Protein AF-A0A3M2DYI6-F1 (afdb_monomer)

Sequence (764 aa):
MIARLRATGTVRYMPRTTVFGAYDDGSFGAFERVSAHLAERPPGAPHEAFWRIRARRAVLAAGALERPIAFPDNDRPGVMLASAVRAYLHRYGVQAGRRVAVFANNDDGAHTARALSSAGIEVAALIDARPGAHSQGAGGSVPEGIPVFPGGRVIGTRGRLGLRSVTVETGGAIHRIEADCLAVAGGWNPNVHLSCHLNGRPKWDEGIMAFVPTPGAVPGLEAAGAVAGVFSTAGCLASGAEVAARALEALGARPPKLSLPVAGGGDAGSSPAPFWHVEGKGRAWVDFQNDVTVKDIALAVTENFRSVEHMKRYTTQGMATDQGKNSNVLALAVLAELTGRSIPETGTTTFRPPFTAVPLGAIGTHGRGAGFAPERRTTSDARARALGAPMVEAGLWFRPSWFPAPGETSWRESCDREVAMVREAVGVVDVSTLGKIDIQGPDAPAFLDFVYANRFSTLKPGR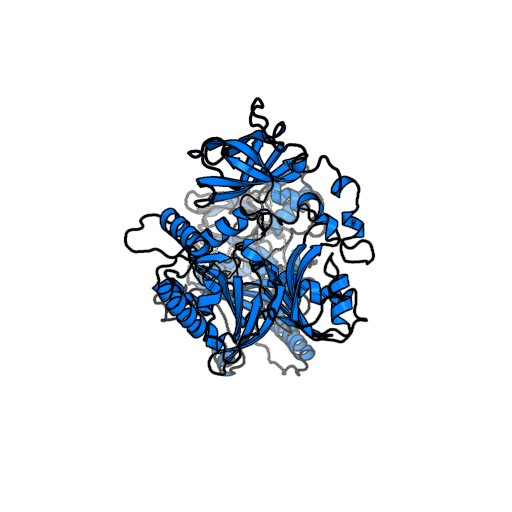ARYGIMLREDGHVMDDGTTACLGPGHFLMTTTTAAAGTVMRHLEFVLQGLRPDLDVRIASATEGWAQFAVAGPRAPELLDGLLDRPPGPGDLPFMGVFEASISGVPVRVFRISFSGEWGVEIAVGASHGAALFDLLLDRARALGGGPYGMEALNVLRIEKGFLTHAEMHGRTTAFDLGLERMIAADKDCIGKTMAAREGLVDPARERLVGLRAVDPAAQLLAGAFLFAEDARPVRENAQGYVTSAAWSPTVGRPIALGFLARGPERRGEILTMVDHLRGERARVEVVPPCFFDPEGGRARG

Solvent-accessible surface area (backbone atoms only — not comparable to full-atom values): 40119 Å² total; per-residue (Å²): 109,70,68,64,46,47,71,67,76,79,48,87,86,66,94,56,48,44,74,24,35,46,53,76,90,33,28,29,38,31,43,30,54,68,31,72,85,47,96,69,69,62,88,90,58,54,55,54,45,64,42,81,46,74,40,89,56,46,76,43,66,70,28,54,43,72,28,62,53,26,13,16,47,56,81,45,51,37,53,41,48,28,69,55,46,51,42,34,38,75,76,67,72,35,76,76,39,68,30,28,29,29,38,15,31,31,50,58,30,36,51,45,49,42,56,37,47,76,71,72,34,45,54,57,30,41,31,29,48,43,70,67,57,67,41,99,92,42,76,61,81,64,61,87,92,50,50,71,35,48,38,17,40,60,55,30,54,43,64,90,95,33,36,46,28,42,31,34,37,35,95,92,43,82,45,80,45,66,20,38,16,38,30,27,27,40,47,52,38,27,49,36,53,63,42,17,41,65,77,25,65,61,41,73,38,81,78,58,67,29,47,25,55,44,87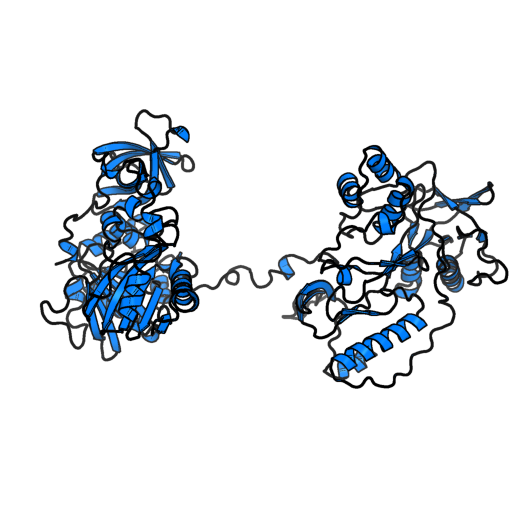,64,31,36,70,56,46,45,66,20,16,30,17,54,69,32,72,20,64,51,49,22,56,51,36,41,52,53,51,4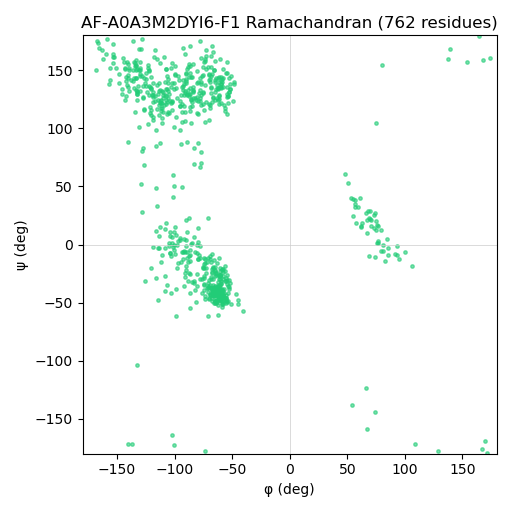9,32,55,50,30,44,80,69,77,38,84,61,76,93,76,87,77,81,87,58,76,90,82,50,68,66,60,62,57,53,101,58,53,67,45,87,66,79,66,57,22,48,46,27,82,86,61,72,26,29,58,66,51,55,51,48,32,47,73,74,64,35,80,47,50,66,47,34,25,68,75,50,45,52,41,68,45,92,71,55,24,77,57,18,44,69,53,50,40,45,54,50,9,61,80,66,76,46,52,56,72,76,52,47,80,73,88,52,60,67,56,70,52,90,74,63,66,68,48,75,45,68,64,58,52,77,83,52,50,55,74,81,43,69,55,62,46,45,71,59,43,47,74,50,61,24,52,68,41,77,51,76,53,33,52,41,51,31,37,48,64,54,95,89,59,88,48,76,61,56,29,25,46,51,34,40,49,28,23,70,73,16,16,26,38,34,85,53,33,62,33,18,29,35,40,34,33,30,85,35,30,32,60,52,43,26,34,52,22,36,29,83,46,63,83,58,53,60,40,26,42,46,78,42,43,26,35,32,69,76,18,24,37,63,51,46,36,45,36,31,22,76,36,95,32,30,33,41,36,37,30,48,51,72,46,29,68,59,51,52,53,47,55,50,46,40,39,71,74,74,41,65,85,56,54,59,48,75,45,82,43,29,78,55,33,23,30,36,37,35,27,7,78,41,30,67,65,56,51,56,91,48,42,77,63,66,74,59,96,78,67,65,44,70,37,17,39,47,81,42,26,45,91,84,43,65,31,40,40,33,31,48,56,71,56,50,30,29,25,35,31,46,32,31,49,32,94,48,23,40,62,52,49,52,55,51,38,56,46,23,42,78,59,71,21,30,68,39,20,51,54,23,52,52,36,32,15,49,35,48,44,57,82,50,64,66,66,48,68,62,83,33,30,40,53,27,65,74,43,47,84,44,48,42,87,93,56,71,32,48,12,53,78,42,35,68,36,65,88,57,63,41,73,72,44,52,17,55,25,13,36,34,43,71,49,56,88,48,70,63,55,52,75,18,34,30,24,54,71,88,52,70,95,44,82,93,50,52,46,33,36,28,45,39,48,37,67,32,76,90,81,65,30,25,36,30,38,26,32,24,47,36,25,81,84,40,58,72,42,66,29,31,38,40,29,83,90,82,70,44,72,30,51,27,30,31,40,65,37,42,75,48,67,78,86,41,56,59,36,56,107

Secondary structure (DSSP, 8-state):
-HHHHHTTSS----TTEEEEEEEGGGEEEEEE-SSTT-SSPPTT--SSEEEEEE-SSEEE---EEE---B-BTTTSTTEEEHHHHHHHHHHH---S-SEEEEEESSTHHHHHHHHHHHTT-EEEEEEESSTTTTSTTSSSPPPTT--EEET-EEEEEE-SSS--EEEEEETTEEEEEE-SEEEEE--EEE--HHHHTTSPPPEEETTTTEEEPPTTSSTTEEE-GGGGT--SHHHHHHHHHHHHHHHHHTTT-PPPP--PPPPPTT-PPP------B--SSS-BEEETTTTEEHHHHHHHHHTT--SHHHHHHHH-TT-STTTTTTTHHHHHHHHHHHHT--HHHH-PPPP-S-SS---HHHHTTT-SGGGSS--EE-TTHHHHHHTT--EEEETTEEEE---PPTT--SHHHHHHHHHHHHHHS-EEEE-TTSEEEEEESTTHHHHHHHHBSS--TT--TTEEEEEEEE-TTSBEEEEEEEEEEETTEEEEEE-TTTHHHHHHHHHHIIIII-TTS--EEEE-TTTEEEEEEESTTHHHHHTTTSSSPPPTTSS-TTBEEEEEETTEEEEEE---SSSSSEEEEEEEGGGHHHHHHHHHHHHHHTT-EE--HHHHHHHHHHTT---TTT-SSS-BTTTTT-GGGS-TTS--TTHHHHTSHHHH-TTSEEEEEEEESSTT----TT-EEEETTS-SSGGG--EEEEEEEEETTTTEEEEEEEEETGGGGTT-EEEEEETTTTEEEEEEEE-S--S-TT-HHHH-

Mean predicted aligned error: 7.26 Å

Nearest PDB structures (foldseek):
  1v5v-assembly1_B  TM=8.763E-01  e=1.516E-33  Pyrococcus horikoshii
  1pj6-assembly1_A  TM=7.788E-01  e=1.947E-35  Arthrobacter globiformis
  3gsi-assembly1_A  TM=7.745E-01  e=6.220E-35  Arthrobacter globiformis
  5l46-assembly2_B  TM=8.314E-01  e=1.912E-33  Homo sapiens
  3gir-assembly1_A  TM=9.114E-01  e=9.000E-31  Bartonella henselae

pLDDT: mean 94.25, std 6.94, range [48.34, 98.81]

Structure (mmCIF, N/CA/C/O backbone):
data_AF-A0A3M2DYI6-F1
#
_entry.id   AF-A0A3M2DYI6-F1
#
loop_
_atom_site.group_PDB
_atom_site.id
_atom_site.type_symbol
_atom_site.label_atom_id
_atom_site.label_alt_id
_atom_site.label_comp_id
_atom_site.label_asym_id
_atom_site.label_entity_id
_atom_site.label_seq_id
_atom_site.pdbx_PDB_ins_code
_atom_site.Cartn_x
_atom_site.Cartn_y
_atom_site.Cartn_z
_atom_site.occupancy
_atom_site.B_iso_or_equiv
_atom_site.auth_seq_id
_atom_site.auth_comp_id
_atom_site.auth_asym_id
_atom_site.auth_atom_id
_atom_site.pdbx_PDB_model_num
ATOM 1 N N . MET A 1 1 ? 13.033 -28.408 -32.841 1.00 80.25 1 MET A N 1
ATOM 2 C CA . MET A 1 1 ? 13.676 -28.243 -31.513 1.00 80.25 1 MET A CA 1
ATOM 3 C C . MET A 1 1 ? 12.671 -27.967 -30.393 1.00 80.25 1 MET A C 1
ATOM 5 O O . MET A 1 1 ? 12.601 -28.768 -29.475 1.00 80.25 1 MET A O 1
ATOM 9 N N . ILE A 1 2 ? 11.854 -26.907 -30.469 1.00 85.81 2 ILE A N 1
ATOM 10 C CA . ILE A 1 2 ? 10.895 -26.526 -29.403 1.00 85.81 2 ILE A CA 1
ATOM 11 C C . ILE A 1 2 ? 9.934 -27.662 -29.013 1.00 85.81 2 ILE A C 1
ATOM 13 O O . ILE A 1 2 ? 9.741 -27.908 -27.828 1.00 85.81 2 ILE A O 1
ATOM 17 N N . ALA A 1 3 ? 9.379 -28.398 -29.984 1.00 88.44 3 ALA A N 1
ATOM 18 C CA . ALA A 1 3 ? 8.521 -29.554 -29.702 1.00 88.44 3 ALA A CA 1
ATOM 19 C C . ALA A 1 3 ? 9.239 -30.635 -28.870 1.00 88.44 3 ALA A C 1
ATOM 21 O O . ALA A 1 3 ? 8.658 -31.170 -27.933 1.00 88.44 3 ALA A O 1
ATOM 22 N N . ARG A 1 4 ? 10.529 -30.885 -29.147 1.00 88.19 4 ARG A N 1
ATOM 23 C CA . ARG A 1 4 ? 11.359 -31.823 -28.372 1.00 88.19 4 ARG A CA 1
ATOM 24 C C . ARG A 1 4 ? 11.590 -31.334 -26.942 1.00 88.19 4 ARG A C 1
ATOM 26 O O . ARG A 1 4 ? 11.531 -32.144 -26.032 1.00 88.19 4 ARG A O 1
ATOM 33 N N . LEU A 1 5 ? 11.819 -30.031 -26.744 1.00 88.69 5 LEU A N 1
ATOM 34 C CA . LEU A 1 5 ? 11.954 -29.443 -25.404 1.00 88.69 5 LEU A CA 1
ATOM 35 C C . LEU A 1 5 ? 10.644 -29.539 -24.615 1.00 88.69 5 LEU A C 1
ATOM 37 O O . LEU A 1 5 ? 10.656 -29.912 -23.454 1.00 88.69 5 LEU A O 1
ATOM 41 N N . ARG A 1 6 ? 9.500 -29.258 -25.248 1.00 89.50 6 ARG A N 1
ATOM 42 C CA . ARG A 1 6 ? 8.187 -29.396 -24.596 1.00 89.50 6 ARG A CA 1
ATOM 43 C C . ARG A 1 6 ? 7.879 -30.843 -24.211 1.00 89.50 6 ARG A C 1
ATOM 45 O O . ARG A 1 6 ? 7.336 -31.076 -23.138 1.00 89.50 6 ARG A O 1
ATOM 52 N N . ALA A 1 7 ? 8.257 -31.802 -25.056 1.00 91.56 7 ALA A N 1
ATOM 53 C CA . ALA A 1 7 ? 8.038 -33.224 -24.810 1.00 91.56 7 ALA A CA 1
ATOM 54 C C . ALA A 1 7 ? 8.781 -33.763 -23.572 1.00 91.56 7 ALA A C 1
ATOM 56 O O . ALA A 1 7 ? 8.423 -34.830 -23.088 1.00 91.56 7 ALA A O 1
ATOM 57 N N . THR A 1 8 ? 9.774 -33.045 -23.026 1.00 90.38 8 THR A N 1
ATOM 58 C CA . THR A 1 8 ? 10.443 -33.469 -21.784 1.00 90.38 8 THR A CA 1
ATOM 59 C C . THR A 1 8 ? 9.578 -33.270 -20.539 1.00 90.38 8 THR A C 1
ATOM 61 O O . THR A 1 8 ? 9.933 -33.777 -19.481 1.00 90.38 8 THR A O 1
ATOM 64 N N . GLY A 1 9 ? 8.501 -32.474 -20.613 1.00 91.38 9 GLY A N 1
ATOM 65 C CA . GLY A 1 9 ? 7.667 -32.096 -19.462 1.00 91.38 9 GLY A CA 1
ATOM 66 C C . GLY A 1 9 ? 8.348 -31.161 -18.449 1.00 91.38 9 GLY A C 1
ATOM 67 O O . GLY A 1 9 ? 7.685 -30.607 -17.579 1.00 91.38 9 GLY A O 1
ATOM 68 N N . THR A 1 10 ? 9.658 -30.938 -18.579 1.00 89.88 10 THR A N 1
ATOM 69 C CA . THR A 1 10 ? 10.488 -30.158 -17.646 1.00 89.88 10 THR A CA 1
ATOM 70 C C . THR A 1 10 ? 10.836 -28.760 -18.153 1.00 89.88 10 THR A C 1
ATOM 72 O O . THR A 1 10 ? 11.348 -27.941 -17.391 1.00 89.88 10 THR A O 1
ATOM 75 N N . VAL A 1 11 ? 10.556 -28.456 -19.426 1.00 92.88 11 VAL A N 1
ATOM 76 C CA . VAL A 1 11 ? 10.846 -27.153 -20.039 1.00 92.88 11 VAL A CA 1
ATOM 77 C C . VAL A 1 11 ? 9.555 -26.413 -20.366 1.00 92.88 11 VAL A C 1
ATOM 79 O O . VAL A 1 11 ? 8.744 -26.857 -21.181 1.00 92.88 11 VAL A O 1
ATOM 82 N N . ARG A 1 12 ? 9.402 -25.215 -19.794 1.00 93.19 12 ARG A N 1
ATOM 83 C CA . ARG A 1 12 ? 8.348 -24.267 -20.170 1.00 93.19 12 ARG A CA 1
ATOM 84 C C . ARG A 1 12 ? 8.893 -23.260 -21.183 1.00 93.19 12 ARG A C 1
ATOM 86 O O . ARG A 1 12 ? 9.816 -22.511 -20.887 1.00 93.19 12 ARG A O 1
ATOM 93 N N . TYR A 1 13 ? 8.303 -23.233 -22.377 1.00 93.44 13 TYR A N 1
ATOM 94 C CA . TYR A 1 13 ? 8.668 -22.305 -23.453 1.00 93.44 13 TYR A CA 1
ATOM 95 C C . TYR A 1 13 ? 7.593 -21.229 -23.650 1.00 93.44 13 TYR A C 1
ATOM 97 O O . TYR A 1 13 ? 6.452 -21.571 -23.970 1.00 93.44 13 TYR A O 1
ATOM 105 N N . MET A 1 14 ? 7.975 -19.954 -23.505 1.00 94.38 14 MET A N 1
ATOM 106 C CA . MET A 1 14 ? 7.065 -18.798 -23.456 1.00 94.38 14 MET A CA 1
ATOM 107 C C . MET A 1 14 ? 7.487 -17.700 -24.468 1.00 94.38 14 MET A C 1
ATOM 109 O O . MET A 1 14 ? 8.164 -16.742 -24.103 1.00 94.38 14 MET A O 1
ATOM 113 N N . PRO A 1 15 ? 7.146 -17.830 -25.767 1.00 91.81 15 PRO A N 1
ATOM 114 C CA . PRO A 1 15 ? 7.691 -16.997 -26.853 1.00 91.81 15 PRO A CA 1
ATOM 115 C C . PRO A 1 15 ? 7.208 -15.538 -26.889 1.00 91.81 15 PRO A C 1
ATOM 117 O O . PRO A 1 15 ? 7.788 -14.726 -27.605 1.00 91.81 15 PRO A O 1
ATOM 120 N N . ARG A 1 16 ? 6.131 -15.198 -26.170 1.00 95.88 16 ARG A N 1
ATOM 121 C CA . ARG A 1 16 ? 5.535 -13.848 -26.126 1.00 95.88 16 ARG A CA 1
ATOM 122 C C . ARG A 1 16 ? 5.635 -13.238 -24.729 1.00 95.88 16 ARG A C 1
ATOM 124 O O . ARG A 1 16 ? 4.750 -12.493 -24.305 1.00 95.88 16 ARG A O 1
ATOM 131 N N . THR A 1 17 ? 6.721 -13.579 -24.044 1.00 97.56 17 THR A N 1
ATOM 132 C CA . THR A 1 17 ? 6.988 -13.188 -22.664 1.00 97.56 17 THR A CA 1
ATOM 133 C C . THR A 1 17 ? 8.226 -12.327 -22.598 1.00 97.56 17 THR A C 1
ATOM 135 O O . THR A 1 17 ? 9.307 -12.735 -23.016 1.00 97.56 17 THR A O 1
ATOM 138 N N . THR A 1 18 ? 8.072 -11.133 -22.046 1.00 97.75 18 THR A N 1
ATOM 139 C CA . THR A 1 18 ? 9.179 -10.217 -21.818 1.00 97.75 18 THR A CA 1
ATOM 140 C C . THR A 1 18 ? 9.559 -10.267 -20.350 1.00 97.75 18 THR A C 1
ATOM 142 O O . THR A 1 18 ? 8.768 -9.869 -19.498 1.00 97.75 18 THR A O 1
ATOM 145 N N . VAL A 1 19 ? 10.773 -10.732 -20.049 1.00 98.00 19 VAL A N 1
ATOM 146 C CA . VAL A 1 19 ? 11.380 -10.501 -18.732 1.00 98.00 19 VAL A CA 1
ATOM 147 C C . VAL A 1 19 ? 11.709 -9.017 -18.660 1.00 98.00 19 VAL A C 1
ATOM 149 O O . VAL A 1 19 ? 12.588 -8.535 -19.372 1.00 98.00 19 VAL A O 1
ATOM 152 N N . PHE A 1 20 ? 10.944 -8.278 -17.866 1.00 97.12 20 PHE A N 1
ATOM 153 C CA . PHE A 1 20 ? 11.025 -6.824 -17.827 1.00 97.12 20 PHE A CA 1
ATOM 154 C C . PHE A 1 20 ? 11.888 -6.314 -16.672 1.00 97.12 20 PHE A C 1
ATOM 156 O O . PHE A 1 20 ? 12.341 -5.175 -16.722 1.00 97.12 20 PHE A O 1
ATOM 163 N N . GLY A 1 21 ? 12.119 -7.125 -15.638 1.00 97.56 21 GLY A N 1
ATOM 164 C CA . GLY A 1 21 ? 12.828 -6.707 -14.433 1.00 97.56 21 GLY A CA 1
ATOM 165 C C . GLY A 1 21 ? 13.619 -7.841 -13.800 1.00 97.56 21 GLY A C 1
ATOM 166 O O . GLY A 1 21 ? 13.193 -8.994 -13.849 1.00 97.56 21 GLY A O 1
ATOM 167 N N . ALA A 1 22 ? 14.757 -7.486 -13.208 1.00 97.75 22 ALA A N 1
ATOM 168 C CA . ALA A 1 22 ? 15.565 -8.352 -12.359 1.00 97.75 22 ALA A CA 1
ATOM 169 C C . ALA A 1 22 ? 15.645 -7.675 -10.989 1.00 97.75 22 ALA A C 1
ATOM 171 O O . ALA A 1 22 ? 15.819 -6.458 -10.920 1.00 97.75 22 ALA A O 1
ATOM 172 N N . TYR A 1 23 ? 15.455 -8.463 -9.942 1.00 97.00 23 TYR A N 1
ATOM 173 C CA . TYR A 1 23 ? 15.302 -8.039 -8.557 1.00 97.00 23 TYR A CA 1
ATOM 174 C C . TYR A 1 23 ? 16.132 -8.956 -7.653 1.00 97.00 23 TYR A C 1
ATOM 176 O O . TYR A 1 23 ? 16.718 -9.942 -8.111 1.00 97.00 23 TYR A O 1
ATOM 184 N N . ASP A 1 24 ? 16.165 -8.631 -6.368 1.00 95.38 24 ASP A N 1
ATOM 185 C CA . ASP A 1 24 ? 16.884 -9.372 -5.338 1.00 95.38 24 ASP A CA 1
ATOM 186 C C . ASP A 1 24 ? 16.499 -10.867 -5.287 1.00 95.38 24 ASP A C 1
ATOM 188 O O . ASP A 1 24 ? 15.434 -11.301 -5.747 1.00 95.38 24 ASP A O 1
ATOM 192 N N . ASP A 1 25 ? 17.402 -11.682 -4.737 1.00 94.06 25 ASP A N 1
ATOM 193 C CA . ASP A 1 25 ? 17.217 -13.122 -4.498 1.00 94.06 25 ASP A CA 1
ATOM 194 C C . ASP A 1 25 ? 16.870 -13.972 -5.734 1.00 94.06 25 ASP A C 1
ATOM 196 O O . ASP A 1 25 ? 16.155 -14.982 -5.643 1.00 94.06 25 ASP A O 1
ATOM 200 N N . GLY A 1 26 ? 17.389 -13.573 -6.901 1.00 94.88 26 GLY A N 1
ATOM 201 C CA . GLY A 1 26 ? 17.160 -14.271 -8.168 1.00 94.88 26 GLY A CA 1
ATOM 202 C C . GLY A 1 26 ? 15.719 -14.137 -8.659 1.00 94.88 26 GLY A C 1
ATOM 203 O O . GLY A 1 26 ? 15.198 -15.051 -9.307 1.00 94.88 26 GLY A O 1
ATOM 204 N N . SER A 1 27 ? 15.057 -13.032 -8.312 1.00 97.62 27 SER A N 1
ATOM 205 C CA . SER A 1 27 ? 13.667 -12.764 -8.672 1.00 97.62 27 SER A CA 1
ATOM 206 C C . SER A 1 27 ? 13.574 -11.960 -9.966 1.00 97.62 27 SER A C 1
ATOM 208 O O . SER A 1 27 ? 14.280 -10.978 -10.175 1.00 97.62 27 SER A O 1
ATOM 210 N N . PHE A 1 28 ? 12.652 -12.345 -10.841 1.00 98.06 28 PHE A N 1
ATOM 211 C CA . PHE A 1 28 ? 12.430 -11.723 -12.138 1.00 98.06 28 PHE A CA 1
ATOM 212 C C . PHE A 1 28 ? 10.946 -11.449 -12.349 1.00 98.06 28 PHE A C 1
ATOM 214 O O . PHE A 1 28 ? 10.089 -12.297 -12.084 1.00 98.06 28 PHE A O 1
ATOM 221 N N . GLY A 1 29 ? 10.653 -10.260 -12.864 1.00 97.25 29 GLY A N 1
ATOM 222 C CA . GLY A 1 29 ? 9.330 -9.901 -13.351 1.00 97.25 29 GLY A CA 1
ATOM 223 C C . GLY A 1 29 ? 9.227 -10.216 -14.838 1.00 97.25 29 GLY A C 1
ATOM 224 O O . GLY A 1 29 ? 10.083 -9.792 -15.619 1.00 97.25 29 GLY A O 1
ATOM 225 N N . ALA A 1 30 ? 8.185 -10.941 -15.239 1.00 97.56 30 ALA A N 1
ATOM 226 C CA . ALA A 1 30 ? 7.900 -11.236 -16.638 1.00 97.56 30 ALA A CA 1
ATOM 227 C C . ALA A 1 30 ? 6.455 -10.889 -17.008 1.00 97.56 30 ALA A C 1
ATOM 229 O O . ALA A 1 30 ? 5.535 -11.055 -16.214 1.00 97.56 30 ALA A O 1
ATOM 230 N N . PHE A 1 31 ? 6.261 -10.419 -18.234 1.00 96.81 31 PHE A N 1
ATOM 231 C CA . PHE A 1 31 ? 4.953 -10.083 -18.782 1.00 96.81 31 PHE A CA 1
ATOM 232 C C . PHE A 1 31 ? 4.693 -10.905 -20.041 1.00 96.81 31 PHE A C 1
ATOM 234 O O . PHE A 1 31 ? 5.440 -10.802 -21.014 1.00 96.81 31 PHE A O 1
ATOM 241 N N . GLU A 1 32 ? 3.649 -11.728 -20.013 1.00 95.94 32 GLU A N 1
ATOM 242 C CA . GLU A 1 32 ? 3.263 -12.617 -21.105 1.00 95.94 32 GLU A CA 1
ATOM 243 C C . GLU A 1 32 ? 1.986 -12.137 -21.792 1.00 95.94 32 GLU A C 1
ATOM 245 O O . GLU A 1 32 ? 0.951 -11.940 -21.157 1.00 95.94 32 GLU A O 1
ATOM 250 N N . ARG A 1 33 ? 2.038 -12.033 -23.122 1.00 95.25 33 ARG A N 1
ATOM 251 C CA . ARG A 1 33 ? 0.859 -11.818 -23.970 1.00 95.25 33 ARG A CA 1
ATOM 252 C C . ARG A 1 33 ? 0.268 -13.174 -24.353 1.00 95.25 33 ARG A C 1
ATOM 254 O O . ARG A 1 33 ? 0.643 -13.745 -25.380 1.00 95.25 33 ARG A O 1
ATOM 261 N N . VAL A 1 34 ? -0.625 -13.686 -23.506 1.00 93.62 34 VAL A N 1
ATOM 262 C CA . VAL A 1 34 ? -1.131 -15.067 -23.575 1.00 93.62 34 VAL A CA 1
ATOM 263 C C . VAL A 1 34 ? -2.058 -15.265 -24.771 1.00 93.62 34 VAL A C 1
ATOM 265 O O . VAL A 1 34 ? -1.742 -16.047 -25.662 1.00 93.62 34 VAL A O 1
ATOM 268 N N . SER A 1 35 ? -3.175 -14.536 -24.826 1.00 93.81 35 SER A N 1
ATOM 269 C CA . SER A 1 35 ? -4.185 -14.687 -25.890 1.00 93.81 35 SER A CA 1
ATOM 270 C C . SER A 1 35 ? -4.407 -13.427 -26.725 1.00 93.81 35 SER A C 1
ATOM 272 O O . SER A 1 35 ? -5.114 -13.493 -27.722 1.00 93.81 35 SER A O 1
ATOM 274 N N . ALA A 1 36 ? -3.727 -12.318 -26.411 1.00 89.81 36 ALA A N 1
ATOM 275 C CA . ALA A 1 36 ? -3.840 -11.038 -27.127 1.00 89.81 36 ALA A CA 1
ATOM 276 C C . ALA A 1 36 ? -3.548 -11.096 -28.644 1.00 89.81 36 ALA A C 1
ATOM 278 O O . ALA A 1 36 ? -3.880 -10.176 -29.379 1.00 89.81 36 ALA A O 1
ATOM 279 N N . HIS A 1 37 ? -2.880 -12.151 -29.115 1.00 92.81 37 HIS A N 1
ATOM 280 C CA . HIS A 1 37 ? -2.506 -12.340 -30.519 1.00 92.81 37 HIS A CA 1
ATOM 281 C C . HIS A 1 37 ? -3.427 -13.312 -31.273 1.00 92.81 37 HIS A C 1
ATOM 283 O O . HIS A 1 37 ? -3.184 -13.582 -32.448 1.00 92.81 37 HIS A O 1
ATOM 289 N N . LEU A 1 38 ? -4.408 -13.904 -30.589 1.00 94.12 38 LEU A N 1
ATOM 290 C CA . LEU A 1 38 ? -5.360 -14.837 -31.177 1.00 94.12 38 LEU A CA 1
ATOM 291 C C . LEU A 1 38 ? -6.584 -14.056 -31.655 1.00 94.12 38 LEU A C 1
ATOM 293 O O . LEU A 1 38 ? -7.059 -13.172 -30.947 1.00 94.12 38 LEU A O 1
ATOM 297 N N . ALA A 1 39 ? -7.099 -14.400 -32.836 1.00 94.06 39 ALA A N 1
ATOM 298 C CA . ALA A 1 39 ? -8.341 -13.818 -33.343 1.00 94.06 39 ALA A CA 1
ATOM 299 C C . ALA A 1 39 ? -9.533 -14.166 -32.435 1.00 94.06 39 ALA A C 1
ATOM 301 O O . ALA A 1 39 ? -10.376 -13.319 -32.159 1.00 94.06 39 ALA A O 1
ATOM 302 N N . GLU A 1 40 ? -9.549 -15.397 -31.917 1.00 92.62 40 GLU A N 1
ATOM 303 C CA . GLU A 1 40 ? -10.537 -15.881 -30.960 1.00 92.62 40 GLU A CA 1
ATOM 304 C C . GLU A 1 40 ? -9.848 -16.308 -29.666 1.00 92.62 40 GLU A C 1
ATOM 306 O O . GLU A 1 40 ? -8.884 -17.082 -29.662 1.00 92.62 40 GLU A O 1
ATOM 311 N N . ARG A 1 41 ? -10.341 -15.787 -28.542 1.00 91.00 41 ARG A N 1
ATOM 312 C CA . ARG A 1 41 ? -9.791 -16.075 -27.219 1.00 91.00 41 ARG A CA 1
ATOM 313 C C . ARG A 1 41 ? -10.415 -17.358 -26.660 1.00 91.00 41 ARG A C 1
ATOM 315 O O . ARG A 1 41 ? -11.635 -17.400 -26.506 1.00 91.00 41 ARG A O 1
ATOM 322 N N . PRO A 1 42 ? -9.612 -18.365 -26.267 1.00 92.25 42 PRO A N 1
ATOM 323 C CA . PRO A 1 42 ? -10.145 -19.560 -25.625 1.00 92.25 42 PRO A CA 1
ATOM 324 C C . PRO A 1 42 ? -10.891 -19.217 -24.323 1.00 92.25 42 PRO A C 1
ATOM 326 O O . PRO A 1 42 ? -10.407 -18.369 -23.558 1.00 92.25 42 PRO A O 1
ATOM 329 N N . PRO A 1 43 ? -12.026 -19.877 -24.022 1.00 91.31 43 PRO A N 1
ATOM 330 C CA . PRO A 1 43 ? -12.749 -19.676 -22.771 1.00 91.31 43 PRO A CA 1
ATOM 331 C C . PRO A 1 43 ? -11.836 -19.850 -21.553 1.00 91.31 43 PRO A C 1
ATOM 333 O O . PRO A 1 43 ? -11.072 -20.808 -21.461 1.00 91.31 43 PRO A O 1
ATOM 336 N N . GLY A 1 44 ? -11.881 -18.893 -20.625 1.00 87.31 44 GLY A N 1
ATOM 337 C CA . GLY A 1 44 ? -11.078 -18.917 -19.396 1.00 87.31 44 GLY A CA 1
ATOM 338 C C . GLY A 1 44 ? -9.582 -18.607 -19.561 1.00 87.31 44 GLY A C 1
ATOM 339 O O . GLY A 1 44 ? -8.917 -18.352 -18.559 1.00 87.31 44 GLY A O 1
ATOM 340 N N . ALA A 1 45 ? -9.030 -18.553 -20.780 1.00 88.88 45 ALA A N 1
ATOM 341 C CA . ALA A 1 45 ? -7.624 -18.193 -20.973 1.00 88.88 45 ALA A CA 1
ATOM 342 C C . ALA A 1 45 ? -7.395 -16.717 -20.613 1.00 88.88 45 ALA A C 1
ATOM 344 O O . ALA A 1 45 ? -8.184 -15.876 -21.045 1.00 88.88 45 ALA A O 1
ATOM 345 N N . PRO A 1 46 ? -6.341 -16.338 -19.870 1.00 89.25 46 PRO A N 1
ATOM 346 C CA . PRO A 1 46 ? -6.048 -14.933 -19.592 1.00 89.25 46 PRO A CA 1
ATOM 347 C C . PRO A 1 46 ? -5.675 -14.175 -20.878 1.00 89.25 46 PRO A C 1
ATOM 349 O O . PRO A 1 46 ? -5.135 -14.753 -21.822 1.00 89.25 46 PRO A O 1
ATOM 352 N N . HIS A 1 47 ? -5.976 -12.874 -20.931 1.00 89.81 47 HIS A N 1
ATOM 353 C CA . HIS A 1 47 ? -5.538 -12.003 -22.033 1.00 89.81 47 HIS A CA 1
ATOM 354 C C . HIS A 1 47 ? -4.012 -11.837 -21.990 1.00 89.81 47 HIS A C 1
ATOM 356 O O . HIS A 1 47 ? -3.302 -12.079 -22.969 1.00 89.81 47 HIS A O 1
ATOM 362 N N . GLU A 1 48 ? -3.527 -11.522 -20.792 1.00 92.06 48 GLU A N 1
ATOM 363 C CA . GLU A 1 48 ? -2.141 -11.267 -20.425 1.00 92.06 48 GLU A CA 1
ATOM 364 C C . GLU A 1 48 ? -1.866 -11.879 -19.049 1.00 92.06 48 GLU A C 1
ATOM 366 O O . GLU A 1 48 ? -2.794 -12.069 -18.259 1.00 92.06 48 GLU A O 1
ATOM 371 N N . ALA A 1 49 ? -0.602 -12.172 -18.752 1.00 92.62 49 ALA A N 1
ATOM 372 C CA . ALA A 1 49 ? -0.191 -12.708 -17.462 1.00 92.62 49 ALA A CA 1
ATOM 373 C C . ALA A 1 49 ? 1.060 -12.004 -16.927 1.00 92.62 49 ALA A C 1
ATOM 375 O O . ALA A 1 49 ? 2.049 -11.812 -17.639 1.00 92.62 49 ALA A O 1
ATOM 376 N N . PHE A 1 50 ? 1.008 -11.651 -15.644 1.00 94.25 50 PHE A N 1
ATOM 377 C CA . PHE A 1 50 ? 2.151 -11.171 -14.881 1.00 94.25 50 PHE A CA 1
ATOM 378 C C . PHE A 1 50 ? 2.788 -12.336 -14.125 1.00 94.25 50 PHE A C 1
ATOM 380 O O . PHE A 1 50 ? 2.136 -13.014 -13.330 1.00 94.25 50 PHE A O 1
ATOM 387 N N . TRP A 1 51 ? 4.075 -12.552 -14.361 1.00 94.94 51 TRP A N 1
ATOM 388 C CA . TRP A 1 51 ? 4.849 -13.636 -13.780 1.00 94.94 51 TRP A CA 1
ATOM 389 C C . TRP A 1 51 ? 5.873 -13.096 -12.788 1.00 94.94 51 TRP A C 1
ATOM 391 O O . TRP A 1 51 ? 6.647 -12.191 -13.101 1.00 94.94 51 TRP A O 1
ATOM 401 N N . ARG A 1 52 ? 5.920 -13.726 -11.611 1.00 95.75 52 ARG A N 1
ATOM 402 C CA . ARG A 1 52 ? 7.037 -13.628 -10.668 1.00 95.75 52 ARG A CA 1
ATOM 403 C C . ARG A 1 52 ? 7.827 -14.923 -10.760 1.00 95.75 52 ARG A C 1
ATOM 405 O O . ARG A 1 52 ? 7.305 -15.983 -10.426 1.00 95.75 52 ARG A O 1
ATOM 412 N N . ILE A 1 53 ? 9.053 -14.842 -11.258 1.00 97.25 53 ILE A N 1
ATOM 413 C CA . ILE A 1 53 ? 9.920 -15.999 -11.480 1.00 97.25 53 ILE A CA 1
ATOM 414 C C . ILE A 1 53 ? 11.077 -15.907 -10.497 1.00 97.25 53 ILE A C 1
ATOM 416 O O . ILE A 1 53 ? 11.825 -14.940 -10.537 1.00 97.25 53 ILE A O 1
ATOM 420 N N . ARG A 1 54 ? 11.258 -16.919 -9.649 1.00 97.62 54 ARG A N 1
ATOM 421 C CA . ARG A 1 54 ? 12.471 -17.066 -8.839 1.00 97.62 54 ARG A CA 1
ATOM 422 C C . ARG A 1 54 ? 13.346 -18.143 -9.460 1.00 97.62 54 ARG A C 1
ATOM 424 O O . ARG A 1 54 ? 12.894 -19.275 -9.630 1.00 97.62 54 ARG A O 1
ATOM 431 N N . ALA A 1 55 ? 14.577 -17.799 -9.815 1.00 96.81 55 ALA A N 1
ATOM 432 C CA . ALA A 1 55 ? 15.505 -18.704 -10.478 1.00 96.81 55 ALA A CA 1
ATOM 433 C C . ALA A 1 55 ? 16.772 -18.893 -9.638 1.00 96.81 55 ALA A C 1
ATOM 435 O O . ALA A 1 55 ? 17.369 -17.928 -9.176 1.00 96.81 55 ALA A O 1
ATOM 436 N N . ARG A 1 56 ? 17.215 -20.149 -9.479 1.00 96.38 56 ARG A N 1
ATOM 437 C CA . ARG A 1 56 ? 18.508 -20.466 -8.838 1.00 96.38 56 ARG A CA 1
ATOM 438 C C . ARG A 1 56 ? 19.696 -20.039 -9.702 1.00 96.38 56 ARG A C 1
ATOM 440 O O . ARG A 1 56 ? 20.733 -19.651 -9.182 1.00 96.38 56 ARG A O 1
ATOM 447 N N . ARG A 1 57 ? 19.540 -20.155 -11.023 1.00 97.12 57 ARG A N 1
ATOM 448 C CA . ARG A 1 57 ? 20.480 -19.696 -12.050 1.00 97.12 57 ARG A CA 1
ATOM 449 C C . ARG A 1 57 ? 19.692 -19.140 -13.219 1.00 97.12 57 ARG A C 1
ATOM 451 O O . ARG A 1 57 ? 18.633 -19.674 -13.552 1.00 97.12 57 ARG A O 1
ATOM 458 N N . ALA A 1 58 ? 20.222 -18.101 -13.841 1.00 97.44 58 ALA A N 1
ATOM 459 C CA . ALA A 1 58 ? 19.639 -17.474 -15.009 1.00 97.44 58 ALA A CA 1
ATOM 460 C C . ALA A 1 58 ? 20.714 -17.242 -16.075 1.00 97.44 58 ALA A C 1
ATOM 462 O O . ALA A 1 58 ? 21.858 -16.913 -15.771 1.00 97.44 58 ALA A O 1
ATOM 463 N N . VAL A 1 59 ? 20.327 -17.413 -17.336 1.00 97.88 59 VAL A N 1
ATOM 464 C CA . VAL A 1 59 ? 21.184 -17.138 -18.490 1.00 97.88 59 VAL A CA 1
ATOM 465 C C . VAL A 1 59 ? 20.557 -15.995 -19.273 1.00 97.88 59 VAL A C 1
ATOM 467 O O . VAL A 1 59 ? 19.440 -16.118 -19.778 1.00 97.88 59 VAL A O 1
ATOM 470 N N . LEU A 1 60 ? 21.260 -14.870 -19.358 1.00 97.81 60 LEU A N 1
ATOM 471 C CA . LEU A 1 60 ? 20.869 -13.724 -20.160 1.00 97.81 60 LEU A CA 1
ATOM 472 C C . LEU A 1 60 ? 21.374 -13.930 -21.589 1.00 97.81 60 LEU A C 1
ATOM 474 O O . LEU A 1 60 ? 22.551 -13.749 -21.869 1.00 97.81 60 LEU A O 1
ATOM 478 N N . ALA A 1 61 ? 20.467 -14.275 -22.498 1.00 97.56 61 ALA A N 1
ATOM 479 C CA . ALA A 1 61 ? 20.732 -14.382 -23.935 1.00 97.56 61 ALA A CA 1
ATOM 480 C C . ALA A 1 61 ? 19.909 -13.338 -24.715 1.00 97.56 61 ALA A C 1
ATOM 482 O O . ALA A 1 61 ? 19.205 -13.658 -25.669 1.00 97.56 61 ALA A O 1
ATOM 483 N N . ALA A 1 62 ? 19.942 -12.078 -24.262 1.00 96.50 62 ALA A N 1
ATOM 484 C CA . ALA A 1 62 ? 19.080 -10.998 -24.762 1.00 96.50 62 ALA A CA 1
ATOM 485 C C . ALA A 1 62 ? 19.543 -10.361 -26.089 1.00 96.50 62 ALA A C 1
ATOM 487 O O . ALA A 1 62 ? 18.909 -9.425 -26.575 1.00 96.50 62 ALA A O 1
ATOM 488 N N . GLY A 1 63 ? 20.635 -10.852 -26.678 1.00 96.38 63 GLY A N 1
ATOM 489 C CA . GLY A 1 63 ? 21.175 -10.338 -27.935 1.00 96.38 63 GLY A CA 1
ATOM 490 C C . GLY A 1 63 ? 21.734 -8.911 -27.842 1.00 96.38 63 GLY A C 1
ATOM 491 O O . GLY A 1 63 ? 22.068 -8.421 -26.761 1.00 96.38 63 GLY A O 1
ATOM 492 N N . ALA A 1 64 ? 21.820 -8.249 -28.992 1.00 95.88 64 ALA A N 1
ATOM 493 C CA . ALA A 1 64 ? 22.229 -6.857 -29.144 1.00 95.88 64 ALA A CA 1
ATOM 494 C C . ALA A 1 64 ? 21.275 -6.133 -30.110 1.00 95.88 64 ALA A C 1
ATOM 496 O O . ALA A 1 64 ? 20.651 -6.774 -30.957 1.00 95.88 64 ALA A O 1
ATOM 497 N N . LEU A 1 65 ? 21.147 -4.815 -29.972 1.00 95.44 65 LEU A N 1
ATOM 498 C CA . LEU A 1 65 ? 20.365 -3.952 -30.860 1.00 95.44 65 LEU A CA 1
ATOM 499 C C . LEU A 1 65 ? 21.302 -3.192 -31.794 1.00 95.44 65 LEU A C 1
ATOM 501 O O . LEU A 1 65 ? 22.318 -2.667 -31.344 1.00 95.44 65 LEU A O 1
ATOM 505 N N . GLU A 1 66 ? 20.970 -3.120 -33.078 1.00 95.56 66 GLU A N 1
ATOM 506 C CA . GLU A 1 66 ? 21.729 -2.292 -34.014 1.00 95.56 66 GLU A CA 1
ATOM 507 C C . GLU A 1 66 ? 21.474 -0.810 -33.718 1.00 95.56 66 GLU A C 1
ATOM 509 O O . GLU A 1 66 ? 20.355 -0.412 -33.384 1.00 95.56 66 GLU A O 1
ATOM 514 N N . ARG A 1 67 ? 22.515 0.011 -33.831 1.00 94.50 67 ARG A N 1
ATOM 515 C CA . ARG A 1 67 ? 22.447 1.458 -33.614 1.00 94.50 67 ARG A CA 1
ATOM 516 C C . ARG A 1 67 ? 22.547 2.221 -34.939 1.00 94.50 67 ARG A C 1
ATOM 518 O O . ARG A 1 67 ? 23.198 1.738 -35.869 1.00 94.50 67 ARG A O 1
ATOM 525 N N . PRO A 1 68 ? 21.936 3.412 -35.035 1.00 96.00 68 PRO A N 1
ATOM 526 C CA . PRO A 1 68 ? 22.053 4.264 -36.210 1.00 96.00 68 PRO A CA 1
ATOM 527 C C . PRO A 1 68 ? 23.399 5.008 -36.240 1.00 96.00 68 PRO A C 1
ATOM 529 O O . PRO A 1 68 ? 24.184 4.958 -35.293 1.00 96.00 68 PRO A O 1
ATOM 532 N N . ILE A 1 69 ? 23.627 5.734 -37.335 1.00 97.25 69 ILE A N 1
ATOM 533 C CA . ILE A 1 69 ? 24.629 6.801 -37.458 1.00 97.25 69 ILE A CA 1
ATOM 534 C C . ILE A 1 69 ? 23.839 8.107 -37.613 1.00 97.25 69 ILE A C 1
ATOM 536 O O . ILE A 1 69 ? 22.886 8.150 -38.397 1.00 97.25 69 ILE A O 1
ATOM 540 N N . ALA A 1 70 ? 24.191 9.158 -36.872 1.00 97.69 70 ALA A N 1
ATOM 541 C CA . ALA A 1 70 ? 23.554 10.465 -37.034 1.00 97.69 70 ALA A CA 1
ATOM 542 C C . ALA A 1 70 ? 24.099 11.174 -38.283 1.00 97.69 70 ALA A C 1
ATOM 544 O O . ALA A 1 70 ? 25.302 11.301 -38.457 1.00 97.69 70 ALA A O 1
ATOM 545 N N . PHE A 1 71 ? 23.238 11.652 -39.171 1.00 97.75 71 PHE A N 1
ATOM 546 C CA . PHE A 1 71 ? 23.648 12.455 -40.327 1.00 97.75 71 PHE A CA 1
ATOM 547 C C . PHE A 1 71 ? 22.504 13.378 -40.749 1.00 97.75 71 PHE A C 1
ATOM 549 O O . PHE A 1 71 ? 21.362 13.117 -40.363 1.00 97.75 71 PHE A O 1
ATOM 556 N N . PRO A 1 72 ? 22.768 14.452 -41.515 1.00 97.06 72 PRO A N 1
ATOM 557 C CA . PRO A 1 72 ? 21.717 15.371 -41.929 1.00 97.06 72 PRO A CA 1
ATOM 558 C C . PRO A 1 72 ? 20.545 14.666 -42.631 1.00 97.06 72 PRO A C 1
ATOM 560 O O . PRO A 1 72 ? 20.730 13.925 -43.598 1.00 97.06 72 PRO A O 1
ATOM 563 N N . ASP A 1 73 ? 19.331 14.927 -42.143 1.00 95.44 73 ASP A N 1
ATOM 564 C CA . ASP A 1 73 ? 18.066 14.387 -42.647 1.00 95.44 73 ASP A CA 1
ATOM 565 C C . ASP A 1 73 ? 17.959 12.846 -42.584 1.00 95.44 73 ASP A C 1
ATOM 567 O O . ASP A 1 73 ? 17.461 12.198 -43.514 1.00 95.44 73 ASP A O 1
ATOM 571 N N . ASN A 1 74 ? 18.446 12.238 -41.498 1.00 96.75 74 ASN A N 1
ATOM 572 C CA . ASN A 1 74 ? 18.403 10.788 -41.265 1.00 96.75 74 ASN A CA 1
ATOM 573 C C . ASN A 1 74 ? 17.057 10.242 -40.739 1.00 96.75 74 ASN A C 1
ATOM 575 O O . ASN A 1 74 ? 16.943 9.035 -40.546 1.00 96.75 74 ASN A O 1
ATOM 579 N N . ASP A 1 75 ? 16.037 11.077 -40.529 1.00 95.62 75 ASP A N 1
ATOM 580 C CA . ASP A 1 75 ? 14.690 10.681 -40.070 1.00 95.62 75 ASP A CA 1
ATOM 581 C C . ASP A 1 75 ? 13.717 10.340 -41.210 1.00 95.62 75 ASP A C 1
ATOM 583 O O . ASP A 1 75 ? 12.588 9.902 -40.984 1.00 95.62 75 ASP A O 1
ATOM 587 N N . ARG A 1 76 ? 14.130 10.566 -42.460 1.00 95.75 76 ARG A N 1
ATOM 588 C CA . ARG A 1 76 ? 13.234 10.485 -43.613 1.00 95.75 76 ARG A CA 1
ATOM 589 C C . ARG A 1 76 ? 12.672 9.063 -43.795 1.00 95.75 76 ARG A C 1
ATOM 591 O O . ARG A 1 76 ? 13.446 8.104 -43.777 1.00 95.75 76 ARG A O 1
ATOM 598 N N . PRO A 1 77 ? 11.366 8.894 -44.099 1.00 97.38 77 PRO A N 1
ATOM 599 C CA . PRO A 1 77 ? 10.810 7.582 -44.425 1.00 97.38 77 PRO A CA 1
ATOM 600 C C . PRO A 1 77 ? 11.596 6.902 -45.555 1.00 97.38 77 PRO A C 1
ATOM 602 O O . PRO A 1 77 ? 11.824 7.501 -46.606 1.00 97.38 77 PRO A O 1
ATOM 605 N N . GLY A 1 78 ? 12.031 5.663 -45.327 1.00 96.69 78 GLY A N 1
ATOM 606 C CA . GLY A 1 78 ? 12.949 4.927 -46.207 1.00 96.69 78 GLY A CA 1
ATOM 607 C C . GLY A 1 78 ? 14.373 4.815 -45.654 1.00 96.69 78 GLY A C 1
ATOM 608 O O . GLY A 1 78 ? 15.100 3.913 -46.062 1.00 96.69 78 GLY A O 1
ATOM 609 N N . VAL A 1 79 ? 14.768 5.652 -44.689 1.00 98.12 79 VAL A N 1
ATOM 610 C CA . VAL A 1 79 ? 15.974 5.422 -43.881 1.00 98.12 79 VAL A CA 1
ATOM 611 C C . VAL A 1 79 ? 15.642 4.402 -42.792 1.00 98.12 79 VAL A C 1
ATOM 613 O O . VAL A 1 79 ? 14.687 4.571 -42.037 1.00 98.12 79 VAL A O 1
ATOM 616 N N . MET A 1 80 ? 16.394 3.306 -42.737 1.00 98.44 80 MET A N 1
ATOM 617 C CA . MET A 1 80 ? 16.134 2.180 -41.841 1.00 98.44 80 MET A CA 1
ATOM 618 C C . MET A 1 80 ? 17.446 1.587 -41.336 1.00 98.44 80 MET A C 1
ATOM 620 O O . MET A 1 80 ? 18.456 1.616 -42.032 1.00 98.44 80 MET A O 1
ATOM 624 N N . LEU A 1 81 ? 17.427 0.984 -40.149 1.00 98.12 81 LEU A N 1
ATOM 625 C CA . LEU A 1 81 ? 18.533 0.146 -39.684 1.00 98.12 81 LEU A CA 1
ATOM 626 C C . LEU A 1 81 ? 18.751 -1.030 -40.651 1.00 98.12 81 LEU A C 1
ATOM 628 O O . LEU A 1 81 ? 17.785 -1.639 -41.123 1.00 98.12 81 LEU A O 1
ATOM 632 N N . ALA A 1 82 ? 20.002 -1.363 -40.957 1.00 97.19 82 ALA A N 1
ATOM 633 C CA . ALA A 1 82 ? 20.332 -2.386 -41.944 1.00 97.19 82 ALA A CA 1
ATOM 634 C C . ALA A 1 82 ? 19.834 -3.782 -41.528 1.00 97.19 82 ALA A C 1
ATOM 636 O O . ALA A 1 82 ? 19.261 -4.515 -42.337 1.00 97.19 82 ALA A O 1
ATOM 637 N N . SER A 1 83 ? 19.935 -4.120 -40.244 1.00 95.81 83 SER A N 1
ATOM 638 C CA . SER A 1 83 ? 19.335 -5.317 -39.651 1.00 95.81 83 SER A CA 1
ATOM 639 C C . SER A 1 83 ? 17.810 -5.343 -39.777 1.00 95.81 83 SER A C 1
ATOM 641 O O . SER A 1 83 ? 17.246 -6.414 -40.007 1.00 95.81 83 SER A O 1
ATOM 643 N N . ALA A 1 84 ? 17.132 -4.191 -39.695 1.00 97.62 84 ALA A N 1
ATOM 644 C CA . ALA A 1 84 ? 15.690 -4.106 -39.909 1.00 97.62 84 ALA A CA 1
ATOM 645 C C . ALA A 1 84 ? 15.338 -4.375 -41.377 1.00 97.62 84 ALA A C 1
ATOM 647 O O . ALA A 1 84 ? 14.429 -5.160 -41.639 1.00 97.62 84 ALA A O 1
ATOM 648 N N . VAL A 1 85 ? 16.094 -3.813 -42.329 1.00 98.25 85 VAL A N 1
ATOM 649 C CA . VAL A 1 85 ? 15.945 -4.113 -43.766 1.00 98.25 85 VAL A CA 1
ATOM 650 C C . VAL A 1 85 ? 16.117 -5.613 -44.028 1.00 98.25 85 VAL A C 1
ATOM 652 O O . VAL A 1 85 ? 15.253 -6.230 -44.652 1.00 98.25 85 VAL A O 1
ATOM 655 N N . ARG A 1 86 ? 17.169 -6.236 -43.475 1.00 96.25 86 ARG A N 1
ATOM 656 C CA . ARG A 1 86 ? 17.379 -7.695 -43.563 1.00 96.25 86 ARG A CA 1
ATOM 657 C C . ARG A 1 86 ? 16.239 -8.489 -42.915 1.00 96.25 86 ARG A C 1
ATOM 659 O O . ARG A 1 86 ? 15.835 -9.522 -43.445 1.00 96.25 86 ARG A O 1
ATOM 666 N N . ALA A 1 87 ? 15.698 -8.027 -41.787 1.00 97.38 87 ALA A N 1
ATOM 667 C CA . ALA A 1 87 ? 14.580 -8.684 -41.116 1.00 97.38 87 ALA A CA 1
ATOM 668 C C . ALA A 1 87 ? 13.286 -8.617 -41.944 1.00 97.38 87 ALA A C 1
ATOM 670 O O . ALA A 1 87 ? 12.610 -9.637 -42.074 1.00 97.38 87 ALA A O 1
ATOM 671 N N . TYR A 1 88 ? 12.956 -7.464 -42.539 1.00 98.06 88 TYR A N 1
ATOM 672 C CA . TYR A 1 88 ? 11.841 -7.339 -43.489 1.00 98.06 88 TYR A CA 1
ATOM 673 C C . TYR A 1 88 ? 11.987 -8.304 -44.660 1.00 98.06 88 TYR A C 1
ATOM 675 O O . TYR A 1 88 ? 11.048 -9.051 -44.945 1.00 98.06 88 TYR A O 1
ATOM 683 N N . LEU A 1 89 ? 13.187 -8.383 -45.235 1.00 97.25 89 LEU A N 1
ATOM 684 C CA . LEU A 1 89 ? 13.478 -9.285 -46.338 1.00 97.25 89 LEU A CA 1
ATOM 685 C C . LEU A 1 89 ? 13.302 -10.761 -45.949 1.00 97.25 89 LEU A C 1
ATOM 687 O O . LEU A 1 89 ? 12.474 -11.461 -46.525 1.00 97.25 89 LEU A O 1
ATOM 691 N N . HIS A 1 90 ? 14.057 -11.246 -44.962 1.00 95.81 90 HIS A N 1
ATOM 692 C CA . HIS A 1 90 ? 14.149 -12.683 -44.688 1.00 95.81 90 HIS A CA 1
ATOM 693 C C . HIS A 1 90 ? 13.012 -13.236 -43.830 1.00 95.81 90 HIS A C 1
ATOM 695 O O . HIS A 1 90 ? 12.636 -14.395 -43.989 1.00 95.81 90 HIS A O 1
ATOM 701 N N . ARG A 1 91 ? 12.475 -12.447 -42.891 1.00 96.75 91 ARG A N 1
ATOM 702 C CA . ARG A 1 91 ? 11.439 -12.924 -41.961 1.00 96.75 91 ARG A CA 1
ATOM 703 C C . ARG A 1 91 ? 10.031 -12.680 -42.483 1.00 96.75 91 ARG A C 1
ATOM 705 O O . ARG A 1 91 ? 9.148 -13.488 -42.209 1.00 96.75 91 ARG A O 1
ATOM 712 N N . TYR A 1 92 ? 9.824 -11.561 -43.171 1.00 97.25 92 TYR A N 1
ATOM 713 C CA . TYR A 1 92 ? 8.498 -11.126 -43.605 1.00 97.25 92 TYR A CA 1
ATOM 714 C C . TYR A 1 92 ? 8.305 -11.198 -45.125 1.00 97.25 92 TYR A C 1
ATOM 716 O O . TYR A 1 92 ? 7.176 -11.053 -45.580 1.00 97.25 92 TYR A O 1
ATOM 724 N N . GLY A 1 93 ? 9.363 -11.449 -45.908 1.00 96.56 93 GLY A N 1
ATOM 725 C CA . GLY A 1 93 ? 9.277 -11.502 -47.370 1.00 96.56 93 GLY A CA 1
ATOM 726 C C . GLY A 1 93 ? 8.983 -10.139 -48.003 1.00 96.56 93 GLY A C 1
ATOM 727 O O . GLY A 1 93 ? 8.344 -10.072 -49.048 1.00 96.56 93 GLY A O 1
ATOM 728 N N . VAL A 1 94 ? 9.400 -9.048 -47.352 1.00 97.69 94 VAL A N 1
ATOM 729 C CA . VAL A 1 94 ? 9.113 -7.668 -47.762 1.00 97.69 94 VAL A CA 1
ATOM 730 C C . VAL A 1 94 ? 10.407 -6.967 -48.161 1.00 97.69 94 VAL A C 1
ATOM 732 O O . VAL A 1 94 ? 11.332 -6.854 -47.359 1.00 97.69 94 VAL A O 1
ATOM 735 N N . GLN A 1 95 ? 10.457 -6.431 -49.381 1.00 96.38 95 GLN A N 1
ATOM 736 C CA . GLN A 1 95 ? 11.507 -5.490 -49.776 1.00 96.38 95 GLN A CA 1
ATOM 737 C C . GLN A 1 95 ? 11.201 -4.098 -49.204 1.00 96.38 95 GLN A C 1
ATOM 739 O O . GLN A 1 95 ? 10.112 -3.562 -49.413 1.00 96.38 95 GLN A O 1
ATOM 744 N N . ALA A 1 96 ? 12.152 -3.511 -48.475 1.00 96.44 96 ALA A N 1
ATOM 745 C CA . ALA A 1 96 ? 12.004 -2.173 -47.891 1.00 96.44 96 ALA A CA 1
ATOM 746 C C . ALA A 1 96 ? 12.077 -1.045 -48.940 1.00 96.44 96 ALA A C 1
ATOM 748 O O . ALA A 1 96 ? 11.527 0.034 -48.740 1.00 96.44 96 ALA A O 1
ATOM 749 N N . GLY A 1 97 ? 12.737 -1.314 -50.065 1.00 96.38 97 GLY A N 1
ATOM 750 C CA . GLY A 1 97 ? 12.851 -0.449 -51.233 1.00 96.38 97 GLY A CA 1
ATOM 751 C C . GLY A 1 97 ? 13.230 -1.288 -52.449 1.00 96.38 97 GLY A C 1
ATOM 752 O O . GLY A 1 97 ? 13.639 -2.442 -52.299 1.00 96.38 97 GLY A O 1
ATOM 753 N N . ARG A 1 98 ? 13.063 -0.735 -53.651 1.00 96.50 98 ARG A N 1
ATOM 754 C CA . ARG A 1 98 ? 13.473 -1.396 -54.901 1.00 96.50 98 ARG A CA 1
ATOM 755 C C . ARG A 1 98 ? 14.940 -1.139 -55.217 1.00 96.50 98 ARG A C 1
ATOM 757 O O . ARG A 1 98 ? 15.586 -1.999 -55.806 1.00 96.50 98 ARG A O 1
ATOM 764 N N . ARG A 1 99 ? 15.438 0.036 -54.822 1.00 97.81 99 ARG A N 1
ATOM 765 C CA . ARG A 1 99 ? 16.798 0.509 -55.066 1.00 97.81 99 ARG A CA 1
ATOM 766 C C . ARG A 1 99 ? 17.387 1.023 -53.758 1.00 97.81 99 ARG A C 1
ATOM 768 O O . ARG A 1 99 ? 17.074 2.127 -53.307 1.00 97.81 99 ARG A O 1
ATOM 775 N N . VAL A 1 100 ? 18.227 0.201 -53.138 1.00 98.38 100 VAL A N 1
ATOM 776 C CA . VAL A 1 100 ? 18.675 0.379 -51.754 1.00 98.38 100 VAL A CA 1
ATOM 777 C C . VAL A 1 100 ? 20.128 0.840 -51.716 1.00 98.38 100 VAL A C 1
ATOM 779 O O . VAL A 1 100 ? 21.010 0.172 -52.250 1.00 98.38 100 VAL A O 1
ATOM 782 N N . ALA A 1 101 ? 20.398 1.963 -51.056 1.00 98.50 101 ALA A N 1
ATOM 783 C CA . ALA A 1 101 ? 21.755 2.338 -50.666 1.00 98.50 101 ALA A CA 1
ATOM 784 C C . ALA A 1 101 ? 22.067 1.769 -49.274 1.00 98.50 101 ALA A C 1
ATOM 786 O O . ALA A 1 101 ? 21.181 1.682 -48.424 1.00 98.50 101 ALA A O 1
ATOM 787 N N . VAL A 1 102 ? 23.318 1.396 -49.021 1.00 98.19 102 VAL A N 1
ATOM 788 C CA . VAL A 1 102 ? 23.771 0.891 -47.719 1.00 98.19 102 VAL A CA 1
ATOM 789 C C . VAL A 1 102 ? 24.836 1.829 -47.171 1.00 98.19 102 VAL A C 1
ATOM 791 O O . VAL A 1 102 ? 25.808 2.100 -47.863 1.00 98.19 102 VAL A O 1
ATOM 794 N N . PHE A 1 103 ? 24.672 2.314 -45.942 1.00 98.12 103 PHE A N 1
ATOM 795 C CA . PHE A 1 103 ? 25.661 3.131 -45.242 1.00 98.12 103 PHE A CA 1
ATOM 796 C C . PHE A 1 103 ? 26.119 2.425 -43.971 1.00 98.12 103 PHE A C 1
ATOM 798 O O . PHE A 1 103 ? 25.295 2.090 -43.124 1.00 98.12 103 PHE A O 1
ATOM 805 N N . ALA A 1 104 ? 27.418 2.180 -43.832 1.00 95.62 104 ALA A N 1
ATOM 806 C CA . ALA A 1 104 ? 27.955 1.374 -42.746 1.00 95.62 104 ALA A CA 1
ATOM 807 C C . ALA A 1 104 ? 29.260 1.934 -42.176 1.00 95.62 104 ALA A C 1
ATOM 809 O O . ALA A 1 104 ? 30.018 2.612 -42.864 1.00 95.62 104 ALA A O 1
ATOM 810 N N . ASN A 1 105 ? 29.538 1.591 -40.918 1.00 93.88 105 ASN A N 1
ATOM 811 C CA . ASN A 1 105 ? 30.849 1.773 -40.283 1.00 93.88 105 ASN A CA 1
ATOM 812 C C . ASN A 1 105 ? 31.505 0.435 -39.891 1.00 93.88 105 ASN A C 1
ATOM 814 O O . ASN A 1 105 ? 32.454 0.418 -39.108 1.00 93.88 105 ASN A O 1
ATOM 818 N N . ASN A 1 106 ? 30.954 -0.680 -40.372 1.00 91.44 106 ASN A N 1
ATOM 819 C CA . ASN A 1 106 ? 31.348 -2.037 -40.020 1.00 91.44 106 ASN A CA 1
ATOM 820 C C . ASN A 1 106 ? 30.907 -3.042 -41.106 1.00 91.44 106 ASN A C 1
ATOM 822 O O . ASN A 1 106 ? 30.224 -2.688 -42.070 1.00 91.44 106 ASN A O 1
ATOM 826 N N . ASP A 1 107 ? 31.272 -4.313 -40.931 1.00 88.56 107 ASP A N 1
ATOM 827 C CA . ASP A 1 107 ? 31.103 -5.363 -41.947 1.00 88.56 107 ASP A CA 1
ATOM 828 C C . ASP A 1 107 ? 29.641 -5.765 -42.226 1.00 88.56 107 ASP A C 1
ATOM 830 O O . ASP A 1 107 ? 29.356 -6.388 -43.259 1.00 88.56 107 ASP A O 1
ATOM 834 N N . ASP A 1 108 ? 28.684 -5.342 -41.389 1.00 89.75 108 ASP A N 1
ATOM 835 C CA . ASP A 1 108 ? 27.257 -5.554 -41.652 1.00 89.75 108 ASP A CA 1
ATOM 836 C C . ASP A 1 108 ? 26.762 -4.796 -42.886 1.00 89.75 108 ASP A C 1
ATOM 838 O O . ASP A 1 108 ? 25.737 -5.181 -43.461 1.00 89.75 108 ASP A O 1
ATOM 842 N N . GLY A 1 109 ? 27.485 -3.768 -43.342 1.00 91.94 109 GLY A N 1
ATOM 843 C CA . GLY A 1 109 ? 27.213 -3.118 -44.622 1.00 91.94 109 GLY A CA 1
ATOM 844 C C . GLY A 1 109 ? 27.303 -4.107 -45.785 1.00 91.94 109 GLY A C 1
ATOM 845 O O . GLY A 1 109 ? 26.335 -4.306 -46.524 1.00 91.94 109 GLY A O 1
ATOM 846 N N . ALA A 1 110 ? 28.429 -4.816 -45.891 1.00 89.88 110 ALA A N 1
ATOM 847 C CA . ALA A 1 110 ? 28.639 -5.821 -46.931 1.00 89.88 110 ALA A CA 1
ATOM 848 C C . ALA A 1 110 ? 27.698 -7.025 -46.774 1.00 89.88 110 ALA A C 1
ATOM 850 O O . ALA A 1 110 ? 27.203 -7.553 -47.770 1.00 89.88 110 ALA A O 1
ATOM 851 N N . HIS A 1 111 ? 27.397 -7.441 -45.539 1.00 89.38 111 HIS A N 1
ATOM 852 C CA . HIS A 1 111 ? 26.387 -8.475 -45.288 1.00 89.38 111 HIS A CA 1
ATOM 853 C C . HIS A 1 111 ? 25.014 -8.052 -45.831 1.00 89.38 111 HIS A C 1
ATOM 855 O O . HIS A 1 111 ? 24.370 -8.809 -46.557 1.00 89.38 111 HIS A O 1
ATOM 861 N N . THR A 1 112 ? 24.584 -6.823 -45.553 1.00 93.62 112 THR A N 1
ATOM 862 C CA . THR A 1 112 ? 23.308 -6.296 -46.056 1.00 93.62 112 THR A CA 1
ATOM 863 C C . THR A 1 112 ? 23.288 -6.221 -47.577 1.00 93.62 112 THR A C 1
ATOM 865 O O . THR A 1 112 ? 22.319 -6.668 -48.188 1.00 93.62 112 THR A O 1
ATOM 868 N N . ALA A 1 113 ? 24.370 -5.746 -48.200 1.00 94.12 113 ALA A N 1
ATOM 869 C CA . ALA A 1 113 ? 24.495 -5.710 -49.654 1.00 94.12 113 ALA A CA 1
ATOM 870 C C . ALA A 1 113 ? 24.387 -7.115 -50.282 1.00 94.12 113 ALA A C 1
ATOM 872 O O . ALA A 1 113 ? 23.636 -7.302 -51.239 1.00 94.12 113 ALA A O 1
ATOM 873 N N . ARG A 1 114 ? 25.060 -8.127 -49.707 1.00 91.56 114 ARG A N 1
ATOM 874 C CA . ARG A 1 114 ? 24.942 -9.532 -50.145 1.00 91.56 114 ARG A CA 1
ATOM 875 C C . ARG A 1 114 ? 23.518 -10.062 -50.015 1.00 91.56 114 ARG A C 1
ATOM 877 O O . ARG A 1 114 ? 23.030 -10.698 -50.946 1.00 91.56 114 ARG A O 1
ATOM 884 N N . ALA A 1 115 ? 22.861 -9.809 -48.884 1.00 92.25 115 ALA A N 1
ATOM 885 C CA . ALA A 1 115 ? 21.499 -10.272 -48.629 1.00 92.25 115 ALA A CA 1
ATOM 886 C C . ALA A 1 115 ? 20.497 -9.694 -49.641 1.00 92.25 115 ALA A C 1
ATOM 888 O O . ALA A 1 115 ? 19.686 -10.432 -50.197 1.00 92.25 115 ALA A O 1
ATOM 889 N N . LEU A 1 116 ? 20.596 -8.391 -49.920 1.00 95.50 116 LEU A N 1
ATOM 890 C CA . LEU A 1 116 ? 19.754 -7.696 -50.895 1.00 95.50 116 LEU A CA 1
ATOM 891 C C . LEU A 1 116 ? 20.011 -8.193 -52.323 1.00 95.50 116 LEU A C 1
ATOM 893 O O . LEU A 1 116 ? 19.072 -8.586 -53.013 1.00 95.50 116 LEU A O 1
ATOM 897 N N . SER A 1 117 ? 21.281 -8.249 -52.736 1.00 93.94 117 SER A N 1
ATOM 898 C CA . SER A 1 117 ? 21.676 -8.711 -54.071 1.00 93.94 117 SER A CA 1
ATOM 899 C C . SER A 1 117 ? 21.256 -10.165 -54.325 1.00 93.94 117 SER A C 1
ATOM 901 O O . SER A 1 117 ? 20.686 -10.466 -55.371 1.00 93.94 117 SER A O 1
ATOM 903 N N . SER A 1 118 ? 21.424 -11.052 -53.336 1.00 92.50 118 SER A N 1
ATOM 904 C CA . SER A 1 118 ? 21.004 -12.462 -53.435 1.00 92.50 118 SER A CA 1
ATOM 905 C C . SER A 1 118 ? 19.486 -12.631 -53.551 1.00 92.50 118 SER A C 1
ATOM 907 O O . SER A 1 118 ? 19.018 -13.653 -54.046 1.00 92.50 118 SER A O 1
ATOM 909 N N . ALA A 1 119 ? 18.711 -11.642 -53.100 1.00 94.44 119 ALA A N 1
ATOM 910 C CA . ALA A 1 119 ? 17.261 -11.601 -53.254 1.00 94.44 119 ALA A CA 1
ATOM 911 C C . ALA A 1 119 ? 16.803 -10.866 -54.530 1.00 94.44 119 ALA A C 1
ATOM 913 O O . ALA A 1 119 ? 15.603 -10.678 -54.723 1.00 94.44 119 ALA A O 1
ATOM 914 N N . GLY A 1 120 ? 17.734 -10.439 -55.392 1.00 94.56 120 GLY A N 1
ATOM 915 C CA . GLY A 1 120 ? 17.435 -9.715 -56.630 1.00 94.56 120 GLY A CA 1
ATOM 916 C C . GLY A 1 120 ? 17.047 -8.246 -56.433 1.00 94.56 120 GLY A C 1
ATOM 917 O O . GLY A 1 120 ? 16.479 -7.648 -57.343 1.00 94.56 120 GLY A O 1
ATOM 918 N N . ILE A 1 121 ? 17.326 -7.660 -55.265 1.00 96.44 121 ILE A N 1
ATOM 919 C CA . ILE A 1 121 ? 17.075 -6.239 -54.988 1.00 96.44 121 ILE A CA 1
ATOM 920 C C . ILE A 1 121 ? 18.284 -5.419 -55.450 1.00 96.44 121 ILE A C 1
ATOM 922 O O . ILE A 1 121 ? 19.430 -5.778 -55.167 1.00 96.44 121 ILE A O 1
ATOM 926 N N . GLU A 1 122 ? 18.039 -4.303 -56.142 1.00 97.00 122 GLU A N 1
ATOM 927 C CA . GLU A 1 122 ? 19.107 -3.432 -56.634 1.00 97.00 122 GLU A CA 1
ATOM 928 C C . GLU A 1 122 ? 19.806 -2.729 -55.462 1.00 97.00 122 GLU A C 1
ATOM 930 O O . GLU A 1 122 ? 19.191 -1.959 -54.718 1.00 97.00 122 GLU A O 1
ATOM 935 N N . VAL A 1 123 ? 21.113 -2.959 -55.319 1.00 97.56 123 VAL A N 1
ATOM 936 C CA . VAL A 1 123 ? 21.958 -2.224 -54.373 1.00 97.56 123 VAL A CA 1
ATOM 937 C C . VAL A 1 123 ? 22.597 -1.050 -55.108 1.00 97.56 123 VAL A C 1
ATOM 939 O O . VAL A 1 123 ? 23.521 -1.227 -55.897 1.00 97.56 123 VAL A O 1
ATOM 942 N N . ALA A 1 124 ? 22.100 0.157 -54.844 1.00 97.38 124 ALA A N 1
ATOM 943 C CA . ALA A 1 124 ? 22.517 1.375 -55.535 1.00 97.38 124 ALA A CA 1
ATOM 944 C C . ALA A 1 124 ? 23.974 1.754 -55.237 1.00 97.38 124 ALA A C 1
ATOM 946 O O . ALA A 1 124 ? 24.675 2.265 -56.109 1.00 97.38 124 ALA A O 1
ATOM 947 N N . ALA A 1 125 ? 24.399 1.546 -53.989 1.00 97.19 125 ALA A N 1
ATOM 948 C CA . ALA A 1 125 ? 25.752 1.798 -53.513 1.00 97.19 125 ALA A CA 1
ATOM 949 C C . ALA A 1 125 ? 25.970 1.192 -52.120 1.00 97.19 125 ALA A C 1
ATOM 951 O O . ALA A 1 125 ? 25.046 1.168 -51.303 1.00 97.19 125 ALA A O 1
ATOM 952 N N . LEU A 1 126 ? 27.211 0.801 -51.831 1.00 96.44 126 LEU A N 1
ATOM 953 C CA . LEU A 1 126 ? 27.717 0.565 -50.481 1.00 96.44 126 LEU A CA 1
ATOM 954 C C . LEU A 1 126 ? 28.656 1.711 -50.089 1.00 96.44 126 LEU A C 1
ATOM 956 O O . LEU A 1 126 ? 29.736 1.868 -50.650 1.00 96.44 126 LEU A O 1
ATOM 960 N N . ILE A 1 127 ? 28.229 2.516 -49.125 1.00 97.19 127 ILE A N 1
ATOM 961 C CA . ILE A 1 127 ? 28.987 3.607 -48.528 1.00 97.19 127 ILE A CA 1
ATOM 962 C C . ILE A 1 127 ? 29.578 3.083 -47.220 1.00 97.19 127 ILE A C 1
ATOM 964 O O . ILE A 1 127 ? 28.838 2.846 -46.266 1.00 97.19 127 ILE A O 1
ATOM 968 N N . ASP A 1 128 ? 30.893 2.889 -47.170 1.00 94.88 128 ASP A N 1
ATOM 969 C CA . ASP A 1 128 ? 31.581 2.443 -45.956 1.00 94.88 128 ASP A CA 1
ATOM 970 C C . ASP A 1 128 ? 32.434 3.590 -45.416 1.00 94.88 128 ASP A C 1
ATOM 972 O O . ASP A 1 128 ? 33.311 4.103 -46.111 1.00 94.88 128 ASP A O 1
ATOM 976 N N . ALA A 1 129 ? 32.186 3.999 -44.173 1.00 94.81 129 ALA A N 1
ATOM 977 C CA . ALA A 1 129 ? 32.910 5.089 -43.524 1.00 94.81 129 ALA A CA 1
ATOM 978 C C . ALA A 1 129 ? 34.401 4.772 -43.287 1.00 94.81 129 ALA A C 1
ATOM 980 O O . ALA A 1 129 ? 35.181 5.676 -42.983 1.00 94.81 129 ALA A O 1
ATOM 981 N N . ARG A 1 130 ? 34.822 3.508 -43.426 1.00 91.88 130 ARG A N 1
ATOM 982 C CA . ARG A 1 130 ? 36.203 3.052 -43.225 1.00 91.88 130 ARG A CA 1
ATOM 983 C C . ARG A 1 130 ? 37.028 3.253 -44.510 1.00 91.88 130 ARG A C 1
ATOM 985 O O . ARG A 1 130 ? 36.721 2.627 -45.525 1.00 91.88 130 ARG A O 1
ATOM 992 N N . PRO A 1 131 ? 38.112 4.058 -44.496 1.00 85.56 131 PRO A N 1
ATOM 993 C CA . PRO A 1 131 ? 38.893 4.370 -45.704 1.00 85.56 131 PRO A CA 1
ATOM 994 C C . PRO A 1 131 ? 39.539 3.169 -46.414 1.00 85.56 131 PRO A C 1
ATOM 996 O O . PRO A 1 131 ? 39.782 3.234 -47.613 1.00 85.56 131 PRO A O 1
ATOM 999 N N . GLY A 1 132 ? 39.829 2.080 -45.690 1.00 77.44 132 GLY A N 1
ATOM 1000 C CA . GLY A 1 132 ? 40.468 0.867 -46.225 1.00 77.44 132 GLY A CA 1
ATOM 1001 C C . GLY A 1 132 ? 39.526 -0.323 -46.441 1.00 77.44 132 GLY A C 1
ATOM 1002 O O . GLY A 1 132 ? 40.007 -1.430 -46.703 1.00 77.44 132 GLY A O 1
ATOM 1003 N N . ALA A 1 133 ? 38.210 -0.133 -46.287 1.00 77.94 133 ALA A N 1
ATOM 1004 C CA . ALA A 1 133 ? 37.242 -1.217 -46.428 1.00 77.94 133 ALA A CA 1
ATOM 1005 C C . ALA A 1 133 ? 37.262 -1.827 -47.837 1.00 77.94 133 ALA A C 1
ATOM 1007 O O . ALA A 1 133 ? 37.439 -1.126 -48.832 1.00 77.94 133 ALA A O 1
ATOM 1008 N N . HIS A 1 134 ? 37.055 -3.146 -47.904 1.00 73.75 134 HIS A N 1
ATOM 1009 C CA . HIS A 1 134 ? 36.914 -3.917 -49.148 1.00 73.75 134 HIS A CA 1
ATOM 1010 C C . HIS A 1 134 ? 38.146 -3.920 -50.081 1.00 73.75 134 HIS A C 1
ATOM 1012 O O . HIS A 1 134 ? 38.035 -4.271 -51.255 1.00 73.75 134 HIS A O 1
ATOM 1018 N N . SER A 1 135 ? 39.331 -3.579 -49.562 1.00 63.78 135 SER A N 1
ATOM 1019 C CA . SER A 1 135 ? 40.625 -3.832 -50.215 1.00 63.78 135 SER A CA 1
ATOM 1020 C C . SER A 1 135 ? 41.010 -5.324 -50.147 1.00 63.78 135 SER A C 1
ATOM 1022 O O . SER A 1 135 ? 40.477 -6.066 -49.321 1.00 63.78 135 SER A O 1
ATOM 1024 N N . GLN A 1 136 ? 41.920 -5.800 -51.014 1.00 50.19 136 GLN A N 1
ATOM 1025 C CA . GLN A 1 136 ? 42.384 -7.200 -50.993 1.00 50.19 136 GLN A CA 1
ATOM 1026 C C . GLN A 1 136 ? 42.921 -7.573 -49.595 1.00 50.19 136 GLN A C 1
ATOM 1028 O O . GLN A 1 136 ? 43.943 -7.045 -49.164 1.00 50.19 136 GLN A O 1
ATOM 1033 N N . GLY A 1 137 ? 42.221 -8.470 -48.890 1.00 50.34 137 GLY A N 1
ATOM 1034 C CA . GLY A 1 137 ? 42.546 -8.895 -47.520 1.00 50.34 137 GLY A CA 1
ATOM 1035 C C . GLY A 1 137 ? 41.724 -8.237 -46.396 1.00 50.34 137 GLY A C 1
ATOM 1036 O O . GLY A 1 137 ? 41.826 -8.683 -45.256 1.00 50.34 137 GLY A O 1
ATOM 1037 N N . ALA A 1 138 ? 40.878 -7.240 -46.686 1.00 48.34 138 ALA A N 1
ATOM 1038 C CA . ALA A 1 138 ? 39.926 -6.657 -45.733 1.00 48.34 138 ALA A CA 1
ATOM 1039 C C . ALA A 1 138 ? 38.545 -7.346 -45.829 1.00 48.34 138 ALA A C 1
ATOM 1041 O O . ALA A 1 138 ? 38.097 -7.716 -46.912 1.00 48.34 138 ALA A O 1
ATOM 1042 N N . GLY A 1 139 ? 37.885 -7.555 -44.685 1.00 49.91 139 GLY A N 1
ATOM 1043 C CA . GLY A 1 139 ? 36.721 -8.436 -44.520 1.00 49.91 139 GLY A CA 1
ATOM 1044 C C . GLY A 1 139 ? 35.513 -8.193 -45.444 1.00 49.91 139 GLY A C 1
ATOM 1045 O O . GLY A 1 139 ? 35.182 -7.067 -45.809 1.00 49.91 139 GLY A O 1
ATOM 1046 N N . GLY A 1 140 ? 34.825 -9.300 -45.763 1.00 60.06 140 GLY A N 1
ATOM 1047 C CA . GLY A 1 140 ? 33.520 -9.372 -46.433 1.00 60.06 140 GLY A CA 1
ATOM 1048 C C . GLY A 1 140 ? 33.540 -9.076 -47.937 1.00 60.06 140 GLY A C 1
ATOM 1049 O O . GLY A 1 140 ? 33.561 -7.916 -48.334 1.00 60.06 140 GLY A O 1
ATOM 1050 N N . SER A 1 141 ? 33.418 -10.108 -48.783 1.00 68.50 141 SER A N 1
ATOM 1051 C CA . SER A 1 141 ? 33.260 -9.918 -50.232 1.00 68.50 141 SER A CA 1
ATOM 1052 C C . SER A 1 141 ? 31.976 -9.141 -50.543 1.00 68.50 141 SER A C 1
ATOM 1054 O O . SER A 1 141 ? 30.878 -9.509 -50.111 1.00 68.50 141 SER A O 1
ATOM 1056 N N . VAL A 1 142 ? 32.111 -8.037 -51.272 1.00 80.56 142 VAL A N 1
ATOM 1057 C CA . VAL A 1 142 ? 30.974 -7.307 -51.838 1.00 80.56 142 VAL A CA 1
ATOM 1058 C C . VAL A 1 142 ? 30.612 -7.983 -53.167 1.00 80.56 142 VAL A C 1
ATOM 1060 O O . VAL A 1 142 ? 31.529 -8.331 -53.912 1.00 80.56 142 VAL A O 1
ATOM 1063 N N . PRO A 1 143 ? 29.321 -8.221 -53.469 1.00 80.56 143 PRO A N 1
ATOM 1064 C CA . PRO A 1 143 ? 28.910 -8.737 -54.773 1.00 80.56 143 PRO A CA 1
ATOM 1065 C C . PRO A 1 143 ? 29.464 -7.901 -55.934 1.00 80.56 143 PRO A C 1
ATOM 1067 O O . PRO A 1 143 ? 29.541 -6.673 -55.839 1.00 80.56 143 PRO A O 1
ATOM 1070 N N . GLU A 1 144 ? 29.822 -8.563 -57.035 1.00 81.44 144 GLU A N 1
ATOM 1071 C CA . GLU A 1 144 ? 30.284 -7.883 -58.247 1.00 81.44 144 GLU A CA 1
ATOM 1072 C C . GLU A 1 144 ? 29.216 -6.913 -58.781 1.00 81.44 144 GLU A C 1
ATOM 1074 O O . GLU A 1 144 ? 28.016 -7.184 -58.724 1.00 81.44 144 GLU A O 1
ATOM 1079 N N . GLY A 1 145 ? 29.657 -5.765 -59.301 1.00 83.38 145 GLY A N 1
ATOM 1080 C CA . GLY A 1 145 ? 28.778 -4.762 -59.911 1.00 83.38 145 GLY A CA 1
ATOM 1081 C C . GLY A 1 145 ? 28.130 -3.760 -58.947 1.00 83.38 145 GLY A C 1
ATOM 1082 O O . GLY A 1 145 ? 27.464 -2.841 -59.416 1.00 83.38 145 GLY A O 1
ATOM 1083 N N . ILE A 1 146 ? 28.343 -3.873 -57.630 1.00 91.56 146 ILE A N 1
ATOM 1084 C CA . ILE A 1 146 ? 27.873 -2.872 -56.657 1.00 91.56 146 ILE A CA 1
ATOM 1085 C C . ILE A 1 146 ? 28.903 -1.735 -56.536 1.00 91.56 146 ILE A C 1
ATOM 1087 O O . ILE A 1 146 ? 30.057 -2.008 -56.198 1.00 91.56 146 ILE A O 1
ATOM 1091 N N . PRO A 1 147 ? 28.524 -0.457 -56.742 1.00 93.25 147 PRO A N 1
ATOM 1092 C CA . PRO A 1 147 ? 29.410 0.674 -56.469 1.00 93.25 147 PRO A CA 1
ATOM 1093 C C . PRO A 1 147 ? 29.775 0.758 -54.980 1.00 93.25 147 PRO A C 1
ATOM 1095 O O . PRO A 1 147 ? 28.886 0.822 -54.128 1.00 93.25 147 PRO A O 1
ATOM 1098 N N . VAL A 1 148 ? 31.072 0.791 -54.662 1.00 92.94 148 VAL A N 1
ATOM 1099 C CA . VAL A 1 148 ? 31.586 0.893 -53.284 1.00 92.94 148 VAL A CA 1
ATOM 1100 C C . VAL A 1 148 ? 32.306 2.225 -53.090 1.00 92.94 148 VAL A C 1
ATOM 1102 O O . VAL A 1 148 ? 33.182 2.580 -53.875 1.00 92.94 148 VAL A O 1
ATOM 1105 N N . PHE A 1 149 ? 31.955 2.943 -52.025 1.00 94.44 149 PHE A N 1
ATOM 1106 C CA . PHE A 1 149 ? 32.542 4.227 -51.641 1.00 94.44 149 PHE A CA 1
ATOM 1107 C C . PHE A 1 149 ? 33.261 4.081 -50.288 1.00 94.44 149 PHE A C 1
ATOM 1109 O O . PHE A 1 149 ? 32.644 4.343 -49.250 1.00 94.44 149 PHE A O 1
ATOM 1116 N N . PRO A 1 150 ? 34.533 3.636 -50.266 1.00 91.38 150 PRO A N 1
ATOM 1117 C CA . PRO A 1 150 ? 35.316 3.557 -49.034 1.00 91.38 150 PRO A CA 1
ATOM 1118 C C . PRO A 1 150 ? 35.635 4.961 -48.501 1.00 91.38 150 PRO A C 1
ATOM 1120 O O . PRO A 1 150 ? 35.809 5.913 -49.266 1.00 91.38 150 PRO A O 1
ATOM 1123 N N . GLY A 1 151 ? 35.671 5.104 -47.175 1.00 92.88 151 GLY A N 1
ATOM 1124 C CA . GLY A 1 151 ? 35.779 6.402 -46.498 1.00 92.88 151 GLY A CA 1
ATOM 1125 C C . GLY A 1 151 ? 34.602 7.350 -46.771 1.00 92.88 151 GLY A C 1
ATOM 1126 O O . GLY A 1 151 ? 34.724 8.553 -46.544 1.00 92.88 151 GLY A O 1
ATOM 1127 N N . GLY A 1 152 ? 33.489 6.832 -47.299 1.00 95.12 152 GLY A N 1
ATOM 1128 C CA . GLY A 1 152 ? 32.341 7.623 -47.717 1.00 95.12 152 GLY A CA 1
ATOM 1129 C C . GLY A 1 152 ? 31.433 8.018 -46.553 1.00 95.12 152 GLY A C 1
ATOM 1130 O O . GLY A 1 152 ? 31.293 7.290 -45.572 1.00 95.12 152 GLY A O 1
ATOM 1131 N N . ARG A 1 153 ? 30.776 9.173 -46.672 1.00 96.44 153 ARG A N 1
ATOM 1132 C CA . ARG A 1 153 ? 29.854 9.716 -45.664 1.00 96.44 153 ARG A CA 1
ATOM 1133 C C . ARG A 1 153 ? 28.548 10.125 -46.322 1.00 96.44 153 ARG A C 1
ATOM 1135 O O . ARG A 1 153 ? 28.565 10.828 -47.327 1.00 96.44 153 ARG A O 1
ATOM 1142 N N . VAL A 1 154 ? 27.411 9.729 -45.755 1.00 97.50 154 VAL A N 1
ATOM 1143 C CA . VAL A 1 154 ? 26.112 10.274 -46.178 1.00 97.50 154 VAL A CA 1
ATOM 1144 C C . VAL A 1 154 ? 25.938 11.645 -45.528 1.00 97.50 154 VAL A C 1
ATOM 1146 O O . VAL A 1 154 ? 25.798 11.735 -44.316 1.00 97.50 154 VAL A O 1
ATOM 1149 N N . ILE A 1 155 ? 25.955 12.709 -46.328 1.00 97.00 155 ILE A N 1
ATOM 1150 C CA . ILE A 1 155 ? 25.894 14.105 -45.855 1.00 97.00 155 ILE A CA 1
ATOM 1151 C C . ILE A 1 155 ? 24.504 14.737 -46.017 1.00 97.00 155 ILE A C 1
ATOM 1153 O O . ILE A 1 155 ? 24.313 15.912 -45.715 1.00 97.00 155 ILE A O 1
ATOM 1157 N N . GLY A 1 156 ? 23.529 13.985 -46.527 1.00 96.25 156 GLY A N 1
ATOM 1158 C CA . GLY A 1 156 ? 22.156 14.455 -46.666 1.00 96.25 156 GLY A CA 1
ATOM 1159 C C . GLY A 1 156 ? 21.256 13.474 -47.402 1.00 96.25 156 GLY A C 1
ATOM 1160 O O . GLY A 1 156 ? 21.716 12.615 -48.160 1.00 96.25 156 GLY A O 1
ATOM 1161 N N . THR A 1 157 ? 19.948 13.637 -47.226 1.00 97.00 157 THR A N 1
ATOM 1162 C CA . THR A 1 157 ? 18.934 12.859 -47.947 1.00 97.00 157 THR A CA 1
ATOM 1163 C C . THR A 1 157 ? 17.867 13.768 -48.544 1.00 97.00 157 THR A C 1
ATOM 1165 O O . THR A 1 157 ? 17.536 14.814 -47.989 1.00 97.00 157 THR A O 1
ATOM 1168 N N . ARG A 1 158 ? 17.266 13.369 -49.672 1.00 97.00 158 ARG A N 1
ATOM 1169 C CA . ARG A 1 158 ? 16.196 14.141 -50.328 1.00 97.00 158 ARG A CA 1
ATOM 1170 C C . ARG A 1 158 ? 14.951 13.295 -50.554 1.00 97.00 158 ARG A C 1
ATOM 1172 O O . ARG A 1 158 ? 15.044 12.158 -51.011 1.00 97.00 158 ARG A O 1
ATOM 1179 N N . GLY A 1 159 ? 13.786 13.897 -50.319 1.00 95.31 159 GLY A N 1
ATOM 1180 C CA . GLY A 1 159 ? 12.473 13.322 -50.614 1.00 95.31 159 GLY A CA 1
ATOM 1181 C C . GLY A 1 159 ? 11.374 13.890 -49.708 1.00 95.31 159 GLY A C 1
ATOM 1182 O O . GLY A 1 159 ? 11.680 14.417 -48.645 1.00 95.31 159 GLY A O 1
ATOM 1183 N N . ARG A 1 160 ? 10.100 13.833 -50.129 1.00 90.81 160 ARG A N 1
ATOM 1184 C CA . ARG A 1 160 ? 8.967 14.404 -49.361 1.00 90.81 160 ARG A CA 1
ATOM 1185 C C . ARG A 1 160 ? 8.217 13.353 -48.543 1.00 90.81 160 ARG A C 1
ATOM 1187 O O . ARG A 1 160 ? 8.178 13.447 -47.329 1.00 90.81 160 ARG A O 1
ATOM 1194 N N . LEU A 1 161 ? 7.633 12.361 -49.216 1.00 91.19 161 LEU A N 1
ATOM 1195 C CA . LEU A 1 161 ? 6.875 11.260 -48.591 1.00 91.19 161 LEU A CA 1
ATOM 1196 C C . LEU A 1 161 ? 7.690 9.960 -48.485 1.00 91.19 161 LEU A C 1
ATOM 1198 O O . LEU A 1 161 ? 7.142 8.895 -48.235 1.00 91.19 161 LEU A O 1
ATOM 1202 N N . GLY A 1 162 ? 8.989 10.045 -48.750 1.00 94.62 162 GLY A N 1
ATOM 1203 C CA . GLY A 1 162 ? 9.899 8.913 -48.819 1.00 94.62 162 GLY A CA 1
ATOM 1204 C C . GLY A 1 162 ? 11.230 9.335 -49.423 1.00 94.62 162 GLY A C 1
ATOM 1205 O O . GLY A 1 162 ? 11.297 10.367 -50.103 1.00 94.62 162 GLY A O 1
ATOM 1206 N N . LEU A 1 163 ? 12.275 8.558 -49.165 1.00 98.00 163 LEU A N 1
ATOM 1207 C CA . LEU A 1 163 ? 13.604 8.748 -49.724 1.00 98.00 163 LEU A CA 1
ATOM 1208 C C . LEU A 1 163 ? 13.566 8.669 -51.260 1.00 98.00 163 LEU A C 1
ATOM 1210 O O . LEU A 1 163 ? 12.845 7.865 -51.848 1.00 98.00 163 LEU A O 1
ATOM 1214 N N . ARG A 1 164 ? 14.307 9.563 -51.920 1.00 97.94 164 ARG A N 1
ATOM 1215 C CA . ARG A 1 164 ? 14.499 9.563 -53.381 1.00 97.94 164 ARG A CA 1
ATOM 1216 C C . ARG A 1 164 ? 15.964 9.564 -53.779 1.00 97.94 164 ARG A C 1
ATOM 1218 O O . ARG A 1 164 ? 16.310 9.058 -54.840 1.00 97.94 164 ARG A O 1
ATOM 1225 N N . SER A 1 165 ? 16.822 10.172 -52.968 1.00 98.06 165 SER A N 1
ATOM 1226 C CA . SER A 1 165 ? 18.263 10.133 -53.187 1.00 98.06 165 SER A CA 1
ATOM 1227 C C . SER A 1 165 ? 19.034 10.374 -51.900 1.00 98.06 165 SER A C 1
ATOM 1229 O O . SER A 1 165 ? 18.573 11.133 -51.041 1.00 98.06 165 SER A O 1
ATOM 1231 N N . VAL A 1 166 ? 20.233 9.806 -51.836 1.00 98.06 166 VAL A N 1
ATOM 1232 C CA . VAL A 1 166 ? 21.248 10.057 -50.811 1.00 98.06 166 VAL A CA 1
ATOM 1233 C C . VAL A 1 166 ? 22.395 10.863 -51.417 1.00 98.06 166 VAL A C 1
ATOM 1235 O O . VAL A 1 166 ? 22.778 10.646 -52.570 1.00 98.06 166 VAL A O 1
ATOM 1238 N N . THR A 1 167 ? 22.915 11.820 -50.657 1.00 97.75 167 THR A N 1
ATOM 1239 C CA . THR A 1 167 ? 24.091 12.610 -51.030 1.00 97.75 167 THR A CA 1
ATOM 1240 C C . THR A 1 167 ? 25.285 12.074 -50.255 1.00 97.75 167 THR A C 1
ATOM 1242 O O . THR A 1 167 ? 25.249 12.027 -49.026 1.00 97.75 167 THR A O 1
ATOM 1245 N N . VAL A 1 168 ? 26.324 11.656 -50.970 1.00 97.31 168 VAL A N 1
ATOM 1246 C CA . VAL A 1 168 ? 27.505 10.989 -50.418 1.00 97.31 168 VAL A CA 1
ATOM 1247 C C . VAL A 1 168 ? 28.740 11.820 -50.710 1.00 97.31 168 VAL A C 1
ATOM 1249 O O . VAL A 1 168 ? 28.953 12.221 -51.849 1.00 97.31 168 VAL A O 1
ATOM 1252 N N . GLU A 1 169 ? 29.558 12.052 -49.695 1.00 95.81 169 GLU A N 1
ATOM 1253 C CA . GLU A 1 169 ? 30.884 12.643 -49.833 1.00 95.81 169 GLU A CA 1
ATOM 1254 C C . GLU A 1 169 ? 31.951 11.555 -49.675 1.00 95.81 169 GLU A C 1
ATOM 1256 O O . GLU A 1 169 ? 31.918 10.788 -48.714 1.00 95.81 169 GLU A O 1
ATOM 1261 N N . THR A 1 170 ? 32.900 11.475 -50.607 1.00 92.88 170 THR A N 1
ATOM 1262 C CA . THR A 1 170 ? 34.107 10.645 -50.470 1.00 92.88 170 THR A CA 1
ATOM 1263 C C . THR A 1 170 ? 35.279 11.297 -51.198 1.00 92.88 170 THR A C 1
ATOM 1265 O O . THR A 1 170 ? 35.099 11.880 -52.265 1.00 92.88 170 THR A O 1
ATOM 1268 N N . GLY A 1 171 ? 36.479 11.268 -50.611 1.00 86.44 171 GLY A N 1
ATOM 1269 C CA . GLY A 1 171 ? 37.678 11.854 -51.230 1.00 86.44 171 GLY A CA 1
ATOM 1270 C C . GLY A 1 171 ? 37.543 13.334 -51.632 1.00 86.44 171 GLY A C 1
ATOM 1271 O O . GLY A 1 171 ? 38.219 13.770 -52.557 1.00 86.44 171 GLY A O 1
ATOM 1272 N N . GLY A 1 172 ? 36.644 14.092 -50.987 1.00 85.50 172 GLY A N 1
ATOM 1273 C CA . GLY A 1 172 ? 36.319 15.486 -51.328 1.00 85.50 172 GLY A CA 1
ATOM 1274 C C . GLY A 1 172 ? 35.330 15.674 -52.491 1.00 85.50 172 GLY A C 1
ATOM 1275 O O . GLY A 1 172 ? 34.986 16.809 -52.813 1.00 85.50 172 GLY A O 1
ATOM 1276 N N . ALA A 1 173 ? 34.850 14.596 -53.117 1.00 93.00 173 ALA A N 1
ATOM 1277 C CA . ALA A 1 173 ? 33.834 14.629 -54.166 1.00 93.00 173 ALA A CA 1
ATOM 1278 C C . ALA A 1 173 ? 32.431 14.360 -53.605 1.00 93.00 173 ALA A C 1
ATOM 1280 O O . ALA A 1 173 ? 32.255 13.539 -52.703 1.00 93.00 173 ALA A O 1
ATOM 1281 N N . ILE A 1 174 ? 31.423 15.023 -54.180 1.00 96.00 174 ILE A N 1
ATOM 1282 C CA . ILE A 1 174 ? 30.012 14.858 -53.814 1.00 96.00 174 ILE A CA 1
ATOM 1283 C C . ILE A 1 174 ? 29.287 14.071 -54.906 1.00 96.00 174 ILE A C 1
ATOM 1285 O O . ILE A 1 174 ? 29.215 14.491 -56.061 1.00 96.00 174 ILE A O 1
ATOM 1289 N N . HIS A 1 175 ? 28.684 12.955 -54.513 1.00 96.44 175 HIS A N 1
ATOM 1290 C CA . HIS A 1 175 ? 27.895 12.072 -55.358 1.00 96.44 175 HIS A CA 1
ATOM 1291 C C . HIS A 1 175 ? 26.434 12.101 -54.924 1.00 96.44 175 HIS A C 1
ATOM 1293 O O . HIS A 1 175 ? 26.119 12.065 -53.736 1.00 96.44 175 HIS A O 1
ATOM 1299 N N . ARG A 1 176 ? 25.515 12.115 -55.889 1.00 97.50 176 ARG A N 1
ATOM 1300 C CA . ARG A 1 176 ? 24.086 11.953 -55.621 1.00 97.50 176 ARG A CA 1
ATOM 1301 C C . ARG A 1 176 ? 23.615 10.627 -56.191 1.00 97.50 176 ARG A C 1
ATOM 1303 O O . ARG A 1 176 ? 23.659 10.427 -57.399 1.00 97.50 176 ARG A O 1
ATOM 1310 N N . ILE A 1 177 ? 23.153 9.744 -55.316 1.00 97.94 177 ILE A N 1
ATOM 1311 C CA . ILE A 1 177 ? 22.727 8.387 -55.661 1.00 97.94 177 ILE A CA 1
ATOM 1312 C C . ILE A 1 177 ? 21.219 8.314 -55.458 1.00 97.94 177 ILE A C 1
ATOM 1314 O O . ILE A 1 177 ? 20.725 8.640 -54.378 1.00 97.94 177 ILE A O 1
ATOM 1318 N N . GLU A 1 178 ? 20.464 7.928 -56.486 1.00 98.25 178 GLU A N 1
ATOM 1319 C CA . GLU A 1 178 ? 19.026 7.711 -56.307 1.00 98.25 178 GLU A CA 1
ATOM 1320 C C . GLU A 1 178 ? 18.792 6.392 -55.575 1.00 98.25 178 GLU A C 1
ATOM 1322 O O . GLU A 1 178 ? 19.342 5.356 -55.939 1.00 98.25 178 GLU A O 1
ATOM 1327 N N . ALA A 1 179 ? 17.978 6.443 -54.535 1.00 98.12 179 ALA A N 1
ATOM 1328 C CA . ALA A 1 179 ? 17.625 5.296 -53.718 1.00 98.12 179 ALA A CA 1
ATOM 1329 C C . ALA A 1 179 ? 16.279 5.585 -53.057 1.00 98.12 179 ALA A C 1
ATOM 1331 O O . ALA A 1 179 ? 16.017 6.726 -52.662 1.00 98.12 179 ALA A O 1
ATOM 1332 N N . ASP A 1 180 ? 15.430 4.570 -52.946 1.00 97.81 180 ASP A N 1
ATOM 1333 C CA . ASP A 1 180 ? 14.151 4.652 -52.235 1.00 97.81 180 ASP A CA 1
ATOM 1334 C C . ASP A 1 180 ? 14.220 4.063 -50.817 1.00 97.81 180 ASP A C 1
ATOM 1336 O O . ASP A 1 180 ? 13.314 4.284 -50.014 1.00 97.81 180 ASP A O 1
ATOM 1340 N N . CYS A 1 181 ? 15.337 3.414 -50.473 1.00 98.56 181 CYS A N 1
ATOM 1341 C CA . CYS A 1 181 ? 15.680 3.005 -49.117 1.00 98.56 181 CYS A CA 1
ATOM 1342 C C . CYS A 1 181 ? 17.179 3.215 -48.833 1.00 98.56 181 CYS A C 1
ATOM 1344 O O . CYS A 1 181 ? 18.024 3.015 -49.707 1.00 98.56 181 CYS A O 1
ATOM 1346 N N . LEU A 1 182 ? 17.504 3.620 -47.605 1.00 98.69 182 LEU A N 1
ATOM 1347 C CA . LEU A 1 182 ? 18.864 3.695 -47.079 1.00 98.69 182 LEU A CA 1
ATOM 1348 C C . LEU A 1 182 ? 18.968 2.785 -45.852 1.00 98.69 182 LEU A C 1
ATOM 1350 O O . LEU A 1 182 ? 18.383 3.079 -44.811 1.00 98.69 182 LEU A O 1
ATOM 1354 N N . ALA A 1 183 ? 19.724 1.698 -45.979 1.00 98.50 183 ALA A N 1
ATOM 1355 C CA . ALA A 1 183 ? 20.031 0.769 -44.900 1.00 98.50 183 ALA A CA 1
ATOM 1356 C C . ALA A 1 183 ? 21.268 1.251 -44.124 1.00 98.50 183 ALA A C 1
ATOM 1358 O O . ALA A 1 183 ? 22.350 1.344 -44.699 1.00 98.50 183 ALA A O 1
ATOM 1359 N N . VAL A 1 184 ? 21.128 1.543 -42.831 1.00 98.31 184 VAL A N 1
ATOM 1360 C CA . VAL A 1 184 ? 22.190 2.112 -41.985 1.00 98.31 184 VAL A CA 1
ATOM 1361 C C . VAL A 1 184 ? 22.695 1.077 -40.979 1.00 98.31 184 VAL A C 1
ATOM 1363 O O . VAL A 1 184 ? 21.927 0.613 -40.140 1.00 98.31 184 VAL A O 1
ATOM 1366 N N . ALA A 1 185 ? 23.985 0.749 -41.039 1.00 95.88 185 ALA A N 1
ATOM 1367 C CA . ALA A 1 185 ? 24.669 -0.173 -40.134 1.00 95.88 185 ALA A CA 1
ATOM 1368 C C . ALA A 1 185 ? 25.698 0.581 -39.274 1.00 95.88 185 ALA A C 1
ATOM 1370 O O . ALA A 1 185 ? 26.871 0.689 -39.637 1.00 95.88 185 ALA A O 1
ATOM 1371 N N . GLY A 1 186 ? 25.258 1.120 -38.131 1.00 94.75 186 GLY A N 1
ATOM 1372 C CA . GLY A 1 186 ? 26.101 1.907 -37.217 1.00 94.75 186 GLY A CA 1
ATOM 1373 C C . GLY A 1 186 ? 26.824 1.102 -36.134 1.00 94.75 186 GLY A C 1
ATOM 1374 O O . GLY A 1 186 ? 27.564 1.680 -35.333 1.00 94.75 186 GLY A O 1
ATOM 1375 N N . GLY A 1 187 ? 26.608 -0.215 -36.086 1.00 93.31 187 GLY A N 1
ATOM 1376 C CA . GLY A 1 187 ? 27.174 -1.140 -35.100 1.00 93.31 187 GLY A CA 1
ATOM 1377 C C . GLY A 1 187 ? 26.128 -1.658 -34.111 1.00 93.31 187 GLY A C 1
ATOM 1378 O O . GLY A 1 187 ? 24.933 -1.425 -34.280 1.00 93.31 187 GLY A O 1
ATOM 1379 N N . TRP A 1 188 ? 26.570 -2.365 -33.071 1.00 94.62 188 TRP A N 1
ATOM 1380 C CA . TRP A 1 188 ? 25.692 -3.142 -32.188 1.00 94.62 188 TRP A CA 1
ATOM 1381 C C . TRP A 1 188 ? 25.849 -2.764 -30.714 1.00 94.62 188 TRP A C 1
ATOM 1383 O O . TRP A 1 188 ? 26.959 -2.638 -30.207 1.00 94.62 188 TRP A O 1
ATOM 1393 N N . ASN A 1 189 ? 24.728 -2.639 -30.006 1.00 95.44 189 ASN A N 1
ATOM 1394 C CA . ASN A 1 189 ? 24.651 -2.376 -28.572 1.00 95.44 189 ASN A CA 1
ATOM 1395 C C . ASN A 1 189 ? 24.110 -3.617 -27.845 1.00 95.44 189 ASN A C 1
ATOM 1397 O O . ASN A 1 189 ? 22.920 -3.923 -27.973 1.00 95.44 189 ASN A O 1
ATOM 1401 N N . PRO A 1 190 ? 24.936 -4.346 -27.077 1.00 96.62 190 PRO A N 1
ATOM 1402 C CA . PRO A 1 190 ? 24.475 -5.446 -26.235 1.00 96.62 190 PRO A CA 1
ATOM 1403 C C . PRO A 1 190 ? 23.308 -5.043 -25.317 1.00 96.62 190 PRO A C 1
ATOM 1405 O O . PRO A 1 190 ? 23.304 -3.968 -24.715 1.00 96.62 190 PRO A O 1
ATOM 1408 N N . ASN A 1 191 ? 22.300 -5.912 -25.177 1.00 96.44 191 ASN A N 1
ATOM 1409 C CA . ASN A 1 191 ? 21.118 -5.649 -24.345 1.00 96.44 191 ASN A CA 1
ATOM 1410 C C . ASN A 1 191 ? 21.407 -5.834 -22.844 1.00 96.44 191 ASN A C 1
ATOM 1412 O O . ASN A 1 191 ? 20.902 -6.754 -22.200 1.00 96.44 191 ASN A O 1
ATOM 1416 N N . VAL A 1 192 ? 22.196 -4.927 -22.269 1.00 96.56 192 VAL A N 1
ATOM 1417 C CA . VAL A 1 192 ? 22.692 -5.018 -20.882 1.00 96.56 192 VAL A CA 1
ATOM 1418 C C . VAL A 1 192 ? 21.650 -4.711 -19.800 1.00 96.56 192 VAL A C 1
ATOM 1420 O O . VAL A 1 192 ? 21.890 -5.012 -18.635 1.00 96.56 192 VAL A O 1
ATOM 1423 N N . HIS A 1 193 ? 20.481 -4.171 -20.162 1.00 96.44 193 HIS A N 1
ATOM 1424 C CA . HIS A 1 193 ? 19.437 -3.678 -19.250 1.00 96.44 193 HIS A CA 1
ATOM 1425 C C . HIS A 1 193 ? 19.206 -4.565 -18.014 1.00 96.44 193 HIS A C 1
ATOM 1427 O O . HIS A 1 193 ? 19.382 -4.107 -16.888 1.00 96.44 193 HIS A O 1
ATOM 1433 N N . LEU A 1 194 ? 18.887 -5.853 -18.215 1.00 97.12 194 LEU A N 1
ATOM 1434 C CA . LEU A 1 194 ? 18.609 -6.777 -17.107 1.00 97.12 194 LEU A CA 1
ATOM 1435 C C . LEU A 1 194 ? 19.815 -6.970 -16.179 1.00 97.12 194 LEU A C 1
ATOM 1437 O O . LEU A 1 194 ? 19.628 -7.047 -14.970 1.00 97.12 194 LEU A O 1
ATOM 1441 N N . SER A 1 195 ? 21.038 -6.999 -16.717 1.00 96.88 195 SER A N 1
ATOM 1442 C CA . SER A 1 195 ? 22.266 -7.105 -15.912 1.00 96.88 195 SER A CA 1
ATOM 1443 C C . SER A 1 195 ? 22.597 -5.832 -15.122 1.00 96.88 195 SER A C 1
ATOM 1445 O O . SER A 1 195 ? 23.444 -5.865 -14.235 1.00 96.88 195 SER A O 1
ATOM 1447 N N . CYS A 1 196 ? 21.915 -4.721 -15.412 1.00 96.62 196 CYS A N 1
ATOM 1448 C CA . CYS A 1 196 ? 22.131 -3.425 -14.775 1.00 96.62 196 CYS A CA 1
ATOM 1449 C C . CYS A 1 196 ? 21.055 -3.052 -13.739 1.00 96.62 196 CYS A C 1
ATOM 1451 O O . CYS A 1 196 ? 21.217 -2.058 -13.035 1.00 96.62 196 CYS A O 1
ATOM 1453 N N . HIS A 1 197 ? 19.970 -3.826 -13.605 1.00 96.69 197 HIS A N 1
ATOM 1454 C CA . HIS A 1 197 ? 18.847 -3.482 -12.717 1.00 96.69 197 HIS A CA 1
ATOM 1455 C C . HIS A 1 197 ? 19.186 -3.507 -11.216 1.00 96.69 197 HIS A C 1
ATOM 1457 O O . HIS A 1 197 ? 18.503 -2.839 -10.444 1.00 96.69 197 HIS A O 1
ATOM 1463 N N . LEU A 1 198 ? 20.255 -4.203 -10.810 1.00 95.31 198 LEU A N 1
ATOM 1464 C CA . LEU A 1 198 ? 20.782 -4.203 -9.436 1.00 95.31 198 LEU A CA 1
ATOM 1465 C C . LEU A 1 198 ? 22.017 -3.297 -9.293 1.00 95.31 198 LEU A C 1
ATOM 1467 O O . LEU A 1 198 ? 23.001 -3.650 -8.653 1.00 95.31 198 LEU A O 1
ATOM 1471 N N . ASN A 1 199 ? 21.980 -2.121 -9.931 1.00 90.62 199 ASN A N 1
ATOM 1472 C CA . ASN A 1 199 ? 23.063 -1.124 -9.953 1.00 90.62 199 ASN A CA 1
ATOM 1473 C C . ASN A 1 199 ? 24.380 -1.601 -10.597 1.00 90.62 199 ASN A C 1
ATOM 1475 O O . ASN A 1 199 ? 25.419 -0.948 -10.467 1.00 90.62 199 ASN A O 1
ATOM 1479 N N . GLY A 1 200 ? 24.334 -2.705 -11.344 1.00 91.44 200 GLY A N 1
ATOM 1480 C CA . GLY A 1 200 ? 25.433 -3.162 -12.181 1.00 91.44 200 GLY A CA 1
ATOM 1481 C C . GLY A 1 200 ? 25.785 -2.141 -13.256 1.00 91.44 200 GLY A C 1
ATOM 1482 O O . GLY A 1 200 ? 24.952 -1.815 -14.100 1.00 91.44 200 GLY A O 1
ATOM 1483 N N . ARG A 1 201 ? 27.028 -1.655 -13.270 1.00 93.38 201 ARG A N 1
ATOM 1484 C CA . ARG A 1 201 ? 27.520 -0.778 -14.342 1.00 93.38 201 ARG A CA 1
ATOM 1485 C C . ARG A 1 201 ? 28.085 -1.632 -15.475 1.00 93.38 201 ARG A C 1
ATOM 1487 O O . ARG A 1 201 ? 28.914 -2.497 -15.184 1.00 93.38 201 ARG A O 1
ATOM 1494 N N . PRO A 1 202 ? 27.663 -1.444 -16.733 1.00 95.62 202 PRO A N 1
ATOM 1495 C CA . PRO A 1 202 ? 28.244 -2.188 -17.839 1.00 95.62 202 PRO A CA 1
ATOM 1496 C C . PRO A 1 202 ? 29.658 -1.669 -18.154 1.00 95.62 202 PRO A C 1
ATOM 1498 O O . PRO A 1 202 ? 30.005 -0.538 -17.810 1.00 95.62 202 PRO A O 1
ATOM 1501 N N . LYS A 1 203 ? 30.483 -2.497 -18.795 1.00 95.56 203 LYS A N 1
ATOM 1502 C CA . LYS A 1 203 ? 31.872 -2.176 -19.162 1.00 95.56 203 LYS A CA 1
ATOM 1503 C C . LYS A 1 203 ? 31.965 -1.838 -20.638 1.00 95.56 203 LYS A C 1
ATOM 1505 O O . LYS A 1 203 ? 31.324 -2.498 -21.444 1.00 95.56 203 LYS A O 1
ATOM 1510 N N . TRP A 1 204 ? 32.752 -0.828 -20.981 1.00 95.75 204 TRP A N 1
ATOM 1511 C CA . TRP A 1 204 ? 33.048 -0.510 -22.375 1.00 95.75 204 TRP A CA 1
ATOM 1512 C C . TRP A 1 204 ? 34.053 -1.515 -22.946 1.00 95.75 204 TRP A C 1
ATOM 1514 O O . TRP A 1 204 ? 35.067 -1.793 -22.307 1.00 95.75 204 TRP A O 1
ATOM 1524 N N . ASP A 1 205 ? 33.756 -2.056 -24.123 1.00 94.50 205 ASP A N 1
ATOM 1525 C CA . ASP A 1 205 ? 34.644 -2.905 -24.913 1.00 94.50 205 ASP A CA 1
ATOM 1526 C C . ASP A 1 205 ? 35.020 -2.156 -26.199 1.00 94.50 205 ASP A C 1
ATOM 1528 O O . ASP A 1 205 ? 34.171 -1.916 -27.062 1.00 94.50 205 ASP A O 1
ATOM 1532 N N . GLU A 1 206 ? 36.293 -1.767 -26.308 1.00 92.12 206 GLU A N 1
ATOM 1533 C CA . GLU A 1 206 ? 36.825 -1.006 -27.447 1.00 92.12 206 GLU A CA 1
ATOM 1534 C C . GLU A 1 206 ? 36.823 -1.812 -28.752 1.00 92.12 206 GLU A C 1
ATOM 1536 O O . GLU A 1 206 ? 36.674 -1.234 -29.827 1.00 92.12 206 GLU A O 1
ATOM 1541 N N . GLY A 1 207 ? 36.950 -3.143 -28.681 1.00 89.81 207 GLY A N 1
ATOM 1542 C CA . GLY A 1 207 ? 37.025 -4.000 -29.867 1.00 89.81 207 GLY A CA 1
ATOM 1543 C C . GLY A 1 207 ? 35.708 -4.052 -30.639 1.00 89.81 207 GLY A C 1
ATOM 1544 O O . GLY A 1 207 ? 35.703 -4.194 -31.860 1.00 89.81 207 GLY A O 1
ATOM 1545 N N . ILE A 1 208 ? 34.591 -3.889 -29.929 1.00 90.94 208 ILE A N 1
ATOM 1546 C CA . ILE A 1 208 ? 33.242 -3.848 -30.509 1.00 90.94 208 ILE A CA 1
ATOM 1547 C C . ILE A 1 208 ? 32.556 -2.482 -30.376 1.00 90.94 208 ILE A C 1
ATOM 1549 O O . ILE A 1 208 ? 31.439 -2.297 -30.869 1.00 90.94 208 ILE A O 1
ATOM 1553 N N . MET A 1 209 ? 33.217 -1.525 -29.719 1.00 92.75 209 MET A N 1
ATOM 1554 C CA . MET A 1 209 ? 32.726 -0.173 -29.440 1.00 92.75 209 MET A CA 1
ATOM 1555 C C . MET A 1 209 ? 31.331 -0.194 -28.813 1.00 92.75 209 MET A C 1
ATOM 1557 O O . MET A 1 209 ? 30.380 0.393 -29.345 1.00 92.75 209 MET A O 1
ATOM 1561 N N . ALA A 1 210 ? 31.181 -0.952 -27.728 1.00 94.19 210 ALA A N 1
ATOM 1562 C CA . ALA A 1 210 ? 29.899 -1.119 -27.061 1.00 94.19 210 ALA A CA 1
ATOM 1563 C C . ALA A 1 210 ? 30.042 -1.452 -25.573 1.00 94.19 210 ALA A C 1
ATOM 1565 O O . ALA A 1 210 ? 31.088 -1.886 -25.100 1.00 94.19 210 ALA A O 1
ATOM 1566 N N . PHE A 1 211 ? 28.948 -1.285 -24.831 1.00 96.38 211 PHE A N 1
ATOM 1567 C CA . PHE A 1 211 ? 28.867 -1.689 -23.432 1.00 96.38 211 PHE A CA 1
ATOM 1568 C C . PHE A 1 211 ? 28.457 -3.160 -23.295 1.00 96.38 211 PHE A C 1
ATOM 1570 O O . PHE A 1 211 ? 27.429 -3.557 -23.838 1.00 96.38 211 PHE A O 1
ATOM 1577 N N . VAL A 1 212 ? 29.204 -3.941 -22.514 1.00 96.69 212 VAL A N 1
ATOM 1578 C CA . VAL A 1 212 ? 28.912 -5.340 -22.159 1.00 96.69 212 VAL A CA 1
ATOM 1579 C C . VAL A 1 212 ? 28.575 -5.489 -20.665 1.00 96.69 212 VAL A C 1
ATOM 1581 O O . VAL A 1 212 ? 28.970 -4.648 -19.851 1.00 96.69 212 VAL A O 1
ATOM 1584 N N . PRO A 1 213 ? 27.841 -6.541 -20.257 1.00 96.94 213 PRO A N 1
ATOM 1585 C CA . PRO A 1 213 ? 27.526 -6.809 -18.859 1.00 96.94 213 PRO A CA 1
ATOM 1586 C C . PRO A 1 213 ? 28.776 -6.967 -17.991 1.00 96.94 213 PRO A C 1
ATOM 1588 O O . PRO A 1 213 ? 29.754 -7.597 -18.391 1.00 96.94 213 PRO A O 1
ATOM 1591 N N . THR A 1 214 ? 28.710 -6.476 -16.754 1.00 95.56 214 THR A N 1
ATOM 1592 C CA . THR A 1 214 ? 29.712 -6.806 -15.734 1.00 95.56 214 THR A CA 1
ATOM 1593 C C . THR A 1 214 ? 29.379 -8.164 -15.106 1.00 95.56 214 THR A C 1
ATOM 1595 O O . THR A 1 214 ? 28.263 -8.331 -14.602 1.00 95.56 214 THR A O 1
ATOM 1598 N N . PRO A 1 215 ? 30.312 -9.137 -15.088 1.00 93.31 215 PRO A N 1
ATOM 1599 C CA . PRO A 1 215 ? 30.098 -10.415 -14.411 1.00 93.31 215 PRO A CA 1
ATOM 1600 C C . PRO A 1 215 ? 29.710 -10.230 -12.940 1.00 93.31 215 PRO A C 1
ATOM 1602 O O . PRO A 1 215 ? 30.301 -9.412 -12.239 1.00 93.31 215 PRO A O 1
ATOM 1605 N N . GLY A 1 216 ? 28.710 -10.982 -12.476 1.00 92.69 216 GLY A N 1
ATOM 1606 C CA . GLY A 1 216 ? 28.244 -10.937 -11.085 1.00 92.69 216 GLY A CA 1
ATOM 1607 C C . GLY A 1 216 ? 27.394 -9.716 -10.710 1.00 92.69 216 GLY A C 1
ATOM 1608 O O . GLY A 1 216 ? 26.951 -9.634 -9.570 1.00 92.69 216 GLY A O 1
ATOM 1609 N N . ALA A 1 217 ? 27.116 -8.800 -11.645 1.00 94.50 217 ALA A N 1
ATOM 1610 C CA . ALA A 1 217 ? 26.283 -7.620 -11.396 1.00 94.50 217 ALA A CA 1
ATOM 1611 C C . ALA A 1 217 ? 24.853 -7.955 -10.930 1.00 94.50 217 ALA A C 1
ATOM 1613 O O . ALA A 1 217 ? 24.260 -7.214 -10.151 1.00 94.50 217 ALA A O 1
ATOM 1614 N N . VAL A 1 218 ? 24.311 -9.081 -11.394 1.00 96.25 218 VAL A N 1
ATOM 1615 C CA . VAL A 1 218 ? 23.092 -9.691 -10.858 1.00 96.25 218 VAL A CA 1
ATOM 1616 C C . VAL A 1 218 ? 23.469 -11.095 -10.381 1.00 96.25 218 VAL A C 1
ATOM 1618 O O . VAL A 1 218 ? 23.866 -11.918 -11.214 1.00 96.25 218 VAL A O 1
ATOM 1621 N N . PRO A 1 219 ? 23.383 -11.397 -9.071 1.00 94.75 219 PRO A N 1
ATOM 1622 C CA . PRO A 1 219 ? 23.761 -12.704 -8.544 1.00 94.75 219 PRO A CA 1
ATOM 1623 C C . PRO A 1 219 ? 23.036 -13.857 -9.251 1.00 94.75 219 PRO A C 1
ATOM 1625 O O . PRO A 1 219 ? 21.816 -13.848 -9.408 1.00 94.75 219 PRO A O 1
ATOM 1628 N N . GLY A 1 220 ? 23.800 -14.856 -9.702 1.00 94.69 220 GLY A N 1
ATOM 1629 C CA . GLY A 1 220 ? 23.267 -16.041 -10.382 1.00 94.69 220 GLY A CA 1
ATOM 1630 C C . GLY A 1 220 ? 22.841 -15.842 -11.845 1.00 94.69 220 GLY A C 1
ATOM 1631 O O . GLY A 1 220 ? 22.394 -16.815 -12.457 1.00 94.69 220 GLY A O 1
ATOM 1632 N N . LEU A 1 221 ? 22.993 -14.638 -12.415 1.00 97.25 221 LEU A N 1
ATOM 1633 C CA . LEU A 1 221 ? 22.737 -14.333 -13.827 1.00 97.25 221 LEU A CA 1
ATOM 1634 C C . LEU A 1 221 ? 24.054 -14.249 -14.619 1.00 97.25 221 LEU A C 1
ATOM 1636 O O . LEU A 1 221 ? 24.913 -13.423 -14.318 1.00 97.25 221 LEU A O 1
ATOM 1640 N N . GLU A 1 222 ? 24.183 -15.047 -15.678 1.00 97.62 222 GLU A N 1
ATOM 1641 C CA . GLU A 1 222 ? 25.330 -15.009 -16.599 1.00 97.62 222 GLU A CA 1
ATOM 1642 C C . GLU A 1 222 ? 24.900 -14.664 -18.026 1.00 97.62 222 GLU A C 1
ATOM 1644 O O . GLU A 1 222 ? 23.876 -15.149 -18.504 1.00 97.62 222 GLU A O 1
ATOM 1649 N N . ALA A 1 223 ? 25.680 -13.831 -18.718 1.00 97.88 223 ALA A N 1
ATOM 1650 C CA . ALA A 1 223 ? 25.383 -13.399 -20.082 1.00 97.88 223 ALA A CA 1
ATOM 1651 C C . ALA A 1 223 ? 26.001 -14.347 -21.124 1.00 97.88 223 ALA A C 1
ATOM 1653 O O . ALA A 1 223 ? 27.135 -14.790 -20.952 1.00 97.88 223 ALA A O 1
ATOM 1654 N N . ALA A 1 224 ? 25.275 -14.632 -22.208 1.00 98.12 224 ALA A N 1
ATOM 1655 C CA . ALA A 1 224 ? 25.721 -15.514 -23.287 1.00 98.12 224 ALA A CA 1
ATOM 1656 C C . ALA A 1 224 ? 25.373 -14.962 -24.680 1.00 98.12 224 ALA A C 1
ATOM 1658 O O . ALA A 1 224 ? 24.283 -14.428 -24.900 1.00 98.12 224 ALA A O 1
ATOM 1659 N N . GLY A 1 225 ? 26.279 -15.143 -25.643 1.00 96.38 225 GLY A N 1
ATOM 1660 C CA . GLY A 1 225 ? 26.121 -14.687 -27.029 1.00 96.38 225 GLY A CA 1
ATOM 1661 C C . GLY A 1 225 ? 26.288 -13.176 -27.202 1.00 96.38 225 GLY A C 1
ATOM 1662 O O . GLY A 1 225 ? 27.104 -12.562 -26.522 1.00 96.38 225 GLY A O 1
ATOM 1663 N N . ALA A 1 226 ? 25.516 -12.559 -28.099 1.00 95.88 226 ALA A N 1
ATOM 1664 C CA . ALA A 1 226 ? 25.705 -11.152 -28.478 1.00 95.88 226 ALA A CA 1
ATOM 1665 C C . ALA A 1 226 ? 25.561 -10.152 -27.319 1.00 95.88 226 ALA A C 1
ATOM 1667 O O . ALA A 1 226 ? 26.195 -9.100 -27.338 1.00 95.88 226 ALA A O 1
ATOM 1668 N N . VAL A 1 227 ? 24.796 -10.482 -26.270 1.00 97.31 227 VAL A N 1
ATOM 1669 C CA . VAL A 1 227 ? 24.751 -9.635 -25.066 1.00 97.31 227 VAL A CA 1
ATOM 1670 C C . VAL A 1 227 ? 26.088 -9.634 -24.310 1.00 97.31 227 VAL A C 1
ATOM 1672 O O . VAL A 1 227 ? 26.392 -8.673 -23.623 1.00 97.31 227 VAL A O 1
ATOM 1675 N N . ALA A 1 228 ? 26.906 -10.677 -24.456 1.00 96.56 228 ALA A N 1
ATOM 1676 C CA . ALA A 1 228 ? 28.261 -10.764 -23.915 1.00 96.56 228 ALA A CA 1
ATOM 1677 C C . ALA A 1 228 ? 29.332 -10.220 -24.886 1.00 96.56 228 ALA A C 1
ATOM 1679 O O . ALA A 1 228 ? 30.514 -10.452 -24.666 1.00 96.56 228 ALA A O 1
ATOM 1680 N N . GLY A 1 229 ? 28.933 -9.545 -25.974 1.00 94.06 229 GLY A N 1
ATOM 1681 C CA . GLY A 1 229 ? 29.847 -9.026 -27.000 1.00 94.06 229 GLY A CA 1
ATOM 1682 C C . GLY A 1 229 ? 30.242 -10.033 -28.088 1.00 94.06 229 GLY A C 1
ATOM 1683 O O . GLY A 1 229 ? 31.043 -9.715 -28.961 1.00 94.06 229 GLY A O 1
ATOM 1684 N N . VAL A 1 230 ? 29.673 -11.245 -28.086 1.00 93.25 230 VAL A N 1
ATOM 1685 C CA . VAL A 1 230 ? 29.988 -12.287 -29.078 1.00 93.25 230 VAL A CA 1
ATOM 1686 C C . VAL A 1 230 ? 28.969 -12.259 -30.217 1.00 93.25 230 VAL A C 1
ATOM 1688 O O . VAL A 1 230 ? 27.878 -12.803 -30.075 1.00 93.25 230 VAL A O 1
ATOM 1691 N N . PHE A 1 231 ? 29.299 -11.628 -31.347 1.00 89.44 231 PHE A N 1
ATOM 1692 C CA . PHE A 1 231 ? 28.321 -11.374 -32.420 1.00 89.44 231 PHE A CA 1
ATOM 1693 C C . PHE A 1 231 ? 28.200 -12.457 -33.493 1.00 89.44 231 PHE A C 1
ATOM 1695 O O . PHE A 1 231 ? 27.155 -12.542 -34.134 1.00 89.44 231 PHE A O 1
ATOM 1702 N N . SER A 1 232 ? 29.213 -13.305 -33.689 1.00 88.69 232 SER A N 1
ATOM 1703 C CA . SER A 1 232 ? 29.104 -14.375 -34.685 1.00 88.69 232 SER A CA 1
ATOM 1704 C C . SER A 1 232 ? 28.109 -15.449 -34.240 1.00 88.69 232 SER A C 1
ATOM 1706 O O . SER A 1 232 ? 28.029 -15.787 -33.053 1.00 88.69 232 SER A O 1
ATOM 1708 N N . THR A 1 233 ? 27.379 -16.048 -35.186 1.00 89.75 233 THR A N 1
ATOM 1709 C CA . THR A 1 233 ? 26.438 -17.137 -34.870 1.00 89.75 233 THR A CA 1
ATOM 1710 C C . THR A 1 233 ? 27.150 -18.332 -34.224 1.00 89.75 233 THR A C 1
ATOM 1712 O O . THR A 1 233 ? 26.677 -18.865 -33.218 1.00 89.75 233 THR A O 1
ATOM 1715 N N . ALA A 1 234 ? 28.321 -18.726 -34.743 1.00 90.44 234 ALA A N 1
ATOM 1716 C CA . ALA A 1 234 ? 29.136 -19.797 -34.161 1.00 90.44 234 ALA A CA 1
ATOM 1717 C C . ALA A 1 234 ? 29.569 -19.473 -32.720 1.00 90.44 234 ALA A C 1
ATOM 1719 O O . ALA A 1 234 ? 29.450 -20.317 -31.829 1.00 90.44 234 ALA A O 1
ATOM 1720 N N . GLY A 1 235 ? 30.015 -18.236 -32.479 1.00 91.81 235 GLY A N 1
ATOM 1721 C CA . GLY A 1 235 ? 30.406 -17.770 -31.153 1.00 91.81 235 GLY A CA 1
ATOM 1722 C C . GLY A 1 235 ? 29.229 -17.737 -30.178 1.00 91.81 235 GLY A C 1
ATOM 1723 O O . GLY A 1 235 ? 29.369 -18.172 -29.038 1.00 91.81 235 GLY A O 1
ATOM 1724 N N . CYS A 1 236 ? 28.045 -17.306 -30.624 1.00 93.81 236 CYS A N 1
ATOM 1725 C CA . CYS A 1 236 ? 26.824 -17.338 -29.817 1.00 93.81 236 CYS A CA 1
ATOM 1726 C C . CYS A 1 236 ? 26.455 -18.758 -29.370 1.00 93.81 236 CYS A C 1
ATOM 1728 O O . CYS A 1 236 ? 26.110 -18.962 -28.205 1.00 93.81 236 CYS A O 1
ATOM 1730 N N . LEU A 1 237 ? 26.539 -19.740 -30.276 1.00 93.56 237 LEU A N 1
ATOM 1731 C CA . LEU A 1 237 ? 26.261 -21.146 -29.964 1.00 93.56 237 LEU A CA 1
ATOM 1732 C C . LEU A 1 237 ? 27.261 -21.708 -28.945 1.00 93.56 237 LEU A C 1
ATOM 1734 O O . LEU A 1 237 ? 26.848 -22.371 -27.991 1.00 93.56 237 LEU A O 1
ATOM 1738 N N . ALA A 1 238 ? 28.552 -21.412 -29.116 1.00 94.12 238 ALA A N 1
ATOM 1739 C CA . ALA A 1 238 ? 29.599 -21.830 -28.186 1.00 94.12 238 ALA A CA 1
ATOM 1740 C C . ALA A 1 238 ? 29.429 -21.186 -26.802 1.00 94.12 238 ALA A C 1
ATOM 1742 O O . ALA A 1 238 ? 29.359 -21.894 -25.799 1.00 94.12 238 ALA A O 1
ATOM 1743 N N . SER A 1 239 ? 29.256 -19.862 -26.759 1.00 95.88 239 SER A N 1
ATOM 1744 C CA . SER A 1 239 ? 29.039 -19.094 -25.529 1.00 95.88 239 SER A CA 1
ATOM 1745 C C . SER A 1 239 ? 27.798 -19.571 -24.765 1.00 95.88 239 SER A C 1
ATOM 1747 O O . SER A 1 239 ? 27.849 -19.764 -23.551 1.00 95.88 239 SER A O 1
ATOM 1749 N N . GLY A 1 240 ? 26.689 -19.831 -25.469 1.00 95.94 240 GLY A N 1
ATOM 1750 C CA . GLY A 1 240 ? 25.469 -20.369 -24.867 1.00 95.94 240 GLY A CA 1
ATOM 1751 C C . GLY A 1 240 ? 25.673 -21.737 -24.215 1.00 95.94 240 GLY A C 1
ATOM 1752 O O . GLY A 1 240 ? 25.199 -21.958 -23.101 1.00 95.94 240 GLY A O 1
ATOM 1753 N N . ALA A 1 241 ? 26.395 -22.643 -24.878 1.00 95.62 241 ALA A N 1
ATOM 1754 C CA . ALA A 1 241 ? 26.689 -23.966 -24.335 1.00 95.62 241 ALA A CA 1
ATOM 1755 C C . ALA A 1 241 ? 27.625 -23.907 -23.119 1.00 95.62 241 ALA A C 1
ATOM 1757 O O . ALA A 1 241 ? 27.396 -24.609 -22.137 1.00 95.62 241 ALA A O 1
ATOM 1758 N N . GLU A 1 242 ? 28.637 -23.042 -23.160 1.00 96.06 242 GLU A N 1
ATOM 1759 C CA . GLU A 1 242 ? 29.602 -22.857 -22.074 1.00 96.06 242 GLU A CA 1
ATOM 1760 C C . GLU A 1 242 ? 28.939 -22.295 -20.805 1.00 96.06 242 GLU A C 1
ATOM 1762 O O . GLU A 1 242 ? 29.082 -22.851 -19.714 1.00 96.06 242 GLU A O 1
ATOM 1767 N N . VAL A 1 243 ? 28.138 -21.233 -20.949 1.00 97.06 243 VAL A N 1
ATOM 1768 C CA . VAL A 1 243 ? 27.394 -20.632 -19.832 1.00 97.06 243 VAL A CA 1
ATOM 1769 C C . VAL A 1 243 ? 26.356 -21.612 -19.282 1.00 97.06 243 VAL A C 1
ATOM 1771 O O . VAL A 1 243 ? 26.203 -21.738 -18.067 1.00 97.06 243 VAL A O 1
ATOM 1774 N N . ALA A 1 244 ? 25.664 -22.359 -20.150 1.00 95.44 244 ALA A N 1
ATOM 1775 C CA . ALA A 1 244 ? 24.731 -23.392 -19.711 1.00 95.44 244 ALA A CA 1
ATOM 1776 C C . ALA A 1 244 ? 25.432 -24.522 -18.937 1.00 95.44 244 ALA A C 1
ATOM 1778 O O . ALA A 1 244 ? 24.874 -25.017 -17.958 1.00 95.44 244 ALA A O 1
ATOM 1779 N N . ALA A 1 245 ? 26.653 -24.908 -19.323 1.00 96.12 245 ALA A N 1
ATOM 1780 C CA . ALA A 1 245 ? 27.428 -25.911 -18.598 1.00 96.12 245 ALA A CA 1
ATOM 1781 C C . ALA A 1 245 ? 27.758 -25.444 -17.172 1.00 96.12 245 ALA A C 1
ATOM 1783 O O . ALA A 1 245 ? 27.436 -26.149 -16.216 1.00 96.12 245 ALA A O 1
ATOM 1784 N N . ARG A 1 246 ? 28.254 -24.211 -17.007 1.00 96.31 246 ARG A N 1
ATOM 1785 C CA . ARG A 1 246 ? 28.482 -23.609 -15.679 1.00 96.31 246 ARG A CA 1
ATOM 1786 C C . ARG A 1 246 ? 27.198 -23.435 -14.869 1.00 96.31 246 ARG A C 1
ATOM 1788 O O . ARG A 1 246 ? 27.202 -23.545 -13.636 1.00 96.31 246 ARG A O 1
ATOM 1795 N N . ALA A 1 247 ? 26.085 -23.133 -15.543 1.00 96.19 247 ALA A N 1
ATOM 1796 C CA . ALA A 1 247 ? 24.770 -23.055 -14.918 1.00 96.19 247 ALA A CA 1
ATOM 1797 C C . ALA A 1 247 ? 24.379 -24.402 -14.294 1.00 96.19 247 ALA A C 1
ATOM 1799 O O . ALA A 1 247 ? 23.964 -24.439 -13.137 1.00 96.19 247 ALA A O 1
ATOM 1800 N N . LEU A 1 248 ? 24.567 -25.498 -15.034 1.00 95.44 248 LEU A N 1
ATOM 1801 C CA . LEU A 1 248 ? 24.304 -26.860 -14.568 1.00 95.44 248 LEU A CA 1
ATOM 1802 C C . LEU A 1 248 ? 25.255 -27.283 -13.444 1.00 95.44 248 LEU A C 1
ATOM 1804 O O . LEU A 1 248 ? 24.786 -27.800 -12.432 1.00 95.44 248 LEU A O 1
ATOM 1808 N N . GLU A 1 249 ? 26.552 -27.005 -13.571 1.00 96.12 249 GLU A N 1
ATOM 1809 C CA . GLU A 1 249 ? 27.556 -27.382 -12.569 1.00 96.12 249 GLU A CA 1
ATOM 1810 C C . GLU A 1 249 ? 27.256 -26.780 -11.198 1.00 96.12 249 GLU A C 1
ATOM 1812 O O . GLU A 1 249 ? 27.187 -27.512 -10.213 1.00 96.12 249 GLU A O 1
ATOM 1817 N N . ALA A 1 250 ? 26.967 -25.476 -11.113 1.00 95.12 250 ALA A N 1
ATOM 1818 C CA . ALA A 1 250 ? 26.600 -24.884 -9.819 1.00 95.12 250 ALA A CA 1
ATOM 1819 C C . ALA A 1 250 ? 25.150 -25.176 -9.382 1.00 95.12 250 ALA A C 1
ATOM 1821 O O . ALA A 1 250 ? 24.750 -24.793 -8.287 1.00 95.12 250 ALA A O 1
ATOM 1822 N N . LEU A 1 251 ? 24.364 -25.886 -10.199 1.00 96.19 251 LEU A N 1
ATOM 1823 C CA . LEU A 1 251 ? 23.138 -26.563 -9.756 1.00 96.19 251 LEU A CA 1
ATOM 1824 C C . LEU A 1 251 ? 23.403 -28.005 -9.279 1.00 96.19 251 LEU A C 1
ATOM 1826 O O . LEU A 1 251 ? 22.449 -28.708 -8.950 1.00 96.19 251 LEU A O 1
ATOM 1830 N N . GLY A 1 252 ? 24.663 -28.452 -9.246 1.00 96.44 252 GLY A N 1
ATOM 1831 C CA . GLY A 1 252 ? 25.054 -29.812 -8.871 1.00 96.44 252 GLY A CA 1
ATOM 1832 C C . GLY A 1 252 ? 24.814 -30.854 -9.969 1.00 96.44 252 GLY A C 1
ATOM 1833 O O . GLY A 1 252 ? 24.789 -32.048 -9.681 1.00 96.44 252 GLY A O 1
ATOM 1834 N N . ALA A 1 253 ? 24.608 -30.428 -11.219 1.00 94.50 253 ALA A N 1
ATOM 1835 C CA . ALA A 1 253 ? 24.367 -31.309 -12.357 1.00 94.50 253 ALA A CA 1
ATOM 1836 C C . ALA A 1 253 ? 25.597 -31.393 -13.271 1.00 94.50 253 ALA A C 1
ATOM 1838 O O . ALA A 1 253 ? 26.272 -30.400 -13.530 1.00 94.50 253 ALA A O 1
ATOM 1839 N N . ARG A 1 254 ? 25.866 -32.585 -13.818 1.00 93.88 254 ARG A N 1
ATOM 1840 C CA . ARG A 1 254 ? 26.951 -32.784 -14.786 1.00 93.88 254 ARG A CA 1
ATOM 1841 C C . ARG A 1 254 ? 26.518 -32.290 -16.175 1.00 93.88 254 ARG A C 1
ATOM 1843 O O . ARG A 1 254 ? 25.518 -32.798 -16.691 1.00 93.88 254 ARG A O 1
ATOM 1850 N N . PRO A 1 255 ? 27.250 -31.360 -16.812 1.00 91.81 255 PRO A N 1
ATOM 1851 C CA . PRO A 1 255 ? 26.896 -30.888 -18.142 1.00 91.81 255 PRO A CA 1
ATOM 1852 C C . PRO A 1 255 ? 27.099 -32.002 -19.184 1.00 91.81 255 PRO A C 1
ATOM 1854 O O . PRO A 1 255 ? 28.120 -32.699 -19.159 1.00 91.81 255 PRO A O 1
ATOM 1857 N N . PRO A 1 256 ? 26.141 -32.216 -20.104 1.00 89.12 256 PRO A N 1
ATOM 1858 C CA . PRO A 1 256 ? 26.295 -33.204 -21.163 1.00 89.12 256 PRO A CA 1
ATOM 1859 C C . PRO A 1 256 ? 27.297 -32.723 -22.219 1.00 89.12 256 PRO A C 1
ATOM 1861 O O . PRO A 1 256 ? 27.406 -31.529 -22.499 1.00 89.12 256 PRO A O 1
ATOM 1864 N N . LYS A 1 257 ? 27.987 -33.664 -22.876 1.00 87.06 257 LYS A N 1
ATOM 1865 C CA . LYS A 1 257 ? 28.799 -33.352 -24.059 1.00 87.06 257 LYS A CA 1
ATOM 1866 C C . LYS A 1 257 ? 27.866 -32.983 -25.216 1.00 87.06 257 LYS A C 1
ATOM 1868 O O . LYS A 1 257 ? 27.070 -33.815 -25.648 1.00 87.06 257 LYS A O 1
ATOM 1873 N N . LEU A 1 258 ? 27.964 -31.750 -25.709 1.00 87.81 258 LEU A N 1
ATOM 1874 C CA . LEU A 1 258 ? 27.101 -31.225 -26.766 1.00 87.81 258 LEU A CA 1
ATOM 1875 C C . LEU A 1 258 ? 27.887 -31.045 -28.071 1.00 87.81 258 LEU A C 1
ATOM 1877 O O . LEU A 1 258 ? 28.932 -30.400 -28.085 1.00 87.81 258 LEU A O 1
ATOM 1881 N N . SER A 1 259 ? 27.365 -31.580 -29.175 1.00 89.62 259 SER A N 1
ATOM 1882 C CA . SER A 1 259 ? 27.850 -31.265 -30.524 1.00 89.62 259 SER A CA 1
ATOM 1883 C C . SER A 1 259 ? 27.135 -30.016 -31.032 1.00 89.62 259 SER A C 1
ATOM 1885 O O . SER A 1 259 ? 25.914 -30.031 -31.206 1.00 89.62 259 SER A O 1
ATOM 1887 N N . LEU A 1 260 ? 27.880 -28.930 -31.244 1.00 89.50 260 LEU A N 1
ATOM 1888 C CA . LEU A 1 260 ? 27.315 -27.666 -31.716 1.00 89.50 260 LEU A CA 1
ATOM 1889 C C . LEU A 1 260 ? 27.027 -27.713 -33.227 1.00 89.50 260 LEU A C 1
ATOM 1891 O O . LEU A 1 260 ? 27.812 -28.301 -33.973 1.00 89.50 260 LEU A O 1
ATOM 1895 N N . PRO A 1 261 ? 25.930 -27.091 -33.698 1.00 88.12 261 PRO A N 1
ATOM 1896 C CA . PRO A 1 261 ? 25.693 -26.903 -35.125 1.00 88.12 261 PRO A CA 1
ATOM 1897 C C . PRO A 1 261 ? 26.815 -26.091 -35.787 1.00 88.12 261 PRO A C 1
ATOM 1899 O O . PRO A 1 261 ? 27.325 -25.139 -35.198 1.00 88.12 261 PRO A O 1
ATOM 1902 N N . VAL A 1 262 ? 27.153 -26.430 -37.033 1.00 85.12 262 VAL A N 1
ATOM 1903 C CA . VAL A 1 262 ? 28.073 -25.633 -37.857 1.00 85.12 262 VAL A CA 1
ATOM 1904 C C . VAL A 1 262 ? 27.319 -24.414 -38.389 1.00 85.12 262 VAL A C 1
ATOM 1906 O O . VAL A 1 262 ? 26.319 -24.565 -39.090 1.00 85.12 262 VAL A O 1
ATOM 1909 N N . ALA A 1 263 ? 27.782 -23.210 -38.054 1.00 81.94 263 ALA A N 1
ATOM 1910 C CA . ALA A 1 263 ? 27.274 -21.970 -38.636 1.00 81.94 263 ALA A CA 1
ATOM 1911 C C . ALA A 1 263 ? 28.081 -21.605 -39.895 1.00 81.94 263 ALA A C 1
ATOM 1913 O O . ALA A 1 263 ? 29.291 -21.827 -39.938 1.00 81.94 263 ALA A O 1
ATOM 1914 N N . GLY A 1 264 ? 27.421 -21.063 -40.924 1.00 62.88 264 GLY A N 1
ATOM 1915 C CA . GLY A 1 264 ? 28.083 -20.638 -42.162 1.00 62.88 264 GLY A CA 1
ATOM 1916 C C . GLY A 1 264 ? 29.076 -19.490 -41.930 1.00 62.88 264 GLY A C 1
ATOM 1917 O O . GLY A 1 264 ? 28.819 -18.599 -41.126 1.00 62.88 264 GLY A O 1
ATOM 1918 N N . GLY A 1 265 ? 30.204 -19.495 -42.651 1.00 51.41 265 GLY A N 1
ATOM 1919 C CA . GLY A 1 265 ? 31.338 -18.567 -42.481 1.00 51.41 265 GLY A CA 1
ATOM 1920 C C . GLY A 1 265 ? 31.117 -17.108 -42.918 1.00 51.41 265 GLY A C 1
ATOM 1921 O O . GLY A 1 265 ? 32.086 -16.423 -43.225 1.00 51.41 265 GLY A O 1
ATOM 1922 N N . GLY A 1 266 ? 29.868 -16.633 -42.980 1.00 52.09 266 GLY A N 1
ATOM 1923 C CA . GLY A 1 266 ? 29.525 -15.256 -43.362 1.00 52.09 266 GLY A CA 1
ATOM 1924 C C . GLY A 1 266 ? 29.543 -14.241 -42.211 1.00 52.09 266 GLY A C 1
ATOM 1925 O O . GLY A 1 266 ? 29.570 -13.042 -42.478 1.00 52.09 266 GLY A O 1
ATOM 1926 N N . ASP A 1 267 ? 29.568 -14.717 -40.962 1.00 55.31 267 ASP A N 1
ATOM 1927 C CA . ASP A 1 267 ? 29.506 -13.906 -39.737 1.00 55.31 267 ASP A CA 1
ATOM 1928 C C . ASP A 1 267 ? 30.900 -13.724 -39.108 1.00 55.31 267 ASP A C 1
ATOM 1930 O O . ASP A 1 267 ? 31.111 -14.010 -37.923 1.00 55.31 267 ASP A O 1
ATOM 1934 N N . ALA A 1 268 ? 31.894 -13.307 -39.899 1.00 52.84 268 ALA A N 1
ATOM 1935 C CA . ALA A 1 268 ? 33.129 -12.791 -39.309 1.00 52.84 268 ALA A CA 1
ATOM 1936 C C . ALA A 1 268 ? 32.752 -11.573 -38.447 1.00 52.84 268 ALA A C 1
ATOM 1938 O O . ALA A 1 268 ? 31.915 -10.774 -38.862 1.00 52.84 268 ALA A O 1
ATOM 1939 N N . GLY A 1 269 ? 33.285 -11.483 -37.224 1.00 57.53 269 GLY A N 1
ATOM 1940 C CA . GLY A 1 269 ? 32.905 -10.440 -36.268 1.00 57.53 269 GLY A CA 1
ATOM 1941 C C . GLY A 1 269 ? 32.912 -9.046 -36.901 1.00 57.53 269 GLY A C 1
ATOM 1942 O O . GLY A 1 269 ? 33.789 -8.736 -37.701 1.00 57.53 269 GLY A O 1
ATOM 1943 N N . SER A 1 270 ? 31.923 -8.220 -36.552 1.00 64.81 270 SER A N 1
ATOM 1944 C CA . SER A 1 270 ? 31.863 -6.827 -36.997 1.00 64.81 270 SER A CA 1
ATOM 1945 C C . SER A 1 270 ? 33.145 -6.124 -36.556 1.00 64.81 270 SER A C 1
ATOM 1947 O O . SER A 1 270 ? 33.388 -6.052 -35.355 1.00 64.81 270 SER A O 1
ATOM 1949 N N . SER A 1 271 ? 33.932 -5.600 -37.498 1.00 79.38 271 SER A N 1
ATOM 1950 C CA . SER A 1 271 ? 35.064 -4.708 -37.213 1.00 79.38 271 SER A CA 1
ATOM 1951 C C . SER A 1 271 ? 34.600 -3.245 -37.313 1.00 79.38 271 SER A C 1
ATOM 1953 O O . SER A 1 271 ? 34.669 -2.670 -38.408 1.00 79.38 271 SER A O 1
ATOM 1955 N N . PRO A 1 272 ? 34.047 -2.639 -36.239 1.00 87.38 272 PRO A N 1
ATOM 1956 C CA . PRO A 1 272 ? 33.507 -1.288 -36.303 1.00 87.38 272 PRO A CA 1
ATOM 1957 C C . PRO A 1 272 ? 34.607 -0.226 -36.327 1.00 87.38 272 PRO A C 1
ATOM 1959 O O . PRO A 1 272 ? 35.684 -0.406 -35.765 1.00 87.38 272 PRO A O 1
ATOM 1962 N N . ALA A 1 273 ? 34.298 0.918 -36.933 1.00 90.06 273 ALA A N 1
ATOM 1963 C CA . ALA A 1 273 ? 35.018 2.172 -36.729 1.00 90.06 273 ALA A CA 1
ATOM 1964 C C . ALA A 1 273 ? 34.217 3.120 -35.817 1.00 90.06 273 ALA A C 1
ATOM 1966 O O . ALA A 1 273 ? 32.981 3.058 -35.827 1.00 90.06 273 ALA A O 1
ATOM 1967 N N . PRO A 1 274 ? 34.880 4.024 -35.062 1.00 90.44 274 PRO A N 1
ATOM 1968 C CA . PRO A 1 274 ? 34.220 4.943 -34.136 1.00 90.44 274 PRO A CA 1
ATOM 1969 C C . PRO A 1 274 ? 33.597 6.113 -34.910 1.00 90.44 274 PRO A C 1
ATOM 1971 O O . PRO A 1 274 ? 34.044 7.253 -34.832 1.00 90.44 274 PRO A O 1
ATOM 1974 N N . PHE A 1 275 ? 32.587 5.805 -35.721 1.00 93.88 275 PHE A N 1
ATOM 1975 C CA . PHE A 1 275 ? 31.910 6.742 -36.607 1.00 93.88 275 PHE A CA 1
ATOM 1976 C C . PHE A 1 275 ? 30.452 6.881 -36.171 1.00 93.88 275 PHE A C 1
ATOM 1978 O O . PHE A 1 275 ? 29.625 6.011 -36.460 1.00 93.88 275 PHE A O 1
ATOM 1985 N N . TRP A 1 276 ? 30.167 7.950 -35.425 1.00 94.88 276 TRP A N 1
ATOM 1986 C CA . TRP A 1 276 ? 28.905 8.142 -34.703 1.00 94.88 276 TRP A CA 1
ATOM 1987 C C . TRP A 1 276 ? 27.975 9.127 -35.397 1.00 94.88 276 TRP A C 1
ATOM 1989 O O . TRP A 1 276 ? 26.772 8.881 -35.493 1.00 94.88 276 TRP A O 1
ATOM 1999 N N . HIS A 1 277 ? 28.528 10.229 -35.903 1.00 96.12 277 HIS A N 1
ATOM 2000 C CA . HIS A 1 277 ? 27.756 11.254 -36.587 1.00 96.12 277 HIS A CA 1
ATOM 2001 C C . HIS A 1 277 ? 28.526 11.904 -37.744 1.00 96.12 277 HIS A C 1
ATOM 2003 O O . HIS A 1 277 ? 29.747 11.792 -37.838 1.00 96.12 277 HIS A O 1
ATOM 2009 N N . VAL A 1 278 ? 27.787 12.534 -38.657 1.00 95.19 278 VAL A N 1
ATOM 2010 C CA . VAL A 1 278 ? 28.296 13.302 -39.796 1.00 95.19 278 VAL A CA 1
ATOM 2011 C C . VAL A 1 278 ? 27.994 14.776 -39.557 1.00 95.19 278 VAL A C 1
ATOM 2013 O O . VAL A 1 278 ? 26.828 15.176 -39.514 1.00 95.19 278 VAL A O 1
ATOM 2016 N N . GLU A 1 279 ? 29.042 15.588 -39.446 1.00 88.00 279 GLU A N 1
ATOM 2017 C CA . GLU A 1 279 ? 28.905 17.041 -39.403 1.00 88.00 279 GLU A CA 1
ATOM 2018 C C . GLU A 1 279 ? 28.360 17.576 -40.733 1.00 88.00 279 GLU A C 1
ATOM 2020 O O . GLU A 1 279 ? 28.748 17.130 -41.815 1.00 88.00 279 GLU A O 1
ATOM 2025 N N . GLY A 1 280 ? 27.461 18.558 -40.679 1.00 83.50 280 GLY A N 1
ATOM 2026 C CA . GLY A 1 280 ? 26.911 19.144 -41.894 1.00 83.50 280 GLY A CA 1
ATOM 2027 C C . GLY A 1 280 ? 25.755 20.105 -41.660 1.00 83.50 280 GLY A C 1
ATOM 2028 O O . GLY A 1 280 ? 25.335 20.369 -40.534 1.00 83.50 280 GLY A O 1
ATOM 2029 N N . LYS A 1 281 ? 25.228 20.642 -42.765 1.00 81.31 281 LYS A N 1
ATOM 2030 C CA . LYS A 1 281 ? 24.024 21.481 -42.760 1.00 81.31 281 LYS A CA 1
ATOM 2031 C C . LYS A 1 281 ? 22.784 20.588 -42.733 1.00 81.31 281 LYS A C 1
ATOM 2033 O O . LYS A 1 281 ? 22.604 19.781 -43.634 1.00 81.31 281 LYS A O 1
ATOM 2038 N N . GLY A 1 282 ? 21.914 20.786 -41.747 1.00 87.88 282 GLY A N 1
ATOM 2039 C CA . GLY A 1 282 ? 20.668 20.030 -41.584 1.00 87.88 282 GLY A CA 1
ATOM 2040 C C . GLY A 1 282 ? 20.529 19.471 -40.171 1.00 87.88 282 GLY A C 1
ATOM 2041 O O . GLY A 1 282 ? 21.362 19.741 -39.307 1.00 87.88 282 GLY A O 1
ATOM 2042 N N . ARG A 1 283 ? 19.452 18.725 -39.912 1.00 94.62 283 ARG A N 1
ATOM 2043 C CA . ARG A 1 283 ? 19.229 18.075 -38.612 1.00 94.62 283 ARG A CA 1
ATOM 2044 C C . ARG A 1 283 ? 19.775 16.656 -38.653 1.00 94.62 283 ARG A C 1
ATOM 2046 O O . ARG A 1 283 ? 19.334 15.868 -39.480 1.00 94.62 283 ARG A O 1
ATOM 2053 N N . ALA A 1 284 ? 20.717 16.347 -37.769 1.00 97.31 284 ALA A N 1
ATOM 2054 C CA . ALA A 1 284 ? 21.196 14.989 -37.547 1.00 97.31 284 ALA A CA 1
ATOM 2055 C C . ALA A 1 284 ? 20.522 14.433 -36.290 1.00 97.31 284 ALA A C 1
ATOM 2057 O O . ALA A 1 284 ? 20.881 14.808 -35.172 1.00 97.31 284 ALA A O 1
ATOM 2058 N N . TRP A 1 285 ? 19.498 13.605 -36.476 1.00 97.50 285 TRP A N 1
ATOM 2059 C CA . TRP A 1 285 ? 18.661 13.080 -35.403 1.00 97.50 285 TRP A CA 1
ATOM 2060 C C . TRP A 1 285 ? 19.364 11.952 -34.648 1.00 97.50 285 TRP A C 1
ATOM 2062 O O . TRP A 1 285 ? 20.031 11.100 -35.242 1.00 97.50 285 TRP A O 1
ATOM 2072 N N . VAL A 1 286 ? 19.198 11.966 -33.329 1.00 97.25 286 VAL A N 1
ATOM 2073 C CA . VAL A 1 286 ? 19.764 11.013 -32.370 1.00 97.25 286 VAL A CA 1
ATOM 2074 C C . VAL A 1 286 ? 18.644 10.214 -31.705 1.00 97.25 286 VAL A C 1
ATOM 2076 O O . VAL A 1 286 ? 18.715 8.987 -31.674 1.00 97.25 286 VAL A O 1
ATOM 2079 N N . ASP A 1 287 ? 17.592 10.887 -31.228 1.00 97.31 287 ASP A N 1
ATOM 2080 C CA . ASP A 1 287 ? 16.366 10.267 -30.714 1.00 97.31 287 ASP A CA 1
ATOM 2081 C C . ASP A 1 287 ? 15.181 10.717 -31.556 1.00 97.31 287 ASP A C 1
ATOM 2083 O O . ASP A 1 287 ? 14.772 11.874 -31.520 1.00 97.31 287 ASP A O 1
ATOM 2087 N N . PHE A 1 288 ? 14.652 9.779 -32.336 1.00 95.94 288 PHE A N 1
ATOM 2088 C CA . PHE A 1 288 ? 13.583 10.045 -33.290 1.00 95.94 288 PHE A CA 1
ATOM 2089 C C . PHE A 1 288 ? 12.221 10.251 -32.629 1.00 95.94 288 PHE A C 1
ATOM 2091 O O . PHE A 1 288 ? 11.362 10.887 -33.220 1.00 95.94 288 PHE A O 1
ATOM 2098 N N . GLN A 1 289 ? 11.974 9.678 -31.445 1.00 96.25 289 GLN A N 1
ATOM 2099 C CA . GLN A 1 289 ? 10.644 9.757 -30.834 1.00 96.25 289 GLN A CA 1
ATOM 2100 C C . GLN A 1 289 ? 10.457 11.075 -30.075 1.00 96.25 289 GLN A C 1
ATOM 2102 O O . GLN A 1 289 ? 9.342 11.590 -30.013 1.00 96.25 289 GLN A O 1
ATOM 2107 N N . ASN A 1 290 ? 11.544 11.609 -29.518 1.00 96.12 290 ASN A N 1
ATOM 2108 C CA . ASN A 1 290 ? 11.557 12.887 -28.807 1.00 96.12 290 ASN A CA 1
ATOM 2109 C C . ASN A 1 290 ? 12.168 14.032 -29.623 1.00 96.12 290 ASN A C 1
ATOM 2111 O O . ASN A 1 290 ? 12.419 15.100 -29.072 1.00 96.12 290 ASN A O 1
ATOM 2115 N N . ASP A 1 291 ? 12.404 13.820 -30.918 1.00 96.81 291 ASP A N 1
ATOM 2116 C CA . ASP A 1 291 ? 12.916 14.846 -31.818 1.00 96.81 291 ASP A CA 1
ATOM 2117 C C . ASP A 1 291 ? 14.261 15.470 -31.363 1.00 96.81 291 ASP A C 1
ATOM 2119 O O . ASP A 1 291 ? 14.507 16.665 -31.535 1.00 96.81 291 ASP A O 1
ATOM 2123 N N . VAL A 1 292 ? 15.172 14.659 -30.812 1.00 98.00 292 VAL A N 1
ATOM 2124 C CA . VAL A 1 292 ? 16.491 15.127 -30.347 1.00 98.00 292 VAL A CA 1
ATOM 2125 C C . VAL A 1 292 ? 17.539 14.980 -31.441 1.00 98.00 292 VAL A C 1
ATOM 2127 O O . VAL A 1 292 ? 17.686 13.915 -32.044 1.00 98.00 292 VAL A O 1
ATOM 2130 N N . THR A 1 293 ? 18.330 16.030 -31.652 1.00 98.12 293 THR A N 1
ATOM 2131 C CA . THR A 1 293 ? 19.417 16.087 -32.634 1.00 98.12 293 THR A CA 1
ATOM 2132 C C . THR A 1 293 ? 20.792 16.286 -31.990 1.00 98.12 293 THR A C 1
ATOM 2134 O O . THR A 1 293 ? 20.918 16.672 -30.827 1.00 98.12 293 THR A O 1
ATOM 2137 N N . VAL A 1 294 ? 21.857 16.098 -32.779 1.00 97.44 294 VAL A N 1
ATOM 2138 C CA . VAL A 1 294 ? 23.240 16.445 -32.392 1.00 97.44 294 VAL A CA 1
ATOM 2139 C C . VAL A 1 294 ? 23.349 17.908 -31.938 1.00 97.44 294 VAL A C 1
ATOM 2141 O O . VAL A 1 294 ? 24.070 18.211 -30.988 1.00 97.44 294 VAL A O 1
ATOM 2144 N N . LYS A 1 295 ? 22.587 18.818 -32.564 1.00 96.75 295 LYS A N 1
ATOM 2145 C CA . LYS A 1 295 ? 22.569 20.242 -32.204 1.00 96.75 295 LYS A CA 1
ATOM 2146 C C . LYS A 1 295 ? 22.030 20.469 -30.790 1.00 96.75 295 LYS A C 1
ATOM 2148 O O . LYS A 1 295 ? 22.548 21.333 -30.089 1.00 96.75 295 LYS A O 1
ATOM 2153 N N . ASP A 1 296 ? 21.025 19.710 -30.367 1.00 97.56 296 ASP A N 1
ATOM 2154 C CA . ASP A 1 296 ? 20.422 19.863 -29.038 1.00 97.56 296 ASP A CA 1
ATOM 2155 C C . ASP A 1 296 ? 21.382 19.383 -27.941 1.00 97.56 296 ASP A C 1
ATOM 2157 O O . ASP A 1 296 ? 21.500 20.015 -26.892 1.00 97.56 296 ASP A O 1
ATOM 2161 N N . ILE A 1 297 ? 22.155 18.325 -28.215 1.00 97.00 297 ILE A N 1
ATOM 2162 C CA . ILE A 1 297 ? 23.247 17.883 -27.335 1.00 97.00 297 ILE A CA 1
ATOM 2163 C C . ILE A 1 297 ? 24.349 18.951 -27.275 1.00 97.00 297 ILE A C 1
ATOM 2165 O O . ILE A 1 297 ? 24.818 19.286 -26.188 1.00 97.00 297 ILE A O 1
ATOM 2169 N N . ALA A 1 298 ? 24.735 19.530 -28.415 1.00 96.12 298 ALA A N 1
ATOM 2170 C CA . ALA A 1 298 ? 25.712 20.619 -28.458 1.00 96.12 298 ALA A CA 1
ATOM 2171 C C . ALA A 1 298 ? 25.251 21.855 -27.672 1.00 96.12 298 ALA A C 1
ATOM 2173 O O . ALA A 1 298 ? 26.040 22.435 -26.919 1.00 96.12 298 ALA A O 1
ATOM 2174 N N . LEU A 1 299 ? 23.971 22.219 -27.787 1.00 97.38 299 LEU A N 1
ATOM 2175 C CA . LEU A 1 299 ? 23.367 23.287 -26.996 1.00 97.38 299 LEU A CA 1
ATOM 2176 C C . LEU A 1 299 ? 23.422 22.963 -25.500 1.00 97.38 299 LEU A C 1
ATOM 2178 O O . LEU A 1 299 ? 23.874 23.802 -24.726 1.00 97.38 299 LEU A O 1
ATOM 2182 N N . ALA A 1 300 ? 23.073 21.737 -25.098 1.00 97.31 300 ALA A N 1
ATOM 2183 C CA . ALA A 1 300 ? 23.170 21.314 -23.703 1.00 97.31 300 ALA A CA 1
ATOM 2184 C C . ALA A 1 300 ? 24.608 21.459 -23.164 1.00 97.31 300 ALA A C 1
ATOM 2186 O O . ALA A 1 300 ? 24.824 21.950 -22.056 1.00 97.31 300 ALA A O 1
ATOM 2187 N N . VAL A 1 301 ? 25.615 21.094 -23.963 1.00 96.25 301 VAL A N 1
ATOM 2188 C CA . VAL A 1 301 ? 27.032 21.266 -23.605 1.00 96.25 301 VAL A CA 1
ATOM 2189 C C . VAL A 1 301 ? 27.420 22.746 -23.507 1.00 96.25 301 VAL A C 1
ATOM 2191 O O . VAL A 1 301 ? 28.135 23.119 -22.572 1.00 96.25 301 VAL A O 1
ATOM 2194 N N . THR A 1 302 ? 26.939 23.592 -24.424 1.00 97.19 302 THR A N 1
ATOM 2195 C CA . THR A 1 302 ? 27.149 25.055 -24.387 1.00 97.19 302 THR A CA 1
ATOM 2196 C C . THR A 1 302 ? 26.537 25.678 -23.135 1.00 97.19 302 THR A C 1
ATOM 2198 O O . THR A 1 302 ? 27.177 26.504 -22.490 1.00 97.19 302 THR A O 1
ATOM 2201 N N . GLU A 1 303 ? 25.361 25.211 -22.717 1.00 97.19 303 GLU A N 1
ATOM 2202 C CA . GLU A 1 303 ? 24.702 25.604 -21.463 1.00 97.19 303 GLU A CA 1
ATOM 2203 C C . GLU A 1 303 ? 25.268 24.893 -20.219 1.00 97.19 303 GLU A C 1
ATOM 2205 O O . GLU A 1 303 ? 24.708 24.960 -19.127 1.00 97.19 303 GLU A O 1
ATOM 2210 N N . ASN A 1 304 ? 26.431 24.252 -20.362 1.00 95.00 304 ASN A N 1
ATOM 2211 C CA . ASN A 1 304 ? 27.211 23.639 -19.292 1.00 95.00 304 ASN A CA 1
ATOM 2212 C C . ASN A 1 304 ? 26.595 22.377 -18.652 1.00 95.00 304 ASN A C 1
ATOM 2214 O O . ASN A 1 304 ? 26.997 21.950 -17.564 1.00 95.00 304 ASN A O 1
ATOM 2218 N N . PHE A 1 305 ? 25.690 21.689 -19.347 1.00 94.38 305 PHE A N 1
ATOM 2219 C CA . PHE A 1 305 ? 25.229 20.358 -18.957 1.00 94.38 305 PHE A CA 1
ATOM 2220 C C . PHE A 1 305 ? 26.252 19.284 -19.368 1.00 94.38 305 PHE A C 1
ATOM 2222 O O . PHE A 1 305 ? 26.177 18.688 -20.437 1.00 94.38 305 PHE A O 1
ATOM 2229 N N . ARG A 1 306 ? 27.238 19.026 -18.496 1.00 86.56 306 ARG A N 1
ATOM 2230 C CA . ARG A 1 306 ? 28.354 18.082 -18.751 1.00 86.56 306 ARG A CA 1
ATOM 2231 C C . ARG A 1 306 ? 28.064 16.619 -18.400 1.00 86.56 306 ARG A C 1
ATOM 2233 O O . ARG A 1 306 ? 28.717 15.715 -18.914 1.00 86.56 306 ARG A O 1
ATOM 2240 N N . SER A 1 307 ? 27.135 16.380 -17.476 1.00 91.75 307 SER A N 1
ATOM 2241 C CA . SER A 1 307 ? 26.729 15.030 -17.071 1.00 91.75 307 SER A CA 1
ATOM 2242 C C . SER A 1 307 ? 25.744 14.447 -18.080 1.00 91.75 307 SER A C 1
ATOM 2244 O O . SER A 1 307 ? 24.809 15.140 -18.486 1.00 91.75 307 SER A O 1
ATOM 2246 N N . VAL A 1 308 ? 25.882 13.158 -18.408 1.00 92.75 308 VAL A N 1
ATOM 2247 C CA . VAL A 1 308 ? 24.914 12.429 -19.245 1.00 92.75 308 VAL A CA 1
ATOM 2248 C C . VAL A 1 308 ? 23.488 12.521 -18.686 1.00 92.75 308 VAL A C 1
ATOM 2250 O O . VAL A 1 308 ? 22.524 12.635 -19.436 1.00 92.75 308 VAL A O 1
ATOM 2253 N N . GLU A 1 309 ? 23.343 12.553 -17.358 1.00 93.75 309 GLU A N 1
ATOM 2254 C CA . GLU A 1 309 ? 22.049 12.664 -16.682 1.00 93.75 309 GLU A CA 1
ATOM 2255 C C . GLU A 1 309 ? 21.433 14.066 -16.845 1.00 93.75 309 GLU A C 1
ATOM 2257 O O . GLU A 1 309 ? 20.210 14.194 -16.950 1.00 93.75 309 GLU A O 1
ATOM 2262 N N . HIS A 1 310 ? 22.256 15.118 -16.906 1.00 95.31 310 HIS A N 1
ATOM 2263 C CA . HIS A 1 310 ? 21.785 16.474 -17.195 1.00 95.31 310 HIS A CA 1
ATOM 2264 C C . HIS A 1 310 ? 21.416 16.635 -18.669 1.00 95.31 310 HIS A C 1
ATOM 2266 O O . HIS A 1 310 ? 20.320 17.108 -18.956 1.00 95.31 310 HIS A O 1
ATOM 2272 N N . MET A 1 311 ? 22.274 16.174 -19.587 1.00 95.50 311 MET A N 1
ATOM 2273 C CA . MET A 1 311 ? 21.993 16.187 -21.026 1.00 95.50 311 MET A CA 1
ATOM 2274 C C . MET A 1 311 ? 20.678 15.459 -21.329 1.00 95.50 311 MET A C 1
ATOM 2276 O O . MET A 1 311 ? 19.815 16.021 -22.000 1.00 95.50 311 MET A O 1
ATOM 2280 N N . LYS A 1 312 ? 20.468 14.272 -20.740 1.00 95.06 312 LYS A N 1
ATOM 2281 C CA . LYS A 1 312 ? 19.209 13.519 -20.837 1.00 95.06 312 LYS A CA 1
ATOM 2282 C C . LYS A 1 312 ? 17.990 14.337 -20.406 1.00 95.06 312 LYS A C 1
ATOM 2284 O O . LYS A 1 312 ? 16.993 14.356 -21.117 1.00 95.06 312 LYS A O 1
ATOM 2289 N N . ARG A 1 313 ? 18.043 14.994 -19.242 1.00 95.69 313 ARG A N 1
ATOM 2290 C CA . ARG A 1 313 ? 16.902 15.759 -18.699 1.00 95.69 313 ARG A CA 1
ATOM 2291 C C . ARG A 1 313 ? 16.626 17.035 -19.483 1.00 95.69 313 ARG A C 1
ATOM 2293 O O . ARG A 1 313 ? 15.467 17.384 -19.650 1.00 95.69 313 ARG A O 1
ATOM 2300 N N . TYR A 1 314 ? 17.679 17.700 -19.946 1.00 97.19 314 TYR A N 1
ATOM 2301 C CA . TYR A 1 314 ? 17.574 18.935 -20.711 1.00 97.19 314 TYR A CA 1
ATOM 2302 C C . TYR A 1 314 ? 16.999 18.687 -22.110 1.00 97.19 314 TYR A C 1
ATOM 2304 O O . TYR A 1 314 ? 16.075 19.367 -22.535 1.00 97.19 314 TYR A O 1
ATOM 2312 N N . THR A 1 315 ? 17.518 17.675 -22.809 1.00 96.75 315 THR A N 1
ATOM 2313 C CA . THR A 1 315 ? 17.133 17.375 -24.198 1.00 96.75 315 THR A CA 1
ATOM 2314 C C . THR A 1 315 ? 15.938 16.435 -24.314 1.00 96.75 315 THR A C 1
ATOM 2316 O O . THR A 1 315 ? 15.378 16.308 -25.392 1.00 96.75 315 THR A O 1
ATOM 2319 N N . THR A 1 316 ? 15.550 15.750 -23.233 1.00 96.50 316 THR A N 1
ATOM 2320 C CA . THR A 1 316 ? 14.610 14.608 -23.209 1.00 96.50 316 THR A CA 1
ATOM 2321 C C . THR A 1 316 ? 15.110 13.330 -23.903 1.00 96.50 316 THR A C 1
ATOM 2323 O O . THR A 1 316 ? 14.370 12.351 -24.031 1.00 96.50 316 THR A O 1
ATOM 2326 N N . GLN A 1 317 ? 16.388 13.286 -24.284 1.00 96.00 317 GLN A N 1
ATOM 2327 C CA . GLN A 1 317 ? 17.066 12.133 -24.878 1.00 96.00 317 GLN A CA 1
ATOM 2328 C C . GLN A 1 317 ? 16.840 10.831 -24.088 1.00 96.00 317 GLN A C 1
ATOM 2330 O O . GLN A 1 317 ? 17.163 10.735 -22.901 1.00 96.00 317 GLN A O 1
ATOM 2335 N N . GLY A 1 318 ? 16.324 9.792 -24.750 1.00 93.12 318 GLY A N 1
ATOM 2336 C CA . GLY A 1 318 ? 16.139 8.462 -24.165 1.00 93.12 318 GLY A CA 1
ATOM 2337 C C . GLY A 1 318 ? 15.028 8.369 -23.113 1.00 93.12 318 GLY A C 1
ATOM 2338 O O . GLY A 1 318 ? 14.998 7.412 -22.335 1.00 93.12 318 GLY A O 1
ATOM 2339 N N . MET A 1 319 ? 14.128 9.358 -23.055 1.00 95.12 319 MET A N 1
ATOM 2340 C CA . MET A 1 319 ? 12.955 9.366 -22.167 1.00 95.12 319 MET A CA 1
ATOM 2341 C C . MET A 1 319 ? 11.661 8.912 -22.855 1.00 95.12 319 MET A C 1
ATOM 2343 O O . MET A 1 319 ? 10.615 8.856 -22.208 1.00 95.12 319 MET A O 1
ATOM 2347 N N . ALA A 1 320 ? 11.719 8.579 -24.143 1.00 94.75 320 ALA A N 1
ATOM 2348 C CA . ALA A 1 320 ? 10.566 8.156 -24.920 1.00 94.75 320 ALA A CA 1
ATOM 2349 C C . ALA A 1 320 ? 10.101 6.723 -24.575 1.00 94.75 320 ALA A C 1
ATOM 2351 O O . ALA A 1 320 ? 10.642 6.050 -23.688 1.00 94.75 320 ALA A O 1
ATOM 2352 N N . THR A 1 321 ? 9.073 6.221 -25.270 1.00 95.44 321 THR A N 1
ATOM 2353 C CA . THR A 1 321 ? 8.505 4.885 -24.980 1.00 95.44 321 THR A CA 1
ATOM 2354 C C . THR A 1 321 ? 9.451 3.728 -25.304 1.00 95.44 321 THR A C 1
ATOM 2356 O O . THR A 1 321 ? 9.311 2.636 -24.752 1.00 95.44 321 THR A O 1
ATOM 2359 N N . ASP A 1 322 ? 10.443 3.960 -26.161 1.00 94.62 322 ASP A N 1
ATOM 2360 C CA . ASP A 1 322 ? 11.508 3.006 -26.459 1.00 94.62 322 ASP A CA 1
ATOM 2361 C C . ASP A 1 322 ? 12.615 2.984 -25.382 1.00 94.62 322 ASP A C 1
ATOM 2363 O O . ASP A 1 322 ? 13.409 2.039 -25.348 1.00 94.62 322 ASP A O 1
ATOM 2367 N N . GLN A 1 323 ? 12.626 3.964 -24.468 1.00 95.06 323 GLN A N 1
ATOM 2368 C CA . GLN A 1 323 ? 13.624 4.168 -23.411 1.00 95.06 323 GLN A CA 1
ATOM 2369 C C . GLN A 1 323 ? 15.060 4.308 -23.948 1.00 95.06 323 GLN A C 1
ATOM 2371 O O . GLN A 1 323 ? 16.020 3.842 -23.331 1.00 95.06 323 GLN A O 1
ATOM 2376 N N . GLY A 1 324 ? 15.212 4.922 -25.126 1.00 93.62 324 GLY A N 1
ATOM 2377 C CA . GLY A 1 324 ? 16.512 5.242 -25.713 1.00 93.62 324 GLY A CA 1
ATOM 2378 C C . GLY A 1 324 ? 17.330 4.037 -26.177 1.00 93.62 324 GLY A C 1
ATOM 2379 O O . GLY A 1 324 ? 18.555 4.122 -26.287 1.00 93.62 324 GLY A O 1
ATOM 2380 N N . LYS A 1 325 ? 16.672 2.905 -26.460 1.00 94.69 325 LYS A N 1
ATOM 2381 C CA . LYS A 1 325 ? 17.310 1.664 -26.937 1.00 94.69 325 LYS A CA 1
ATOM 2382 C C . LYS A 1 325 ? 18.206 1.879 -28.160 1.00 94.69 325 LYS A C 1
ATOM 2384 O O . LYS A 1 325 ? 19.274 1.274 -28.238 1.00 94.69 325 LYS A O 1
ATOM 2389 N N . ASN A 1 326 ? 17.798 2.772 -29.061 1.00 91.25 326 ASN A N 1
ATOM 2390 C CA . ASN A 1 326 ? 18.536 3.072 -30.289 1.00 91.25 326 ASN A CA 1
ATOM 2391 C C . ASN A 1 326 ? 19.297 4.406 -30.240 1.00 91.25 326 ASN A C 1
ATOM 2393 O O . ASN A 1 326 ? 20.073 4.681 -31.148 1.00 91.25 326 ASN A O 1
ATOM 2397 N N . SER A 1 327 ? 19.108 5.221 -29.199 1.00 94.94 327 SER A N 1
ATOM 2398 C CA . SER A 1 327 ? 19.619 6.597 -29.153 1.00 94.94 327 SER A CA 1
ATOM 2399 C C . SER A 1 327 ? 20.666 6.828 -28.055 1.00 94.94 327 SER A C 1
ATOM 2401 O O . SER A 1 327 ? 21.574 7.629 -28.244 1.00 94.94 327 SER A O 1
ATOM 2403 N N . ASN A 1 328 ? 20.631 6.090 -26.937 1.00 94.44 328 ASN A N 1
ATOM 2404 C CA . ASN A 1 328 ? 21.472 6.375 -25.764 1.00 94.44 328 ASN A CA 1
ATOM 2405 C C . ASN A 1 328 ? 22.981 6.291 -26.029 1.00 94.44 328 ASN A C 1
ATOM 2407 O O . ASN A 1 328 ? 23.716 7.182 -25.613 1.00 94.44 328 ASN A O 1
ATOM 2411 N N . VAL A 1 329 ? 23.459 5.237 -26.701 1.00 94.25 329 VAL A N 1
ATOM 2412 C CA . VAL A 1 329 ? 24.901 5.086 -26.991 1.00 94.25 329 VAL A CA 1
ATOM 2413 C C . VAL A 1 329 ? 25.365 6.133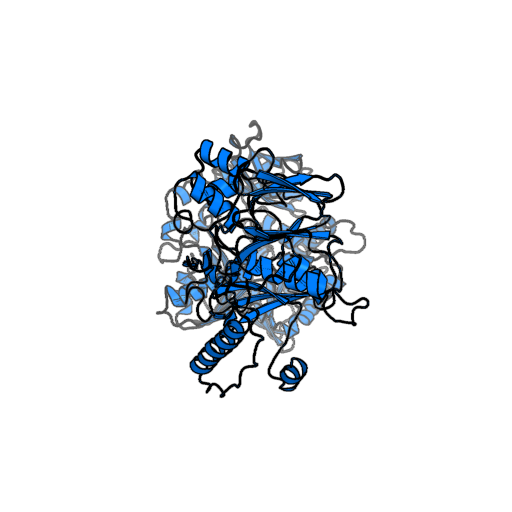 -28.001 1.00 94.25 329 VAL A C 1
ATOM 2415 O O . VAL A 1 329 ? 26.448 6.685 -27.843 1.00 94.25 329 VAL A O 1
ATOM 2418 N N . LEU A 1 330 ? 24.530 6.452 -28.993 1.00 95.31 330 LEU A N 1
ATOM 2419 C CA . LEU A 1 330 ? 24.826 7.498 -29.969 1.00 95.31 330 LEU A CA 1
ATOM 2420 C C . LEU A 1 330 ? 24.901 8.877 -29.298 1.00 95.31 330 LEU A C 1
ATOM 2422 O O . LEU A 1 330 ? 25.885 9.588 -29.473 1.00 95.31 330 LEU A O 1
ATOM 2426 N N . ALA A 1 331 ? 23.917 9.226 -28.467 1.00 96.00 331 ALA A N 1
ATOM 2427 C CA . ALA A 1 331 ? 23.922 10.470 -27.700 1.00 96.00 331 ALA A CA 1
ATOM 2428 C C . ALA A 1 331 ? 25.129 10.567 -26.761 1.00 96.00 331 ALA A C 1
ATOM 2430 O O . ALA A 1 331 ? 25.714 11.638 -26.606 1.00 96.00 331 ALA A O 1
ATOM 2431 N N . LEU A 1 332 ? 25.516 9.445 -26.149 1.00 95.56 332 LEU A N 1
ATOM 2432 C CA . LEU A 1 332 ? 26.690 9.374 -25.293 1.00 95.56 332 LEU A CA 1
ATOM 2433 C C . LEU A 1 332 ? 27.981 9.610 -26.078 1.00 95.56 332 LEU A C 1
ATOM 2435 O O . LEU A 1 332 ? 28.837 10.347 -25.603 1.00 95.56 332 LEU A O 1
ATOM 2439 N N . ALA A 1 333 ? 28.111 9.017 -27.265 1.00 95.00 333 ALA A N 1
ATOM 2440 C CA . ALA A 1 333 ? 29.268 9.220 -28.127 1.00 95.00 333 ALA A CA 1
ATOM 2441 C C . ALA A 1 333 ? 29.385 10.678 -28.594 1.00 95.00 333 ALA A C 1
ATOM 2443 O O . ALA A 1 333 ? 30.461 11.261 -28.498 1.00 95.00 333 ALA A O 1
ATOM 2444 N N . VAL A 1 334 ? 28.267 11.294 -28.993 1.00 95.56 334 VAL A N 1
ATOM 2445 C CA . VAL A 1 334 ? 28.209 12.721 -29.352 1.00 95.56 334 VAL A CA 1
ATOM 2446 C C . VAL A 1 334 ? 28.587 13.604 -28.156 1.00 95.56 334 VAL A C 1
ATOM 2448 O O . VAL A 1 334 ? 29.389 14.523 -28.290 1.00 95.56 334 VAL A O 1
ATOM 2451 N N . LEU A 1 335 ? 28.063 13.316 -26.960 1.00 96.00 335 LEU A N 1
ATOM 2452 C CA . LEU A 1 335 ? 28.419 14.050 -25.741 1.00 96.00 335 LEU A CA 1
ATOM 2453 C C . LEU A 1 335 ? 29.904 13.888 -25.380 1.00 96.00 335 LEU A C 1
ATOM 2455 O O . LEU A 1 335 ? 30.544 14.862 -24.986 1.00 96.00 335 LEU A O 1
ATOM 2459 N N . ALA A 1 336 ? 30.448 12.676 -25.503 1.00 94.94 336 ALA A N 1
ATOM 2460 C CA . ALA A 1 336 ? 31.849 12.371 -25.230 1.00 94.94 336 ALA A CA 1
ATOM 2461 C C . ALA A 1 336 ? 32.770 13.185 -26.153 1.00 94.94 336 ALA A C 1
ATOM 2463 O O . ALA A 1 336 ? 33.653 13.893 -25.671 1.00 94.94 336 ALA A O 1
ATOM 2464 N N . GLU A 1 337 ? 32.476 13.192 -27.455 1.00 94.31 337 GLU A N 1
ATOM 2465 C CA . GLU A 1 337 ? 33.189 13.987 -28.458 1.00 94.31 337 GLU A CA 1
ATOM 2466 C C . GLU A 1 337 ? 33.134 15.492 -28.148 1.00 94.31 337 GLU A C 1
ATOM 2468 O O . GLU A 1 337 ? 34.173 16.137 -28.019 1.00 94.31 337 GLU A O 1
ATOM 2473 N N . LEU A 1 338 ? 31.937 16.041 -27.912 1.00 93.75 338 LEU A N 1
ATOM 2474 C CA . LEU A 1 338 ? 31.733 17.470 -27.627 1.00 93.75 338 LEU A CA 1
ATOM 2475 C C . LEU A 1 338 ? 32.340 17.936 -26.295 1.00 93.75 338 LEU A C 1
ATOM 2477 O O . LEU A 1 338 ? 32.522 19.135 -26.075 1.00 93.75 338 LEU A O 1
ATOM 2481 N N . THR A 1 339 ? 32.616 17.010 -25.376 1.00 92.94 339 THR A N 1
ATOM 2482 C CA . THR A 1 339 ? 33.232 17.310 -24.075 1.00 92.94 339 THR A CA 1
ATOM 2483 C C . THR A 1 339 ? 34.704 16.915 -23.995 1.00 92.94 339 THR A C 1
ATOM 2485 O O . THR A 1 339 ? 35.324 17.173 -22.965 1.00 92.94 339 THR A O 1
ATOM 2488 N N . GLY A 1 340 ? 35.273 16.327 -25.055 1.00 91.94 340 GLY A N 1
ATOM 2489 C CA . GLY A 1 340 ? 36.659 15.855 -25.080 1.00 91.94 340 GLY A CA 1
ATOM 2490 C C . GLY A 1 340 ? 36.932 14.691 -24.121 1.00 91.94 340 GLY A C 1
ATOM 2491 O O . GLY A 1 340 ? 38.048 14.556 -23.626 1.00 91.94 340 GLY A O 1
ATOM 2492 N N . ARG A 1 341 ? 35.913 13.882 -23.813 1.00 92.25 341 ARG A N 1
ATOM 2493 C CA . ARG A 1 341 ? 35.989 12.727 -22.905 1.00 92.25 341 ARG A CA 1
ATOM 2494 C C . ARG A 1 341 ? 35.875 11.433 -23.693 1.00 92.25 341 ARG A C 1
ATOM 2496 O O . ARG A 1 341 ? 35.337 11.408 -24.796 1.00 92.25 341 ARG A O 1
ATOM 2503 N N . SER A 1 342 ? 36.305 10.328 -23.101 1.00 92.19 342 SER A N 1
ATOM 250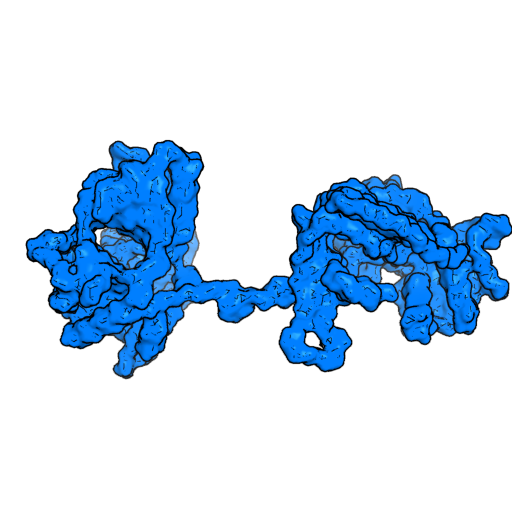4 C CA . SER A 1 342 ? 35.962 9.007 -23.623 1.00 92.19 342 SER A CA 1
ATOM 2505 C C . SER A 1 342 ? 34.495 8.645 -23.327 1.00 92.19 342 SER A C 1
ATOM 2507 O O . SER A 1 342 ? 33.861 9.147 -22.386 1.00 92.19 342 SER A O 1
ATOM 2509 N N . ILE A 1 343 ? 33.941 7.728 -24.124 1.00 92.38 343 ILE A N 1
ATOM 2510 C CA . ILE A 1 343 ? 32.602 7.158 -23.910 1.00 92.38 343 ILE A CA 1
ATOM 2511 C C . ILE A 1 343 ? 32.457 6.535 -22.505 1.00 92.38 343 ILE A C 1
ATOM 2513 O O . ILE A 1 343 ? 31.487 6.876 -21.819 1.00 92.38 343 ILE A O 1
ATOM 2517 N N . PRO A 1 344 ? 33.387 5.683 -22.014 1.00 91.56 344 PRO A N 1
ATOM 2518 C CA . PRO A 1 344 ? 33.283 5.139 -20.659 1.00 91.56 344 PRO A CA 1
ATOM 2519 C C . PRO A 1 344 ? 33.332 6.211 -19.563 1.00 91.56 344 PRO A C 1
ATOM 2521 O O . PRO A 1 344 ? 32.596 6.093 -18.584 1.00 91.56 344 PRO A O 1
ATOM 2524 N N . GLU A 1 345 ? 34.137 7.269 -19.716 1.00 89.50 345 GLU A N 1
ATOM 2525 C CA . GLU A 1 345 ? 34.198 8.358 -18.731 1.00 89.50 345 GLU A CA 1
ATOM 2526 C C . GLU A 1 345 ? 32.884 9.129 -18.646 1.00 89.50 345 GLU A C 1
ATOM 2528 O O . GLU A 1 345 ? 32.477 9.533 -17.557 1.00 89.50 345 GLU A O 1
ATOM 2533 N N . THR A 1 346 ? 32.212 9.337 -19.779 1.00 86.31 346 THR A N 1
ATOM 2534 C CA . THR A 1 346 ? 30.958 10.104 -19.839 1.00 86.31 346 THR A CA 1
ATOM 2535 C C . THR A 1 346 ? 29.828 9.414 -19.060 1.00 86.31 346 THR A C 1
ATOM 2537 O O . THR A 1 346 ? 28.970 10.090 -18.484 1.00 86.31 346 THR A O 1
ATOM 2540 N N . GLY A 1 347 ? 29.908 8.084 -18.939 1.00 81.25 347 GLY A N 1
ATOM 2541 C CA . GLY A 1 347 ? 29.026 7.247 -18.131 1.00 81.25 347 GLY A CA 1
ATOM 2542 C C . GLY A 1 347 ? 27.691 6.936 -18.808 1.00 81.25 347 GLY A C 1
ATOM 2543 O O . GLY A 1 347 ? 27.201 7.678 -19.651 1.00 81.25 347 GLY A O 1
ATOM 2544 N N . THR A 1 348 ? 27.068 5.820 -18.439 1.00 87.31 348 THR A N 1
ATOM 2545 C CA . THR A 1 348 ? 25.716 5.480 -18.905 1.00 87.31 348 THR A CA 1
ATOM 2546 C C . THR A 1 348 ? 24.658 6.089 -17.994 1.00 87.31 348 THR A C 1
ATOM 2548 O O . THR A 1 348 ? 24.893 6.280 -16.800 1.00 87.31 348 THR A O 1
ATOM 2551 N N . THR A 1 349 ? 23.455 6.311 -18.524 1.00 85.75 349 THR A N 1
ATOM 2552 C CA . THR A 1 349 ? 22.302 6.617 -17.667 1.00 85.75 349 THR A CA 1
ATOM 2553 C C . THR A 1 349 ? 21.840 5.373 -16.908 1.00 85.75 349 THR A C 1
ATOM 2555 O O . THR A 1 349 ? 22.197 4.240 -17.245 1.00 85.75 349 THR A O 1
ATOM 2558 N N . THR A 1 350 ? 21.058 5.574 -15.849 1.00 88.94 350 THR A N 1
ATOM 2559 C CA . THR A 1 350 ? 20.558 4.455 -15.036 1.00 88.94 350 THR A CA 1
ATOM 2560 C C . THR A 1 350 ? 19.576 3.574 -15.819 1.00 88.94 350 THR A C 1
ATOM 2562 O O . THR A 1 350 ? 18.548 4.059 -16.294 1.00 88.94 350 THR A O 1
ATOM 2565 N N . PHE A 1 351 ? 19.830 2.264 -15.868 1.00 93.12 351 PHE A N 1
ATOM 2566 C CA . PHE A 1 351 ? 18.891 1.271 -16.399 1.00 93.12 351 PHE A CA 1
ATOM 2567 C C . PHE A 1 351 ? 17.835 0.927 -15.345 1.00 93.12 351 PHE A C 1
ATOM 2569 O O . PHE A 1 351 ? 18.169 0.575 -14.213 1.00 93.12 351 PHE A O 1
ATOM 2576 N N . ARG A 1 352 ? 16.553 1.022 -15.704 1.00 94.75 352 ARG A N 1
ATOM 2577 C CA . ARG A 1 352 ? 15.433 0.764 -14.792 1.00 94.75 352 ARG A CA 1
ATOM 2578 C C . ARG A 1 352 ? 14.476 -0.270 -15.386 1.00 94.75 352 ARG A C 1
ATOM 2580 O O . ARG A 1 352 ? 14.219 -0.220 -16.590 1.00 94.75 352 ARG A O 1
ATOM 2587 N N . PRO A 1 353 ? 13.890 -1.157 -14.562 1.00 95.00 353 PRO A N 1
ATOM 2588 C CA . PRO A 1 353 ? 12.699 -1.875 -14.976 1.00 95.00 353 PRO A CA 1
ATOM 2589 C C . PRO A 1 353 ? 11.524 -0.886 -15.143 1.00 95.00 353 PRO A C 1
ATOM 2591 O O . PRO A 1 353 ? 11.458 0.108 -14.418 1.00 95.00 353 PRO A O 1
ATOM 2594 N N . PRO A 1 354 ? 10.564 -1.168 -16.037 1.00 96.38 354 PRO A N 1
ATOM 2595 C CA . PRO A 1 354 ? 10.520 -2.338 -16.905 1.00 96.38 354 PRO A CA 1
ATOM 2596 C C . PRO A 1 354 ? 11.326 -2.144 -18.210 1.00 96.38 354 PRO A C 1
ATOM 2598 O O . PRO A 1 354 ? 11.297 -1.075 -18.809 1.00 96.38 354 PRO A O 1
ATOM 2601 N N . PHE A 1 355 ? 11.985 -3.201 -18.707 1.00 96.12 355 PHE A N 1
ATOM 2602 C CA . PHE A 1 355 ? 12.710 -3.198 -19.996 1.00 96.12 355 PHE A CA 1
ATOM 2603 C C . PHE A 1 355 ? 11.837 -2.718 -21.172 1.00 96.12 355 PHE A C 1
ATOM 2605 O O . PHE A 1 355 ? 12.294 -1.988 -22.055 1.00 96.12 355 PHE A O 1
ATOM 2612 N N . THR A 1 356 ? 10.564 -3.114 -21.170 1.00 95.06 356 THR A N 1
ATOM 2613 C CA . THR A 1 356 ? 9.498 -2.578 -22.029 1.00 95.06 356 THR A CA 1
ATOM 2614 C C . THR A 1 356 ? 8.250 -2.376 -21.186 1.00 95.06 356 THR A C 1
ATOM 2616 O O . THR A 1 356 ? 8.027 -3.163 -20.269 1.00 95.06 356 THR A O 1
ATOM 2619 N N . ALA A 1 357 ? 7.414 -1.396 -21.529 1.00 94.69 357 ALA A N 1
ATOM 2620 C CA . ALA A 1 357 ? 6.196 -1.080 -20.786 1.00 94.69 357 ALA A CA 1
ATOM 2621 C C . ALA A 1 357 ? 5.329 -2.317 -20.465 1.00 94.69 357 ALA A C 1
ATOM 2623 O O . ALA A 1 357 ? 5.129 -3.197 -21.309 1.00 94.69 357 ALA A O 1
ATOM 2624 N N . VAL A 1 358 ? 4.805 -2.347 -19.237 1.00 94.44 358 VAL A N 1
ATOM 2625 C CA . VAL A 1 358 ? 3.888 -3.375 -18.725 1.00 94.44 358 VAL A CA 1
ATOM 2626 C C . VAL A 1 358 ? 2.567 -2.690 -18.358 1.00 94.44 358 VAL A C 1
ATOM 2628 O O . VAL A 1 358 ? 2.602 -1.701 -17.624 1.00 94.44 358 VAL A O 1
ATOM 2631 N N . PRO A 1 359 ? 1.405 -3.174 -18.834 1.00 92.06 359 PRO A N 1
ATOM 2632 C CA . PRO A 1 359 ? 0.111 -2.603 -18.468 1.00 92.06 359 PRO A CA 1
ATOM 2633 C C . PRO A 1 359 ? -0.155 -2.685 -16.958 1.00 92.06 359 PRO A C 1
ATOM 2635 O O . PRO A 1 359 ? 0.014 -3.745 -16.354 1.00 92.06 359 PRO A O 1
ATOM 2638 N N . LEU A 1 360 ? -0.657 -1.602 -16.350 1.00 90.75 360 LEU A N 1
ATOM 2639 C CA . LEU A 1 360 ? -1.010 -1.577 -14.918 1.00 90.75 360 LEU A CA 1
ATOM 2640 C C . LEU A 1 360 ? -2.032 -2.664 -14.551 1.00 90.75 360 LEU A C 1
ATOM 2642 O O . LEU A 1 360 ? -1.904 -3.312 -13.514 1.00 90.75 360 LEU A O 1
ATOM 2646 N N . GLY A 1 361 ? -2.999 -2.922 -15.438 1.00 87.31 361 GLY A N 1
ATOM 2647 C CA . GLY A 1 361 ? -4.007 -3.967 -15.244 1.00 87.31 361 GLY A CA 1
ATOM 2648 C C . GLY A 1 361 ? -3.424 -5.380 -15.140 1.00 87.31 361 GLY A C 1
ATOM 2649 O O . GLY A 1 361 ? -4.005 -6.219 -14.458 1.00 87.31 361 GLY A O 1
ATOM 2650 N N . ALA A 1 362 ? -2.259 -5.640 -15.746 1.00 87.31 362 ALA A N 1
ATOM 2651 C CA . ALA A 1 362 ? -1.569 -6.922 -15.620 1.00 87.31 362 ALA A CA 1
ATOM 2652 C C . ALA A 1 362 ? -0.896 -7.081 -14.245 1.00 87.31 362 ALA A C 1
ATOM 2654 O O . ALA A 1 362 ? -0.866 -8.182 -13.696 1.00 87.31 362 ALA A O 1
ATOM 2655 N N . ILE A 1 363 ? -0.403 -5.983 -13.663 1.00 87.00 363 ILE A N 1
ATOM 2656 C CA . ILE A 1 363 ? 0.214 -5.964 -12.328 1.00 87.00 363 ILE A CA 1
ATOM 2657 C C . ILE A 1 363 ? -0.867 -6.104 -11.242 1.00 87.00 363 ILE A C 1
ATOM 2659 O O . ILE A 1 363 ? -0.720 -6.899 -10.318 1.00 87.00 363 ILE A O 1
ATOM 2663 N N . GLY A 1 364 ? -1.977 -5.370 -11.377 1.00 81.12 364 GLY A N 1
ATOM 2664 C CA . GLY A 1 364 ? -3.061 -5.290 -10.389 1.00 81.12 364 GLY A CA 1
ATOM 2665 C C . GLY A 1 364 ? -4.187 -6.316 -10.549 1.00 81.12 364 GLY A C 1
ATOM 2666 O O . GLY A 1 364 ? -5.286 -6.073 -10.062 1.00 81.12 364 GLY A O 1
ATOM 2667 N N . THR A 1 365 ? -3.963 -7.443 -11.234 1.00 71.00 365 THR A N 1
ATOM 2668 C CA . THR A 1 365 ? -5.027 -8.395 -11.641 1.00 71.00 365 THR A CA 1
ATOM 2669 C C . THR A 1 365 ? -5.961 -8.858 -10.517 1.00 71.00 365 THR A C 1
ATOM 2671 O O . THR A 1 365 ? -7.144 -9.077 -10.773 1.00 71.00 365 THR A O 1
ATOM 2674 N N . HIS A 1 366 ? -5.458 -8.984 -9.287 1.00 67.62 366 HIS A N 1
ATOM 2675 C CA . HIS A 1 366 ? -6.243 -9.416 -8.125 1.00 67.62 366 HIS A CA 1
ATOM 2676 C C . HIS A 1 366 ? -6.842 -8.244 -7.331 1.00 67.62 366 HIS A C 1
ATOM 2678 O O . HIS A 1 366 ? -7.734 -8.458 -6.526 1.00 67.62 366 HIS A O 1
ATOM 2684 N N . GLY A 1 367 ? -6.409 -7.005 -7.578 1.00 76.19 367 GLY A N 1
ATOM 2685 C CA . GLY A 1 367 ? -6.775 -5.824 -6.796 1.00 76.19 367 GLY A CA 1
ATOM 2686 C C . GLY A 1 367 ? -7.969 -5.044 -7.352 1.00 76.19 367 GLY A C 1
ATOM 2687 O O . GLY A 1 367 ? -7.852 -3.838 -7.542 1.00 76.19 367 GLY A O 1
ATOM 2688 N N . ARG A 1 368 ? -9.097 -5.694 -7.678 1.00 78.81 368 ARG A N 1
ATOM 2689 C CA . ARG A 1 368 ? -10.280 -5.002 -8.239 1.00 78.81 368 ARG A CA 1
ATOM 2690 C C . ARG A 1 368 ? -11.597 -5.438 -7.600 1.00 78.81 368 ARG A C 1
ATOM 2692 O O . ARG A 1 368 ? -11.793 -6.625 -7.344 1.00 78.81 368 ARG A O 1
ATOM 2699 N N . GLY A 1 369 ? -12.520 -4.487 -7.426 1.00 82.94 369 GLY A N 1
ATOM 2700 C CA . GLY A 1 369 ? -13.841 -4.731 -6.832 1.00 82.94 369 GLY A CA 1
ATOM 2701 C C . GLY A 1 369 ? -13.732 -5.411 -5.465 1.00 82.94 369 GLY A C 1
ATOM 2702 O O . GLY A 1 369 ? -12.816 -5.109 -4.706 1.00 82.94 369 GLY A O 1
ATOM 2703 N N . ALA A 1 370 ? -14.594 -6.396 -5.202 1.00 78.75 370 ALA A N 1
ATOM 2704 C CA . ALA A 1 370 ? -14.561 -7.202 -3.975 1.00 78.75 370 ALA A CA 1
ATOM 2705 C C . ALA A 1 370 ? -13.258 -8.016 -3.775 1.00 78.75 370 ALA A C 1
ATOM 2707 O O . ALA A 1 370 ? -13.029 -8.561 -2.704 1.00 78.75 370 ALA A O 1
ATOM 2708 N N . GLY A 1 371 ? -12.389 -8.119 -4.791 1.00 76.56 371 GLY A N 1
ATOM 2709 C CA . GLY A 1 371 ? -11.064 -8.738 -4.664 1.00 76.56 371 GLY A CA 1
ATOM 2710 C C . GLY A 1 371 ? -9.964 -7.780 -4.190 1.00 76.56 371 GLY A C 1
ATOM 2711 O O . GLY A 1 371 ? -8.861 -8.233 -3.900 1.00 76.56 371 GLY A O 1
ATOM 2712 N N . PHE A 1 372 ? -10.237 -6.469 -4.118 1.00 86.00 372 PHE A N 1
ATOM 2713 C CA . PHE A 1 372 ? -9.236 -5.458 -3.758 1.00 86.00 372 PHE A CA 1
ATOM 2714 C C . PHE A 1 372 ? -8.701 -5.626 -2.332 1.00 86.00 372 PHE A C 1
ATOM 2716 O O . PHE A 1 372 ? -7.494 -5.530 -2.114 1.00 86.00 372 PHE A O 1
ATOM 2723 N N . ALA A 1 373 ? -9.589 -5.915 -1.384 1.00 88.12 373 ALA A N 1
ATOM 2724 C CA . ALA A 1 373 ? -9.256 -6.203 0.001 1.00 88.12 373 ALA A CA 1
ATOM 2725 C C . ALA A 1 373 ? -10.192 -7.300 0.538 1.00 88.12 373 ALA A C 1
ATOM 2727 O O . ALA A 1 373 ? -11.323 -7.406 0.066 1.00 88.12 373 ALA A O 1
ATOM 2728 N N . PRO A 1 374 ? -9.753 -8.120 1.511 1.00 89.62 374 PRO A N 1
ATOM 2729 C CA . PRO A 1 374 ? -10.627 -9.110 2.128 1.00 89.62 374 PRO A CA 1
ATOM 2730 C C . PRO A 1 374 ? -11.814 -8.456 2.846 1.00 89.62 374 PRO A C 1
ATOM 2732 O O . PRO A 1 374 ? -11.623 -7.546 3.649 1.00 89.62 374 PRO A O 1
ATOM 2735 N N . GLU A 1 375 ? -13.018 -8.980 2.626 1.00 91.75 375 GLU A N 1
ATOM 2736 C CA . GLU A 1 375 ? -14.209 -8.619 3.400 1.00 91.75 375 GLU A CA 1
ATOM 2737 C C . GLU A 1 375 ? -14.362 -9.569 4.595 1.00 91.75 375 GLU A C 1
ATOM 2739 O O . GLU A 1 375 ? -14.623 -10.762 4.423 1.00 91.75 375 GLU A O 1
ATOM 2744 N N . ARG A 1 376 ? -14.228 -9.057 5.821 1.00 94.75 376 ARG A N 1
ATOM 2745 C CA . ARG A 1 376 ? -14.480 -9.827 7.047 1.00 94.75 376 ARG A CA 1
ATOM 2746 C C . ARG A 1 376 ? -15.913 -9.587 7.513 1.00 94.75 376 ARG A C 1
ATOM 2748 O O . ARG A 1 376 ? -16.353 -8.445 7.653 1.00 94.75 376 ARG A O 1
ATOM 2755 N N . ARG A 1 377 ? -16.641 -10.673 7.766 1.00 96.12 377 ARG A N 1
ATOM 2756 C CA . ARG A 1 377 ? -18.062 -10.662 8.144 1.00 96.12 377 ARG A CA 1
ATOM 2757 C C . ARG A 1 377 ? -18.242 -11.337 9.491 1.00 96.12 377 ARG A C 1
ATOM 2759 O O . ARG A 1 377 ? -17.631 -12.377 9.734 1.00 96.12 377 ARG A O 1
ATOM 2766 N N . THR A 1 378 ? -19.042 -10.739 10.369 1.00 97.62 378 THR A N 1
ATOM 2767 C CA . THR A 1 378 ? -19.358 -11.353 11.662 1.00 97.62 378 THR A CA 1
ATOM 2768 C C . THR A 1 378 ? -20.312 -12.530 11.476 1.00 97.62 378 THR A C 1
ATOM 2770 O O . THR A 1 378 ? -20.918 -12.713 10.420 1.00 97.62 378 THR A O 1
ATOM 2773 N N . THR A 1 379 ? -20.474 -13.336 12.521 1.00 98.19 379 THR A N 1
ATOM 2774 C CA . THR A 1 379 ? -21.402 -14.476 12.518 1.00 98.19 379 THR A CA 1
ATOM 2775 C C . THR A 1 379 ? -22.865 -14.035 12.385 1.00 98.19 379 THR A C 1
ATOM 2777 O O . THR A 1 379 ? -23.688 -14.819 11.922 1.00 98.19 379 THR A O 1
ATOM 2780 N N . SER A 1 380 ? -23.186 -12.778 12.724 1.00 97.81 380 SER A N 1
ATOM 2781 C CA . SER A 1 380 ? -24.524 -12.193 12.587 1.00 97.81 380 SER A CA 1
ATOM 2782 C C . SER A 1 380 ? -24.767 -11.465 11.251 1.00 97.81 380 SER A C 1
ATOM 2784 O O . SER A 1 380 ? -25.903 -11.073 10.986 1.00 97.81 380 SER A O 1
ATOM 2786 N N . ASP A 1 381 ? -23.754 -11.313 10.380 1.00 98.06 381 ASP A N 1
ATOM 2787 C CA . ASP A 1 381 ? -23.819 -10.491 9.151 1.00 98.06 381 ASP A CA 1
ATOM 2788 C C . ASP A 1 381 ? -25.013 -10.858 8.257 1.00 98.06 381 ASP A C 1
ATOM 2790 O O . ASP A 1 381 ? -25.795 -9.986 7.872 1.00 98.06 381 ASP A O 1
ATOM 2794 N N . ALA A 1 382 ? -25.210 -12.153 7.988 1.00 97.94 382 ALA A N 1
ATOM 2795 C CA . ALA A 1 382 ? -26.312 -12.622 7.149 1.00 97.94 382 ALA A CA 1
ATOM 2796 C C . ALA A 1 382 ? -27.681 -12.232 7.732 1.00 97.94 382 ALA A C 1
ATOM 2798 O O . ALA A 1 382 ? -28.567 -11.783 7.001 1.00 97.94 382 ALA A O 1
ATOM 2799 N N . ARG A 1 383 ? -27.841 -12.352 9.056 1.00 97.75 383 ARG A N 1
ATOM 2800 C CA . ARG A 1 383 ? -29.073 -11.976 9.749 1.00 97.75 383 ARG A CA 1
ATOM 2801 C C . ARG A 1 383 ? -29.273 -10.466 9.753 1.00 97.75 383 ARG A C 1
ATOM 2803 O O . ARG A 1 383 ? -30.380 -10.014 9.479 1.00 97.75 383 ARG A O 1
ATOM 2810 N N . ALA A 1 384 ? -28.224 -9.689 10.008 1.00 98.06 384 ALA A N 1
ATOM 2811 C CA . ALA A 1 384 ? -28.306 -8.235 9.998 1.00 98.06 384 ALA A CA 1
ATOM 2812 C C . ALA A 1 384 ? -28.722 -7.693 8.620 1.00 98.06 384 ALA A C 1
ATOM 2814 O O . ALA A 1 384 ? -29.631 -6.870 8.529 1.00 98.06 384 ALA A O 1
ATOM 2815 N N . ARG A 1 385 ? -28.146 -8.228 7.536 1.00 98.19 385 ARG A N 1
ATOM 2816 C CA . ARG A 1 385 ? -28.540 -7.876 6.162 1.00 98.19 385 ARG A CA 1
ATOM 2817 C C . ARG A 1 385 ? -29.969 -8.296 5.833 1.00 98.19 385 ARG A C 1
ATOM 2819 O O . ARG A 1 385 ? -30.675 -7.549 5.165 1.00 98.19 385 ARG A O 1
ATOM 2826 N N . ALA A 1 386 ? -30.415 -9.456 6.318 1.00 97.94 386 ALA A N 1
ATOM 2827 C CA . ALA A 1 386 ? -31.805 -9.889 6.164 1.00 97.94 386 ALA A CA 1
ATOM 2828 C C . ALA A 1 386 ? -32.799 -8.963 6.893 1.00 97.94 386 ALA A C 1
ATOM 2830 O O . ALA A 1 386 ? -33.944 -8.847 6.470 1.00 97.94 386 ALA A O 1
ATOM 2831 N N . LEU A 1 387 ? -32.357 -8.280 7.954 1.00 96.88 387 LEU A N 1
ATOM 2832 C CA . LEU A 1 387 ? -33.107 -7.220 8.639 1.00 96.88 387 LEU A CA 1
ATOM 2833 C C . LEU A 1 387 ? -32.971 -5.845 7.956 1.00 96.88 387 LEU A C 1
ATOM 2835 O O . LEU A 1 387 ? -33.443 -4.850 8.494 1.00 96.88 387 LEU A O 1
ATOM 2839 N N . GLY A 1 388 ? -32.331 -5.774 6.785 1.00 96.88 388 GLY A N 1
ATOM 2840 C CA . GLY A 1 388 ? -32.176 -4.543 6.012 1.00 96.88 388 GLY A CA 1
ATOM 2841 C C . GLY A 1 388 ? -31.071 -3.610 6.509 1.00 96.88 388 GLY A C 1
ATOM 2842 O O . GLY A 1 388 ? -31.023 -2.466 6.066 1.00 96.88 388 GLY A O 1
ATOM 2843 N N . ALA A 1 389 ? -30.189 -4.065 7.406 1.00 97.88 389 ALA A N 1
ATOM 2844 C CA . ALA A 1 389 ? -29.131 -3.217 7.940 1.00 97.88 389 ALA A CA 1
ATOM 2845 C C . ALA A 1 389 ? -28.095 -2.853 6.856 1.00 97.88 389 ALA A C 1
ATOM 2847 O O . ALA A 1 389 ? -27.476 -3.754 6.271 1.00 97.88 389 ALA A O 1
ATOM 2848 N N . PRO A 1 390 ? -27.850 -1.558 6.590 1.00 97.31 390 PRO A N 1
ATOM 2849 C CA . PRO A 1 390 ? -26.696 -1.143 5.812 1.00 97.31 390 PRO A CA 1
ATOM 2850 C C . PRO A 1 390 ? -25.421 -1.374 6.618 1.00 97.31 390 PRO A C 1
ATOM 2852 O O . PRO A 1 390 ? -25.400 -1.250 7.844 1.00 97.31 390 PRO A O 1
ATOM 2855 N N . MET A 1 391 ? -24.346 -1.716 5.916 1.00 96.38 391 MET A N 1
ATOM 2856 C CA . MET A 1 391 ? -23.086 -2.106 6.540 1.00 96.38 391 MET A CA 1
ATOM 2857 C C . MET A 1 391 ? -22.044 -1.006 6.376 1.00 96.38 391 MET A C 1
ATOM 2859 O O . MET A 1 391 ? -21.857 -0.497 5.274 1.00 96.38 391 MET A O 1
ATOM 2863 N N . VAL A 1 392 ? -21.348 -0.682 7.462 1.00 95.50 392 VAL A N 1
ATOM 2864 C CA . VAL A 1 392 ? -20.226 0.262 7.490 1.00 95.50 392 VAL A CA 1
ATOM 2865 C C . VAL A 1 392 ? -18.905 -0.474 7.655 1.00 95.50 392 VAL A C 1
ATOM 2867 O O . VAL A 1 392 ? -18.823 -1.488 8.355 1.00 95.50 392 VAL A O 1
ATOM 2870 N N . GLU A 1 393 ? -17.867 0.045 7.011 1.00 93.94 393 GLU A N 1
ATOM 2871 C CA . GLU A 1 393 ? -16.514 -0.496 7.092 1.00 93.94 393 GLU A CA 1
ATOM 2872 C C . GLU A 1 393 ? -15.826 -0.061 8.394 1.00 93.94 393 GLU A C 1
ATOM 2874 O O . GLU A 1 393 ? -15.780 1.117 8.745 1.00 93.94 393 GLU A O 1
ATOM 2879 N N . ALA A 1 394 ? -15.251 -1.027 9.105 1.00 91.44 394 ALA A N 1
ATOM 2880 C CA . ALA A 1 394 ? -14.396 -0.832 10.269 1.00 91.44 394 ALA A CA 1
ATOM 2881 C C . ALA A 1 394 ? -13.082 -1.594 10.042 1.00 91.44 394 ALA A C 1
ATOM 2883 O O . ALA A 1 394 ? -12.911 -2.745 10.459 1.00 91.44 394 ALA A O 1
ATOM 2884 N N . GLY A 1 395 ? -12.156 -0.967 9.313 1.00 90.44 395 GLY A N 1
ATOM 2885 C CA . GLY A 1 395 ? -11.008 -1.670 8.742 1.00 90.44 395 GLY A CA 1
ATOM 2886 C C . GLY A 1 395 ? -11.484 -2.662 7.679 1.00 90.44 395 GLY A C 1
ATOM 2887 O O . GLY A 1 395 ? -12.170 -2.273 6.746 1.00 90.44 395 GLY A O 1
ATOM 2888 N N . LEU A 1 396 ? -11.151 -3.945 7.832 1.00 92.75 396 LEU A N 1
ATOM 2889 C CA . LEU A 1 396 ? -11.628 -5.005 6.929 1.00 92.75 396 LEU A CA 1
ATOM 2890 C C . LEU A 1 396 ? -12.999 -5.582 7.331 1.00 92.75 396 LEU A C 1
ATOM 2892 O O . LEU A 1 396 ? -13.516 -6.453 6.636 1.00 92.75 396 LEU A O 1
ATOM 2896 N N . TRP A 1 397 ? -13.560 -5.167 8.471 1.00 95.56 397 TRP A N 1
ATOM 2897 C CA . TRP A 1 397 ? -14.850 -5.659 8.957 1.00 95.56 397 TRP A CA 1
ATOM 2898 C C . TRP A 1 397 ? -16.017 -4.855 8.401 1.00 95.56 397 TRP A C 1
ATOM 2900 O O . TRP A 1 397 ? -15.946 -3.632 8.337 1.00 95.56 397 TRP A O 1
ATOM 2910 N N . PHE A 1 398 ? -17.127 -5.534 8.130 1.00 95.56 398 PHE A N 1
ATOM 2911 C CA . PHE A 1 398 ? -18.416 -4.907 7.848 1.00 95.56 398 PHE A CA 1
ATOM 2912 C C . PHE A 1 398 ? -19.322 -5.025 9.073 1.00 95.56 398 PHE A C 1
ATOM 2914 O O . PHE A 1 398 ? -19.571 -6.132 9.553 1.00 95.56 398 PHE A O 1
ATOM 2921 N N . ARG A 1 399 ? -19.817 -3.892 9.587 1.00 97.56 399 ARG A N 1
ATOM 2922 C CA . ARG A 1 399 ? -20.671 -3.829 10.786 1.00 97.56 399 ARG A CA 1
ATOM 2923 C C . ARG A 1 399 ? -22.039 -3.210 10.478 1.00 97.56 399 ARG A C 1
ATOM 2925 O O . ARG A 1 399 ? -22.082 -2.274 9.685 1.00 97.56 399 ARG A O 1
ATOM 2932 N N . PRO A 1 400 ? -23.137 -3.670 11.105 1.00 97.69 400 PRO A N 1
ATOM 2933 C CA . PRO A 1 400 ? -24.459 -3.066 10.928 1.00 97.69 400 PRO A CA 1
ATOM 2934 C C . PRO A 1 400 ? -24.483 -1.613 11.418 1.00 97.69 400 PRO A C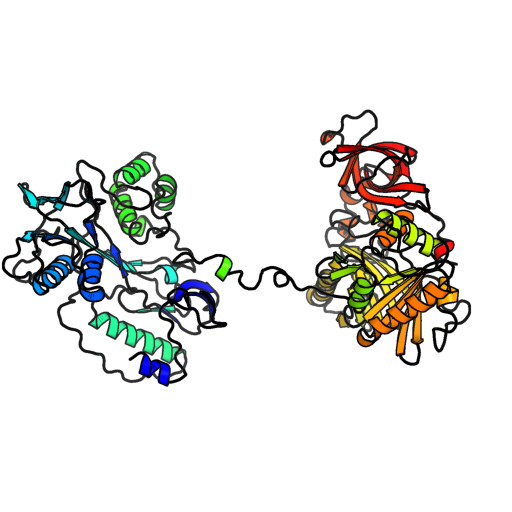 1
ATOM 2936 O O . PRO A 1 400 ? -24.146 -1.340 12.569 1.00 97.69 400 PRO A O 1
ATOM 2939 N N . SER A 1 401 ? -24.869 -0.675 10.557 1.00 97.88 401 SER A N 1
ATOM 2940 C CA . SER A 1 401 ? -24.887 0.758 10.873 1.00 97.88 401 SER A CA 1
ATOM 2941 C C . SER A 1 401 ? -26.145 1.157 11.649 1.00 97.88 401 SER A C 1
ATOM 2943 O O . SER A 1 401 ? -26.030 1.743 12.722 1.00 97.88 401 SER A O 1
ATOM 2945 N N . TRP A 1 402 ? -27.318 0.750 11.164 1.00 98.12 402 TRP A N 1
ATOM 2946 C CA . TRP A 1 402 ? -28.626 0.843 11.827 1.00 98.12 402 TRP A CA 1
ATOM 2947 C C . TRP A 1 402 ? -29.545 -0.270 11.296 1.00 98.12 402 TRP A C 1
ATOM 2949 O O . TRP A 1 402 ? -29.194 -0.970 10.345 1.00 98.12 402 TRP A O 1
ATOM 2959 N N . PHE A 1 403 ? -30.718 -0.442 11.890 1.00 98.25 403 PHE A N 1
ATOM 2960 C CA . PHE A 1 403 ? -31.734 -1.429 11.538 1.00 98.25 403 PHE A CA 1
ATOM 2961 C C . PHE A 1 403 ? -33.060 -0.717 11.236 1.00 98.25 403 PHE A C 1
ATOM 2963 O O . PHE A 1 403 ? -33.744 -0.301 12.173 1.00 98.25 403 PHE A O 1
ATOM 2970 N N . PRO A 1 404 ? -33.453 -0.568 9.959 1.00 97.06 404 PRO A N 1
ATOM 2971 C CA . PRO A 1 404 ? -34.668 0.158 9.598 1.00 97.06 404 PRO A CA 1
ATOM 2972 C C . PRO A 1 404 ? -35.946 -0.578 10.027 1.00 97.06 404 PRO A C 1
ATOM 2974 O O . PRO A 1 404 ? -36.057 -1.796 9.874 1.00 97.06 404 PRO A O 1
ATOM 2977 N N . ALA A 1 405 ? -36.937 0.170 10.517 1.00 95.31 405 ALA A N 1
ATOM 2978 C CA . ALA A 1 405 ? -38.294 -0.314 10.767 1.00 95.31 405 ALA A CA 1
ATOM 2979 C C . ALA A 1 405 ? -39.270 0.142 9.661 1.00 95.31 405 ALA A C 1
ATOM 2981 O O . ALA A 1 405 ? -39.027 1.151 8.992 1.00 95.31 405 ALA A O 1
ATOM 2982 N N . PRO A 1 406 ? -40.394 -0.573 9.442 1.00 94.25 406 PRO A N 1
ATOM 2983 C CA . PRO A 1 406 ? -41.403 -0.158 8.471 1.00 94.25 406 PRO A CA 1
ATOM 2984 C C . PRO A 1 406 ? -41.900 1.270 8.730 1.00 94.25 406 PRO A C 1
ATOM 2986 O O . PRO A 1 406 ? -42.345 1.582 9.831 1.00 94.25 406 PRO A O 1
ATOM 2989 N N . GLY A 1 407 ? -41.856 2.114 7.699 1.00 93.94 407 GLY A N 1
ATOM 2990 C CA . GLY A 1 407 ? -42.288 3.515 7.766 1.00 93.94 407 GLY A CA 1
ATOM 2991 C C . GLY A 1 407 ? -41.168 4.523 8.041 1.00 93.94 407 GLY A C 1
ATOM 2992 O O . GLY A 1 407 ? -41.386 5.708 7.815 1.00 93.94 407 GLY A O 1
ATOM 2993 N N . GLU A 1 408 ? -39.976 4.078 8.448 1.00 95.88 408 GLU A N 1
ATOM 2994 C CA . GLU A 1 408 ? -38.802 4.950 8.583 1.00 95.88 408 GLU A CA 1
ATOM 2995 C C . GLU A 1 408 ? -38.188 5.233 7.206 1.00 95.88 408 GLU A C 1
ATOM 2997 O O . GLU A 1 408 ? -37.984 4.328 6.392 1.00 95.88 408 GLU A O 1
ATOM 3002 N N . THR A 1 409 ? -37.897 6.502 6.934 1.00 92.94 409 THR A N 1
ATOM 3003 C CA . THR A 1 409 ? -37.402 6.997 5.640 1.00 92.94 409 THR A CA 1
ATOM 3004 C C . THR A 1 409 ? -35.957 7.481 5.699 1.00 92.94 409 THR A C 1
ATOM 3006 O O . THR A 1 409 ? -35.313 7.626 4.658 1.00 92.94 409 THR A O 1
ATOM 3009 N N . SER A 1 410 ? -35.420 7.703 6.900 1.00 94.81 410 SER A N 1
ATOM 3010 C CA . SER A 1 410 ? -34.040 8.140 7.101 1.00 94.81 410 SER A CA 1
ATOM 3011 C C . SER A 1 410 ? -33.303 7.277 8.123 1.00 94.81 410 SER A C 1
ATOM 3013 O O . SER A 1 410 ? -33.892 6.760 9.069 1.00 94.81 410 SER A O 1
ATOM 3015 N N . TRP A 1 411 ? -31.977 7.184 7.974 1.00 96.25 411 TRP A N 1
ATOM 3016 C CA . TRP A 1 411 ? -31.100 6.542 8.965 1.00 96.25 411 TRP A CA 1
ATOM 3017 C C . TRP A 1 411 ? -31.269 7.147 10.366 1.00 96.25 411 TRP A C 1
ATOM 3019 O O . TRP A 1 411 ? -31.067 6.475 11.376 1.00 96.25 411 TRP A O 1
ATOM 3029 N N . ARG A 1 412 ? -31.646 8.431 10.414 1.00 95.75 412 ARG A N 1
ATOM 3030 C CA . ARG A 1 412 ? -31.808 9.204 11.634 1.00 95.75 412 ARG A CA 1
ATOM 3031 C C . ARG A 1 412 ? -32.983 8.717 12.473 1.00 95.75 412 ARG A C 1
ATOM 3033 O O . ARG A 1 412 ? -32.814 8.523 13.669 1.00 95.75 412 ARG A O 1
ATOM 3040 N N . GLU A 1 413 ? -34.130 8.485 11.845 1.00 97.56 413 GLU A N 1
ATOM 3041 C CA . GLU A 1 413 ? -35.322 7.957 12.519 1.00 97.56 413 GLU A CA 1
ATOM 3042 C C . GLU A 1 413 ? -35.029 6.589 13.149 1.00 97.56 413 GLU A C 1
ATOM 3044 O O . GLU A 1 413 ? -35.312 6.385 14.330 1.00 97.56 413 GLU A O 1
ATOM 3049 N N . SER A 1 414 ? -34.360 5.695 12.407 1.00 98.06 414 SER A N 1
ATOM 3050 C CA . SER A 1 414 ? -33.940 4.390 12.930 1.00 98.06 414 SER A CA 1
ATOM 3051 C C . SER A 1 414 ? -32.974 4.519 14.105 1.00 98.06 414 SER A C 1
ATOM 3053 O O . SER A 1 414 ? -33.162 3.867 15.129 1.00 98.06 414 SER A O 1
ATOM 3055 N N . CYS A 1 415 ? -31.964 5.384 13.983 1.00 98.25 415 CYS A N 1
ATOM 3056 C CA . CYS A 1 415 ? -30.991 5.632 15.043 1.00 98.25 415 CYS A CA 1
ATOM 3057 C C . CYS A 1 415 ? -31.662 6.186 16.311 1.00 98.25 415 CYS A C 1
ATOM 3059 O O . CYS A 1 415 ? -31.427 5.675 17.404 1.00 98.25 415 CYS A O 1
ATOM 3061 N N . ASP A 1 416 ? -32.541 7.182 16.178 1.00 98.19 416 ASP A N 1
ATOM 3062 C CA . ASP A 1 416 ? -33.215 7.793 17.324 1.00 98.19 416 ASP A CA 1
ATOM 3063 C C . ASP A 1 416 ? -34.149 6.788 18.028 1.00 98.19 416 ASP A C 1
ATOM 3065 O O . ASP A 1 416 ? -34.133 6.703 19.261 1.00 98.19 416 ASP A O 1
ATOM 3069 N N . ARG A 1 417 ? -34.884 5.957 17.268 1.00 98.19 417 ARG A N 1
ATOM 3070 C CA . ARG A 1 417 ? -35.664 4.836 17.824 1.00 98.19 417 ARG A CA 1
ATOM 3071 C C . ARG A 1 417 ? -34.770 3.833 18.545 1.00 98.19 417 ARG A C 1
ATOM 3073 O O . ARG A 1 417 ? -35.113 3.392 19.636 1.00 98.19 417 ARG A O 1
ATOM 3080 N N . GLU A 1 418 ? -33.655 3.433 17.943 1.00 98.62 418 GLU A N 1
ATOM 3081 C CA . GLU A 1 418 ? -32.721 2.471 18.535 1.00 98.62 418 GLU A CA 1
ATOM 3082 C C . GLU A 1 418 ? -32.125 2.974 19.856 1.00 98.62 418 GLU A C 1
ATOM 3084 O O . GLU A 1 418 ? -32.029 2.211 20.819 1.00 98.62 418 GLU A O 1
ATOM 3089 N N . VAL A 1 419 ? -31.769 4.261 19.933 1.00 98.69 419 VAL A N 1
ATOM 3090 C CA . VAL A 1 419 ? -31.294 4.889 21.174 1.00 98.69 419 VAL A CA 1
ATOM 3091 C C . VAL A 1 419 ? -32.395 4.877 22.235 1.00 98.69 419 VAL A C 1
ATOM 3093 O O . VAL A 1 419 ? -32.143 4.427 23.354 1.00 98.69 419 VAL A O 1
ATOM 3096 N N . ALA A 1 420 ? -33.614 5.314 21.896 1.00 98.06 420 ALA A N 1
ATOM 3097 C CA . ALA A 1 420 ? -34.752 5.286 22.818 1.00 98.06 420 ALA A CA 1
ATOM 3098 C C . ALA A 1 420 ? -35.037 3.858 23.315 1.00 98.06 420 ALA A C 1
ATOM 3100 O O . ALA A 1 420 ? -35.149 3.624 24.515 1.00 98.06 420 ALA A O 1
ATOM 3101 N N . MET A 1 421 ? -35.017 2.878 22.412 1.00 97.94 421 MET A N 1
ATOM 3102 C CA . MET A 1 421 ? -35.204 1.460 22.715 1.00 97.94 421 MET A CA 1
ATOM 3103 C C . MET A 1 421 ? -34.178 0.932 23.730 1.00 97.94 421 MET A C 1
ATOM 3105 O O . MET A 1 421 ? -34.556 0.230 24.667 1.00 97.94 421 MET A O 1
ATOM 3109 N N . VAL A 1 422 ? -32.895 1.290 23.598 1.00 98.38 422 VAL A N 1
ATOM 3110 C CA . VAL A 1 422 ? -31.862 0.927 24.588 1.00 98.38 422 VAL A CA 1
ATOM 3111 C C . VAL A 1 422 ? -32.105 1.625 25.931 1.00 98.38 422 VAL A C 1
ATOM 3113 O O . VAL A 1 422 ? -31.910 1.020 26.983 1.00 98.38 422 VAL A O 1
ATOM 3116 N N . ARG A 1 423 ? -32.534 2.892 25.919 1.00 97.62 423 ARG A N 1
ATOM 3117 C CA . ARG A 1 423 ? -32.762 3.700 27.131 1.00 97.62 423 ARG A CA 1
ATOM 3118 C C . ARG A 1 423 ? -34.038 3.312 27.886 1.00 97.62 423 ARG A C 1
ATOM 3120 O O . ARG A 1 423 ? -34.084 3.494 29.101 1.00 97.62 423 ARG A O 1
ATOM 3127 N N . GLU A 1 424 ? -35.054 2.797 27.207 1.00 97.31 424 GLU A N 1
ATOM 3128 C CA . GLU A 1 424 ? -36.387 2.545 27.777 1.00 97.31 424 GLU A CA 1
ATOM 3129 C C . GLU A 1 424 ? -36.684 1.052 27.973 1.00 97.31 424 GLU A C 1
ATOM 3131 O O . GLU A 1 424 ? -37.431 0.689 28.881 1.00 97.31 424 GLU A O 1
ATOM 3136 N N . ALA A 1 425 ? -36.071 0.178 27.170 1.00 97.94 425 ALA A N 1
ATOM 3137 C CA . ALA A 1 425 ? -36.299 -1.262 27.201 1.00 97.94 425 ALA A CA 1
ATOM 3138 C C . ALA A 1 425 ? -34.974 -2.044 27.204 1.00 97.94 425 ALA A C 1
ATOM 3140 O O . ALA A 1 425 ? -34.321 -2.167 28.244 1.00 97.94 425 ALA A O 1
ATOM 3141 N N . VAL A 1 426 ? -34.597 -2.622 26.063 1.00 98.44 426 VAL A N 1
ATOM 3142 C CA . VAL A 1 426 ? -33.375 -3.408 25.885 1.00 98.44 426 VAL A CA 1
ATOM 3143 C C . VAL A 1 426 ? -32.966 -3.422 24.413 1.00 98.44 426 VAL A C 1
ATOM 3145 O O . VAL A 1 426 ? -33.797 -3.592 23.524 1.00 98.44 426 VAL A O 1
ATOM 3148 N N . GLY A 1 427 ? -31.675 -3.273 24.141 1.00 98.44 427 GLY A N 1
ATOM 3149 C CA . GLY A 1 427 ? -31.105 -3.426 22.810 1.00 98.44 427 GLY A CA 1
ATOM 3150 C C . GLY A 1 427 ? -30.005 -4.477 22.766 1.00 98.44 427 GLY A C 1
ATOM 3151 O O . GLY A 1 427 ? -29.337 -4.734 23.770 1.00 98.44 427 GLY A O 1
ATOM 3152 N N . VAL A 1 428 ? -29.801 -5.053 21.581 1.00 98.69 428 VAL A N 1
ATOM 3153 C CA . VAL A 1 428 ? -28.728 -6.010 21.283 1.00 98.69 428 VAL A CA 1
ATOM 3154 C C . VAL A 1 428 ? -27.861 -5.488 20.135 1.00 98.69 428 VAL A C 1
ATOM 3156 O O . VAL A 1 428 ? -28.385 -5.165 19.070 1.00 98.69 428 VAL A O 1
ATOM 3159 N N . VAL A 1 429 ? -26.540 -5.445 20.315 1.00 98.50 429 VAL A N 1
ATOM 3160 C CA . VAL A 1 429 ? -25.580 -5.053 19.263 1.00 98.50 429 VAL A CA 1
ATOM 3161 C C . VAL A 1 429 ? -24.450 -6.068 19.131 1.00 98.50 429 VAL A C 1
ATOM 3163 O O . VAL A 1 429 ? -23.987 -6.648 20.114 1.00 98.50 429 VAL A O 1
ATOM 3166 N N . ASP A 1 430 ? -23.981 -6.268 17.899 1.00 98.38 430 ASP A N 1
ATOM 3167 C CA . ASP A 1 430 ? -22.823 -7.110 17.601 1.00 98.38 430 ASP A CA 1
ATOM 3168 C C . ASP A 1 430 ? -21.501 -6.362 17.864 1.00 98.38 430 ASP A C 1
ATOM 3170 O O . ASP A 1 430 ? -21.136 -5.397 17.176 1.00 98.38 430 ASP A O 1
ATOM 3174 N N . VAL A 1 431 ? -20.760 -6.839 18.867 1.00 97.44 431 VAL A N 1
ATOM 3175 C CA . VAL A 1 431 ? -19.424 -6.358 19.258 1.00 97.44 431 VAL A CA 1
ATOM 3176 C C . VAL A 1 431 ? -18.336 -7.404 18.986 1.00 97.44 431 VAL A C 1
ATOM 3178 O O . VAL A 1 431 ? -17.196 -7.264 19.431 1.00 97.44 431 VAL A O 1
ATOM 3181 N N . SER A 1 432 ? -18.641 -8.430 18.185 1.00 98.12 432 SER A N 1
ATOM 3182 C CA . SER A 1 432 ? -17.726 -9.525 17.837 1.00 98.12 432 SER A CA 1
ATOM 3183 C C . SER A 1 432 ? -16.439 -9.040 17.172 1.00 98.12 432 SER A C 1
ATOM 3185 O O . SER A 1 432 ? -15.435 -9.744 17.206 1.00 98.12 432 SER A O 1
ATOM 3187 N N . THR A 1 433 ? -16.430 -7.842 16.588 1.00 97.56 433 THR A N 1
ATOM 3188 C CA . THR A 1 433 ? -15.268 -7.288 15.883 1.00 97.56 433 THR A CA 1
ATOM 3189 C C . THR A 1 433 ? -14.186 -6.730 16.806 1.00 97.56 433 THR A C 1
ATOM 3191 O O . THR A 1 433 ? -13.109 -6.393 16.318 1.00 97.56 433 THR A O 1
ATOM 3194 N N . LEU A 1 434 ? -14.440 -6.562 18.109 1.00 97.12 434 LEU A N 1
ATOM 3195 C CA . LEU A 1 434 ? -13.405 -6.153 19.067 1.00 97.12 434 LEU A CA 1
ATOM 3196 C C . LEU A 1 434 ? -12.258 -7.168 19.063 1.00 97.12 434 LEU A C 1
ATOM 3198 O O . LEU A 1 434 ? -12.498 -8.379 18.977 1.00 97.12 434 LEU A O 1
ATOM 3202 N N . GLY A 1 435 ? -11.018 -6.681 19.146 1.00 97.50 435 GLY A N 1
ATOM 3203 C CA . GLY A 1 435 ? -9.869 -7.566 19.285 1.00 97.50 435 GLY A CA 1
ATOM 3204 C C . GLY A 1 435 ? -9.947 -8.300 20.613 1.00 97.50 435 GLY A C 1
ATOM 3205 O O . GLY A 1 435 ? -10.394 -7.736 21.607 1.00 97.50 435 GLY A O 1
ATOM 3206 N N . LYS A 1 436 ? -9.567 -9.576 20.619 1.00 98.38 436 LYS A N 1
ATOM 3207 C CA . LYS A 1 436 ? -9.547 -10.412 21.824 1.00 98.38 436 LYS A CA 1
ATOM 3208 C C . LYS A 1 436 ? -8.209 -11.122 21.867 1.00 98.38 436 LYS A C 1
ATOM 3210 O O . LYS A 1 436 ? -7.844 -11.788 20.895 1.00 98.38 436 LYS A O 1
ATOM 3215 N N . ILE A 1 437 ? -7.476 -10.965 22.958 1.00 98.69 437 ILE A N 1
ATOM 3216 C CA . ILE A 1 437 ? -6.159 -11.569 23.149 1.00 98.69 437 ILE A CA 1
ATOM 3217 C C . ILE A 1 437 ? -6.200 -12.340 24.461 1.00 98.69 437 ILE A C 1
ATOM 3219 O O . ILE A 1 437 ? -6.431 -11.769 25.525 1.00 98.69 437 ILE A O 1
ATOM 3223 N N . ASP A 1 438 ? -6.026 -13.650 24.357 1.00 98.38 438 ASP A N 1
ATOM 3224 C CA . ASP A 1 438 ? -5.917 -14.548 25.495 1.00 98.38 438 ASP A CA 1
ATOM 3225 C C . ASP A 1 438 ? -4.459 -14.538 25.973 1.00 98.38 438 ASP A C 1
ATOM 3227 O O . ASP A 1 438 ? -3.539 -14.692 25.166 1.00 98.38 438 ASP A O 1
ATOM 3231 N N . ILE A 1 439 ? -4.250 -14.258 27.259 1.00 98.75 439 ILE A N 1
ATOM 3232 C CA . ILE A 1 439 ? -2.943 -14.021 27.877 1.00 98.75 439 ILE A CA 1
ATOM 3233 C C . ILE A 1 439 ? -2.823 -14.965 29.068 1.00 98.75 439 ILE A C 1
ATOM 3235 O O . ILE A 1 439 ? -3.579 -14.853 30.035 1.00 98.75 439 ILE A O 1
ATOM 3239 N N . GLN A 1 440 ? -1.872 -15.891 29.006 1.00 98.62 440 GLN A N 1
ATOM 3240 C CA . GLN A 1 440 ? -1.684 -16.933 30.010 1.00 98.62 440 GLN A CA 1
ATOM 3241 C C . GLN A 1 440 ? -0.236 -17.013 30.482 1.00 98.62 440 GLN A C 1
ATOM 3243 O O . GLN A 1 440 ? 0.686 -16.802 29.699 1.00 98.62 440 GLN A O 1
ATOM 3248 N N . GLY A 1 441 ? -0.036 -17.363 31.748 1.00 98.25 441 GLY A N 1
ATOM 3249 C CA . GLY A 1 441 ? 1.278 -17.594 32.345 1.00 98.25 441 GLY A CA 1
ATOM 3250 C C . GLY A 1 441 ? 1.395 -16.982 33.741 1.00 98.25 441 GLY A C 1
ATOM 3251 O O . GLY A 1 441 ? 0.614 -16.090 34.090 1.00 98.25 441 GLY A O 1
ATOM 3252 N N . PRO A 1 442 ? 2.348 -17.452 34.562 1.00 98.19 442 PRO A N 1
ATOM 3253 C CA . PRO A 1 442 ? 2.546 -16.938 35.917 1.00 98.19 442 PRO A CA 1
ATOM 3254 C C . PRO A 1 442 ? 2.881 -15.439 35.936 1.00 98.19 442 PRO A C 1
ATOM 3256 O O . PRO A 1 442 ? 2.478 -14.741 36.865 1.00 98.19 442 PRO A O 1
ATOM 3259 N N . ASP A 1 443 ? 3.525 -14.926 34.884 1.00 98.56 443 ASP A N 1
ATOM 3260 C CA . ASP A 1 443 ? 3.927 -13.522 34.783 1.00 98.56 443 ASP A CA 1
ATOM 3261 C C . ASP A 1 443 ? 2.926 -12.636 34.022 1.00 98.56 443 ASP A C 1
ATOM 3263 O O . ASP A 1 443 ? 3.179 -11.446 33.815 1.00 98.56 443 ASP A O 1
ATOM 3267 N N . ALA A 1 444 ? 1.760 -13.166 33.629 1.00 98.62 444 ALA A N 1
ATOM 3268 C CA . ALA A 1 444 ? 0.732 -12.392 32.928 1.00 98.62 444 ALA A CA 1
ATOM 3269 C C . ALA A 1 444 ? 0.319 -11.102 33.680 1.00 98.62 444 ALA A C 1
ATOM 3271 O O . ALA A 1 444 ? 0.229 -10.051 33.039 1.00 98.62 444 ALA A O 1
ATOM 3272 N N . PRO A 1 445 ? 0.151 -11.107 35.022 1.00 98.00 445 PRO A N 1
ATOM 3273 C CA . PRO A 1 445 ? -0.056 -9.889 35.809 1.00 98.00 445 PRO A CA 1
ATOM 3274 C C . PRO A 1 445 ? 1.035 -8.822 35.624 1.00 98.00 445 PRO A C 1
ATOM 3276 O O . PRO A 1 445 ? 0.726 -7.641 35.454 1.00 98.00 445 PRO A O 1
ATOM 3279 N N . ALA A 1 446 ? 2.308 -9.229 35.657 1.00 97.94 446 ALA A N 1
ATOM 3280 C CA . ALA A 1 446 ? 3.454 -8.330 35.535 1.00 97.94 446 ALA A CA 1
ATOM 3281 C C . ALA A 1 446 ? 3.602 -7.798 34.105 1.00 97.94 446 ALA A C 1
ATOM 3283 O O . ALA A 1 446 ? 3.917 -6.625 33.904 1.00 97.94 446 ALA A O 1
ATOM 3284 N N . PHE A 1 447 ? 3.322 -8.642 33.111 1.00 98.56 447 PHE A N 1
ATOM 3285 C CA . PHE A 1 447 ? 3.274 -8.243 31.711 1.00 98.56 447 PHE A CA 1
ATOM 3286 C C . PHE A 1 447 ? 2.189 -7.190 31.458 1.00 98.56 447 PHE A C 1
ATOM 3288 O O . PHE A 1 447 ? 2.474 -6.150 30.866 1.00 98.56 447 PHE A O 1
ATOM 3295 N N . LEU A 1 448 ? 0.971 -7.408 31.967 1.00 98.50 448 LEU A N 1
ATOM 3296 C CA . LEU A 1 448 ? -0.121 -6.438 31.860 1.00 98.50 448 LEU A CA 1
ATOM 3297 C C . LEU A 1 448 ? 0.213 -5.113 32.553 1.00 98.50 448 LEU A C 1
ATOM 3299 O O . LEU A 1 448 ? -0.047 -4.055 31.986 1.00 98.50 448 LEU A O 1
ATOM 3303 N N . ASP A 1 449 ? 0.836 -5.157 33.734 1.00 98.19 449 ASP A N 1
ATOM 3304 C CA . ASP A 1 449 ? 1.337 -3.961 34.422 1.00 98.19 449 ASP A CA 1
ATOM 3305 C C . ASP A 1 449 ? 2.405 -3.213 33.607 1.00 98.19 449 ASP A C 1
ATOM 3307 O O . ASP A 1 449 ? 2.552 -2.006 33.780 1.00 98.19 449 ASP A O 1
ATOM 3311 N N . PHE A 1 450 ? 3.143 -3.882 32.722 1.00 98.19 450 PHE A N 1
ATOM 3312 C CA . PHE A 1 450 ? 4.154 -3.239 31.885 1.00 98.19 450 PHE A CA 1
ATOM 3313 C C . PHE A 1 450 ? 3.558 -2.576 30.632 1.00 98.19 450 PHE A C 1
ATOM 3315 O O . PHE A 1 450 ? 3.989 -1.482 30.259 1.00 98.19 450 PHE A O 1
ATOM 3322 N N . VAL A 1 451 ? 2.560 -3.204 29.996 1.00 98.25 451 VAL A N 1
ATOM 3323 C CA . VAL A 1 451 ? 1.960 -2.712 28.736 1.00 98.25 451 VAL A CA 1
ATOM 3324 C C . VAL A 1 451 ? 0.800 -1.733 28.943 1.00 98.25 451 VAL A C 1
ATOM 3326 O O . VAL A 1 451 ? 0.617 -0.822 28.137 1.00 98.25 451 VAL A O 1
ATOM 3329 N N . TYR A 1 452 ? 0.030 -1.871 30.025 1.00 98.56 452 TYR A N 1
ATOM 3330 C CA . TYR A 1 452 ? -1.008 -0.907 30.391 1.00 98.56 452 TYR A CA 1
ATOM 3331 C C . TYR A 1 452 ? -0.458 0.191 31.299 1.00 98.56 452 TYR A C 1
ATOM 3333 O O . TYR A 1 452 ? 0.389 -0.048 32.157 1.00 98.56 452 TYR A O 1
ATOM 3341 N N . ALA A 1 453 ? -1.006 1.401 31.189 1.00 97.88 453 ALA A N 1
ATOM 3342 C CA . ALA A 1 453 ? -0.664 2.514 32.071 1.00 97.88 453 ALA A CA 1
ATOM 3343 C C . ALA A 1 453 ? -1.152 2.292 33.514 1.00 97.88 453 ALA A C 1
ATOM 3345 O O . ALA A 1 453 ? -0.447 2.612 34.476 1.00 97.88 453 ALA A O 1
ATOM 3346 N N . ASN A 1 454 ? -2.333 1.693 33.674 1.00 97.06 454 ASN A N 1
ATOM 3347 C CA . ASN A 1 454 ? -2.917 1.341 34.965 1.00 97.06 454 ASN A CA 1
ATOM 3348 C C . ASN A 1 454 ? -2.526 -0.075 35.409 1.00 97.06 454 ASN A C 1
ATOM 3350 O O . ASN A 1 454 ? -2.025 -0.885 34.635 1.00 97.06 454 ASN A O 1
ATOM 3354 N N . ARG A 1 455 ? -2.725 -0.366 36.699 1.00 96.81 455 ARG A N 1
ATOM 3355 C CA . ARG A 1 455 ? -2.380 -1.659 37.305 1.00 96.81 455 ARG A CA 1
ATOM 3356 C C . ARG A 1 455 ? -3.424 -2.720 36.949 1.00 96.81 455 ARG A C 1
ATOM 3358 O O . ARG A 1 455 ? -4.614 -2.442 37.054 1.00 96.81 455 ARG A O 1
ATOM 3365 N N . PHE A 1 456 ? -2.995 -3.933 36.626 1.00 96.94 456 PHE A N 1
ATOM 3366 C CA . PHE A 1 456 ? -3.792 -5.150 36.428 1.00 96.94 456 PHE A CA 1
ATOM 3367 C C . PHE A 1 456 ? -3.391 -6.277 37.383 1.00 96.94 456 PHE A C 1
ATOM 3369 O O . PHE A 1 456 ? -4.224 -7.129 37.675 1.00 96.94 456 PHE A O 1
ATOM 3376 N N . SER A 1 457 ? -2.190 -6.238 37.963 1.00 96.19 457 SER A N 1
ATOM 3377 C CA . SER A 1 457 ? -1.705 -7.284 38.877 1.00 96.19 457 SER A CA 1
ATOM 3378 C C . SER A 1 457 ? -2.534 -7.504 40.146 1.00 96.19 457 SER A C 1
ATOM 3380 O O . SER A 1 457 ? -2.489 -8.571 40.749 1.00 96.19 457 SER A O 1
ATOM 3382 N N . THR A 1 458 ? -3.338 -6.517 40.539 1.00 96.00 458 THR A N 1
ATOM 3383 C CA . THR A 1 458 ? -4.256 -6.590 41.688 1.00 96.00 458 THR A CA 1
ATOM 3384 C C . THR A 1 458 ? -5.691 -6.954 41.302 1.00 96.00 458 THR A C 1
ATOM 3386 O O . THR A 1 458 ? -6.593 -6.914 42.144 1.00 96.00 458 THR A O 1
ATOM 3389 N N . LEU A 1 459 ? -5.955 -7.228 40.021 1.00 96.94 459 LEU A N 1
ATOM 3390 C CA . LEU A 1 459 ? -7.288 -7.564 39.537 1.00 96.94 459 LEU A CA 1
ATOM 3391 C C . LEU A 1 459 ? -7.649 -8.994 39.954 1.00 96.94 459 LEU A C 1
ATOM 3393 O O . LEU A 1 459 ? -7.021 -9.960 39.530 1.00 96.94 459 LEU A O 1
ATOM 3397 N N . LYS A 1 460 ? -8.679 -9.122 40.793 1.00 95.88 460 LYS A N 1
ATOM 3398 C CA . LYS A 1 460 ? -9.160 -10.425 41.267 1.00 95.88 460 LYS A CA 1
ATOM 3399 C C . LYS A 1 460 ? -9.794 -11.230 40.118 1.00 95.88 460 LYS A C 1
ATOM 3401 O O . LYS A 1 460 ? -10.444 -10.611 39.271 1.00 95.88 460 LYS A O 1
ATOM 3406 N N . PRO A 1 461 ? -9.682 -12.572 40.114 1.00 95.81 461 PRO A N 1
ATOM 3407 C CA . PRO A 1 461 ? -10.445 -13.424 39.204 1.00 95.81 461 PRO A CA 1
ATOM 3408 C C . PRO A 1 461 ? -11.945 -13.113 39.234 1.00 95.81 461 PRO A C 1
ATOM 3410 O O . PRO A 1 461 ? -12.487 -12.737 40.277 1.00 95.81 461 PRO A O 1
ATOM 3413 N N . GLY A 1 462 ? -12.602 -13.230 38.081 1.00 95.00 462 GLY A N 1
ATOM 3414 C CA . GLY A 1 462 ? -14.009 -12.862 37.906 1.00 95.00 462 GLY A CA 1
ATOM 3415 C C . GLY A 1 462 ? -14.249 -11.351 37.834 1.00 95.00 462 GLY A C 1
ATOM 3416 O O . GLY A 1 462 ? -15.389 -10.899 37.932 1.00 95.00 462 GLY A O 1
ATOM 3417 N N . ARG A 1 463 ? -13.198 -10.534 37.677 1.00 96.50 463 ARG A N 1
ATOM 3418 C CA . ARG A 1 463 ? -13.310 -9.080 37.487 1.00 96.50 463 ARG A CA 1
ATOM 3419 C C . ARG A 1 463 ? -12.644 -8.640 36.198 1.00 96.50 463 ARG A C 1
ATOM 3421 O O . ARG A 1 463 ? -11.667 -9.226 35.742 1.00 96.50 463 ARG A O 1
ATOM 3428 N N . ALA A 1 464 ? -13.160 -7.551 35.653 1.00 97.38 464 ALA A N 1
ATOM 3429 C CA . ALA A 1 464 ? -12.590 -6.847 34.526 1.00 97.38 464 ALA A CA 1
ATOM 3430 C C . ALA A 1 464 ? -12.148 -5.439 34.930 1.00 97.38 464 ALA A C 1
ATOM 3432 O O . ALA A 1 464 ? -12.600 -4.878 35.932 1.00 97.38 464 ALA A O 1
ATOM 3433 N N . ARG A 1 465 ? -11.250 -4.852 34.144 1.00 97.69 465 ARG A N 1
ATOM 3434 C CA . ARG A 1 465 ? -10.789 -3.478 34.336 1.00 97.69 465 ARG A CA 1
ATOM 3435 C C . ARG A 1 465 ? -10.519 -2.835 32.983 1.00 97.69 465 ARG A C 1
ATOM 3437 O O . ARG A 1 465 ? -9.880 -3.442 32.129 1.00 97.69 465 ARG A O 1
ATOM 3444 N N . TYR A 1 466 ? -11.013 -1.614 32.816 1.00 97.44 466 TYR A N 1
ATOM 3445 C CA . TYR A 1 466 ? -10.673 -0.760 31.685 1.00 97.44 466 TYR A CA 1
ATOM 3446 C C . TYR A 1 466 ? -9.244 -0.231 31.855 1.00 97.44 466 TYR A C 1
ATOM 3448 O O . TYR A 1 466 ? -8.854 0.143 32.966 1.00 97.44 466 TYR A O 1
ATOM 3456 N N . GLY A 1 467 ? -8.461 -0.214 30.783 1.00 97.31 467 GLY A N 1
ATOM 3457 C CA . GLY A 1 467 ? -7.085 0.261 30.775 1.00 97.31 467 GLY A CA 1
ATOM 3458 C C . GLY A 1 467 ? -6.721 0.969 29.480 1.00 97.31 467 GLY A C 1
ATOM 3459 O O . GLY A 1 467 ? -7.332 0.733 28.442 1.00 97.31 467 GLY A O 1
ATOM 3460 N N . ILE A 1 468 ? -5.701 1.823 29.559 1.00 97.62 468 ILE A N 1
ATOM 3461 C CA . ILE A 1 468 ? -5.117 2.510 28.401 1.00 97.62 468 ILE A CA 1
ATOM 3462 C C . ILE A 1 468 ? -3.678 2.043 28.208 1.00 97.62 468 ILE A C 1
ATOM 3464 O O . ILE A 1 468 ? -2.931 1.908 29.180 1.00 97.62 468 ILE A O 1
ATOM 3468 N N . MET A 1 469 ? -3.292 1.786 26.967 1.00 98.00 469 MET A N 1
ATOM 3469 C CA . MET A 1 469 ? -1.912 1.498 26.588 1.00 98.00 469 MET A CA 1
ATOM 3470 C C . MET A 1 469 ? -1.300 2.759 25.990 1.00 98.00 469 MET A C 1
ATOM 3472 O O . MET A 1 469 ? -1.955 3.469 25.223 1.00 98.00 469 MET A O 1
ATOM 3476 N N . LEU A 1 470 ? -0.046 3.048 26.328 1.00 97.94 470 LEU A N 1
ATOM 3477 C CA . LEU A 1 470 ? 0.681 4.184 25.768 1.00 97.94 470 LEU A CA 1
ATOM 3478 C C . LEU A 1 470 ? 1.742 3.698 24.783 1.00 97.94 470 LEU A C 1
ATOM 3480 O O . LEU A 1 470 ? 2.301 2.613 24.915 1.00 97.94 470 LEU A O 1
ATOM 3484 N N . ARG A 1 471 ? 2.044 4.544 23.804 1.00 97.00 471 ARG A N 1
ATOM 3485 C CA . ARG A 1 471 ? 3.244 4.435 22.979 1.00 97.00 471 ARG A CA 1
ATOM 3486 C C . ARG A 1 471 ? 4.449 4.936 23.767 1.00 97.00 471 ARG A C 1
ATOM 3488 O O . ARG A 1 471 ? 4.312 5.734 24.691 1.00 97.00 471 ARG A O 1
ATOM 3495 N N . GLU A 1 472 ? 5.644 4.540 23.342 1.00 96.38 472 GLU A N 1
ATOM 3496 C CA . GLU A 1 472 ? 6.907 4.969 23.958 1.00 96.38 472 GLU A CA 1
ATOM 3497 C C . GLU A 1 472 ? 7.063 6.494 24.044 1.00 96.38 472 GLU A C 1
ATOM 3499 O O . GLU A 1 472 ? 7.732 6.973 24.948 1.00 96.38 472 GLU A O 1
ATOM 3504 N N . ASP A 1 473 ? 6.418 7.266 23.163 1.00 97.12 473 ASP A N 1
ATOM 3505 C CA . ASP A 1 473 ? 6.463 8.733 23.150 1.00 97.12 473 ASP A CA 1
ATOM 3506 C C . ASP A 1 473 ? 5.445 9.421 24.086 1.00 97.12 473 ASP A C 1
ATOM 3508 O O . ASP A 1 473 ? 5.414 10.656 24.144 1.00 97.12 473 ASP A O 1
ATOM 3512 N N . GLY A 1 474 ? 4.648 8.638 24.822 1.00 97.06 474 GLY A N 1
ATOM 3513 C CA . GLY A 1 474 ? 3.691 9.099 25.830 1.00 97.06 474 GLY A CA 1
ATOM 3514 C C . GLY A 1 474 ? 2.256 9.315 25.337 1.00 97.06 474 GLY A C 1
ATOM 3515 O O . GLY A 1 474 ? 1.392 9.667 26.141 1.00 97.06 474 GLY A O 1
ATOM 3516 N N . HIS A 1 475 ? 1.972 9.106 24.048 1.00 97.81 475 HIS A N 1
ATOM 3517 C CA . HIS A 1 475 ? 0.609 9.208 23.512 1.00 97.81 475 HIS A CA 1
ATOM 3518 C C . HIS A 1 475 ? -0.173 7.909 23.699 1.00 97.81 475 HIS A C 1
ATOM 3520 O O . HIS A 1 475 ? 0.405 6.826 23.776 1.00 97.81 475 HIS A O 1
ATOM 3526 N N . VAL A 1 476 ? -1.500 8.007 23.728 1.00 97.56 476 VAL A N 1
ATOM 3527 C CA . VAL A 1 476 ? -2.374 6.832 23.826 1.00 97.56 476 VAL A CA 1
ATOM 3528 C C . VAL A 1 476 ? -2.259 6.002 22.545 1.00 97.56 476 VAL A C 1
ATOM 3530 O O . VAL A 1 476 ? -2.374 6.532 21.439 1.00 97.56 476 VAL A O 1
ATOM 3533 N N . MET A 1 477 ? -1.975 4.709 22.705 1.00 96.75 477 MET A N 1
ATOM 3534 C CA . MET A 1 477 ? -1.873 3.736 21.617 1.00 96.75 477 MET A CA 1
ATOM 3535 C C . MET A 1 477 ? -3.239 3.142 21.283 1.00 96.75 477 MET A C 1
ATOM 3537 O O . MET A 1 477 ? -3.643 3.139 20.126 1.00 96.75 477 MET A O 1
ATOM 3541 N N . ASP A 1 478 ? -3.888 2.591 22.304 1.00 97.19 478 ASP A N 1
ATOM 3542 C CA . ASP A 1 478 ? -5.184 1.926 22.248 1.00 97.19 478 ASP A CA 1
ATOM 3543 C C . ASP A 1 478 ? -5.711 1.778 23.683 1.00 97.19 478 ASP A C 1
ATOM 3545 O O . ASP A 1 478 ? -4.971 1.973 24.658 1.00 97.19 478 ASP A O 1
ATOM 3549 N N . ASP A 1 479 ? -6.973 1.404 23.819 1.00 96.38 479 ASP A N 1
ATOM 3550 C CA . ASP A 1 479 ? -7.614 1.109 25.092 1.00 96.38 479 ASP A CA 1
ATOM 3551 C C . ASP A 1 479 ? -8.301 -0.259 25.070 1.00 96.38 479 ASP A C 1
ATOM 3553 O O . ASP A 1 479 ? -8.313 -0.987 24.074 1.00 96.38 479 ASP A O 1
ATOM 3557 N N . GLY A 1 480 ? -8.857 -0.637 26.215 1.00 93.94 480 GLY A N 1
ATOM 3558 C CA . GLY A 1 480 ? -9.771 -1.761 26.265 1.00 93.94 480 GLY A CA 1
ATOM 3559 C C . GLY A 1 480 ? -10.019 -2.279 27.664 1.00 93.94 480 GLY A C 1
ATOM 3560 O O . GLY A 1 480 ? -9.482 -1.785 28.657 1.00 93.94 480 GLY A O 1
ATOM 3561 N N . THR A 1 481 ? -10.862 -3.301 27.744 1.00 96.81 481 THR A N 1
ATOM 3562 C CA . THR A 1 481 ? -11.188 -3.968 29.001 1.00 96.81 481 THR A CA 1
ATOM 3563 C C . THR A 1 481 ? -10.488 -5.315 29.062 1.00 96.81 481 THR A C 1
ATOM 3565 O O . THR A 1 481 ? -10.665 -6.148 28.177 1.00 96.81 481 THR A O 1
ATOM 3568 N N . THR A 1 482 ? -9.726 -5.562 30.123 1.00 98.44 482 THR A N 1
ATOM 3569 C CA . THR A 1 482 ? -9.102 -6.870 30.355 1.00 98.44 482 THR A CA 1
ATOM 3570 C C . THR A 1 482 ? -9.766 -7.569 31.535 1.00 98.44 482 THR A C 1
ATOM 3572 O O . THR A 1 482 ? -9.887 -7.000 32.623 1.00 98.44 482 THR A O 1
ATOM 3575 N N . ALA A 1 483 ? -10.221 -8.798 31.300 1.00 98.00 483 ALA A N 1
ATOM 3576 C CA . ALA A 1 483 ? -10.834 -9.688 32.277 1.00 98.00 483 ALA A CA 1
ATOM 3577 C C . ALA A 1 483 ? -9.788 -10.613 32.904 1.00 98.00 483 ALA A C 1
ATOM 3579 O O . ALA A 1 483 ? -8.987 -11.199 32.185 1.00 98.00 483 ALA A O 1
ATOM 3580 N N . CYS A 1 484 ? -9.823 -10.780 34.225 1.00 97.94 484 CYS A N 1
ATOM 3581 C CA . CYS A 1 484 ? -9.062 -11.795 34.949 1.00 97.94 484 CYS A CA 1
ATOM 3582 C C . CYS A 1 484 ? -9.928 -13.057 35.071 1.00 97.94 484 CYS A C 1
ATOM 3584 O O . CYS A 1 484 ? -10.900 -13.071 35.828 1.00 97.94 484 CYS A O 1
ATOM 3586 N N . LEU A 1 485 ? -9.606 -14.093 34.297 1.00 96.69 485 LEU A N 1
ATOM 3587 C CA . LEU A 1 485 ? -10.298 -15.388 34.310 1.00 96.69 485 LEU A CA 1
ATOM 3588 C C . LEU A 1 485 ? -9.707 -16.330 35.371 1.00 96.69 485 LEU A C 1
ATOM 3590 O O . LEU A 1 485 ? -10.400 -17.186 35.909 1.00 96.69 485 LEU A O 1
ATOM 3594 N N . GLY A 1 486 ? -8.443 -16.116 35.734 1.00 96.19 486 GLY A N 1
ATOM 3595 C CA . GLY A 1 486 ? -7.740 -16.811 36.807 1.00 96.19 486 GLY A CA 1
ATOM 3596 C C . GLY A 1 486 ? -6.420 -16.107 37.145 1.00 96.19 486 GLY A C 1
ATOM 3597 O O . GLY A 1 486 ? -6.046 -15.165 36.450 1.00 96.19 486 GLY A O 1
ATOM 3598 N N . PRO A 1 487 ? -5.681 -16.550 38.180 1.00 94.12 487 PRO A N 1
ATOM 3599 C CA . PRO A 1 487 ? -4.484 -15.852 38.675 1.00 94.12 487 PRO A CA 1
ATOM 3600 C C . PRO A 1 487 ? -3.412 -15.531 37.618 1.00 94.12 487 PRO A C 1
ATOM 3602 O O . PRO A 1 487 ? -2.727 -14.520 37.730 1.00 94.12 487 PRO A O 1
ATOM 3605 N N . GLY A 1 488 ? -3.289 -16.367 36.587 1.00 97.06 488 GLY A N 1
ATOM 3606 C CA . GLY A 1 488 ? -2.391 -16.167 35.449 1.00 97.06 488 GLY A CA 1
ATOM 3607 C C . GLY A 1 488 ? -3.105 -16.302 34.108 1.00 97.06 488 GLY A C 1
ATOM 3608 O O . GLY A 1 488 ? -2.484 -16.734 33.147 1.00 97.06 488 GLY A O 1
ATOM 3609 N N . HIS A 1 489 ? -4.411 -16.019 34.044 1.00 98.31 489 HIS A N 1
ATOM 3610 C CA . HIS A 1 489 ? -5.203 -16.117 32.814 1.00 98.31 489 HIS A CA 1
ATOM 3611 C C . HIS A 1 489 ? -6.073 -14.878 32.649 1.00 98.31 489 HIS A C 1
ATOM 3613 O O . HIS A 1 489 ? -6.990 -14.632 33.435 1.00 98.31 489 HIS A O 1
ATOM 3619 N N . PHE A 1 490 ? -5.783 -14.105 31.610 1.00 98.62 490 PHE A N 1
ATOM 3620 C CA . PHE A 1 490 ? -6.471 -12.873 31.282 1.00 98.62 490 PHE A CA 1
ATOM 3621 C C . PHE A 1 490 ? -6.996 -12.906 29.851 1.00 98.62 490 PHE A C 1
ATOM 3623 O O . PHE A 1 490 ? -6.380 -13.481 28.958 1.00 98.62 490 PHE A O 1
ATOM 3630 N N . LEU A 1 491 ? -8.123 -12.237 29.632 1.00 98.38 491 LEU A N 1
ATOM 3631 C CA . LEU A 1 491 ? -8.656 -11.975 28.303 1.00 98.38 491 LEU A CA 1
ATOM 3632 C C . LEU A 1 491 ? -8.717 -10.467 28.096 1.00 98.38 491 LEU A C 1
ATOM 3634 O O . LEU A 1 491 ? -9.547 -9.780 28.693 1.00 98.38 491 LEU A O 1
ATOM 3638 N N . MET A 1 492 ? -7.817 -9.963 27.264 1.00 98.50 492 MET A N 1
ATOM 3639 C CA . MET A 1 492 ? -7.762 -8.566 26.865 1.00 98.50 492 MET A CA 1
ATOM 3640 C C . MET A 1 492 ? -8.718 -8.328 25.704 1.00 98.50 492 MET A C 1
ATOM 3642 O O . MET A 1 492 ? -8.686 -9.061 24.715 1.00 98.50 492 MET A O 1
ATOM 3646 N N . THR A 1 493 ? -9.526 -7.277 25.802 1.00 97.69 493 THR A N 1
ATOM 3647 C CA . THR A 1 493 ? -10.213 -6.700 24.646 1.00 97.69 493 THR A CA 1
ATOM 3648 C C . THR A 1 493 ? -9.458 -5.476 24.155 1.00 97.69 493 THR A C 1
ATOM 3650 O O . THR A 1 493 ? -8.869 -4.746 24.949 1.00 97.69 493 THR A O 1
ATOM 3653 N N . THR A 1 494 ? -9.480 -5.270 22.846 1.00 96.88 494 THR A N 1
ATOM 3654 C CA . THR A 1 494 ? -8.930 -4.093 22.173 1.00 96.88 494 THR A CA 1
ATOM 3655 C C . THR A 1 494 ? -9.993 -3.538 21.242 1.00 96.88 494 THR A C 1
ATOM 3657 O O . THR A 1 494 ? -10.979 -4.208 20.904 1.00 96.88 494 THR A O 1
ATOM 3660 N N . THR A 1 495 ? -9.765 -2.346 20.722 1.00 95.25 495 THR A N 1
ATOM 3661 C CA . THR A 1 495 ? -10.629 -1.814 19.671 1.00 95.25 495 THR A CA 1
ATOM 3662 C C . THR A 1 495 ? -10.540 -2.640 18.379 1.00 95.25 495 THR A C 1
ATOM 3664 O O . THR A 1 495 ? -9.577 -3.371 18.120 1.00 95.25 495 THR A O 1
ATOM 3667 N N . THR A 1 496 ? -11.577 -2.543 17.542 1.00 95.44 496 THR A N 1
ATOM 3668 C CA . THR A 1 496 ? -11.709 -3.352 16.318 1.00 95.44 496 THR A CA 1
ATOM 3669 C C . THR A 1 496 ? -10.570 -3.142 15.323 1.00 95.44 496 THR A C 1
ATOM 3671 O O . THR A 1 496 ? -10.037 -4.114 14.788 1.00 95.44 496 THR A O 1
ATOM 3674 N N . ALA A 1 497 ? -10.195 -1.889 15.059 1.00 91.19 497 ALA A N 1
ATOM 3675 C CA . ALA A 1 497 ? -9.180 -1.575 14.058 1.00 91.19 497 ALA A CA 1
ATOM 3676 C C . ALA A 1 497 ? -7.752 -1.827 14.572 1.00 91.19 497 ALA A C 1
ATOM 3678 O O . ALA A 1 497 ? -6.876 -2.186 13.783 1.00 91.19 497 ALA A O 1
ATOM 3679 N N . ALA A 1 498 ? -7.515 -1.687 15.882 1.00 93.25 498 ALA A N 1
ATOM 3680 C CA . ALA A 1 498 ? -6.184 -1.827 16.464 1.00 93.25 498 ALA A CA 1
ATOM 3681 C C . ALA A 1 498 ? -5.809 -3.269 16.839 1.00 93.25 498 ALA A C 1
ATOM 3683 O O . ALA A 1 498 ? -4.634 -3.516 17.095 1.00 93.25 498 ALA A O 1
ATOM 3684 N N . ALA A 1 499 ? -6.741 -4.232 16.806 1.00 95.19 499 ALA A N 1
ATOM 3685 C CA . ALA A 1 499 ? -6.517 -5.619 17.241 1.00 95.19 499 ALA A CA 1
ATOM 3686 C C . ALA A 1 499 ? -5.199 -6.245 16.743 1.00 95.19 499 ALA A C 1
ATOM 3688 O O . ALA A 1 499 ? -4.429 -6.802 17.526 1.00 95.19 499 ALA A O 1
ATOM 3689 N N . GLY A 1 500 ? -4.900 -6.119 15.444 1.00 95.50 500 GLY A N 1
ATOM 3690 C CA . GLY A 1 500 ? -3.652 -6.637 14.871 1.00 95.50 500 GLY A CA 1
ATOM 3691 C C . GLY A 1 500 ? -2.407 -5.854 15.306 1.00 95.50 500 GLY A C 1
ATOM 3692 O O . GLY A 1 500 ? -1.351 -6.443 15.534 1.00 95.50 500 GLY A O 1
ATOM 3693 N N . THR A 1 501 ? -2.525 -4.533 15.453 1.00 95.25 501 THR A N 1
ATOM 3694 C CA . THR A 1 501 ? -1.427 -3.668 15.909 1.00 95.25 501 THR A CA 1
ATOM 3695 C C . THR A 1 501 ? -1.099 -3.918 17.378 1.00 95.25 501 THR A C 1
ATOM 3697 O O . THR A 1 501 ? 0.082 -4.028 17.700 1.00 95.25 501 THR A O 1
ATOM 3700 N N . VAL A 1 502 ? -2.107 -4.075 18.244 1.00 97.50 502 VAL A N 1
ATOM 3701 C CA . VAL A 1 502 ? -1.911 -4.416 19.660 1.00 97.50 502 VAL A CA 1
ATOM 3702 C C . VAL A 1 502 ? -1.280 -5.796 19.792 1.00 97.50 502 VAL A C 1
ATOM 3704 O O . VAL A 1 502 ? -0.265 -5.910 20.466 1.00 97.50 502 VAL A O 1
ATOM 3707 N N . MET A 1 503 ? -1.779 -6.824 19.092 1.00 98.12 503 MET A N 1
ATOM 3708 C CA . MET A 1 503 ? -1.163 -8.160 19.128 1.00 98.12 503 MET A CA 1
ATOM 3709 C C . MET A 1 503 ? 0.321 -8.116 18.732 1.00 98.12 503 MET A C 1
ATOM 3711 O O . MET A 1 503 ? 1.169 -8.632 19.456 1.00 98.12 503 MET A O 1
ATOM 3715 N N . ARG A 1 504 ? 0.654 -7.427 17.630 1.00 98.25 504 ARG A N 1
ATOM 3716 C CA . ARG A 1 504 ? 2.048 -7.246 17.193 1.00 98.25 504 ARG A CA 1
ATOM 3717 C C . ARG A 1 504 ? 2.884 -6.486 18.226 1.00 98.25 504 ARG A C 1
ATOM 3719 O O . ARG A 1 504 ? 4.056 -6.801 18.407 1.00 98.25 504 ARG A O 1
ATOM 3726 N N . HIS A 1 505 ? 2.305 -5.483 18.883 1.00 97.94 505 HIS A N 1
ATOM 3727 C CA . HIS A 1 505 ? 2.982 -4.752 19.949 1.00 97.94 505 HIS A CA 1
ATOM 3728 C C . HIS A 1 505 ? 3.282 -5.665 21.143 1.00 97.94 505 HIS A C 1
ATOM 3730 O O . HIS A 1 505 ? 4.425 -5.714 21.581 1.00 97.94 505 HIS A O 1
ATOM 3736 N N . LEU A 1 506 ? 2.305 -6.442 21.617 1.00 98.44 506 LEU A N 1
ATOM 3737 C CA . LEU A 1 506 ? 2.501 -7.389 22.717 1.00 98.44 506 LEU A CA 1
ATOM 3738 C C . LEU A 1 506 ? 3.560 -8.454 22.381 1.00 98.44 506 LEU A C 1
ATOM 3740 O O . LEU A 1 506 ? 4.407 -8.746 23.223 1.00 98.44 506 LEU A O 1
ATOM 3744 N N . GLU A 1 507 ? 3.568 -8.985 21.152 1.00 98.25 507 GLU A N 1
ATOM 3745 C CA . GLU A 1 507 ? 4.619 -9.905 20.689 1.00 98.25 507 GLU A CA 1
ATOM 3746 C C . GLU A 1 507 ? 6.003 -9.251 20.697 1.00 98.25 507 GLU A C 1
ATOM 3748 O O . GLU A 1 507 ? 6.959 -9.858 21.176 1.00 98.25 507 GLU A O 1
ATOM 3753 N N . PHE A 1 508 ? 6.117 -8.012 20.208 1.00 98.19 508 PHE A N 1
ATOM 3754 C CA . PHE A 1 508 ? 7.373 -7.264 20.252 1.00 98.19 508 PHE A CA 1
ATOM 3755 C C . PHE A 1 508 ? 7.847 -7.041 21.690 1.00 98.19 508 PHE A C 1
ATOM 3757 O O . PHE A 1 508 ? 9.027 -7.233 21.976 1.00 98.19 508 PHE A O 1
ATOM 3764 N N . VAL A 1 509 ? 6.944 -6.686 22.608 1.00 98.12 509 VAL A N 1
ATOM 3765 C CA . VAL A 1 509 ? 7.292 -6.508 24.021 1.00 98.12 509 VAL A CA 1
ATOM 3766 C C . VAL A 1 509 ? 7.820 -7.816 24.603 1.00 98.12 509 VAL A C 1
ATOM 3768 O O . VAL A 1 509 ? 8.886 -7.797 25.208 1.00 98.12 509 VAL A O 1
ATOM 3771 N N . LEU A 1 510 ? 7.144 -8.948 24.389 1.00 97.88 510 LEU A N 1
ATOM 3772 C CA . LEU A 1 510 ? 7.597 -10.242 24.911 1.00 97.88 510 LEU A CA 1
ATOM 3773 C C . LEU A 1 510 ? 8.914 -10.710 24.284 1.00 97.88 510 LEU A C 1
ATOM 3775 O O . LEU A 1 510 ? 9.768 -11.222 24.991 1.00 97.88 510 LEU A O 1
ATOM 3779 N N . GLN A 1 511 ? 9.110 -10.538 22.977 1.00 97.75 511 GLN A N 1
ATOM 3780 C CA . GLN A 1 511 ? 10.318 -11.031 22.304 1.00 97.75 511 GLN A CA 1
ATOM 3781 C C . GLN A 1 511 ? 11.523 -10.099 22.478 1.00 97.75 511 GLN A C 1
ATOM 3783 O O . GLN A 1 511 ? 12.657 -10.565 22.552 1.00 97.75 511 GLN A O 1
ATOM 3788 N N . GLY A 1 512 ? 11.286 -8.786 22.496 1.00 97.56 512 GLY A N 1
ATOM 3789 C CA . GLY A 1 512 ? 12.331 -7.768 22.417 1.00 97.56 512 GLY A CA 1
ATOM 3790 C C . GLY A 1 512 ? 12.620 -7.034 23.723 1.00 97.56 512 GLY A C 1
ATOM 3791 O O . GLY A 1 512 ? 13.771 -6.678 23.957 1.00 97.56 512 GLY A O 1
ATOM 3792 N N . LEU A 1 513 ? 11.609 -6.792 24.566 1.00 97.31 513 LEU A N 1
ATOM 3793 C CA . LEU A 1 513 ? 11.762 -5.961 25.771 1.00 97.31 513 LEU A CA 1
ATOM 3794 C C . LEU A 1 513 ? 11.735 -6.771 27.065 1.00 97.31 513 LEU A C 1
ATOM 3796 O O . LEU A 1 513 ? 12.493 -6.476 27.984 1.00 97.31 513 LEU A O 1
ATOM 3800 N N . ARG A 1 514 ? 10.857 -7.773 27.138 1.00 97.69 514 ARG A N 1
ATOM 3801 C CA . ARG A 1 514 ? 10.611 -8.617 28.309 1.00 97.69 514 ARG A CA 1
ATOM 3802 C C . ARG A 1 514 ? 10.663 -10.121 27.986 1.00 97.69 514 ARG A C 1
ATOM 3804 O O . ARG A 1 514 ? 9.728 -10.841 28.344 1.00 97.69 514 ARG A O 1
ATOM 3811 N N . PRO A 1 515 ? 11.737 -10.619 27.334 1.00 97.69 515 PRO A N 1
ATOM 3812 C CA . PRO A 1 515 ? 11.899 -12.052 27.064 1.00 97.69 515 PRO A CA 1
ATOM 3813 C C . PRO A 1 515 ? 12.115 -12.885 28.335 1.00 97.69 515 PRO A C 1
ATOM 3815 O O . PRO A 1 515 ? 12.129 -14.111 28.267 1.00 97.69 515 PRO A O 1
ATOM 3818 N N . ASP A 1 516 ? 12.297 -12.227 29.483 1.00 98.19 516 ASP A N 1
ATOM 3819 C CA . ASP A 1 516 ? 12.400 -12.827 30.809 1.00 98.19 516 ASP A CA 1
ATOM 3820 C C . ASP A 1 516 ? 11.058 -13.321 31.375 1.00 98.19 516 ASP A C 1
ATOM 3822 O O . ASP A 1 516 ? 11.071 -14.157 32.274 1.00 98.19 516 ASP A O 1
ATOM 3826 N N . LEU A 1 517 ? 9.919 -12.827 30.873 1.00 98.25 517 LEU A N 1
ATOM 3827 C CA . LEU A 1 517 ? 8.598 -13.155 31.414 1.00 98.25 517 LEU A CA 1
ATOM 3828 C C . LEU A 1 517 ? 8.039 -14.471 30.855 1.00 98.25 517 LEU A C 1
ATOM 3830 O O . LEU A 1 517 ? 7.969 -14.667 29.638 1.00 98.25 517 LEU A O 1
ATOM 3834 N N . ASP A 1 518 ? 7.524 -15.335 31.732 1.00 98.31 518 ASP A N 1
ATOM 3835 C CA . ASP A 1 518 ? 6.788 -16.535 31.330 1.00 98.31 518 ASP A CA 1
ATOM 3836 C C . ASP A 1 518 ? 5.320 -16.203 31.036 1.00 98.31 518 ASP A C 1
ATOM 3838 O O . ASP A 1 518 ? 4.421 -16.318 31.875 1.00 98.31 518 ASP A O 1
ATOM 3842 N N . VAL A 1 519 ? 5.097 -15.729 29.808 1.00 98.56 519 VAL A N 1
ATOM 3843 C CA . VAL A 1 519 ? 3.777 -15.394 29.271 1.00 98.56 519 VAL A CA 1
ATOM 3844 C C . VAL A 1 519 ? 3.615 -15.968 27.866 1.00 98.56 519 VAL A C 1
ATOM 3846 O O . VAL A 1 519 ? 4.543 -16.010 27.052 1.00 98.56 519 VAL A O 1
ATOM 3849 N N . ARG A 1 520 ? 2.401 -16.420 27.566 1.00 98.25 520 ARG A N 1
ATOM 3850 C CA . ARG A 1 520 ? 1.933 -16.831 26.246 1.00 98.25 520 ARG A CA 1
ATOM 3851 C C . ARG A 1 520 ? 0.723 -15.989 25.887 1.00 98.25 520 ARG A C 1
ATOM 3853 O O . ARG A 1 520 ? -0.159 -15.775 26.715 1.00 98.25 520 ARG A O 1
ATOM 3860 N N . ILE A 1 521 ? 0.694 -15.524 24.647 1.00 98.50 521 ILE A N 1
ATOM 3861 C CA . ILE A 1 521 ? -0.415 -14.745 24.108 1.00 98.50 521 ILE A CA 1
ATOM 3862 C C . ILE A 1 521 ? -0.932 -15.402 22.836 1.00 98.50 521 ILE A C 1
ATOM 3864 O O . ILE A 1 521 ? -0.154 -15.921 22.037 1.00 98.50 521 ILE A O 1
ATOM 3868 N N . ALA A 1 522 ? -2.245 -15.375 22.642 1.00 98.31 522 ALA A N 1
ATOM 3869 C CA . ALA A 1 522 ? -2.889 -15.848 21.427 1.00 98.31 522 ALA A CA 1
ATOM 3870 C C . ALA A 1 522 ? -4.049 -14.924 21.062 1.00 98.31 522 ALA A C 1
ATOM 3872 O O . ALA A 1 522 ? -4.843 -14.534 21.920 1.00 98.31 522 ALA A O 1
ATOM 3873 N N . SER A 1 523 ? -4.193 -14.588 19.777 1.00 98.00 523 SER A N 1
ATOM 3874 C CA . SER A 1 523 ? -5.401 -13.886 19.348 1.00 98.00 523 SER A CA 1
ATOM 3875 C C . SER A 1 523 ? -6.595 -14.836 19.414 1.00 98.00 523 SER A C 1
ATOM 3877 O O . SER A 1 523 ? -6.628 -15.863 18.742 1.00 98.00 523 SER A O 1
ATOM 3879 N N . ALA A 1 524 ? -7.597 -14.458 20.199 1.00 97.19 524 ALA A N 1
ATOM 3880 C CA . ALA A 1 524 ? -8.886 -15.127 20.313 1.00 97.19 524 ALA A CA 1
ATOM 3881 C C . ALA A 1 524 ? -9.993 -14.380 19.539 1.00 97.19 524 ALA A C 1
ATOM 3883 O O . ALA A 1 524 ? -11.165 -14.736 19.637 1.00 97.19 524 ALA A O 1
ATOM 3884 N N . THR A 1 525 ? -9.637 -13.338 18.776 1.00 97.31 525 THR A N 1
ATOM 3885 C CA . THR A 1 525 ? -10.576 -12.394 18.138 1.00 97.31 525 THR A CA 1
ATOM 3886 C C . THR A 1 525 ? -11.676 -13.085 17.337 1.00 97.31 525 THR A C 1
ATOM 3888 O O . THR A 1 525 ? -12.846 -12.779 17.550 1.00 97.31 525 THR A O 1
ATOM 3891 N N . GLU A 1 526 ? -11.300 -14.007 16.445 1.00 96.31 526 GLU A N 1
ATOM 3892 C CA . GLU A 1 526 ? -12.228 -14.719 15.549 1.00 96.31 526 GLU A CA 1
ATOM 3893 C C . GLU A 1 526 ? -12.795 -16.008 16.156 1.00 96.31 526 GLU A C 1
ATOM 3895 O O . GLU A 1 526 ? -13.746 -16.573 15.624 1.00 96.31 526 GLU A O 1
ATOM 3900 N N . GLY A 1 527 ? -12.240 -16.473 17.279 1.00 97.00 527 GLY A N 1
ATOM 3901 C CA . GLY A 1 527 ? -12.742 -17.660 17.973 1.00 97.00 527 GLY A CA 1
ATOM 3902 C C . GLY A 1 527 ? -14.072 -17.416 18.692 1.00 97.00 527 GLY A C 1
ATOM 3903 O O . GLY A 1 527 ? -14.799 -18.369 18.970 1.00 97.00 527 GLY A O 1
ATOM 3904 N N . TRP A 1 528 ? -14.405 -16.149 18.962 1.00 97.50 528 TRP A N 1
ATOM 3905 C CA . TRP A 1 528 ? -15.551 -15.749 19.775 1.00 97.50 528 TRP A CA 1
ATOM 3906 C C . TRP A 1 528 ? -16.440 -14.734 19.055 1.00 97.50 528 TRP A C 1
ATOM 3908 O O . TRP A 1 528 ? -15.980 -13.663 18.653 1.00 97.50 528 TRP A O 1
ATOM 3918 N N . ALA A 1 529 ? -17.731 -15.051 18.967 1.00 98.44 529 ALA A N 1
ATOM 3919 C CA . ALA A 1 529 ? -18.780 -14.072 18.706 1.00 98.44 529 ALA A CA 1
ATOM 3920 C C . ALA A 1 529 ? -19.215 -13.446 20.034 1.00 98.44 529 ALA A C 1
ATOM 3922 O O . ALA A 1 529 ? -19.239 -14.137 21.052 1.00 98.44 529 ALA A O 1
ATOM 3923 N N . GLN A 1 530 ? -19.542 -12.156 20.039 1.00 98.38 530 GLN A N 1
ATOM 3924 C CA . GLN A 1 530 ? -19.873 -11.425 21.257 1.00 98.38 530 GLN A CA 1
ATOM 3925 C C . GLN A 1 530 ? -20.945 -10.372 20.993 1.00 98.38 530 GLN A C 1
ATOM 3927 O O . GLN A 1 530 ? -20.815 -9.558 20.077 1.00 98.38 530 GLN A O 1
ATOM 3932 N N . PHE A 1 531 ? -21.991 -10.379 21.816 1.00 98.62 531 PHE A N 1
ATOM 3933 C CA . PHE A 1 531 ? -23.131 -9.473 21.690 1.00 98.62 531 PHE A CA 1
ATOM 3934 C C . PHE A 1 531 ? -23.335 -8.703 22.986 1.00 98.62 531 PHE A C 1
ATOM 3936 O O . PHE A 1 531 ? -23.373 -9.306 24.059 1.00 98.62 531 PHE A O 1
ATOM 3943 N N . ALA A 1 532 ? -23.476 -7.384 22.884 1.00 98.19 532 ALA A N 1
ATOM 3944 C CA . ALA A 1 532 ? -23.828 -6.548 24.021 1.00 98.19 532 ALA A CA 1
ATOM 3945 C C . ALA A 1 532 ? -25.352 -6.453 24.129 1.00 98.19 532 ALA A C 1
ATOM 3947 O O . ALA A 1 532 ? -26.024 -6.135 23.150 1.00 98.19 532 ALA A O 1
ATOM 3948 N N . VAL A 1 533 ? -25.876 -6.725 25.320 1.00 98.31 533 VAL A N 1
ATOM 3949 C CA . VAL A 1 533 ? -27.279 -6.577 25.703 1.00 98.31 533 VAL A CA 1
ATOM 3950 C C . VAL A 1 533 ? -27.353 -5.450 26.721 1.00 98.31 533 VAL A C 1
ATOM 3952 O O . VAL A 1 533 ? -26.796 -5.576 27.813 1.00 98.31 533 VAL A O 1
ATOM 3955 N N . ALA A 1 534 ? -28.015 -4.348 26.377 1.00 98.00 534 ALA A N 1
ATOM 3956 C CA . ALA A 1 534 ? -28.021 -3.142 27.198 1.00 98.00 534 ALA A CA 1
ATOM 3957 C C . ALA A 1 534 ? -29.415 -2.526 27.327 1.00 98.00 534 ALA A C 1
ATOM 3959 O O . ALA A 1 534 ? -30.161 -2.472 26.355 1.00 98.00 534 ALA A O 1
ATOM 3960 N N . GLY A 1 535 ? -29.738 -2.033 28.521 1.00 97.44 535 GLY A N 1
ATOM 3961 C CA . GLY A 1 535 ? -30.983 -1.329 28.827 1.00 97.44 535 GLY A CA 1
ATOM 3962 C C . GLY A 1 535 ? -31.561 -1.722 30.188 1.00 97.44 535 GLY A C 1
ATOM 3963 O O . GLY A 1 535 ? -31.115 -2.704 30.788 1.00 97.44 535 GLY A O 1
ATOM 3964 N N . PRO A 1 536 ? -32.560 -0.988 30.702 1.00 96.31 536 PRO A N 1
ATOM 3965 C CA . PRO A 1 536 ? -33.169 -1.278 32.001 1.00 96.31 536 PRO A CA 1
ATOM 3966 C C . PRO A 1 536 ? -33.813 -2.674 32.088 1.00 96.31 536 PRO A C 1
ATOM 3968 O O . PRO A 1 536 ? -33.854 -3.248 33.172 1.00 96.31 536 PRO A O 1
ATOM 3971 N N . ARG A 1 537 ? -34.264 -3.255 30.964 1.00 96.69 537 ARG A N 1
ATOM 3972 C CA . ARG A 1 537 ? -34.844 -4.614 30.898 1.00 96.69 537 ARG A CA 1
ATOM 3973 C C . ARG A 1 537 ? -33.840 -5.704 30.518 1.00 96.69 537 ARG A C 1
ATOM 3975 O O . ARG A 1 537 ? -34.213 -6.865 30.374 1.00 96.69 537 ARG A O 1
ATOM 3982 N N . ALA A 1 538 ? -32.558 -5.379 30.368 1.00 95.50 538 ALA A N 1
ATOM 3983 C CA . ALA A 1 538 ? -31.539 -6.389 30.097 1.00 95.50 538 ALA A CA 1
ATOM 3984 C C . ALA A 1 538 ? -31.423 -7.475 31.195 1.00 95.50 538 ALA A C 1
ATOM 3986 O O . ALA A 1 538 ? -31.221 -8.626 30.814 1.00 95.50 538 ALA A O 1
ATOM 3987 N N . PRO A 1 539 ? -31.620 -7.209 32.508 1.00 92.88 539 PRO A N 1
ATOM 3988 C CA . PRO A 1 539 ? -31.713 -8.282 33.504 1.00 92.88 539 PRO A CA 1
ATOM 3989 C C . PRO A 1 539 ? -32.855 -9.267 33.219 1.00 92.88 539 PRO A C 1
ATOM 3991 O O . PRO A 1 539 ? -32.657 -10.472 33.318 1.00 92.88 539 PRO A O 1
ATOM 3994 N N . GLU A 1 540 ? -34.023 -8.758 32.814 1.00 94.25 540 GLU A N 1
ATOM 3995 C CA . GLU A 1 540 ? -35.204 -9.560 32.463 1.00 94.25 540 GLU A CA 1
ATOM 3996 C C . GLU A 1 540 ? -34.956 -10.404 31.203 1.00 94.25 540 GLU A C 1
ATOM 3998 O O . GLU A 1 540 ? -35.382 -11.551 31.134 1.00 94.25 540 GLU A O 1
ATOM 4003 N N . LEU A 1 541 ? -34.192 -9.890 30.230 1.00 94.69 541 LEU A N 1
ATOM 4004 C CA . LEU A 1 541 ? -33.792 -10.662 29.045 1.00 94.69 541 LEU A CA 1
ATOM 4005 C C . LEU A 1 541 ? -32.955 -11.895 29.415 1.00 94.69 541 LEU A C 1
ATOM 4007 O O . LEU A 1 541 ? -33.131 -12.969 28.825 1.00 94.69 541 LEU A O 1
ATOM 4011 N N . LEU A 1 542 ? -32.037 -11.729 30.373 1.00 91.94 542 LEU A N 1
ATOM 4012 C CA . LEU A 1 542 ? -31.154 -12.794 30.853 1.00 91.94 542 LEU A CA 1
ATOM 4013 C C . LEU A 1 542 ? -31.868 -13.807 31.749 1.00 91.94 542 LEU A C 1
ATOM 4015 O O . LEU A 1 542 ? -31.329 -14.898 31.962 1.00 91.94 542 LEU A O 1
ATOM 4019 N N . ASP A 1 543 ? -33.047 -13.470 32.272 1.00 90.25 543 ASP A N 1
ATOM 4020 C CA . ASP A 1 543 ? -33.790 -14.364 33.146 1.00 90.25 543 ASP A CA 1
ATOM 4021 C C . ASP A 1 543 ? -34.161 -15.661 32.408 1.00 90.25 543 ASP A C 1
ATOM 4023 O O . ASP A 1 543 ? -34.624 -15.666 31.261 1.00 90.25 543 ASP A O 1
ATOM 4027 N N . GLY A 1 544 ? -33.839 -16.796 33.026 1.00 86.06 544 GLY A N 1
ATOM 4028 C CA . GLY A 1 544 ? -33.963 -18.119 32.411 1.00 86.06 544 GLY A CA 1
ATOM 4029 C C . GLY A 1 544 ? -33.190 -18.314 31.092 1.00 86.06 544 GLY A C 1
ATOM 4030 O O . GLY A 1 544 ? -33.546 -19.203 30.318 1.00 86.06 544 GLY A O 1
ATOM 4031 N N . LEU A 1 545 ? -32.195 -17.476 30.764 1.00 93.00 545 LEU A N 1
ATOM 4032 C CA . LEU A 1 545 ? -31.308 -17.685 29.606 1.00 93.00 545 LEU A CA 1
ATOM 4033 C C . LEU A 1 545 ? -30.109 -18.570 29.961 1.00 93.00 545 LEU A C 1
ATOM 4035 O O . LEU A 1 545 ? -29.706 -19.413 29.163 1.00 93.00 545 LEU A O 1
ATOM 4039 N N . LEU A 1 546 ? -29.522 -18.341 31.137 1.00 92.56 546 LEU A N 1
ATOM 4040 C CA . LEU A 1 546 ? -28.341 -19.058 31.609 1.00 92.56 546 LEU A CA 1
ATOM 4041 C C . LEU A 1 546 ? -28.760 -20.324 32.359 1.00 92.56 546 LEU A C 1
ATOM 4043 O O . LEU A 1 546 ? -29.590 -20.253 33.263 1.00 92.56 546 LEU A O 1
ATOM 4047 N N . ASP A 1 547 ? -28.123 -21.457 32.058 1.00 90.00 547 ASP A N 1
ATOM 4048 C CA . ASP A 1 547 ? -28.399 -22.741 32.723 1.00 90.00 547 ASP A CA 1
ATOM 4049 C C . ASP A 1 547 ? -28.108 -22.674 34.238 1.00 90.00 547 ASP A C 1
ATOM 4051 O O . ASP A 1 547 ? -28.716 -23.380 35.043 1.00 90.00 547 ASP A O 1
ATOM 4055 N N . ARG A 1 548 ? -27.149 -21.821 34.629 1.00 83.81 548 ARG A N 1
ATOM 4056 C CA . ARG A 1 548 ? -26.777 -21.508 36.017 1.00 83.81 548 ARG A CA 1
ATOM 4057 C C . ARG A 1 548 ? -26.481 -20.011 36.134 1.00 83.81 548 ARG A C 1
ATOM 4059 O O . ARG A 1 548 ? -25.334 -19.615 35.912 1.00 83.81 548 ARG A O 1
ATOM 4066 N N . PRO A 1 549 ? -27.487 -19.165 36.399 1.00 81.75 549 PRO A N 1
ATOM 4067 C CA . PRO A 1 549 ? -27.264 -17.732 36.521 1.00 81.75 549 PRO A CA 1
ATOM 4068 C C . PRO A 1 549 ? -26.445 -17.408 37.786 1.00 81.75 549 PRO A C 1
ATOM 4070 O O . PRO A 1 549 ? -26.512 -18.159 38.764 1.00 81.75 549 PRO A O 1
ATOM 4073 N N . PRO A 1 550 ? -25.681 -16.300 37.792 1.00 75.50 550 PRO A N 1
ATOM 4074 C CA . PRO A 1 550 ? -25.054 -15.795 39.012 1.00 75.50 550 PRO A CA 1
ATOM 4075 C C . PRO A 1 550 ? -26.138 -15.417 40.036 1.00 75.50 550 PRO A C 1
ATOM 4077 O O . PRO A 1 550 ? -27.200 -14.915 39.659 1.00 75.50 550 PRO A O 1
ATOM 4080 N N . GLY A 1 551 ? -25.889 -15.652 41.326 1.00 71.69 551 GLY A N 1
ATOM 4081 C CA . GLY A 1 551 ? -26.798 -15.233 42.388 1.00 71.69 551 GLY A CA 1
ATOM 4082 C C . GLY A 1 551 ? -26.867 -13.703 42.535 1.00 71.69 551 GLY A C 1
ATOM 4083 O O . GLY A 1 551 ? -26.081 -12.964 41.929 1.00 71.69 551 GLY A O 1
ATOM 4084 N N . PRO A 1 552 ? -27.808 -13.181 43.343 1.00 65.69 552 PRO A N 1
ATOM 4085 C CA . PRO A 1 552 ? -27.903 -11.748 43.612 1.00 65.69 552 PRO A CA 1
ATOM 4086 C C . PRO A 1 552 ? -26.585 -11.192 44.177 1.00 65.69 552 PRO A C 1
ATOM 4088 O O . PRO A 1 552 ? -26.149 -11.588 45.253 1.00 65.69 552 PRO A O 1
ATOM 4091 N N . GLY A 1 553 ? -25.954 -10.261 43.454 1.00 68.38 553 GLY A N 1
ATOM 4092 C CA . GLY A 1 553 ? -24.660 -9.670 43.828 1.00 68.38 553 GLY A CA 1
ATOM 4093 C C . GLY A 1 553 ? -23.421 -10.384 43.267 1.00 68.38 553 GLY A C 1
ATOM 4094 O O . GLY A 1 553 ? -22.331 -9.815 43.333 1.00 68.38 553 GLY A O 1
ATOM 4095 N N . ASP A 1 554 ? -23.577 -11.553 42.637 1.00 72.12 554 ASP A N 1
ATOM 4096 C CA . ASP A 1 554 ? -22.462 -12.348 42.092 1.00 72.12 554 ASP A CA 1
ATOM 4097 C C . ASP A 1 554 ? -21.961 -11.847 40.724 1.00 72.12 554 ASP A C 1
ATOM 4099 O O . ASP A 1 554 ? -20.926 -12.292 40.229 1.00 72.12 554 ASP A O 1
ATOM 4103 N N . LEU A 1 555 ? -22.655 -10.875 40.120 1.00 82.75 555 LEU A N 1
ATOM 4104 C CA . LEU A 1 555 ? -22.225 -10.189 38.898 1.00 82.75 555 LEU A CA 1
ATOM 4105 C C . LEU A 1 555 ? -22.212 -8.658 39.092 1.00 82.75 555 LEU A C 1
ATOM 4107 O O . LEU A 1 555 ? -23.035 -7.946 38.509 1.00 82.75 555 LEU A O 1
ATOM 4111 N N . PRO A 1 556 ? -21.294 -8.121 39.923 1.00 91.19 556 PRO A N 1
ATOM 4112 C CA . PRO A 1 556 ? -21.172 -6.680 40.126 1.00 91.19 556 PRO A CA 1
ATOM 4113 C C . PRO A 1 556 ? -20.700 -5.987 38.843 1.00 91.19 556 P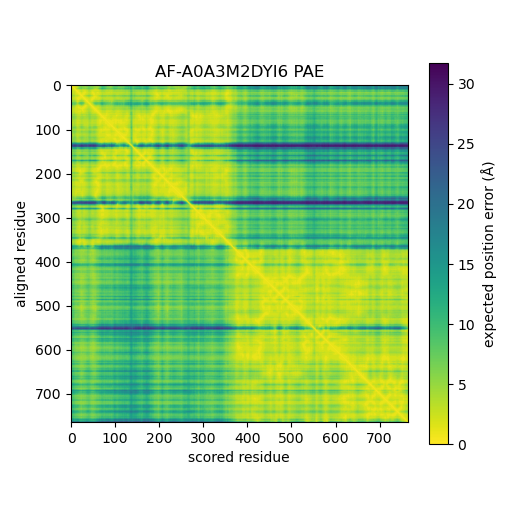RO A C 1
ATOM 4115 O O . PRO A 1 556 ? -20.162 -6.628 37.941 1.00 91.19 556 PRO A O 1
ATOM 4118 N N . PHE A 1 557 ? -20.826 -4.660 38.769 1.00 93.31 557 PHE A N 1
ATOM 4119 C CA . PHE A 1 557 ? -20.244 -3.888 37.667 1.00 93.31 557 PHE A CA 1
ATOM 4120 C C . PHE A 1 557 ? -18.749 -4.218 37.470 1.00 93.31 557 PHE A C 1
ATOM 4122 O O . PHE A 1 557 ? -17.973 -4.296 38.435 1.00 93.31 557 PHE A O 1
ATOM 4129 N N . MET A 1 558 ? -18.346 -4.434 36.214 1.00 95.06 558 MET A N 1
ATOM 4130 C CA . MET A 1 558 ? -17.040 -4.988 35.830 1.00 95.06 558 MET A CA 1
ATOM 4131 C C . MET A 1 558 ? -16.774 -6.392 36.406 1.00 95.06 558 MET A C 1
ATOM 4133 O O . MET A 1 558 ? -15.643 -6.727 36.770 1.00 95.06 558 MET A O 1
ATOM 4137 N N . GLY A 1 559 ? -17.821 -7.194 36.567 1.00 95.06 559 GLY A N 1
ATOM 4138 C CA . GLY A 1 559 ? -17.770 -8.619 36.880 1.00 95.06 559 GLY A CA 1
ATOM 4139 C C . GLY A 1 559 ? -17.700 -9.470 35.614 1.00 95.06 559 GLY A C 1
ATOM 4140 O O . GLY A 1 559 ? -18.157 -9.057 34.548 1.00 95.06 559 GLY A O 1
ATOM 4141 N N . VAL A 1 560 ? -17.109 -10.651 35.735 1.00 94.38 560 VAL A N 1
ATOM 4142 C CA . VAL A 1 560 ? -16.969 -11.635 34.661 1.00 94.38 560 VAL A CA 1
ATOM 4143 C C . VAL A 1 560 ? -17.389 -12.985 35.204 1.00 94.38 560 VAL A C 1
ATOM 4145 O O . VAL A 1 560 ? -16.954 -13.378 36.285 1.00 94.38 560 VAL A O 1
ATOM 4148 N N . PHE A 1 561 ? -18.228 -13.682 34.451 1.00 90.44 561 PHE A N 1
ATOM 4149 C CA . PHE A 1 561 ? -18.804 -14.949 34.865 1.00 90.44 561 PHE A CA 1
ATOM 4150 C C . PHE A 1 561 ? -18.832 -15.929 33.690 1.00 90.44 561 PHE A C 1
ATOM 4152 O O . PHE A 1 561 ? -19.254 -15.575 32.588 1.00 90.44 561 PHE A O 1
ATOM 4159 N N . GLU A 1 562 ? -18.366 -17.156 33.916 1.00 92.19 562 GLU A N 1
ATOM 4160 C CA . GLU A 1 562 ? -18.479 -18.247 32.945 1.00 92.19 562 GLU A CA 1
ATOM 4161 C C . GLU A 1 562 ? -19.777 -19.018 33.202 1.00 92.19 562 GLU A C 1
ATOM 4163 O O . GLU A 1 562 ? -20.074 -19.397 34.334 1.00 92.19 562 GLU A O 1
ATOM 4168 N N . ALA A 1 563 ? -20.562 -19.234 32.148 1.00 92.75 563 ALA A N 1
ATOM 4169 C CA . ALA A 1 563 ? -21.875 -19.862 32.219 1.00 92.75 563 ALA A CA 1
ATOM 4170 C C . ALA A 1 563 ? -22.097 -20.811 31.032 1.00 92.75 563 ALA A C 1
ATOM 4172 O O . ALA A 1 563 ? -21.195 -21.081 30.238 1.00 92.75 563 ALA A O 1
ATOM 4173 N N . SER A 1 564 ? -23.325 -21.304 30.894 1.00 95.62 564 SER A N 1
ATOM 4174 C CA . SER A 1 564 ? -23.771 -22.011 29.692 1.00 95.62 564 SER A CA 1
ATOM 4175 C C . SER A 1 564 ? -25.195 -21.609 29.323 1.00 95.62 564 SER A C 1
ATOM 4177 O O . SER A 1 564 ? -25.961 -21.185 30.190 1.00 95.62 564 SER A O 1
ATOM 4179 N N . ILE A 1 565 ? -25.509 -21.694 28.031 1.00 96.06 565 ILE A N 1
ATOM 4180 C CA . ILE A 1 565 ? -26.855 -21.538 27.474 1.00 96.06 565 ILE A CA 1
ATOM 4181 C C . ILE A 1 565 ? -27.167 -22.835 26.738 1.00 96.06 565 ILE A C 1
ATOM 4183 O O . ILE A 1 565 ? -26.521 -23.133 25.731 1.00 96.06 565 ILE A O 1
ATOM 4187 N N . SER A 1 566 ? -28.135 -23.615 27.226 1.00 92.69 566 SER A N 1
ATOM 4188 C CA . SER A 1 566 ? -28.482 -24.916 26.631 1.00 92.69 566 SER A CA 1
ATOM 4189 C C . SER A 1 566 ? -27.266 -25.847 26.481 1.00 92.69 566 SER A C 1
ATOM 4191 O O . SER A 1 566 ? -27.092 -26.512 25.460 1.00 92.69 566 SER A O 1
ATOM 4193 N N . GLY A 1 567 ? -26.379 -25.855 27.479 1.00 94.00 567 GLY A N 1
ATOM 4194 C CA . GLY A 1 567 ? -25.145 -26.641 27.499 1.00 94.00 567 GLY A CA 1
ATOM 4195 C C . GLY A 1 567 ? -23.980 -26.063 26.686 1.00 94.00 567 GLY A C 1
ATOM 4196 O O . GLY A 1 567 ? -22.876 -26.602 26.762 1.00 94.00 567 GLY A O 1
ATOM 4197 N N . VAL A 1 568 ? -24.171 -24.968 25.939 1.00 96.88 568 VAL A N 1
ATOM 4198 C CA . VAL A 1 568 ? -23.090 -24.295 25.198 1.00 96.88 568 VAL A CA 1
ATOM 4199 C C . VAL A 1 568 ? -22.357 -23.326 26.130 1.00 96.88 568 VAL A C 1
ATOM 4201 O O . VAL A 1 568 ? -23.004 -22.422 26.663 1.00 96.88 568 VAL A O 1
ATOM 4204 N N . PRO A 1 569 ? -21.030 -23.457 26.327 1.00 96.62 569 PRO A N 1
ATOM 4205 C CA . PRO A 1 569 ? -20.270 -22.546 27.180 1.00 96.62 569 PRO A CA 1
ATOM 4206 C C . PRO A 1 569 ? -20.301 -21.103 26.668 1.00 96.62 569 PRO A C 1
ATOM 4208 O O . PRO A 1 569 ? -20.073 -20.846 25.482 1.00 96.62 569 PRO A O 1
ATOM 4211 N N . VAL A 1 570 ? -20.528 -20.161 27.580 1.00 97.00 570 VAL A N 1
ATOM 4212 C CA . VAL A 1 570 ? -20.517 -18.719 27.311 1.00 97.00 570 VAL A CA 1
ATOM 4213 C C . VAL A 1 570 ? -19.739 -17.973 28.388 1.00 97.00 570 VAL A C 1
ATOM 4215 O O . VAL A 1 570 ? -19.630 -18.423 29.529 1.00 97.00 570 VAL A O 1
ATOM 4218 N N . ARG A 1 571 ? -19.232 -16.791 28.041 1.00 95.69 571 ARG A N 1
ATOM 4219 C CA . ARG A 1 571 ? -18.673 -15.836 29.005 1.00 95.69 571 ARG A CA 1
ATOM 4220 C C . ARG A 1 571 ? -19.540 -14.594 29.043 1.00 95.69 571 ARG A C 1
ATOM 4222 O O . ARG A 1 571 ? -19.874 -14.050 27.995 1.00 95.69 571 ARG A O 1
ATOM 4229 N N . VAL A 1 572 ? -19.885 -14.151 30.241 1.00 96.00 572 VAL A N 1
ATOM 4230 C CA . VAL A 1 572 ? -20.708 -12.968 30.476 1.00 96.00 572 VAL A CA 1
ATOM 4231 C C . VAL A 1 572 ? -19.849 -11.902 31.142 1.00 96.00 572 VAL A C 1
ATOM 4233 O O . VAL A 1 572 ? -19.266 -12.132 32.202 1.00 96.00 572 VAL A O 1
ATOM 4236 N N . PHE A 1 573 ? -19.779 -10.727 30.527 1.00 96.56 573 PHE A N 1
ATOM 4237 C CA . PHE A 1 573 ? -19.021 -9.579 31.014 1.00 96.56 573 PHE A CA 1
ATOM 4238 C C . PHE A 1 573 ? -19.991 -8.470 31.395 1.00 96.56 573 PHE A C 1
ATOM 4240 O O . PHE A 1 573 ? -20.743 -7.983 30.559 1.00 96.56 573 PHE A O 1
ATOM 4247 N N . ARG A 1 574 ? -19.978 -8.039 32.654 1.00 95.88 574 ARG A N 1
ATOM 4248 C CA . ARG A 1 574 ? -20.832 -6.963 33.166 1.00 95.88 574 ARG A CA 1
ATOM 4249 C C . ARG A 1 574 ? -20.219 -5.598 32.869 1.00 95.88 574 ARG A C 1
ATOM 4251 O O . ARG A 1 574 ? -19.721 -4.912 33.764 1.00 95.88 574 ARG A O 1
ATOM 4258 N N . ILE A 1 575 ? -20.212 -5.251 31.589 1.00 94.88 575 ILE A N 1
ATOM 4259 C CA . ILE A 1 575 ? -19.599 -4.046 31.033 1.00 94.88 575 ILE A CA 1
ATOM 4260 C C . ILE A 1 575 ? -20.597 -3.323 30.134 1.00 94.88 575 ILE A C 1
ATOM 4262 O O . ILE A 1 575 ? -21.487 -3.936 29.551 1.00 94.88 575 ILE A O 1
ATOM 4266 N N . SER A 1 576 ? -20.472 -2.001 30.056 1.00 93.81 576 SER A N 1
ATOM 4267 C CA . SER A 1 576 ? -21.424 -1.170 29.325 1.00 93.81 576 SER A CA 1
ATOM 4268 C C . SER A 1 576 ? -20.720 -0.017 28.636 1.00 93.81 576 SER A C 1
ATOM 4270 O O . SER A 1 576 ? -20.057 0.792 29.285 1.00 93.81 576 SER A O 1
ATOM 4272 N N . PHE A 1 577 ? -20.921 0.070 27.323 1.00 95.06 577 PHE A N 1
ATOM 4273 C CA . PHE A 1 577 ? -20.492 1.200 26.499 1.00 95.06 577 PHE A CA 1
ATOM 4274 C C . PHE A 1 577 ? -21.643 2.170 26.175 1.00 95.06 577 PHE A C 1
ATOM 4276 O O . PHE A 1 577 ? -21.422 3.224 25.592 1.00 95.06 577 PHE A O 1
ATOM 4283 N N . SER A 1 578 ? -22.878 1.848 26.578 1.00 94.56 578 SER A N 1
ATOM 4284 C CA . SER A 1 578 ? -24.043 2.736 26.439 1.00 94.56 578 SER A CA 1
ATOM 4285 C C . SER A 1 578 ? -24.322 3.570 27.695 1.00 94.56 578 SER A C 1
ATOM 4287 O O . SER A 1 578 ? -25.101 4.525 27.662 1.00 94.56 578 SER A O 1
ATOM 4289 N N . GLY A 1 579 ? -23.724 3.193 28.829 1.00 93.44 579 GLY A N 1
ATOM 4290 C CA . GLY A 1 579 ? -24.028 3.761 30.142 1.00 93.44 579 GLY A CA 1
ATOM 4291 C C . GLY A 1 579 ? -25.331 3.252 30.761 1.00 93.44 579 GLY A C 1
ATOM 4292 O O . GLY A 1 579 ? -25.687 3.701 31.844 1.00 93.44 579 GLY A O 1
ATOM 4293 N N . GLU A 1 580 ? -26.017 2.314 30.106 1.00 96.56 580 GLU A N 1
ATOM 4294 C CA . GLU A 1 580 ? -27.118 1.554 30.700 1.00 96.56 580 GLU A CA 1
ATOM 4295 C C . GLU A 1 580 ? -26.608 0.324 31.440 1.00 96.56 580 GLU A C 1
ATOM 4297 O O . GLU A 1 580 ? -25.445 -0.074 31.298 1.00 96.56 580 GLU A O 1
ATOM 4302 N N . TRP A 1 581 ? -27.503 -0.330 32.181 1.00 96.00 581 TRP A N 1
ATOM 4303 C CA . TRP A 1 581 ? -27.252 -1.675 32.664 1.00 96.00 581 TRP A CA 1
ATOM 4304 C C . TRP A 1 581 ? -26.954 -2.571 31.445 1.00 96.00 581 TRP A C 1
ATOM 4306 O O . TRP A 1 581 ? -27.818 -2.750 30.593 1.00 96.00 581 TRP A O 1
ATOM 4316 N N . GLY A 1 582 ? -25.735 -3.110 31.328 1.00 95.38 582 GLY A N 1
ATOM 4317 C CA . GLY A 1 582 ? -25.310 -3.881 30.152 1.00 95.38 582 GLY A CA 1
ATOM 4318 C C . GLY A 1 582 ? -24.409 -5.084 30.444 1.00 95.38 582 GLY A C 1
ATOM 4319 O O . GLY A 1 582 ? -23.552 -5.042 31.333 1.00 95.38 582 GLY A O 1
ATOM 4320 N N . VAL A 1 583 ? -24.637 -6.173 29.710 1.00 96.44 583 VAL A N 1
ATOM 4321 C CA . VAL A 1 583 ? -23.734 -7.328 29.667 1.00 96.44 583 VAL A CA 1
ATOM 4322 C C . VAL A 1 583 ? -23.275 -7.592 28.244 1.00 96.44 583 VAL A C 1
ATOM 4324 O O . VAL A 1 583 ? -24.031 -7.396 27.299 1.00 96.44 583 VAL A O 1
ATOM 4327 N N . GLU A 1 584 ? -22.068 -8.113 28.090 1.00 97.75 584 GLU A N 1
ATOM 4328 C CA . GLU A 1 584 ? -21.606 -8.705 26.841 1.00 97.75 584 GLU A CA 1
ATOM 4329 C C . GLU A 1 584 ? -21.545 -10.221 26.999 1.00 97.75 584 GLU A C 1
ATOM 4331 O O . GLU A 1 584 ? -20.961 -10.723 27.959 1.00 97.75 584 GLU A O 1
ATOM 4336 N N . ILE A 1 585 ? -22.167 -10.953 26.076 1.00 97.75 585 ILE A N 1
ATOM 4337 C CA . ILE A 1 585 ? -22.211 -12.417 26.082 1.00 97.75 585 ILE A CA 1
ATOM 4338 C C . ILE A 1 585 ? -21.356 -12.914 24.926 1.00 97.75 585 ILE A C 1
ATOM 4340 O O . ILE A 1 585 ? -21.689 -12.683 23.762 1.00 97.75 585 ILE A O 1
ATOM 4344 N N . ALA A 1 586 ? -20.258 -13.590 25.252 1.00 98.12 586 ALA A N 1
ATOM 4345 C CA . ALA A 1 586 ? -19.366 -14.214 24.291 1.00 98.12 586 ALA A CA 1
ATOM 4346 C C . ALA A 1 586 ? -19.635 -15.718 24.189 1.00 98.12 586 ALA A C 1
ATOM 4348 O O . ALA A 1 586 ? -19.720 -16.414 25.202 1.00 98.12 586 ALA A O 1
ATOM 4349 N N . VAL A 1 587 ? -19.705 -16.225 22.961 1.00 98.31 587 VAL A N 1
ATOM 4350 C CA . VAL A 1 587 ? -19.855 -17.648 22.634 1.00 98.31 587 VAL A CA 1
ATOM 4351 C C . VAL A 1 587 ? -18.860 -18.035 21.543 1.00 98.31 587 VAL A C 1
ATOM 4353 O O . VAL A 1 587 ? -18.439 -17.186 20.753 1.00 98.31 587 VAL A O 1
ATOM 4356 N N . GLY A 1 588 ? -18.481 -19.312 21.470 1.00 98.19 588 GLY A N 1
ATOM 4357 C CA . GLY A 1 588 ? -17.684 -19.813 20.349 1.00 98.19 588 GLY A CA 1
ATOM 4358 C C . GLY A 1 588 ? -18.330 -19.438 19.011 1.00 98.19 588 GLY A C 1
ATOM 4359 O O . GLY A 1 588 ? -19.541 -19.591 18.845 1.00 98.19 588 GLY A O 1
ATOM 4360 N N . ALA A 1 589 ? -17.536 -18.932 18.063 1.00 97.56 589 ALA A N 1
ATOM 4361 C CA . ALA A 1 589 ? -18.039 -18.299 16.840 1.00 97.56 589 ALA A CA 1
ATOM 4362 C C . ALA A 1 589 ? -19.016 -19.177 16.030 1.00 97.56 589 ALA A C 1
ATOM 4364 O O . ALA A 1 589 ? -19.962 -18.657 15.441 1.00 97.56 589 ALA A O 1
ATOM 4365 N N . SER A 1 590 ? -18.869 -20.506 16.071 1.00 97.56 590 SER A N 1
ATOM 4366 C CA . SER A 1 590 ? -19.793 -21.454 15.430 1.00 97.56 590 SER A CA 1
ATOM 4367 C C . SER A 1 590 ? -21.247 -21.352 15.915 1.00 97.56 590 SER A C 1
ATOM 4369 O O . SER A 1 590 ? -22.151 -21.742 15.182 1.00 97.56 590 SER A O 1
ATOM 4371 N N . HIS A 1 591 ? -21.489 -20.804 17.109 1.00 98.19 591 HIS A N 1
ATOM 4372 C CA . HIS A 1 591 ? -22.823 -20.598 17.686 1.00 98.19 591 HIS A CA 1
ATOM 4373 C C . HIS A 1 591 ? -23.275 -19.130 17.645 1.00 98.19 591 HIS A C 1
ATOM 4375 O O . HIS A 1 591 ? -24.364 -18.809 18.117 1.00 98.19 591 HIS A O 1
ATOM 4381 N N . GLY A 1 592 ? -22.462 -18.224 17.091 1.00 98.00 592 GLY A N 1
ATOM 4382 C CA . GLY A 1 592 ? -22.716 -16.785 17.156 1.00 98.00 592 GLY A CA 1
ATOM 4383 C C . GLY A 1 592 ? -24.025 -16.358 16.490 1.00 98.00 592 GLY A C 1
ATOM 4384 O O . GLY A 1 592 ? -24.780 -15.594 17.081 1.00 98.00 592 GLY A O 1
ATOM 4385 N N . ALA A 1 593 ? -24.335 -16.898 15.306 1.00 98.06 593 ALA A N 1
ATOM 4386 C CA . ALA A 1 593 ? -25.590 -16.605 14.609 1.00 98.06 593 ALA A CA 1
ATOM 4387 C C . ALA A 1 593 ? -26.818 -17.027 15.437 1.00 98.06 593 ALA A C 1
ATOM 4389 O O . ALA A 1 593 ? -27.752 -16.248 15.603 1.00 98.06 593 ALA A O 1
ATOM 4390 N N . ALA A 1 594 ? -26.770 -18.231 16.018 1.00 98.25 594 ALA A N 1
ATOM 4391 C CA . ALA A 1 594 ? -27.850 -18.765 16.842 1.00 98.25 594 ALA A CA 1
ATOM 4392 C C . ALA A 1 594 ? -28.045 -17.956 18.134 1.00 98.25 594 ALA A C 1
ATOM 4394 O O . ALA A 1 594 ? -29.179 -17.674 18.515 1.00 98.25 594 ALA A O 1
ATOM 4395 N N . LEU A 1 595 ? -26.951 -17.543 18.786 1.00 98.44 595 LEU A N 1
ATOM 4396 C CA . LEU A 1 595 ? -27.032 -16.670 19.956 1.00 98.44 595 LEU A CA 1
ATOM 4397 C C . LEU A 1 595 ? -27.639 -15.311 19.588 1.00 98.44 595 LEU A C 1
ATOM 4399 O O . LEU A 1 595 ? -28.484 -14.816 20.327 1.00 98.44 595 LEU A O 1
ATOM 4403 N N . PHE A 1 596 ? -27.251 -14.720 18.455 1.00 98.56 596 PHE A N 1
ATOM 4404 C CA . PHE A 1 596 ? -27.819 -13.447 18.014 1.00 98.56 596 PHE A CA 1
ATOM 4405 C C . PHE A 1 596 ? -29.335 -13.538 17.827 1.00 98.56 596 PHE A C 1
ATOM 4407 O O . PHE A 1 596 ? -30.060 -12.730 18.400 1.00 98.56 596 PHE A O 1
ATOM 4414 N N . ASP A 1 597 ? -29.820 -14.546 17.098 1.00 98.25 597 ASP A N 1
ATOM 4415 C CA . ASP A 1 597 ? -31.257 -14.753 16.891 1.00 98.25 597 ASP A CA 1
ATOM 4416 C C . ASP A 1 597 ? -32.009 -14.944 18.215 1.00 98.25 597 ASP A C 1
ATOM 4418 O O . ASP A 1 597 ? -33.011 -14.270 18.456 1.00 98.25 597 ASP A O 1
ATOM 4422 N N . LEU A 1 598 ? -31.475 -15.775 19.118 1.00 98.19 598 LEU A N 1
ATOM 4423 C CA . LEU A 1 598 ? -32.055 -16.000 20.443 1.00 98.19 598 LEU A CA 1
ATOM 4424 C C . LEU A 1 598 ? -32.168 -14.702 21.260 1.00 98.19 598 LEU A C 1
ATOM 4426 O O . LEU A 1 598 ? -33.198 -14.449 21.891 1.00 98.19 598 LEU A O 1
ATOM 4430 N N . LEU A 1 599 ? -31.119 -13.877 21.256 1.00 98.38 599 LEU A N 1
ATOM 4431 C CA . LEU A 1 599 ? -31.116 -12.597 21.963 1.00 98.38 599 LEU A CA 1
ATOM 4432 C C . LEU A 1 599 ? -32.109 -11.610 21.340 1.00 98.38 599 LEU A C 1
ATOM 4434 O O . LEU A 1 599 ? -32.797 -10.909 22.079 1.00 98.38 599 LEU A O 1
ATOM 4438 N N . LEU A 1 600 ? -32.219 -11.567 20.009 1.00 98.19 600 LEU A N 1
ATOM 4439 C CA . LEU A 1 600 ? -33.167 -10.684 19.327 1.00 98.19 600 LEU A CA 1
ATOM 4440 C C . LEU A 1 600 ? -34.621 -11.067 19.589 1.00 98.19 600 LEU A C 1
ATOM 4442 O O . LEU A 1 600 ? -35.443 -10.179 19.817 1.00 98.19 600 LEU A O 1
ATOM 4446 N N . ASP A 1 601 ? -34.951 -12.356 19.573 1.00 98.00 601 ASP A N 1
ATOM 4447 C CA . ASP A 1 601 ? -36.318 -12.813 19.827 1.00 98.00 601 ASP A CA 1
ATOM 4448 C C . ASP A 1 601 ? -36.747 -12.496 21.265 1.00 98.00 601 ASP A C 1
ATOM 4450 O O . ASP A 1 601 ? -37.837 -11.961 21.486 1.00 98.00 601 ASP A O 1
ATOM 4454 N N . ARG A 1 602 ? -35.852 -12.711 22.240 1.00 98.12 602 ARG A N 1
ATOM 4455 C CA . ARG A 1 602 ? -36.090 -12.301 23.631 1.00 98.12 602 ARG A CA 1
ATOM 4456 C C . ARG A 1 602 ? -36.184 -10.783 23.780 1.00 98.12 602 ARG A C 1
ATOM 4458 O O . ARG A 1 602 ? -37.094 -10.304 24.446 1.00 98.12 602 ARG A O 1
ATOM 4465 N N . ALA A 1 603 ? -35.301 -10.015 23.138 1.00 98.00 603 ALA A N 1
ATOM 4466 C CA . ALA A 1 603 ? -35.354 -8.554 23.187 1.00 98.00 603 ALA A CA 1
ATOM 4467 C C . ALA A 1 603 ? -36.690 -8.021 22.652 1.00 98.00 603 ALA A C 1
ATOM 4469 O O . ALA A 1 603 ? -37.317 -7.191 23.304 1.00 98.00 603 ALA A O 1
ATOM 4470 N N . ARG A 1 604 ? -37.177 -8.548 21.522 1.00 97.75 604 ARG A N 1
ATOM 4471 C CA . ARG A 1 604 ? -38.471 -8.164 20.932 1.00 97.75 604 ARG A CA 1
ATOM 4472 C C . ARG A 1 604 ? -39.653 -8.448 21.851 1.00 97.75 604 ARG A C 1
ATOM 4474 O O . ARG A 1 604 ? -40.545 -7.609 21.953 1.00 97.75 604 ARG A O 1
ATOM 4481 N N . ALA A 1 605 ? -39.645 -9.579 22.557 1.00 97.62 605 ALA A N 1
ATOM 4482 C CA . ALA A 1 605 ? -40.675 -9.895 23.550 1.00 97.62 605 ALA A CA 1
ATOM 4483 C C . ALA A 1 605 ? -40.735 -8.860 24.694 1.00 97.62 605 ALA A C 1
ATOM 4485 O O . ALA A 1 605 ? -41.778 -8.680 25.318 1.00 97.62 605 ALA A O 1
ATOM 4486 N N . LEU A 1 606 ? -39.636 -8.136 24.929 1.00 97.62 606 LEU A N 1
ATOM 4487 C CA . LEU A 1 606 ? -39.510 -7.081 25.933 1.00 97.62 606 LEU A CA 1
ATOM 4488 C C . LEU A 1 606 ? -39.648 -5.660 25.345 1.00 97.62 606 LEU A C 1
ATOM 4490 O O . LEU A 1 606 ? -39.303 -4.684 26.013 1.00 97.62 606 LEU A O 1
ATOM 4494 N N . GLY A 1 607 ? -40.150 -5.517 24.113 1.00 96.56 607 GLY A N 1
ATOM 4495 C CA . GLY A 1 607 ? -40.263 -4.219 23.429 1.00 96.56 607 GLY A CA 1
ATOM 4496 C C . GLY A 1 607 ? -38.923 -3.652 22.940 1.00 96.56 607 GLY A C 1
ATOM 4497 O O . GLY A 1 607 ? -38.830 -2.472 22.620 1.00 96.56 607 GLY A O 1
ATOM 4498 N N . GLY A 1 608 ? -37.888 -4.490 22.915 1.00 97.56 608 GLY A N 1
ATOM 4499 C CA . GLY A 1 608 ? -36.538 -4.191 22.462 1.00 97.56 608 GLY A CA 1
ATOM 4500 C C . GLY A 1 608 ? -36.219 -4.723 21.062 1.00 97.56 608 GLY A C 1
ATOM 4501 O O . GLY A 1 608 ? -37.101 -5.122 20.299 1.00 97.56 608 GLY A O 1
ATOM 4502 N N . GLY A 1 609 ? -34.929 -4.775 20.720 1.00 98.19 609 GLY A N 1
ATOM 4503 C CA . GLY A 1 609 ? -34.493 -5.214 19.392 1.00 98.19 609 GLY A CA 1
ATOM 4504 C C . GLY A 1 609 ? -33.008 -4.987 19.085 1.00 98.19 609 GLY A C 1
ATOM 4505 O O . GLY A 1 609 ? -32.222 -4.684 19.986 1.00 98.19 609 GLY A O 1
ATOM 4506 N N . PRO A 1 610 ? -32.597 -5.161 17.816 1.00 98.44 610 PRO A N 1
ATOM 4507 C CA . PRO A 1 610 ? -31.230 -4.896 17.390 1.00 98.44 610 PRO A CA 1
ATOM 4508 C C . PRO A 1 610 ? -30.962 -3.390 17.283 1.00 98.44 610 PRO A C 1
ATOM 4510 O O . PRO A 1 610 ? -31.842 -2.638 16.867 1.00 98.44 610 PRO A O 1
ATOM 4513 N N . TYR A 1 611 ? -29.739 -2.966 17.592 1.00 98.56 611 TYR A N 1
ATOM 4514 C CA . TYR A 1 611 ? -29.264 -1.614 17.291 1.00 98.56 611 TYR A CA 1
ATOM 4515 C C . TYR A 1 611 ? -27.875 -1.636 16.655 1.00 98.56 611 TYR A C 1
ATOM 4517 O O . TYR A 1 611 ? -27.090 -2.564 16.869 1.00 98.56 611 TYR A O 1
ATOM 4525 N N . GLY A 1 612 ? -27.603 -0.643 15.814 1.00 97.44 612 GLY A N 1
ATOM 4526 C CA . GLY A 1 612 ? -26.386 -0.563 15.016 1.00 97.44 612 GLY A CA 1
ATOM 4527 C C . GLY A 1 612 ? -25.328 0.386 15.577 1.00 97.44 612 GLY A C 1
ATOM 4528 O O . GLY A 1 612 ? -25.433 0.930 16.682 1.00 97.44 612 GLY A O 1
ATOM 4529 N N . MET A 1 613 ? -24.275 0.582 14.785 1.00 97.31 613 MET A N 1
ATOM 4530 C CA . MET A 1 613 ? -23.155 1.456 15.126 1.00 97.31 613 MET A CA 1
ATOM 4531 C C . MET A 1 613 ? -23.543 2.924 15.306 1.00 97.31 613 MET A C 1
ATOM 4533 O O . MET A 1 613 ? -22.928 3.582 16.141 1.00 97.31 613 MET A O 1
ATOM 4537 N N . GLU A 1 614 ? -24.544 3.433 14.583 1.00 97.44 614 GLU A N 1
ATOM 4538 C CA . GLU A 1 614 ? -24.987 4.825 14.732 1.00 97.44 614 GLU A CA 1
ATOM 4539 C C . GLU A 1 614 ? -25.580 5.062 16.122 1.00 97.44 614 GLU A C 1
ATOM 4541 O O . GLU A 1 614 ? -25.119 5.943 16.850 1.00 97.44 614 GLU A O 1
ATOM 4546 N N . ALA A 1 615 ? -26.517 4.213 16.552 1.00 98.44 615 ALA A N 1
ATOM 4547 C CA . ALA A 1 615 ? -27.102 4.303 17.886 1.00 98.44 615 ALA A CA 1
ATOM 4548 C C . ALA A 1 615 ? -26.055 4.069 18.986 1.00 98.44 615 ALA A C 1
ATOM 4550 O O . ALA A 1 615 ? -26.011 4.813 19.968 1.00 98.44 615 ALA A O 1
ATOM 4551 N N . LEU A 1 616 ? -25.145 3.100 18.809 1.00 97.94 616 LEU A N 1
ATOM 4552 C CA . LEU A 1 616 ? -24.027 2.895 19.738 1.00 97.94 616 LEU A CA 1
ATOM 4553 C C . LEU A 1 616 ? -23.138 4.145 19.849 1.00 97.94 616 LEU A C 1
ATOM 4555 O O . LEU A 1 616 ? -22.686 4.487 20.943 1.00 97.94 616 LEU A O 1
ATOM 4559 N N . ASN A 1 617 ? -22.908 4.843 18.734 1.00 97.62 617 ASN A N 1
ATOM 4560 C CA . ASN A 1 617 ? -22.134 6.077 18.707 1.00 97.62 617 ASN A CA 1
ATOM 4561 C C . ASN A 1 617 ? -22.850 7.222 19.442 1.00 97.62 617 ASN A C 1
ATOM 4563 O O . ASN A 1 617 ? -22.200 7.957 20.178 1.00 97.62 617 ASN A O 1
ATOM 4567 N N . VAL A 1 618 ? -24.175 7.348 19.330 1.00 98.56 618 VAL A N 1
ATOM 4568 C CA . VAL A 1 618 ? -24.937 8.318 20.138 1.00 98.56 618 VAL A CA 1
ATOM 4569 C C . VAL A 1 618 ? -24.805 7.998 21.629 1.00 98.56 618 VAL A C 1
ATOM 4571 O O . VAL A 1 618 ? -24.383 8.850 22.410 1.00 98.56 618 VAL A O 1
ATOM 4574 N N . LEU A 1 619 ? -25.088 6.750 22.016 1.00 98.50 619 LEU A N 1
ATOM 4575 C CA . LEU A 1 619 ? -25.098 6.313 23.414 1.00 98.50 619 LEU A CA 1
ATOM 4576 C C . LEU A 1 619 ? -23.745 6.534 24.106 1.00 98.50 619 LEU A C 1
ATOM 4578 O O . LEU A 1 619 ? -23.703 6.961 25.259 1.00 98.50 619 LEU A O 1
ATOM 4582 N N . ARG A 1 620 ? -22.631 6.272 23.410 1.00 97.81 620 ARG A N 1
ATOM 4583 C CA . ARG A 1 620 ? -21.287 6.487 23.965 1.00 97.81 620 ARG A CA 1
ATOM 4584 C C . ARG A 1 620 ? -20.915 7.971 24.031 1.00 97.81 620 ARG A C 1
ATOM 4586 O O . ARG A 1 620 ? -20.248 8.372 24.983 1.00 97.81 620 ARG A O 1
ATOM 4593 N N . ILE A 1 621 ? -21.349 8.794 23.064 1.00 98.62 621 ILE A N 1
ATOM 4594 C CA . ILE A 1 621 ? -21.128 10.253 23.085 1.00 98.62 621 ILE A CA 1
ATOM 4595 C C . ILE A 1 621 ? -21.867 10.861 24.276 1.00 98.62 621 ILE A C 1
ATOM 4597 O O . ILE A 1 621 ? -21.284 11.656 25.003 1.00 98.62 621 ILE A O 1
ATOM 4601 N N . GLU A 1 622 ? -23.103 10.430 24.542 1.00 98.44 622 GLU A N 1
ATOM 4602 C CA . GLU A 1 622 ? -23.878 10.862 25.714 1.00 98.44 622 GLU A CA 1
ATOM 4603 C C . GLU A 1 622 ? -23.141 10.602 27.038 1.00 98.44 622 GLU A C 1
ATOM 4605 O O . GLU A 1 622 ? -23.274 11.377 27.987 1.00 98.44 622 GLU A O 1
ATOM 4610 N N . LYS A 1 623 ? -22.326 9.542 27.102 1.00 98.00 623 LYS A N 1
ATOM 4611 C CA . LYS A 1 623 ? -21.501 9.192 28.268 1.00 98.00 623 LYS A CA 1
ATOM 4612 C C . LYS A 1 623 ? -20.097 9.798 28.258 1.00 98.00 623 LYS A C 1
ATOM 4614 O O . LYS A 1 623 ? -19.375 9.641 29.240 1.00 98.00 623 LYS A O 1
ATOM 4619 N N . GLY A 1 624 ? -19.693 10.467 27.180 1.00 97.12 624 GLY A N 1
ATOM 4620 C CA . GLY A 1 624 ? -18.324 10.952 27.007 1.00 97.12 624 GLY A CA 1
ATOM 4621 C C . GLY A 1 624 ? -17.291 9.839 26.841 1.00 97.12 624 GLY A C 1
ATOM 4622 O O . GLY A 1 624 ? -16.112 10.054 27.116 1.00 97.12 624 GLY A O 1
ATOM 4623 N N . PHE A 1 625 ? -17.718 8.641 26.434 1.00 96.81 625 PHE A N 1
ATOM 4624 C CA . PHE A 1 625 ? -16.811 7.522 26.222 1.00 96.81 625 PHE A CA 1
ATOM 4625 C C . PHE A 1 625 ? -16.028 7.672 24.917 1.00 96.81 625 PHE A C 1
ATOM 4627 O O . PHE A 1 625 ? -16.516 8.186 23.901 1.00 96.81 625 PHE A O 1
ATOM 4634 N N . LEU A 1 626 ? -14.786 7.204 24.973 1.00 95.75 626 LEU A N 1
ATOM 4635 C CA . LEU A 1 626 ? -13.781 7.439 23.950 1.00 95.75 626 LEU A CA 1
ATOM 4636 C C . LEU A 1 626 ? -13.817 6.360 22.878 1.00 95.75 626 LEU A C 1
ATOM 4638 O O . LEU A 1 626 ? -14.168 5.209 23.123 1.00 95.75 626 LEU A O 1
ATOM 4642 N N . THR A 1 627 ? -13.418 6.748 21.676 1.00 94.75 627 THR A N 1
ATOM 4643 C CA . THR A 1 627 ? -13.147 5.828 20.571 1.00 94.75 627 THR A CA 1
ATOM 4644 C C . THR A 1 627 ? -11.870 6.264 19.854 1.00 94.75 627 THR A C 1
ATOM 4646 O O . THR A 1 627 ? -11.191 7.201 20.272 1.00 94.75 627 THR A O 1
ATOM 4649 N N . HIS A 1 628 ? -11.561 5.640 18.718 1.00 91.25 628 HIS A N 1
ATOM 4650 C CA . HIS A 1 628 ? -10.474 6.080 17.836 1.00 91.25 628 HIS A CA 1
ATOM 4651 C C . HIS A 1 628 ? -10.642 7.513 17.318 1.00 91.25 628 HIS A C 1
ATOM 4653 O O . HIS A 1 628 ? -9.654 8.132 16.933 1.00 91.25 628 HIS A O 1
ATOM 4659 N N . ALA A 1 629 ? -11.868 8.051 17.326 1.00 95.06 629 ALA A N 1
ATOM 4660 C CA . ALA A 1 629 ? -12.106 9.449 16.985 1.00 95.06 629 ALA A CA 1
ATOM 4661 C C . ALA A 1 629 ? -11.417 10.399 17.979 1.00 95.06 629 ALA A C 1
ATOM 4663 O O . ALA A 1 629 ? -10.882 11.429 17.576 1.00 95.06 629 ALA A O 1
ATOM 4664 N N . GLU A 1 630 ? -11.375 10.032 19.264 1.00 97.25 630 GLU A N 1
ATOM 4665 C CA . GLU A 1 630 ? -10.679 10.782 20.312 1.00 97.25 630 GLU A CA 1
ATOM 4666 C C . GLU A 1 630 ? -9.230 10.309 20.498 1.00 97.25 630 GLU A C 1
ATOM 4668 O O . GLU A 1 630 ? -8.385 11.108 20.876 1.00 97.25 630 GLU A O 1
ATOM 4673 N N . MET A 1 631 ? -8.918 9.046 20.196 1.00 94.88 631 MET A N 1
ATOM 4674 C CA . MET A 1 631 ? -7.577 8.455 20.310 1.00 94.88 631 MET A CA 1
ATOM 4675 C C . MET A 1 631 ? -6.871 8.366 18.947 1.00 94.88 631 MET A C 1
ATOM 4677 O O . MET A 1 631 ? -6.501 7.292 18.479 1.00 94.88 631 MET A O 1
ATOM 4681 N N . HIS A 1 632 ? -6.671 9.508 18.283 1.00 90.94 632 HIS A N 1
ATOM 4682 C CA . HIS A 1 632 ? -6.139 9.582 16.906 1.00 90.94 632 HIS A CA 1
ATOM 4683 C C . HIS A 1 632 ? -4.601 9.616 16.813 1.00 90.94 632 HIS A C 1
ATOM 4685 O O . HIS A 1 632 ? -4.030 10.098 15.835 1.00 90.94 632 HIS A O 1
ATOM 4691 N N . GLY A 1 633 ? -3.905 9.123 17.841 1.00 92.31 633 GLY A N 1
ATOM 4692 C CA . GLY A 1 633 ? -2.441 9.001 17.877 1.00 92.31 633 GLY A CA 1
ATOM 4693 C C . GLY A 1 633 ? -1.668 10.278 18.233 1.00 92.31 633 GLY A C 1
ATOM 4694 O O . GLY A 1 633 ? -0.452 10.210 18.409 1.00 92.31 633 GLY A O 1
ATOM 4695 N N . ARG A 1 634 ? -2.349 11.424 18.380 1.00 94.44 634 ARG A N 1
ATOM 4696 C CA . ARG A 1 634 ? -1.761 12.703 18.844 1.00 94.44 634 ARG A CA 1
ATOM 4697 C C . ARG A 1 634 ? -2.192 13.100 20.255 1.00 94.44 634 ARG A C 1
ATOM 4699 O O . ARG A 1 634 ? -1.762 14.131 20.760 1.00 94.44 634 ARG A O 1
ATOM 4706 N N . THR A 1 635 ? -3.061 12.310 20.870 1.00 97.19 635 THR A N 1
ATOM 4707 C CA . THR A 1 635 ? -3.676 12.605 22.164 1.00 97.19 635 THR A CA 1
ATOM 4708 C C . THR A 1 635 ? -2.963 11.867 23.281 1.00 97.19 635 THR A C 1
ATOM 4710 O O . THR A 1 635 ? -2.656 10.676 23.174 1.00 97.19 635 THR A O 1
ATOM 4713 N N . THR A 1 636 ? -2.695 12.577 24.366 1.00 98.00 636 THR A N 1
ATOM 4714 C CA . THR A 1 636 ? -2.106 12.019 25.583 1.00 98.00 636 THR A CA 1
ATOM 4715 C C . THR A 1 636 ? -3.198 11.591 26.565 1.00 98.00 636 THR A C 1
ATOM 4717 O O . THR A 1 636 ? -4.368 11.948 26.413 1.00 98.00 636 THR A O 1
ATOM 4720 N N . ALA A 1 637 ? -2.825 10.858 27.617 1.00 97.50 637 ALA A N 1
ATOM 4721 C CA . ALA A 1 637 ? -3.754 10.589 28.715 1.00 97.50 637 ALA A CA 1
ATOM 4722 C C . ALA A 1 637 ? -4.245 11.891 29.380 1.00 97.50 637 ALA A C 1
ATOM 4724 O O . ALA A 1 637 ? -5.399 11.962 29.784 1.00 97.50 637 ALA A O 1
ATOM 4725 N N . PHE A 1 638 ? -3.402 12.929 29.442 1.00 97.69 638 PHE A N 1
ATOM 4726 C CA . PHE A 1 638 ? -3.755 14.240 29.995 1.00 97.69 638 PHE A CA 1
ATOM 4727 C C . PHE A 1 638 ? -4.788 14.987 29.142 1.00 97.69 638 PHE A C 1
ATOM 4729 O O . PHE A 1 638 ? -5.750 15.552 29.675 1.00 97.69 638 PHE A O 1
ATOM 4736 N N . ASP A 1 639 ? -4.631 14.934 27.817 1.00 98.12 639 ASP A N 1
ATOM 4737 C CA . ASP A 1 639 ? -5.579 15.538 26.876 1.00 98.12 639 ASP A CA 1
ATOM 4738 C C . ASP A 1 639 ? -6.966 14.898 27.026 1.00 98.12 639 ASP A C 1
ATOM 4740 O O . ASP A 1 639 ? -7.980 15.584 26.943 1.00 98.12 639 ASP A O 1
ATOM 4744 N N . LEU A 1 640 ? -7.015 13.592 27.303 1.00 97.62 640 LEU A N 1
ATOM 4745 C CA . LEU A 1 640 ? -8.248 12.819 27.490 1.00 97.62 640 LEU A CA 1
ATOM 4746 C C . LEU A 1 640 ? -8.854 12.924 28.900 1.00 97.62 640 LEU A C 1
ATOM 4748 O O . LEU A 1 640 ? -9.937 12.391 29.130 1.00 97.62 640 LEU A O 1
ATOM 4752 N N . GLY A 1 641 ? -8.177 13.568 29.856 1.00 96.06 641 GLY A N 1
ATOM 4753 C CA . GLY A 1 641 ? -8.605 13.576 31.262 1.00 96.06 641 GLY A CA 1
ATOM 4754 C C . GLY A 1 641 ? -8.429 12.224 31.974 1.00 96.06 641 GLY A C 1
ATOM 4755 O O . GLY A 1 641 ? -9.105 11.943 32.965 1.00 96.06 641 GLY A O 1
ATOM 4756 N N . LEU A 1 642 ? -7.553 11.364 31.448 1.00 96.56 642 LEU A N 1
ATOM 4757 C CA . LEU A 1 642 ? -7.232 10.026 31.948 1.00 96.56 642 LEU A CA 1
ATOM 4758 C C . LEU A 1 642 ? -5.838 9.952 32.588 1.00 96.56 642 LEU A C 1
ATOM 4760 O O . LEU A 1 642 ? -5.344 8.859 32.858 1.00 96.56 642 LEU A O 1
ATOM 4764 N N . GLU A 1 643 ? -5.185 11.080 32.876 1.00 95.12 643 GLU A N 1
ATOM 4765 C CA . GLU A 1 643 ? -3.835 11.129 33.453 1.00 95.12 643 GLU A CA 1
ATOM 4766 C C . GLU A 1 643 ? -3.716 10.342 34.766 1.00 95.12 643 GLU A C 1
ATOM 4768 O O . GLU A 1 643 ? -2.691 9.719 35.034 1.00 95.12 643 GLU A O 1
ATOM 4773 N N . ARG A 1 644 ? -4.800 10.278 35.550 1.00 95.19 644 ARG A N 1
ATOM 4774 C CA . ARG A 1 644 ? -4.864 9.511 36.805 1.00 95.19 644 ARG A CA 1
ATOM 4775 C C . ARG A 1 644 ? -4.817 7.995 36.601 1.00 95.19 644 ARG A C 1
ATOM 4777 O O . ARG A 1 644 ? -4.602 7.268 37.567 1.00 95.19 644 ARG A O 1
ATOM 4784 N N . MET A 1 645 ? -5.033 7.505 35.378 1.00 95.94 645 MET A N 1
ATOM 4785 C CA . MET A 1 645 ? -4.865 6.088 35.052 1.00 95.94 645 MET A CA 1
ATOM 4786 C C . MET A 1 645 ? -3.393 5.691 34.941 1.00 95.94 645 MET A C 1
ATOM 4788 O O . MET A 1 645 ? -3.089 4.507 35.067 1.00 95.94 645 MET A O 1
ATOM 4792 N N . ILE A 1 646 ? -2.475 6.640 34.737 1.00 97.00 646 ILE A N 1
ATOM 4793 C CA . ILE A 1 646 ? -1.044 6.343 34.737 1.00 97.00 646 ILE A CA 1
ATOM 4794 C C . ILE A 1 646 ? -0.619 6.100 36.185 1.00 97.00 646 ILE A C 1
ATOM 4796 O O . ILE A 1 646 ? -0.510 7.022 36.992 1.00 97.00 646 ILE A O 1
ATOM 4800 N N . ALA A 1 647 ? -0.393 4.834 36.527 1.00 96.44 647 ALA A N 1
ATOM 4801 C CA . ALA A 1 647 ? -0.051 4.446 37.886 1.00 96.44 647 ALA A CA 1
ATOM 4802 C C . ALA A 1 647 ? 1.311 5.035 38.299 1.00 96.44 647 ALA A C 1
ATOM 4804 O O . ALA A 1 647 ? 2.334 4.830 37.639 1.00 96.44 647 ALA A O 1
ATOM 4805 N N . ALA A 1 648 ? 1.333 5.774 39.410 1.00 93.94 648 ALA A N 1
ATOM 4806 C CA . ALA A 1 648 ? 2.526 6.478 39.885 1.00 93.94 648 ALA A CA 1
ATOM 4807 C C . ALA A 1 648 ? 3.619 5.525 40.402 1.00 93.94 648 ALA A C 1
ATOM 4809 O O . ALA A 1 648 ? 4.804 5.801 40.234 1.00 93.94 648 ALA A O 1
ATOM 4810 N N . ASP A 1 649 ? 3.220 4.380 40.949 1.00 93.94 649 ASP A N 1
ATOM 4811 C CA . ASP A 1 649 ? 4.032 3.426 41.712 1.00 93.94 649 ASP A CA 1
ATOM 4812 C C . ASP A 1 649 ? 4.523 2.210 40.899 1.00 93.94 649 ASP A C 1
ATOM 4814 O O . ASP A 1 649 ? 5.072 1.266 41.466 1.00 93.94 649 ASP A O 1
ATOM 4818 N N . LYS A 1 650 ? 4.330 2.206 39.575 1.00 94.50 650 LYS A N 1
ATOM 4819 C CA . LYS A 1 650 ? 4.916 1.214 38.657 1.00 94.50 650 LYS A CA 1
ATOM 4820 C C . LYS A 1 650 ? 5.498 1.871 37.417 1.00 94.50 650 LYS A C 1
ATOM 4822 O O . LYS A 1 650 ? 5.075 2.965 37.046 1.00 94.50 650 LYS A O 1
ATOM 4827 N N . ASP A 1 651 ? 6.433 1.200 36.762 1.00 94.44 651 ASP A N 1
ATOM 4828 C CA . ASP A 1 651 ? 6.845 1.585 35.415 1.00 94.44 651 ASP A CA 1
ATOM 4829 C C . ASP A 1 651 ? 5.937 0.936 34.358 1.00 94.44 651 ASP A C 1
ATOM 4831 O O . ASP A 1 651 ? 5.304 -0.090 34.614 1.00 94.44 651 ASP A O 1
ATOM 4835 N N . CYS A 1 652 ? 5.826 1.570 33.196 1.00 97.56 652 CYS A N 1
ATOM 4836 C CA . CYS A 1 652 ? 5.130 1.042 32.024 1.00 97.56 652 CYS A CA 1
ATOM 4837 C C . CYS A 1 652 ? 5.558 1.802 30.772 1.00 97.56 652 CYS A C 1
ATOM 4839 O O . CYS A 1 652 ? 6.043 2.936 30.846 1.00 97.56 652 CYS A O 1
ATOM 4841 N N . ILE A 1 653 ? 5.338 1.182 29.615 1.00 98.25 653 ILE A N 1
ATOM 4842 C CA . ILE A 1 653 ? 5.669 1.774 28.318 1.00 98.25 653 ILE A CA 1
ATOM 4843 C C . ILE A 1 653 ? 5.033 3.167 28.209 1.00 98.25 653 ILE A C 1
ATOM 4845 O O . ILE A 1 653 ? 3.865 3.366 28.531 1.00 98.25 653 ILE A O 1
ATOM 4849 N N . GLY A 1 654 ? 5.833 4.152 27.794 1.00 97.50 654 GLY A N 1
ATOM 4850 C CA . GLY A 1 654 ? 5.384 5.524 27.557 1.00 97.50 654 GLY A CA 1
ATOM 4851 C C . GLY A 1 654 ? 5.286 6.430 28.785 1.00 97.50 654 GLY A C 1
ATOM 4852 O O . GLY A 1 654 ? 5.235 7.647 28.607 1.00 97.50 654 GLY A O 1
ATOM 4853 N N . LYS A 1 655 ? 5.322 5.904 30.019 1.00 97.25 655 LYS A N 1
ATOM 4854 C CA . LYS A 1 655 ? 5.147 6.711 31.245 1.00 97.25 655 LYS A CA 1
ATOM 4855 C C . LYS A 1 655 ? 6.129 7.879 31.339 1.00 97.25 655 LYS A C 1
ATOM 4857 O O . LYS A 1 655 ? 5.711 9.015 31.550 1.00 97.25 655 LYS A O 1
ATOM 4862 N N . THR A 1 656 ? 7.421 7.610 31.155 1.00 96.50 656 THR A N 1
ATOM 4863 C CA . THR A 1 656 ? 8.473 8.638 31.222 1.00 96.50 656 THR A CA 1
ATOM 4864 C C . THR A 1 656 ? 8.232 9.752 30.209 1.00 96.50 656 THR A C 1
ATOM 4866 O O . THR A 1 656 ? 8.334 10.932 30.537 1.00 96.50 656 THR A O 1
ATOM 4869 N N . MET A 1 657 ? 7.863 9.392 28.979 1.00 97.38 657 MET A N 1
ATOM 4870 C CA . MET A 1 657 ? 7.657 10.372 27.917 1.00 97.38 657 MET A CA 1
ATOM 4871 C C . MET A 1 657 ? 6.339 11.132 28.056 1.00 97.38 657 MET A C 1
ATOM 4873 O O . MET A 1 657 ? 6.299 12.301 27.672 1.00 97.38 657 MET A O 1
ATOM 4877 N N . ALA A 1 658 ? 5.309 10.517 28.646 1.00 97.06 658 ALA A N 1
ATOM 4878 C CA . ALA A 1 658 ? 4.031 11.154 28.961 1.00 97.06 658 ALA A CA 1
ATOM 4879 C C . ALA A 1 658 ? 4.169 12.292 29.987 1.00 97.06 658 ALA A C 1
ATOM 4881 O O . ALA A 1 658 ? 3.350 13.203 29.991 1.00 97.06 658 ALA A O 1
ATOM 4882 N N . ALA A 1 659 ? 5.214 12.269 30.822 1.00 95.75 659 ALA A N 1
ATOM 4883 C CA . ALA A 1 659 ? 5.472 13.283 31.846 1.00 95.75 659 ALA A CA 1
ATOM 4884 C C . ALA A 1 659 ? 6.250 14.516 31.343 1.00 95.75 659 ALA A C 1
ATOM 4886 O O . ALA A 1 659 ? 6.545 15.415 32.129 1.00 95.75 659 ALA A O 1
ATOM 4887 N N . ARG A 1 660 ? 6.622 14.576 30.056 1.00 96.69 660 ARG A N 1
ATOM 4888 C CA . ARG A 1 660 ? 7.318 15.747 29.496 1.00 96.69 660 ARG A CA 1
ATOM 4889 C C . ARG A 1 660 ? 6.445 16.993 29.605 1.00 96.69 660 ARG A C 1
ATOM 4891 O O . ARG A 1 660 ? 5.262 16.934 29.289 1.00 96.69 660 ARG A O 1
ATOM 4898 N N . GLU A 1 661 ? 7.063 18.123 29.941 1.00 95.75 661 GLU A N 1
ATOM 4899 C CA . GLU A 1 661 ? 6.398 19.416 30.171 1.00 95.75 661 GLU A CA 1
ATOM 4900 C C . GLU A 1 661 ? 5.354 19.754 29.093 1.00 95.75 661 GLU A C 1
ATOM 4902 O O . GLU A 1 661 ? 4.188 19.962 29.407 1.00 95.75 661 GLU A O 1
ATOM 4907 N N . GLY A 1 662 ? 5.720 19.672 27.810 1.00 95.69 662 GLY A N 1
ATOM 4908 C CA . GLY A 1 662 ? 4.805 19.981 26.704 1.00 95.69 662 GLY A CA 1
ATOM 4909 C C . GLY A 1 662 ? 3.647 18.993 26.481 1.00 95.69 662 GLY A C 1
ATOM 4910 O O . GLY A 1 662 ? 2.767 19.286 25.674 1.00 95.69 662 GLY A O 1
ATOM 4911 N N . LEU A 1 663 ? 3.633 17.825 27.136 1.00 96.25 663 LEU A N 1
ATOM 4912 C CA . LEU A 1 663 ? 2.528 16.851 27.092 1.00 96.25 663 LEU A CA 1
ATOM 4913 C C . LEU A 1 663 ? 1.567 16.980 28.281 1.00 96.25 663 LEU A C 1
ATOM 4915 O O . LEU A 1 663 ? 0.449 16.477 28.207 1.00 96.25 663 LEU A O 1
ATOM 4919 N N . VAL A 1 664 ? 1.988 17.675 29.339 1.00 95.62 664 VAL A N 1
ATOM 4920 C CA . VAL A 1 664 ? 1.175 17.973 30.530 1.00 95.62 664 VAL A CA 1
ATOM 4921 C C . VAL A 1 664 ? 0.878 19.467 30.679 1.00 95.62 664 VAL A C 1
ATOM 4923 O O . VAL A 1 664 ? 0.337 19.890 31.698 1.00 95.62 664 VAL A O 1
ATOM 4926 N N . ASP A 1 665 ? 1.238 20.272 29.676 1.00 96.25 665 ASP A N 1
ATOM 4927 C CA . ASP A 1 665 ? 1.008 21.713 29.663 1.00 96.25 665 ASP A CA 1
ATOM 4928 C C . ASP A 1 665 ? -0.504 22.014 29.760 1.00 96.25 665 ASP A C 1
ATOM 4930 O O . ASP A 1 665 ? -1.276 21.583 28.893 1.00 96.25 665 ASP A O 1
ATOM 4934 N N . PRO A 1 666 ? -0.956 22.770 30.780 1.00 93.75 666 PRO A N 1
ATOM 4935 C CA . PRO A 1 666 ? -2.354 23.167 30.927 1.00 93.75 666 PRO A CA 1
ATOM 4936 C C . PRO A 1 666 ? -2.937 23.913 29.718 1.00 93.75 666 PRO A C 1
ATOM 4938 O O . PRO A 1 666 ? -4.155 23.927 29.550 1.00 93.75 666 PRO A O 1
ATOM 4941 N N . ALA A 1 667 ? -2.103 24.534 28.876 1.00 95.62 667 ALA A N 1
ATOM 4942 C CA . ALA A 1 667 ? -2.524 25.243 27.671 1.00 95.62 667 ALA A CA 1
ATOM 4943 C C . ALA A 1 667 ? -2.956 24.320 26.517 1.00 95.62 667 ALA A C 1
ATOM 4945 O O . ALA A 1 667 ? -3.550 24.801 25.549 1.00 95.62 667 ALA A O 1
ATOM 4946 N N . ARG A 1 668 ? -2.679 23.011 26.604 1.00 96.25 668 ARG A N 1
ATOM 4947 C CA . ARG A 1 668 ? -3.038 22.034 25.569 1.00 96.25 668 ARG A CA 1
ATOM 4948 C C . ARG A 1 668 ? -4.541 21.960 25.332 1.00 96.25 668 ARG A C 1
ATOM 4950 O O . ARG A 1 668 ? -5.371 22.323 26.171 1.00 96.25 668 ARG A O 1
ATOM 4957 N N . GLU A 1 669 ? -4.886 21.441 24.162 1.00 97.56 669 GLU A N 1
ATOM 4958 C CA . GLU A 1 669 ? -6.260 21.091 23.845 1.00 97.56 669 GLU A CA 1
ATOM 4959 C C . GLU A 1 669 ? -6.660 19.840 24.631 1.00 97.56 669 GLU A C 1
ATOM 4961 O O . GLU A 1 669 ? -6.018 18.796 24.536 1.00 97.56 669 GLU A O 1
ATOM 4966 N N . ARG A 1 670 ? -7.725 19.951 25.424 1.00 98.06 670 ARG A N 1
ATOM 4967 C CA . ARG A 1 670 ? -8.217 18.881 26.294 1.00 98.06 670 ARG A CA 1
ATOM 4968 C C . ARG A 1 670 ? -9.661 18.548 25.957 1.00 98.06 670 ARG A C 1
ATOM 4970 O O . ARG A 1 670 ? -10.409 19.413 25.496 1.00 98.06 670 ARG A O 1
ATOM 4977 N N . LEU A 1 671 ? -10.033 17.295 26.185 1.00 98.50 671 LEU A N 1
ATOM 4978 C CA . LEU A 1 671 ? -11.342 16.752 25.868 1.00 98.50 671 LEU A CA 1
ATOM 4979 C C . LEU A 1 671 ? -12.441 17.490 26.642 1.00 98.50 671 LEU A C 1
ATOM 4981 O O . LEU A 1 671 ? -12.409 17.594 27.871 1.00 98.50 671 LEU A O 1
ATOM 4985 N N . VAL A 1 672 ? -13.440 17.962 25.907 1.00 98.69 672 VAL A N 1
ATOM 4986 C CA . VAL A 1 672 ? -14.643 18.616 26.421 1.00 98.69 672 VAL A CA 1
ATOM 4987 C C . VAL A 1 672 ? -15.886 18.050 25.747 1.00 98.69 672 VAL A C 1
ATOM 4989 O O . VAL A 1 672 ? -15.824 17.487 24.651 1.00 98.69 672 VAL A O 1
ATOM 4992 N N . GLY A 1 673 ? -17.026 18.222 26.410 1.00 98.62 673 GLY A N 1
ATOM 4993 C CA . GLY A 1 673 ? -18.323 18.126 25.764 1.00 98.62 673 GLY A CA 1
ATOM 4994 C C . GLY A 1 673 ? -18.706 19.477 25.163 1.00 98.62 673 GLY A C 1
ATOM 4995 O O . GLY A 1 673 ? -18.364 20.534 25.691 1.00 98.62 673 GLY A O 1
ATOM 4996 N N . LEU A 1 674 ? -19.435 19.444 24.059 1.00 98.69 674 LEU A N 1
ATOM 4997 C CA . LEU A 1 674 ? -19.988 20.600 23.375 1.00 98.69 674 LEU A CA 1
ATOM 4998 C C . LEU A 1 674 ? -21.479 20.363 23.189 1.00 98.69 674 LEU A C 1
ATOM 5000 O O . LEU A 1 674 ? -21.894 19.333 22.657 1.00 98.69 674 LEU A O 1
ATOM 5004 N N . ARG A 1 675 ? -22.291 21.313 23.632 1.00 98.50 675 ARG A N 1
ATOM 5005 C CA . ARG A 1 675 ? -23.747 21.249 23.531 1.00 98.50 675 ARG A CA 1
ATOM 5006 C C . ARG A 1 675 ? -24.227 22.382 22.645 1.00 98.50 675 ARG A C 1
ATOM 5008 O O . ARG A 1 675 ? -23.873 23.530 22.892 1.00 98.50 675 ARG A O 1
ATOM 5015 N N . ALA A 1 676 ? -25.031 22.089 21.627 1.00 98.38 676 ALA A N 1
ATOM 5016 C CA . ALA A 1 676 ? -25.580 23.157 20.801 1.00 98.38 676 ALA A CA 1
ATOM 5017 C C . ALA A 1 676 ? -26.474 24.084 21.642 1.00 98.38 676 ALA A C 1
ATOM 5019 O O . ALA A 1 676 ? -27.297 23.624 22.445 1.00 98.38 676 ALA A O 1
ATOM 5020 N N . VAL A 1 677 ? -26.285 25.392 21.457 1.00 98.00 677 VAL A N 1
ATOM 5021 C CA . VAL A 1 677 ? -27.118 26.424 22.091 1.00 98.00 677 VAL A CA 1
ATOM 5022 C C . VAL A 1 677 ? -28.516 26.402 21.480 1.00 98.00 677 VAL A C 1
ATOM 5024 O O . VAL A 1 677 ? -29.506 26.403 22.208 1.00 98.00 677 VAL A O 1
ATOM 5027 N N . ASP A 1 678 ? -28.582 26.335 20.150 1.00 96.81 678 ASP A N 1
ATOM 5028 C CA . ASP A 1 678 ? -29.815 26.137 19.396 1.00 96.81 678 ASP A CA 1
ATOM 5029 C C . ASP A 1 678 ? -30.033 24.633 19.144 1.00 96.81 678 ASP A C 1
ATOM 5031 O O . ASP A 1 678 ? -29.190 24.007 18.494 1.00 96.81 678 ASP A O 1
ATOM 5035 N N . PRO A 1 679 ? -31.136 24.030 19.626 1.00 94.81 679 PRO A N 1
ATOM 5036 C CA . PRO A 1 679 ? -31.470 22.643 19.323 1.00 94.81 679 PRO A CA 1
ATOM 5037 C C . PRO A 1 679 ? -31.605 22.363 17.820 1.00 94.81 679 PRO A C 1
ATOM 5039 O O . PRO A 1 679 ? -31.354 21.241 17.404 1.00 94.81 679 PRO A O 1
ATOM 5042 N N . ALA A 1 680 ? -31.958 23.352 16.996 1.00 94.69 680 ALA A N 1
ATOM 5043 C CA . ALA A 1 680 ? -32.076 23.172 15.549 1.00 94.69 680 ALA A CA 1
ATOM 5044 C C . ALA A 1 680 ? -30.723 23.190 14.812 1.00 94.69 680 ALA A C 1
ATOM 5046 O O . ALA A 1 680 ? -30.676 22.893 13.619 1.00 94.69 680 ALA A O 1
ATOM 5047 N N . ALA A 1 681 ? -29.624 23.538 15.492 1.00 95.75 681 ALA A N 1
ATOM 5048 C CA . ALA A 1 681 ? -28.306 23.587 14.873 1.00 95.75 681 ALA A CA 1
ATOM 5049 C C . ALA A 1 681 ? -27.785 22.189 14.505 1.00 95.75 681 ALA A C 1
ATOM 5051 O O . ALA A 1 681 ? -28.208 21.169 15.045 1.00 95.75 681 ALA A O 1
ATOM 5052 N N . GLN A 1 682 ? -26.783 22.143 13.631 1.00 95.62 682 GLN A N 1
ATOM 5053 C CA . GLN A 1 682 ? -26.057 20.918 13.323 1.00 95.62 682 GLN A CA 1
ATOM 5054 C C . GLN A 1 682 ? -24.636 20.996 13.879 1.00 95.62 682 GLN A C 1
ATOM 5056 O O . GLN A 1 682 ? -23.924 21.974 13.661 1.00 95.62 682 GLN A O 1
ATOM 5061 N N . LEU A 1 683 ? -24.214 19.947 14.590 1.00 97.94 683 LEU A N 1
ATOM 5062 C CA . LEU A 1 683 ? -22.823 19.765 15.003 1.00 97.94 683 LEU A CA 1
ATOM 5063 C C . LEU A 1 683 ? -22.175 18.687 14.150 1.00 97.94 683 LEU A C 1
ATOM 5065 O O . LEU A 1 683 ? -22.792 17.663 13.856 1.00 97.94 683 LEU A O 1
ATOM 5069 N N . LEU A 1 684 ? -20.925 18.917 13.757 1.00 97.25 684 LEU A N 1
ATOM 5070 C CA . LEU A 1 684 ? -20.221 18.069 12.807 1.00 97.25 684 LEU A CA 1
ATOM 5071 C C . LEU A 1 684 ? -18.822 17.723 13.313 1.00 97.25 684 LEU A C 1
ATOM 5073 O O . LEU A 1 684 ? -18.034 18.604 13.649 1.00 97.25 684 LEU A O 1
ATOM 5077 N N . ALA A 1 685 ? -18.492 16.431 13.307 1.00 97.00 685 ALA A N 1
ATOM 5078 C CA . ALA A 1 685 ? -17.125 15.965 13.520 1.00 97.00 685 ALA A CA 1
ATOM 5079 C C . ALA A 1 685 ? -16.190 16.538 12.442 1.00 97.00 685 ALA A C 1
ATOM 5081 O O . ALA A 1 685 ? -16.541 16.528 11.263 1.00 97.00 685 ALA A O 1
ATOM 5082 N N . GLY A 1 686 ? -15.015 17.026 12.838 1.00 96.56 686 GLY A N 1
ATOM 5083 C CA . GLY A 1 686 ? -14.045 17.712 11.978 1.00 96.56 686 GLY A CA 1
ATOM 5084 C C . GLY A 1 686 ? -14.174 19.240 11.947 1.00 96.56 686 GLY A C 1
ATOM 5085 O O . GLY A 1 686 ? -13.291 19.901 11.405 1.00 96.56 686 GLY A O 1
ATOM 5086 N N . ALA A 1 687 ? -15.230 19.813 12.535 1.00 98.12 687 ALA A N 1
ATOM 5087 C CA . ALA A 1 687 ? -15.384 21.261 12.638 1.00 98.12 687 ALA A CA 1
ATOM 5088 C C . ALA A 1 687 ? -14.389 21.877 13.641 1.00 98.12 687 ALA A C 1
ATOM 5090 O O . ALA A 1 687 ? -13.985 21.225 14.604 1.00 98.12 687 ALA A O 1
ATOM 5091 N N . PHE A 1 688 ? -14.025 23.144 13.440 1.00 98.50 688 PHE A N 1
ATOM 5092 C CA . PHE A 1 688 ? -13.115 23.892 14.314 1.00 98.50 688 PHE A CA 1
ATOM 5093 C C . PHE A 1 688 ? -13.875 24.811 15.270 1.00 98.50 688 PHE A C 1
ATOM 5095 O O . PHE A 1 688 ? -14.985 25.256 14.974 1.00 98.50 688 PHE A O 1
ATOM 5102 N N . LEU A 1 689 ? -13.261 25.098 16.416 1.00 98.62 689 LEU A N 1
ATOM 5103 C CA . LEU A 1 689 ? -13.823 25.929 17.477 1.00 98.62 689 LEU A CA 1
ATOM 5104 C C . LEU A 1 689 ? -13.139 27.296 17.506 1.00 98.62 689 LEU A C 1
ATOM 5106 O O . LEU A 1 689 ? -11.911 27.384 17.484 1.00 98.62 689 LEU A O 1
ATOM 5110 N N . PHE A 1 690 ? -13.941 28.351 17.600 1.00 98.56 690 PHE A N 1
ATOM 5111 C CA . PHE A 1 690 ? -13.505 29.744 17.636 1.00 98.56 690 PHE A CA 1
ATOM 5112 C C . PHE A 1 690 ? -14.224 30.483 18.764 1.00 98.56 690 PHE A C 1
ATOM 5114 O O . PHE A 1 690 ? -15.372 30.160 19.082 1.00 98.56 690 PHE A O 1
ATOM 5121 N N . ALA A 1 691 ? -13.588 31.510 19.329 1.00 97.69 691 ALA A N 1
ATOM 5122 C CA . ALA A 1 691 ? -14.303 32.472 20.165 1.00 97.69 691 ALA A CA 1
ATOM 5123 C C . ALA A 1 691 ? -15.442 33.133 19.362 1.00 97.69 691 ALA A C 1
ATOM 5125 O O . ALA A 1 691 ? -15.368 33.240 18.137 1.00 97.69 691 ALA A O 1
ATOM 5126 N N . GLU A 1 692 ? -16.515 33.540 20.038 1.00 94.69 692 GLU A N 1
ATOM 5127 C CA . GLU A 1 692 ? -17.752 33.994 19.389 1.00 94.69 692 GLU A CA 1
ATOM 5128 C C . GLU A 1 692 ? -17.567 35.231 18.491 1.00 94.69 692 GLU A C 1
ATOM 5130 O O . GLU A 1 692 ? -18.174 35.328 17.422 1.00 94.69 692 GLU A O 1
ATOM 5135 N N . ASP A 1 693 ? -16.684 36.138 18.896 1.00 94.00 693 ASP A N 1
ATOM 5136 C CA . ASP A 1 693 ? -16.320 37.378 18.210 1.00 94.00 693 ASP A CA 1
ATOM 5137 C C . ASP A 1 693 ? -15.104 37.231 17.278 1.00 94.00 693 ASP A C 1
ATOM 5139 O O . ASP A 1 693 ? -14.776 38.146 16.516 1.00 94.00 693 ASP A O 1
ATOM 5143 N N . ALA A 1 694 ? -14.440 36.074 17.289 1.00 96.25 694 ALA A N 1
ATOM 5144 C CA . ALA A 1 694 ? -13.272 35.832 16.461 1.00 96.25 694 ALA A CA 1
ATOM 5145 C C . ALA A 1 694 ? -13.659 35.496 15.016 1.00 96.25 694 ALA A C 1
ATOM 5147 O O . ALA A 1 694 ? -14.567 34.715 14.723 1.00 96.25 694 ALA A O 1
ATOM 5148 N N . ARG A 1 695 ? -12.889 36.038 14.069 1.00 96.75 695 ARG A N 1
ATOM 5149 C CA . ARG A 1 695 ? -12.993 35.644 12.661 1.00 96.75 695 ARG A CA 1
ATOM 5150 C C . ARG A 1 695 ? -12.576 34.167 12.512 1.00 96.75 695 ARG A C 1
ATOM 5152 O O . ARG A 1 695 ? -11.489 33.836 12.993 1.00 96.75 695 ARG A O 1
ATOM 5159 N N . PRO A 1 696 ? -13.350 33.311 11.814 1.00 96.44 696 PRO A N 1
ATOM 5160 C CA . PRO A 1 696 ? -13.038 31.891 11.659 1.00 96.44 696 PRO A CA 1
ATOM 5161 C C . PRO A 1 696 ? -11.930 31.680 10.617 1.00 96.44 696 PRO A C 1
ATOM 5163 O O . PRO A 1 696 ? -12.181 31.403 9.447 1.00 96.44 696 PRO A O 1
ATOM 5166 N N . VAL A 1 697 ? -10.688 31.899 11.045 1.00 96.88 697 VAL A N 1
ATOM 5167 C CA . VAL A 1 697 ? -9.450 31.672 10.285 1.00 96.88 697 VAL A CA 1
ATOM 5168 C C . VAL A 1 697 ? -8.485 30.853 11.129 1.00 96.88 697 VAL A C 1
ATOM 5170 O O . VAL A 1 697 ? -8.575 30.870 12.355 1.00 96.88 697 VAL A O 1
ATOM 5173 N N . ARG A 1 698 ? -7.547 30.155 10.484 1.00 95.56 698 ARG A N 1
ATOM 5174 C CA . ARG A 1 698 ? -6.628 29.203 11.125 1.00 95.56 698 ARG A CA 1
ATOM 5175 C C . ARG A 1 698 ? -5.972 29.743 12.400 1.00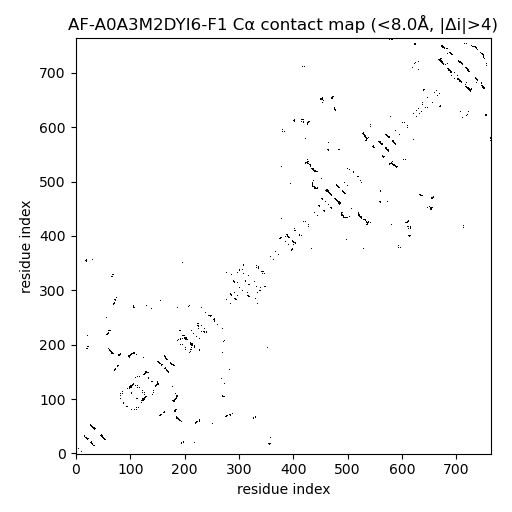 95.56 698 ARG A C 1
ATOM 5177 O O . ARG A 1 698 ? -5.873 29.007 13.372 1.00 95.56 698 ARG A O 1
ATOM 5184 N N . GLU A 1 699 ? -5.531 30.997 12.397 1.00 96.94 699 GLU A N 1
ATOM 5185 C CA . GLU A 1 699 ? -4.817 31.633 13.513 1.00 96.94 699 GLU A CA 1
ATOM 5186 C C . GLU A 1 699 ? -5.677 31.761 14.779 1.00 96.94 699 GLU A C 1
ATOM 5188 O O . GLU A 1 699 ? -5.141 31.815 15.881 1.00 96.94 699 GLU A O 1
ATOM 5193 N N . ASN A 1 700 ? -7.002 31.787 14.619 1.00 97.62 700 ASN A N 1
ATOM 5194 C CA . ASN A 1 700 ? -7.968 31.944 15.702 1.00 97.62 700 ASN A CA 1
ATOM 5195 C C . ASN A 1 700 ? -8.606 30.616 16.136 1.00 97.62 700 ASN A C 1
ATOM 5197 O O . ASN A 1 700 ? -9.466 30.627 17.017 1.00 97.62 700 ASN A O 1
ATOM 5201 N N . ALA A 1 701 ? -8.254 29.491 15.507 1.00 97.50 701 ALA A N 1
ATOM 5202 C CA . ALA A 1 701 ? -8.786 28.188 15.884 1.00 97.50 701 ALA A CA 1
ATOM 5203 C C . ALA A 1 701 ? -8.254 27.783 17.267 1.00 97.50 701 ALA A C 1
ATOM 5205 O O . ALA A 1 701 ? -7.054 27.842 17.523 1.00 97.50 701 ALA A O 1
ATOM 5206 N N . GLN A 1 702 ? -9.152 27.370 18.158 1.00 98.00 702 GLN A N 1
ATOM 5207 C CA . GLN A 1 702 ? -8.841 27.042 19.556 1.00 98.00 702 GLN A CA 1
ATOM 5208 C C . GLN A 1 702 ? -9.040 25.561 19.886 1.00 98.00 702 GLN A C 1
ATOM 5210 O O . GLN A 1 702 ? -8.839 25.148 21.028 1.00 98.00 702 GLN A O 1
ATOM 5215 N N . GLY A 1 703 ? -9.511 24.783 18.917 1.00 97.69 703 GLY A N 1
ATOM 5216 C CA . GLY A 1 703 ? -9.894 23.400 19.115 1.00 97.69 703 GLY A CA 1
ATOM 5217 C C . GLY A 1 703 ? -10.675 22.847 17.935 1.00 97.69 703 GLY A C 1
ATOM 5218 O O . GLY A 1 703 ? -10.879 23.527 16.924 1.00 97.69 703 GLY A O 1
ATOM 5219 N N . TYR A 1 704 ? -11.138 21.612 18.078 1.00 98.00 704 TYR A N 1
ATOM 5220 C CA . TYR A 1 704 ? -11.863 20.893 17.037 1.00 98.00 704 TYR A CA 1
ATOM 5221 C C . TYR A 1 704 ? -12.807 19.840 17.616 1.00 98.00 704 TYR A C 1
ATOM 5223 O O . TYR A 1 704 ? -12.613 19.327 18.717 1.00 98.00 704 TYR A O 1
ATOM 5231 N N . VAL A 1 705 ? -13.830 19.505 16.838 1.00 98.56 705 VAL A N 1
ATOM 5232 C CA . VAL A 1 705 ? -14.828 18.483 17.149 1.00 98.56 705 VAL A CA 1
ATOM 5233 C C . VAL A 1 705 ? -14.353 17.129 16.628 1.00 98.56 705 VAL A C 1
ATOM 5235 O O . VAL A 1 705 ? -14.003 17.008 15.456 1.00 98.56 705 VAL A O 1
ATOM 5238 N N . THR A 1 706 ? -14.367 16.093 17.463 1.00 98.31 706 THR A N 1
ATOM 5239 C CA . THR A 1 706 ? -13.989 14.722 17.069 1.00 98.31 706 THR A CA 1
ATOM 5240 C C . THR A 1 706 ? -15.193 13.852 16.766 1.00 98.31 706 THR A C 1
ATOM 5242 O O . THR A 1 706 ? -15.170 13.077 15.815 1.00 98.31 706 THR A O 1
ATOM 5245 N N . SER A 1 707 ? -16.259 14.014 17.543 1.00 98.31 707 SER A N 1
ATOM 5246 C CA . SER A 1 707 ? -17.461 13.195 17.455 1.00 98.31 707 SER A CA 1
ATOM 5247 C C . SER A 1 707 ? -18.679 14.074 17.652 1.00 98.31 707 SER A C 1
ATOM 5249 O O . SER A 1 707 ? -18.693 14.887 18.565 1.00 98.31 707 SER A O 1
ATOM 5251 N N . ALA A 1 708 ? -19.709 13.909 16.831 1.00 98.06 708 ALA A N 1
ATOM 5252 C CA . ALA A 1 708 ? -20.941 14.678 16.948 1.00 98.06 708 ALA A CA 1
ATOM 5253 C C . ALA A 1 708 ? -22.145 13.787 16.668 1.00 98.06 708 ALA A C 1
ATOM 5255 O O . ALA A 1 708 ? -22.077 12.882 15.837 1.00 98.06 708 ALA A O 1
ATOM 5256 N N . ALA A 1 709 ? -23.239 14.061 17.363 1.00 97.56 709 ALA A N 1
ATOM 5257 C CA . ALA A 1 709 ? -24.514 13.396 17.177 1.00 97.56 709 ALA A CA 1
ATOM 5258 C C . ALA A 1 709 ? -25.649 14.326 17.613 1.00 97.56 709 ALA A C 1
ATOM 5260 O O . ALA A 1 709 ? -25.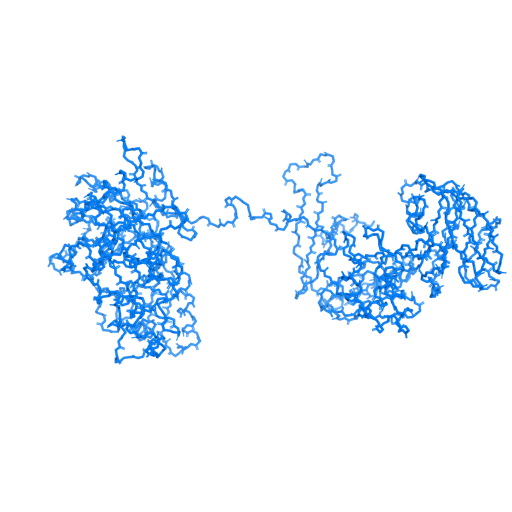443 15.248 18.397 1.00 97.56 709 ALA A O 1
ATOM 5261 N N . TRP A 1 710 ? -26.873 14.042 17.173 1.00 97.75 710 TRP A N 1
ATOM 5262 C CA . TRP A 1 710 ? -28.023 14.453 17.978 1.00 97.75 710 TRP A CA 1
ATOM 5263 C C . TRP A 1 710 ? -28.378 13.349 18.949 1.00 97.75 710 TRP A C 1
ATOM 5265 O O . TRP A 1 710 ? -28.310 12.173 18.598 1.00 97.75 710 TRP A O 1
ATOM 5275 N N . SER A 1 711 ? -28.704 13.756 20.166 1.00 97.94 711 SER A N 1
ATOM 5276 C CA . SER A 1 711 ? -29.097 12.869 21.242 1.00 97.94 711 SER A CA 1
ATOM 5277 C C . SER A 1 711 ? -30.606 12.997 21.445 1.00 97.94 711 SER A C 1
ATOM 5279 O O . SER A 1 711 ? -31.058 14.064 21.874 1.00 97.94 711 SER A O 1
ATOM 5281 N N . PRO A 1 712 ? -31.400 11.943 21.186 1.00 97.06 712 PRO A N 1
ATOM 5282 C CA . PRO A 1 712 ? -32.816 11.947 21.542 1.00 97.06 712 PRO A CA 1
ATOM 5283 C C . PRO A 1 712 ? -33.015 11.936 23.066 1.00 97.06 712 PRO A C 1
ATOM 5285 O O . PRO A 1 712 ? -34.027 12.431 23.547 1.00 97.06 712 PRO A O 1
ATOM 5288 N N . THR A 1 713 ? -32.039 11.447 23.845 1.00 96.88 713 THR A N 1
ATOM 5289 C CA . THR A 1 713 ? -32.093 11.451 25.318 1.00 96.88 713 THR A CA 1
ATOM 5290 C C . THR A 1 713 ? -31.930 12.855 25.908 1.00 96.88 713 THR A C 1
ATOM 5292 O O . THR A 1 713 ? -32.617 13.211 26.861 1.00 96.88 713 THR A O 1
ATOM 5295 N N . VAL A 1 714 ? -31.029 13.668 25.350 1.00 95.94 714 VAL A N 1
ATOM 5296 C CA . VAL A 1 714 ? -30.784 15.057 25.786 1.00 95.94 714 VAL A CA 1
ATOM 5297 C C . VAL A 1 714 ? -31.678 16.051 25.021 1.00 95.94 714 VAL A C 1
ATOM 5299 O O . VAL A 1 714 ? -31.870 17.185 25.462 1.00 95.94 714 VAL A O 1
ATOM 5302 N N . GLY A 1 715 ? -32.235 15.640 23.876 1.00 96.56 715 GLY A N 1
ATOM 5303 C CA . GLY A 1 715 ? -33.136 16.432 23.034 1.00 96.56 715 GLY A CA 1
ATOM 5304 C C . GLY A 1 715 ? -32.441 17.544 22.244 1.00 96.56 715 GLY A C 1
ATOM 5305 O O . GLY A 1 715 ? -33.051 18.586 22.007 1.00 96.56 715 GLY A O 1
ATOM 5306 N N . ARG A 1 716 ? -31.149 17.382 21.919 1.00 97.31 716 ARG A N 1
ATOM 5307 C CA . ARG A 1 716 ? -30.353 18.364 21.154 1.00 97.31 716 ARG A CA 1
ATOM 5308 C C . ARG A 1 716 ? -29.055 17.773 20.577 1.00 97.31 716 ARG A C 1
ATOM 5310 O O . ARG A 1 716 ? -28.627 16.698 21.012 1.00 97.31 716 ARG A O 1
ATOM 5317 N N . PRO A 1 717 ? -28.382 18.481 19.650 1.00 98.38 717 PRO A N 1
ATOM 5318 C CA . PRO A 1 717 ? -27.039 18.139 19.202 1.00 98.38 717 PRO A CA 1
ATOM 5319 C C . PRO A 1 717 ? -26.002 18.239 20.325 1.00 98.38 717 PRO A C 1
ATOM 5321 O O . PRO A 1 717 ? -25.936 19.235 21.057 1.00 98.38 717 PRO A O 1
ATOM 5324 N N . ILE A 1 718 ? -25.162 17.214 20.417 1.00 98.69 718 ILE A N 1
ATOM 5325 C CA . ILE A 1 718 ? -24.039 17.108 21.345 1.00 98.69 718 ILE A CA 1
ATOM 5326 C C . ILE A 1 718 ? -22.794 16.635 20.596 1.00 98.69 718 ILE A C 1
ATOM 5328 O O . ILE A 1 718 ? -22.878 15.961 19.566 1.00 98.69 718 ILE A O 1
ATOM 5332 N N . ALA A 1 719 ? -21.624 16.987 21.106 1.00 98.69 719 ALA A N 1
ATOM 5333 C CA . ALA A 1 719 ? -20.369 16.603 20.494 1.00 98.69 719 ALA A CA 1
ATOM 5334 C C . ALA A 1 719 ? -19.236 16.478 21.515 1.00 98.69 719 ALA A C 1
ATOM 5336 O O . ALA A 1 719 ? -19.224 17.161 22.532 1.00 98.69 719 ALA A O 1
ATOM 5337 N N . LEU A 1 720 ? -18.262 15.625 21.221 1.00 98.81 720 LEU A N 1
ATOM 5338 C CA . LEU A 1 720 ? -16.967 15.601 21.890 1.00 98.81 720 LEU A CA 1
ATOM 5339 C C . LEU A 1 720 ? -15.947 16.328 21.020 1.00 98.81 720 LEU A C 1
ATOM 5341 O O . LEU A 1 720 ? -16.019 16.293 19.788 1.00 98.81 720 LEU A O 1
ATOM 5345 N N . GLY A 1 721 ? -14.993 16.986 21.661 1.00 98.31 721 GLY A N 1
ATOM 5346 C CA . GLY A 1 721 ? -13.918 17.678 20.970 1.00 98.31 721 GLY A CA 1
ATOM 5347 C C . GLY A 1 721 ? -12.790 18.059 21.908 1.00 98.31 721 GLY A C 1
ATOM 5348 O O . GLY A 1 721 ? -12.898 17.913 23.124 1.00 98.31 721 GLY A O 1
ATOM 5349 N N . PHE A 1 722 ? -11.709 18.564 21.333 1.00 98.62 722 PHE A N 1
ATOM 5350 C CA . PHE A 1 722 ? -10.572 19.081 22.078 1.00 98.62 722 PHE A CA 1
ATOM 5351 C C . PHE A 1 722 ? -10.578 20.600 22.003 1.00 98.62 722 PHE A C 1
ATOM 5353 O O . PHE A 1 722 ? -10.742 21.167 20.926 1.00 98.62 722 PHE A O 1
ATOM 5360 N N . LEU A 1 723 ? -10.408 21.250 23.150 1.00 98.56 723 LEU A N 1
ATOM 5361 C CA . LEU A 1 723 ? -10.389 22.703 23.279 1.00 98.56 723 LEU A CA 1
ATOM 5362 C C . LEU A 1 723 ? -9.188 23.117 24.122 1.00 98.56 723 LEU A C 1
ATOM 5364 O O . LEU A 1 723 ? -8.973 22.557 25.200 1.00 98.56 723 LEU A O 1
ATOM 5368 N N . ALA A 1 724 ? -8.412 24.094 23.652 1.00 98.00 724 ALA A N 1
ATOM 5369 C CA . ALA A 1 724 ? -7.317 24.682 24.417 1.00 98.00 724 ALA A CA 1
ATOM 5370 C C . ALA A 1 724 ? -7.836 25.167 25.777 1.00 98.00 724 ALA A C 1
ATOM 5372 O O . ALA A 1 724 ? -8.764 25.988 25.825 1.00 98.00 724 ALA A O 1
ATOM 5373 N N . ARG A 1 725 ? -7.256 24.638 26.868 1.00 97.00 725 ARG A N 1
ATOM 5374 C CA . ARG A 1 725 ? -7.703 24.885 28.256 1.00 97.00 725 ARG A CA 1
ATOM 5375 C C . ARG A 1 725 ? -9.189 24.558 28.479 1.00 97.00 725 ARG A C 1
ATOM 5377 O O . ARG A 1 725 ? -9.928 25.311 29.109 1.00 97.00 725 ARG A O 1
ATOM 5384 N N . GLY A 1 726 ? -9.665 23.480 27.861 1.00 96.56 726 GLY A N 1
ATOM 5385 C CA . GLY A 1 726 ? -11.088 23.156 27.786 1.00 96.56 726 GLY A CA 1
ATOM 5386 C C . GLY A 1 726 ? -11.799 23.005 29.142 1.00 96.56 726 GLY A C 1
ATOM 5387 O O . GLY A 1 726 ? -12.835 23.640 29.346 1.00 96.56 726 GLY A O 1
ATOM 5388 N N . PRO A 1 727 ? -11.280 22.205 30.094 1.00 94.12 727 PRO A N 1
ATOM 5389 C CA . PRO A 1 727 ? -11.900 22.015 31.406 1.00 94.12 727 PRO A CA 1
ATOM 5390 C C . PRO A 1 727 ? -12.100 23.301 32.213 1.00 94.12 727 PRO A C 1
ATOM 5392 O O . PRO A 1 727 ? -13.050 23.379 32.992 1.00 94.12 727 PRO A O 1
ATOM 5395 N N . GLU A 1 728 ? -11.245 24.304 32.016 1.00 96.69 728 GLU A N 1
ATOM 5396 C CA . GLU A 1 728 ? -11.306 25.611 32.674 1.00 96.69 728 GLU A CA 1
ATOM 5397 C C . GLU A 1 728 ? -12.346 26.553 32.043 1.00 96.69 728 GLU A C 1
ATOM 5399 O O . GLU A 1 728 ? -12.681 27.579 32.631 1.00 96.69 728 GLU A O 1
ATOM 5404 N N . ARG A 1 729 ? -12.867 26.209 30.860 1.00 97.31 729 ARG A N 1
ATOM 5405 C CA . ARG A 1 729 ? -13.742 27.048 30.022 1.00 97.31 729 ARG A CA 1
ATOM 5406 C C . ARG A 1 729 ? -15.199 26.582 30.006 1.00 97.31 729 ARG A C 1
ATOM 5408 O O . ARG A 1 729 ? -15.967 26.920 29.112 1.00 97.31 729 ARG A O 1
ATOM 5415 N N . ARG A 1 730 ? -15.601 25.771 30.986 1.00 96.75 730 ARG A N 1
ATOM 5416 C CA . ARG A 1 730 ? -16.984 25.279 31.113 1.00 96.75 730 ARG A CA 1
ATOM 5417 C C . ARG A 1 730 ? -17.972 26.445 31.220 1.00 96.75 730 ARG A C 1
ATOM 5419 O O . ARG A 1 730 ? -17.747 27.378 31.984 1.00 96.75 730 ARG A O 1
ATOM 5426 N N . GLY A 1 731 ? -19.074 26.353 30.482 1.00 97.69 731 GLY A N 1
ATOM 5427 C CA . GLY A 1 731 ? -20.096 27.393 30.359 1.00 97.69 731 GLY A CA 1
ATOM 5428 C C . GLY A 1 731 ? -19.796 28.454 29.295 1.00 97.69 731 GLY A C 1
ATOM 5429 O O . GLY A 1 731 ? -20.675 29.254 28.987 1.00 97.69 731 GLY A O 1
ATOM 5430 N N . GLU A 1 732 ? -18.595 28.472 28.708 1.00 98.25 732 GLU A N 1
ATOM 5431 C CA . GLU A 1 732 ? -18.270 29.390 27.614 1.00 98.25 732 GLU A CA 1
ATOM 5432 C C . GLU A 1 732 ? -19.033 29.021 26.335 1.00 98.25 732 GLU A C 1
ATOM 5434 O O . GLU A 1 732 ? -19.198 27.839 26.016 1.00 98.25 732 GLU A O 1
ATOM 5439 N N . ILE A 1 733 ? -19.478 30.038 25.589 1.00 98.56 733 ILE A N 1
ATOM 5440 C CA . ILE A 1 733 ? -20.085 29.873 24.267 1.00 98.56 733 ILE A CA 1
ATOM 5441 C C . ILE A 1 733 ? -19.035 30.126 23.185 1.00 98.56 733 ILE A C 1
ATOM 5443 O O . ILE A 1 733 ? -18.404 31.178 23.143 1.00 98.56 733 ILE A O 1
ATOM 5447 N N . LEU A 1 734 ? -18.887 29.163 22.280 1.00 98.56 734 LEU A N 1
ATOM 5448 C CA . LEU A 1 734 ? -17.985 29.215 21.136 1.00 98.56 734 LEU A CA 1
ATOM 5449 C C . LEU A 1 734 ? -18.766 29.147 19.828 1.00 98.56 734 LEU A C 1
ATOM 5451 O O . LEU A 1 734 ? -19.905 28.679 19.772 1.00 98.56 734 LEU A O 1
ATOM 5455 N N . THR A 1 735 ? -18.116 29.563 18.748 1.00 98.44 735 THR A N 1
ATOM 5456 C CA . THR A 1 735 ? -18.576 29.281 17.391 1.00 98.44 735 THR A CA 1
ATOM 5457 C C . THR A 1 735 ? -17.868 28.033 16.866 1.00 98.44 735 THR A C 1
ATOM 5459 O O . THR A 1 735 ? -16.649 28.023 16.709 1.00 98.44 735 THR A O 1
ATOM 5462 N N . MET A 1 736 ? -18.637 26.997 16.543 1.00 98.38 736 MET A N 1
ATOM 5463 C CA . MET A 1 736 ? -18.195 25.863 15.736 1.00 98.38 736 MET A CA 1
ATOM 5464 C C . MET A 1 736 ? -18.338 26.221 14.252 1.00 98.38 736 MET A C 1
ATOM 5466 O O . MET A 1 736 ? -19.408 26.676 13.843 1.00 98.38 736 MET A O 1
ATOM 5470 N N . VAL A 1 737 ? -17.297 26.000 13.444 1.00 98.19 737 VAL A N 1
ATOM 5471 C CA . VAL A 1 737 ? -17.337 26.213 11.987 1.00 98.19 737 VAL A CA 1
ATOM 5472 C C . VAL A 1 737 ? -16.758 25.018 11.239 1.00 98.19 737 VAL A C 1
ATOM 5474 O O . VAL A 1 737 ? -15.634 24.588 11.501 1.00 98.19 737 VAL A O 1
ATOM 5477 N N . ASP A 1 738 ? -17.509 24.527 10.258 1.00 97.56 738 ASP A N 1
ATOM 5478 C CA . ASP A 1 738 ? -17.022 23.638 9.211 1.00 97.56 738 ASP A CA 1
ATOM 5479 C C . ASP A 1 738 ? -17.031 24.377 7.869 1.00 97.56 738 ASP A C 1
ATOM 5481 O O . ASP A 1 738 ? -18.074 24.571 7.245 1.00 97.56 738 ASP A O 1
ATOM 5485 N N . HIS A 1 739 ? -15.850 24.779 7.405 1.00 94.56 739 HIS A N 1
ATOM 5486 C CA . HIS A 1 739 ? -15.714 25.512 6.148 1.00 94.56 739 HIS A CA 1
ATOM 5487 C C . HIS A 1 739 ? -16.027 24.674 4.905 1.00 94.56 739 HIS A C 1
ATOM 5489 O O . HIS A 1 739 ? -16.419 25.238 3.888 1.00 94.56 739 HIS A O 1
ATOM 5495 N N . LEU A 1 740 ? -15.832 23.353 4.960 1.00 95.19 740 LEU A N 1
ATOM 5496 C CA . LEU A 1 740 ? -16.030 22.473 3.809 1.00 95.19 740 LEU A CA 1
ATOM 5497 C C . LEU A 1 740 ? -17.518 22.235 3.554 1.00 95.19 740 LEU A C 1
ATOM 5499 O O . LEU A 1 740 ? -17.955 22.223 2.407 1.00 95.19 740 LEU A O 1
ATOM 5503 N N . ARG A 1 741 ? -18.281 22.038 4.631 1.00 96.56 741 ARG A N 1
ATOM 5504 C CA . ARG A 1 741 ? -19.728 21.795 4.580 1.00 96.56 741 ARG A CA 1
ATOM 5505 C C . ARG A 1 741 ? -20.559 23.070 4.723 1.00 96.56 741 ARG A C 1
ATOM 5507 O O . ARG A 1 741 ? -21.762 23.015 4.515 1.00 96.56 741 ARG A O 1
ATOM 5514 N N . GLY A 1 742 ? -19.923 24.208 5.010 1.00 95.81 742 GLY A N 1
ATOM 5515 C CA . GLY A 1 742 ? -20.585 25.508 5.127 1.00 95.81 742 GLY A CA 1
ATOM 5516 C C . GLY A 1 742 ? -21.385 25.676 6.418 1.00 95.81 742 GLY A C 1
ATOM 5517 O O . GLY A 1 742 ? -22.250 26.544 6.477 1.00 95.81 742 GLY A O 1
ATOM 5518 N N . GLU A 1 743 ? -21.093 24.870 7.442 1.00 97.12 743 GLU A N 1
ATOM 5519 C CA . GLU A 1 743 ? -21.877 24.844 8.673 1.00 97.12 743 GLU A CA 1
ATOM 5520 C C . GLU A 1 743 ? -21.288 25.708 9.777 1.00 97.12 743 GLU A C 1
ATOM 5522 O O . GLU A 1 743 ? -20.072 25.760 9.991 1.00 97.12 743 GLU A O 1
ATOM 5527 N N . ARG A 1 744 ? -22.182 26.365 10.517 1.00 97.25 744 ARG A N 1
ATOM 5528 C CA . ARG A 1 744 ? -21.834 27.217 11.651 1.00 97.25 744 ARG A CA 1
ATOM 5529 C C . ARG A 1 744 ? -22.861 27.067 12.764 1.00 97.25 744 ARG A C 1
ATOM 5531 O O . ARG A 1 744 ? -24.045 27.289 12.547 1.00 97.25 744 ARG A O 1
ATOM 5538 N N . ALA A 1 745 ? -22.393 26.781 13.975 1.00 98.00 745 ALA A N 1
ATOM 5539 C CA . ALA A 1 745 ? -23.254 26.638 15.146 1.00 98.00 745 ALA A CA 1
ATOM 5540 C C . ALA A 1 745 ? -22.633 27.280 16.387 1.00 98.00 745 ALA A C 1
ATOM 5542 O O . ALA A 1 745 ? -21.412 27.315 16.541 1.00 98.00 745 ALA A O 1
ATOM 5543 N N . ARG A 1 746 ? -23.480 27.760 17.300 1.00 98.50 746 ARG A N 1
ATOM 5544 C CA . ARG A 1 746 ? -23.057 28.182 18.641 1.00 98.50 746 ARG A CA 1
ATOM 5545 C C . ARG A 1 746 ? -23.085 26.975 19.570 1.00 98.50 746 ARG A C 1
ATOM 5547 O O . ARG A 1 746 ? -24.096 26.270 19.630 1.00 98.50 746 ARG A O 1
ATOM 5554 N N . VAL A 1 747 ? -21.997 26.752 20.296 1.00 98.56 747 VAL A N 1
ATOM 5555 C CA . VAL A 1 747 ? -21.839 25.612 21.206 1.00 98.56 747 VAL A CA 1
ATOM 5556 C C . VAL A 1 747 ? -21.419 26.075 22.591 1.00 98.56 747 VAL A C 1
ATOM 5558 O O . VAL A 1 747 ? -20.549 26.924 22.725 1.00 98.56 747 VAL A O 1
ATOM 5561 N N . GLU A 1 748 ? -22.034 25.504 23.616 1.00 98.56 748 GLU A N 1
ATOM 5562 C CA . GLU A 1 748 ? -21.652 25.664 25.014 1.00 98.56 748 GLU A CA 1
ATOM 5563 C C . GLU A 1 748 ? -20.658 24.568 25.406 1.00 98.56 748 GLU A C 1
ATOM 5565 O O . GLU A 1 748 ? -20.899 23.382 25.154 1.00 98.56 748 GLU A O 1
ATOM 5570 N N . VAL A 1 749 ? -19.557 24.955 26.049 1.00 98.75 749 VAL A N 1
ATOM 5571 C CA . VAL A 1 749 ? -18.570 24.021 26.602 1.00 98.75 749 VAL A CA 1
ATOM 5572 C C . VAL A 1 749 ? -19.117 23.394 27.885 1.00 98.75 749 VAL A C 1
ATOM 5574 O O . VAL A 1 749 ? -19.389 24.081 28.868 1.00 98.75 749 VAL A O 1
ATOM 5577 N N . VAL A 1 750 ? -19.235 22.070 27.913 1.00 98.44 750 VAL A N 1
ATOM 5578 C CA . VAL A 1 750 ? -19.778 21.292 29.036 1.00 98.44 750 VAL A CA 1
ATOM 5579 C C . VAL A 1 750 ? -18.842 20.127 29.396 1.00 98.44 750 VAL A C 1
ATOM 5581 O O . VAL A 1 750 ? -17.894 19.834 28.659 1.00 98.44 750 VAL A O 1
ATOM 5584 N N . PRO A 1 751 ? -19.036 19.440 30.538 1.00 97.69 751 PRO A N 1
ATOM 5585 C CA . PRO A 1 751 ? -18.339 18.183 30.791 1.00 97.69 751 PRO A CA 1
ATOM 5586 C C . PRO A 1 751 ? -18.588 17.157 29.665 1.00 97.69 751 PRO A C 1
ATOM 5588 O O . PRO A 1 751 ? -19.689 17.132 29.119 1.00 97.69 751 PRO A O 1
ATOM 5591 N N . PRO A 1 752 ? -17.618 16.278 29.340 1.00 97.06 752 PRO A N 1
ATOM 5592 C CA . PRO A 1 752 ? -17.778 15.272 28.282 1.00 97.06 752 PRO A CA 1
ATOM 5593 C C . PRO A 1 752 ? -18.961 14.307 28.468 1.00 97.06 752 PRO A C 1
ATOM 5595 O O . PRO A 1 752 ? -19.435 13.736 27.495 1.00 97.06 752 PRO A O 1
ATOM 5598 N N . CYS A 1 753 ? -19.437 14.105 29.701 1.00 97.75 753 CYS A N 1
ATOM 5599 C CA . CYS A 1 753 ? -20.601 13.270 29.991 1.00 97.75 753 CYS A CA 1
ATOM 5600 C C . CYS A 1 753 ? -21.873 14.128 30.048 1.00 97.75 753 CYS A C 1
ATOM 5602 O O . CYS A 1 753 ? -22.038 14.942 30.957 1.00 97.75 753 CYS A O 1
ATOM 5604 N N . PHE A 1 754 ? -22.786 13.910 29.103 1.00 97.94 754 PHE A N 1
ATOM 5605 C CA . PHE A 1 754 ? -24.040 14.656 28.951 1.00 97.94 754 PHE A CA 1
ATOM 5606 C C . PHE A 1 754 ? -25.210 14.021 29.703 1.00 97.94 754 PHE A C 1
ATOM 5608 O O . PHE A 1 754 ? -26.168 14.713 30.042 1.00 97.94 754 PHE A O 1
ATOM 5615 N N . PHE A 1 755 ? -25.142 12.711 29.952 1.00 96.88 755 PHE A N 1
ATOM 5616 C CA . PHE A 1 755 ? -26.238 11.939 30.526 1.00 96.88 755 PHE A CA 1
ATOM 5617 C C . PHE A 1 755 ? -25.769 11.029 31.665 1.00 96.88 755 PHE A C 1
ATOM 5619 O O . PHE A 1 755 ? -24.783 10.308 31.520 1.00 96.88 755 PHE A O 1
ATOM 5626 N N . ASP A 1 756 ? -26.497 11.033 32.789 1.00 95.81 756 ASP A N 1
ATOM 5627 C CA . ASP A 1 756 ? -26.205 10.236 33.996 1.00 95.81 756 ASP A CA 1
ATOM 5628 C C . ASP A 1 756 ? -24.721 10.323 34.441 1.00 95.81 756 ASP A C 1
ATOM 5630 O O . ASP A 1 756 ? -24.008 9.316 34.435 1.00 95.81 756 ASP A O 1
ATOM 5634 N N . PRO A 1 757 ? -24.195 11.519 34.773 1.00 94.19 757 PRO A N 1
ATOM 5635 C CA . PRO A 1 757 ? -22.775 11.694 35.107 1.00 94.19 757 PRO A CA 1
ATOM 5636 C C . PRO A 1 757 ? -22.322 10.879 36.329 1.00 94.19 757 PRO A C 1
ATOM 5638 O O . PRO A 1 757 ? -21.162 10.476 36.392 1.00 94.19 757 PRO A O 1
ATOM 5641 N N . GLU A 1 758 ? -23.237 10.566 37.250 1.00 92.94 758 GLU A N 1
ATOM 5642 C CA . GLU A 1 758 ? -22.967 9.714 38.417 1.00 92.94 758 GLU A CA 1
ATOM 5643 C C . GLU A 1 758 ? -22.861 8.217 38.054 1.00 92.94 758 GLU A C 1
ATOM 5645 O O . GLU A 1 758 ? -22.264 7.422 38.788 1.00 92.94 758 GLU A O 1
ATOM 5650 N N . GLY A 1 759 ? -23.390 7.823 36.888 1.00 91.00 759 GLY A N 1
ATOM 5651 C CA . GLY A 1 759 ? -23.297 6.469 36.342 1.00 91.00 759 GLY A CA 1
ATOM 5652 C C . GLY A 1 759 ? -24.177 5.447 37.059 1.00 91.00 759 GLY A C 1
ATOM 5653 O O . GLY A 1 759 ? -23.842 4.258 37.057 1.00 91.00 759 GLY A O 1
ATOM 5654 N N . GLY A 1 760 ? -25.266 5.892 37.693 1.00 91.69 760 GLY A N 1
ATOM 5655 C CA . GLY A 1 760 ? -26.157 5.026 38.464 1.00 91.69 760 GLY A CA 1
ATOM 5656 C C . GLY A 1 760 ? -26.818 3.957 37.595 1.00 91.69 760 GLY A C 1
ATOM 5657 O O . GLY A 1 760 ? -26.863 2.791 37.980 1.00 91.69 760 GLY A O 1
ATOM 5658 N N . ARG A 1 761 ? -27.223 4.309 36.366 1.00 93.44 761 ARG A N 1
ATOM 5659 C CA . ARG A 1 761 ? -27.936 3.385 35.465 1.00 93.44 761 ARG A CA 1
ATOM 5660 C C . ARG A 1 761 ? -27.079 2.196 35.032 1.00 93.44 761 ARG A C 1
ATOM 5662 O O . ARG A 1 761 ? -27.582 1.083 34.906 1.00 93.44 761 ARG A O 1
ATOM 5669 N N . ALA A 1 762 ? -25.778 2.407 34.829 1.00 90.75 762 ALA A N 1
ATOM 5670 C CA . ALA A 1 762 ? -24.848 1.333 34.478 1.00 90.75 762 ALA A CA 1
ATOM 5671 C C . ALA A 1 762 ? -24.517 0.423 35.670 1.00 90.75 762 ALA A C 1
ATOM 5673 O O . ALA A 1 762 ? -24.360 -0.795 35.509 1.00 90.75 762 ALA A O 1
ATOM 5674 N N . ARG A 1 763 ? -24.363 1.027 36.854 1.00 87.94 763 ARG A N 1
ATOM 5675 C CA . ARG A 1 763 ? -23.857 0.352 38.056 1.00 87.94 763 ARG A CA 1
ATOM 5676 C C . ARG A 1 763 ? -24.927 -0.463 38.782 1.00 87.94 763 ARG A C 1
ATOM 5678 O O . ARG A 1 763 ? -24.550 -1.481 39.362 1.00 87.94 763 ARG A O 1
ATOM 5685 N N . GLY A 1 764 ? -26.203 -0.100 38.621 1.00 77.69 764 GLY A N 1
ATOM 5686 C CA . GLY A 1 764 ? -27.328 -0.729 39.316 1.00 77.69 764 GLY A CA 1
ATOM 5687 C C . GLY A 1 764 ? -27.584 -0.066 40.654 1.00 77.69 764 GLY A C 1
ATOM 5688 O O . GLY A 1 764 ? -26.621 0.010 41.451 1.00 77.69 764 GLY A O 1
#

Radius of gyration: 39.41 Å; Cα contacts (8 Å, |Δi|>4): 1734; chains: 1; bounding box: 85×71×104 Å

Foldseek 3Di:
DVVVQVVVVPDDDAPQKAFFAADPQQKTWIKGQFCCPPPDDPPPTDRIAIDIDRDLAAEAAPAWDFAFFFAFPCLFQQNEALVVQLCCCPVVVDHSWQEEEEEAQWQSLQVSQVSCVVVVRHHQAREYLAQCDPDVPHDHDHDPPHHYAHNKDFHYFDDDNFTQWTWIDGPNDIDITGTRHYHGGQFIEQPCLRLPALVFFFDQDPQRRYTAHDPCSRPNYHYADNSRVHDAPQRRQVRVLVSVQVSQVVVVHHRDDDDTDDDDPRCDDIRGDLRRYDDHPHFGDQDNQLRAGLVLLLVCVVVVVLALVSSCVSSVALVDQQSNSRRQQSSLSSSCVSVVHDSVVSGGDRRHGRNHDDDPCNVCVQCDDCSVDAADEALQRVVLVVQVFDWDDDDNYTFGAFGDDPPDDDPQVRLQVQLVQQAAWKAKGWPLLWWKKKKFDLCQQVLCLAQWLAHDLPPAAQFKDKTFGAALLQATDWIFIKHRNDNGIIMTTTGNNCNVVVVVVSVCCCVPPNVVGGMDMDTCSQQKTKMKMGHPCSVVLCVVQWPDDQDVPQAFQRGKDWTDGVNFIWIWGQYDLLLARMIMIMGGRVCNNVVQVSSQVSQVVRVHHYTTPSNSLLSNQLALHDDCLQRVPPAHCQQAVNPVSRDPPDHYRSSVSCPDCVNNPLQWWHKWKKFFPDQPFDDDFFWFKAAPPDDPDPVRTFWGWRGWDAHSVLSGIMTMITGGNQVVQAQGWIWTDDPVVGGITIIGTHHSNNPDNVSPRSRD